Protein AF-A0A077Z6T5-F1 (afdb_monomer_lite)

Foldseek 3Di:
DVVVVVVVVVVVQVPPPDDPQAWWQWGDDDQEIAHECPDPTHDQELAARPDEQEHAEYEHEDHQHHELEACSDANHAHEAEYEYEHYAEYEQYANSPPRHPHAHLEYEYENYEYAELDANSCPCPEQHAYYYYELYEYAEQDANSNANYYHYAEYEYYNYEYAEYEANSQENREEYEEYYAEYNYEYAYAYANNHAQHEYEEYEHEDYEYAEYELHRQFHHQEYNEYEYYQYEYNYYDQDDPPVCVVSHDGHNAAEEYEYYAYEYAEHECQNCARYAYYEYECYEYAEQAHHPAARDHHAEDEYENYEYAELDACSCVRDAAYAEYEYECYEYLELDANSQACAEHYAYYYYYLYEYNEQEANSNHQHEYAEYYAENYEAEYQYANSQENYEYAYYAHEQYEYAYQDQHNYANYEYAEYHQAQYEYNDQQEVRVCFNYEYAEAENENYEHAYYDQCRCVRYHYLEYEYALYEYEAELVVGVVSVVCLVCVLVPDDDDRRSHYHYDQNYWYQYPVVRDIDGPQVSLVDPSHPDNDDDDWDDLFVQWIWDDDQAEIEIEGDPPPQEDEGDPVDPRRAHNYQEYEYEDHNEYEQAAAHAYAYQEYEYYHYAYEFEACNAAHHHNHAEYYYECYEYEQYYAHRQHYPDAHAEYEAYQYEYQELDARSQAQHHYQEYEYYCYEYEYQDQNSHANYEYAEYYYELYEYQYYELNSQLRYQYAAYEDYLYEHNYYYHLVCLVNNQVRYQYAHANYEEELPPLVSVVVSCVPRHPDPDHQYWYDHRPDDPDDIHRSDDPDPDDDDDDDDDDDDDDDDPPVVNVVVVVPPPDD

InterPro domains:
  IPR026906 BspA-type LRR region [PF13306] (92-217)
  IPR026906 BspA-type LRR region [PF13306] (312-410)
  IPR032675 Leucine-rich repeat domain superfamily [G3DSA:3.80.10.10] (30-260)
  IPR032675 Leucine-rich repeat domain superfamily [G3DSA:3.80.10.10] (273-393)
  IPR032675 Leucine-rich repeat domain superfamily [G3DSA:3.80.10.10] (396-540)
  IPR051295 Leucine-rich glioma-inactivated/LGI-related [PTHR24367] (299-533)

Secondary structure (DSSP, 8-state):
-HHHHHHHHHHHHTT-TT-TTSPTTEEEETTEEEEESSSS---SB-----S--EEEEEEEE--SSEEE-TTTTTT-EEEEEEEEES-SSEEE-TTTTTT-SB--SEEEEEEEEEEEE-TTTTTT-BS-SEEEEEEEEEEEE-TTTTTT-BSEEEEEEEEEEEEEE-TTTTTT---EEEEEEESSEEEEEE-S-TTTT-EEEEEEEEEEEEEEEETTTT---SEEEEEEEEEEEES-EE----TTTGGG-PPPSSEEEEEEES-EEEEEEGGGGTTEEEEEEES-EEEEEE--SS---SEEEEEEES-EEEEE-TTTTTT-SSEEEEEEES-EEEEE-TTTTTT-EEEEEEEEES-EEEEE-TTTTTT-EEEEEEEES-EEEEE-TTTTTT-EEEEEEEES-EEEEE-SSSSTT-EEEEEEEES-EE-S--BGGGGTT-EEEEEE--S-EESB--TTHHHH-EEEEEEE-S-EEE--TTT-SHHHHHHHHGGGTS-SS---EEEE-TT-EEEETTTTEEEEHHHHHHSTT-SS------EEEETTEEEEE-SSEEEEEE-TT-SSEEE---STT--EE-SEEEEEEEEEEEE-S---EE-SEEEEEEEEEEE-TTTTTTEET--EEEEES-EEEE-SS-TT--SS-EEEEEEES-EEEEE-TTTTTT-EEEEEEEES-EEEEE-TTTTTT-EEEEEEEES-EEEEEETHHHHT-B-SEEEEES-EES-EE-GGGHHHHHHHSEEEEES-EEEGGGHHHHHHHHHHHB-SS----EEE-TT--TT-EEES--S-SS-----------------HHHHHHHHH----

Organism: Trichuris trichiura (NCBI:txid36087)

Radius of gyration: 35.6 Å; chains: 1; bounding box: 91×82×101 Å

Structure (mmCIF, N/CA/C/O backbone):
data_AF-A0A077Z6T5-F1
#
_entry.id   AF-A0A077Z6T5-F1
#
loop_
_atom_site.group_PDB
_atom_site.id
_atom_site.type_symbol
_atom_site.label_atom_id
_atom_site.label_alt_id
_atom_site.label_comp_id
_atom_site.label_asym_id
_atom_site.label_entity_id
_atom_site.label_seq_id
_atom_site.pdbx_PDB_ins_code
_atom_site.Cartn_x
_atom_site.Cartn_y
_atom_site.Cartn_z
_atom_site.occupancy
_atom_site.B_iso_or_equiv
_atom_site.auth_seq_id
_atom_site.auth_comp_id
_atom_site.auth_asym_id
_atom_site.auth_atom_id
_atom_site.pdbx_PDB_model_num
ATOM 1 N N . MET A 1 1 ? -15.607 1.538 48.141 1.00 44.28 1 MET A N 1
ATOM 2 C CA . MET A 1 1 ? -16.870 2.293 47.950 1.00 44.28 1 MET A CA 1
ATOM 3 C C . MET A 1 1 ? -18.021 1.402 47.487 1.00 44.28 1 MET A C 1
ATOM 5 O O . MET A 1 1 ? -19.043 1.439 48.153 1.00 44.28 1 MET A O 1
ATOM 9 N N . PHE A 1 2 ? -17.854 0.550 46.464 1.00 47.56 2 PHE A N 1
ATOM 10 C CA . PHE A 1 2 ? -18.902 -0.366 45.960 1.00 47.56 2 PHE A CA 1
ATOM 11 C C . PHE A 1 2 ? -19.579 -1.245 47.030 1.00 47.56 2 PHE A C 1
ATOM 13 O O . PHE A 1 2 ? -20.801 -1.339 47.062 1.00 47.56 2 PHE A O 1
ATOM 20 N N . LEU A 1 3 ? -18.813 -1.805 47.974 1.00 48.72 3 LEU A N 1
ATOM 21 C CA . LEU A 1 3 ? -19.373 -2.656 49.033 1.00 48.72 3 LEU A CA 1
ATOM 22 C C . LEU A 1 3 ? -20.329 -1.900 49.981 1.00 48.72 3 LEU A C 1
ATOM 24 O O . LEU A 1 3 ? -21.296 -2.474 50.465 1.00 48.72 3 LEU A O 1
ATOM 28 N N . ARG A 1 4 ? -20.110 -0.595 50.212 1.00 45.72 4 ARG A N 1
ATOM 29 C CA . ARG A 1 4 ? -20.986 0.219 51.080 1.00 45.72 4 ARG A CA 1
ATOM 30 C C . ARG A 1 4 ? -22.315 0.567 50.404 1.00 45.72 4 ARG A C 1
ATOM 32 O O . ARG A 1 4 ? -23.329 0.646 51.085 1.00 45.72 4 ARG A O 1
ATOM 39 N N . SER A 1 5 ? -22.324 0.720 49.080 1.00 53.47 5 SER A N 1
ATOM 40 C CA . SER A 1 5 ? -23.552 0.959 48.311 1.00 53.47 5 SER A CA 1
ATOM 41 C C . SER A 1 5 ? -24.431 -0.294 48.218 1.00 53.47 5 SER A C 1
ATOM 43 O O . SER A 1 5 ? -25.651 -0.182 48.275 1.00 53.47 5 SER A O 1
ATOM 45 N N . ILE A 1 6 ? -23.828 -1.487 48.152 1.00 57.62 6 ILE A N 1
ATOM 46 C CA . ILE A 1 6 ? -24.554 -2.769 48.111 1.00 57.62 6 ILE A CA 1
ATOM 47 C C . ILE A 1 6 ? -25.240 -3.058 49.453 1.00 57.62 6 ILE A C 1
ATOM 49 O O . ILE A 1 6 ? -26.404 -3.444 49.473 1.00 57.62 6 ILE A O 1
ATOM 53 N N . VAL A 1 7 ? -24.568 -2.801 50.581 1.00 56.16 7 VAL A N 1
ATOM 54 C CA . VAL A 1 7 ? -25.161 -3.005 51.919 1.00 56.16 7 VAL A CA 1
ATOM 55 C C . VAL A 1 7 ? -26.331 -2.043 52.179 1.00 56.16 7 VAL A C 1
ATOM 57 O O . VAL A 1 7 ? -27.327 -2.433 52.783 1.00 56.16 7 VAL A O 1
ATOM 60 N N . ALA A 1 8 ? -26.263 -0.806 51.674 1.00 52.69 8 ALA A N 1
ATOM 61 C CA . ALA A 1 8 ? -27.380 0.136 51.768 1.00 52.69 8 ALA A CA 1
ATOM 62 C C . ALA A 1 8 ? -28.601 -0.317 50.939 1.00 52.69 8 ALA A C 1
ATOM 64 O O . ALA A 1 8 ? -29.735 -0.167 51.388 1.00 52.69 8 ALA A O 1
ATOM 65 N N . LEU A 1 9 ? -28.379 -0.927 49.769 1.00 55.50 9 LEU A N 1
ATOM 66 C CA . LEU A 1 9 ? -29.438 -1.540 48.956 1.00 55.50 9 LEU A CA 1
ATOM 67 C C . LEU A 1 9 ? -30.057 -2.772 49.636 1.00 55.50 9 LEU A C 1
ATOM 69 O O . LEU A 1 9 ? -31.269 -2.957 49.559 1.00 55.50 9 LEU A O 1
ATOM 73 N N . TRP A 1 10 ? -29.259 -3.562 50.361 1.00 50.56 10 TRP A N 1
ATOM 74 C CA . TRP A 1 10 ? -29.741 -4.707 51.144 1.00 50.56 10 TRP A CA 1
ATOM 75 C C . TRP A 1 10 ? -30.744 -4.307 52.235 1.00 50.56 10 TRP A C 1
ATOM 77 O O . TRP A 1 10 ? -31.755 -4.984 52.411 1.00 50.56 10 TRP A O 1
ATOM 87 N N . LEU A 1 11 ? -30.509 -3.190 52.932 1.00 48.62 11 LEU A N 1
ATOM 88 C CA . LEU A 1 11 ? -31.412 -2.711 53.989 1.00 48.62 11 LEU A CA 1
ATOM 89 C C . LEU A 1 11 ? -32.733 -2.145 53.444 1.00 48.62 11 LEU A C 1
ATOM 91 O O . LEU A 1 11 ? -33.766 -2.295 54.091 1.00 48.62 11 LEU A O 1
ATOM 95 N N . PHE A 1 12 ? -32.733 -1.550 52.247 1.00 50.00 12 PHE A N 1
ATOM 96 C CA . PHE A 1 12 ? -33.968 -1.088 51.600 1.00 50.00 12 PHE A CA 1
ATOM 97 C C . PHE A 1 12 ? -34.768 -2.228 50.941 1.00 50.00 12 PHE A C 1
ATOM 99 O O . PHE A 1 12 ? -35.994 -2.151 50.881 1.00 50.00 12 PHE A O 1
ATOM 106 N N . ALA A 1 13 ? -34.110 -3.304 50.496 1.00 50.00 13 ALA A N 1
ATOM 107 C CA . ALA A 1 13 ? -34.760 -4.436 49.827 1.00 50.00 13 ALA A CA 1
ATOM 108 C C . ALA A 1 13 ? -35.632 -5.299 50.759 1.00 50.00 13 ALA A C 1
ATOM 110 O O . ALA A 1 13 ? -36.583 -5.928 50.296 1.00 50.00 13 ALA A O 1
ATOM 111 N N . TRP A 1 14 ? -35.371 -5.298 52.072 1.00 45.56 14 TRP A N 1
ATOM 112 C CA . TRP A 1 14 ? -36.190 -6.053 53.031 1.00 45.56 14 TRP A CA 1
ATOM 113 C C . TRP A 1 14 ? -37.642 -5.553 53.133 1.00 45.56 14 TRP A C 1
ATOM 115 O O . TRP A 1 14 ? -38.510 -6.298 53.574 1.00 45.56 14 TRP A O 1
ATOM 125 N N . LEU A 1 15 ? -37.934 -4.326 52.684 1.00 43.06 15 LEU A N 1
ATOM 126 C CA . LEU A 1 15 ? -39.261 -3.709 52.796 1.00 43.06 15 LEU A CA 1
ATOM 127 C C . LEU A 1 15 ? -40.101 -3.713 51.506 1.00 43.06 15 LEU A C 1
ATOM 129 O O . LEU A 1 15 ? -41.251 -3.290 51.557 1.00 43.06 15 LEU A O 1
ATOM 133 N N . SER A 1 16 ? -39.599 -4.216 50.369 1.00 41.91 16 SER A N 1
ATOM 134 C CA . SER A 1 16 ? -40.367 -4.252 49.105 1.00 41.91 16 SER A CA 1
ATOM 135 C C . SER A 1 16 ? -40.684 -5.659 48.579 1.00 41.91 16 SER A C 1
ATOM 137 O O . SER A 1 16 ? -41.027 -5.818 47.405 1.00 41.91 16 SER A O 1
ATOM 139 N N . MET A 1 17 ? -40.587 -6.692 49.421 1.00 40.69 17 MET A N 1
ATOM 140 C CA . MET A 1 17 ? -40.906 -8.077 49.054 1.00 40.69 17 MET A CA 1
ATOM 141 C C . MET A 1 17 ? -42.427 -8.317 48.960 1.00 40.69 17 MET A C 1
ATOM 143 O O . MET A 1 17 ? -42.987 -8.917 49.870 1.00 40.69 17 MET A O 1
ATOM 147 N N . ALA A 1 18 ? -43.125 -7.865 47.904 1.00 44.25 18 ALA A N 1
ATOM 148 C CA . ALA A 1 18 ? -44.505 -8.339 47.655 1.00 44.25 18 ALA A CA 1
ATOM 149 C C . AL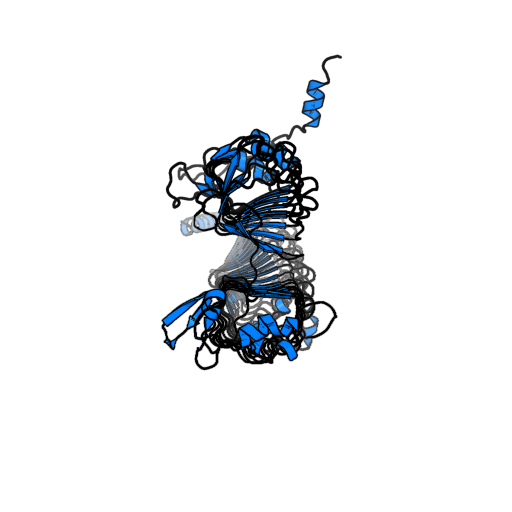A A 1 18 ? -45.123 -8.132 46.250 1.00 44.25 18 ALA A C 1
ATOM 151 O O . ALA A 1 18 ? -46.317 -8.377 46.110 1.00 44.25 18 ALA A O 1
ATOM 152 N N . ASN A 1 19 ? -44.401 -7.730 45.195 1.00 47.41 19 ASN A N 1
ATOM 153 C CA . ASN A 1 19 ? -44.990 -7.735 43.840 1.00 47.41 19 ASN A CA 1
ATOM 154 C C . ASN A 1 19 ? -44.513 -8.965 43.055 1.00 47.41 19 ASN A C 1
ATOM 156 O O . ASN A 1 19 ? -43.361 -9.029 42.629 1.00 47.41 19 ASN A O 1
ATOM 160 N N . GLY A 1 20 ? -45.413 -9.941 42.875 1.00 56.59 20 GLY A N 1
ATOM 161 C CA . GLY A 1 20 ? -45.189 -11.292 42.326 1.00 56.59 20 GLY A CA 1
ATOM 162 C C . GLY A 1 20 ? -44.768 -11.404 40.853 1.00 56.59 20 GLY A C 1
ATOM 163 O O . GLY A 1 20 ? -45.035 -12.419 40.223 1.00 56.59 20 GLY A O 1
ATOM 164 N N . ASN A 1 21 ? -44.102 -10.386 40.312 1.00 72.25 21 ASN A N 1
ATOM 165 C CA . ASN A 1 21 ? -43.662 -10.303 38.917 1.00 72.25 21 ASN A CA 1
ATOM 166 C C . ASN A 1 21 ? -42.128 -10.292 38.764 1.00 72.25 21 ASN A C 1
ATOM 168 O O . ASN A 1 21 ? -41.614 -10.162 37.653 1.00 72.25 21 ASN A O 1
ATOM 172 N N . CYS A 1 22 ? -41.381 -10.409 39.867 1.00 81.62 22 CYS A N 1
ATOM 173 C CA . CYS A 1 22 ? -39.922 -10.470 39.831 1.00 81.62 22 CYS A CA 1
ATOM 174 C C . CYS A 1 22 ? -39.438 -11.918 39.610 1.00 81.62 22 CYS A C 1
ATOM 176 O O . CYS A 1 22 ? -39.955 -12.818 40.277 1.00 81.62 22 CYS A O 1
ATOM 178 N N . PRO A 1 23 ? -38.463 -12.171 38.715 1.00 83.94 23 PRO A N 1
ATOM 179 C CA . PRO A 1 23 ? -37.934 -13.516 38.505 1.00 83.94 23 PRO A CA 1
ATOM 180 C C . PRO A 1 23 ? -37.303 -14.118 39.769 1.00 83.94 23 PRO A C 1
ATOM 182 O O . PRO A 1 23 ? -36.809 -13.405 40.646 1.00 83.94 23 PRO A O 1
ATOM 185 N N . THR A 1 24 ? -37.274 -15.449 39.839 1.00 83.25 24 THR A N 1
ATOM 186 C CA . THR A 1 24 ? -36.622 -16.198 40.921 1.00 83.25 24 THR A CA 1
ATOM 187 C C . THR A 1 24 ? -35.144 -15.811 41.041 1.00 83.25 24 THR A C 1
ATOM 189 O O . THR A 1 24 ? -34.431 -15.791 40.043 1.00 83.25 24 THR A O 1
ATOM 192 N N . GLY A 1 25 ? -34.684 -15.500 42.257 1.00 85.94 25 GLY A N 1
ATOM 193 C CA . GLY A 1 25 ? -33.303 -15.059 42.505 1.00 85.94 25 GLY A CA 1
ATOM 194 C C . GLY A 1 25 ? -33.016 -13.593 42.146 1.00 85.94 25 GLY A C 1
ATOM 195 O O . GLY A 1 25 ? -31.855 -13.179 42.158 1.00 85.94 25 GLY A O 1
ATOM 196 N N . CYS A 1 26 ? -34.047 -12.795 41.842 1.00 89.81 26 CYS A N 1
ATOM 197 C CA . CYS A 1 26 ? -33.910 -11.379 41.511 1.00 89.81 26 CYS A CA 1
ATOM 198 C C . CYS A 1 26 ? -34.591 -10.455 42.529 1.00 89.81 26 CYS A C 1
ATOM 200 O O . CYS A 1 26 ? -35.593 -10.795 43.155 1.00 89.81 26 CYS A O 1
ATOM 202 N N . ILE A 1 27 ? -34.057 -9.240 42.643 1.00 88.19 27 ILE A N 1
ATOM 203 C CA . ILE A 1 27 ? -34.627 -8.113 43.378 1.00 88.19 27 ILE A CA 1
ATOM 204 C C . ILE A 1 27 ? -35.048 -7.062 42.350 1.00 88.19 27 ILE A C 1
ATOM 206 O O . ILE A 1 27 ? -34.220 -6.560 41.588 1.00 88.19 27 ILE A O 1
ATOM 210 N N . CYS A 1 28 ? -36.333 -6.717 42.340 1.00 87.50 28 CYS A N 1
ATOM 211 C CA . CYS A 1 28 ? -36.901 -5.709 41.451 1.00 87.50 28 CYS A CA 1
ATOM 212 C C . CYS A 1 28 ? -37.242 -4.455 42.266 1.00 87.50 28 CYS A C 1
ATOM 214 O O . CYS A 1 28 ? -38.139 -4.493 43.106 1.00 87.50 28 CYS A O 1
ATOM 216 N N . ALA A 1 29 ? -36.534 -3.349 42.026 1.00 83.62 29 ALA A N 1
ATOM 217 C CA . ALA A 1 29 ? -36.727 -2.083 42.733 1.00 83.62 29 ALA A CA 1
ATOM 218 C C . ALA A 1 29 ? -36.835 -0.916 41.741 1.00 83.62 29 ALA A C 1
ATOM 220 O O . ALA A 1 29 ? -35.879 -0.612 41.027 1.00 83.62 29 ALA A O 1
ATOM 221 N N . ASN A 1 30 ? -37.981 -0.225 41.728 1.00 78.75 30 ASN A N 1
ATOM 222 C CA . ASN A 1 30 ? -38.293 0.909 40.846 1.00 78.75 30 ASN A CA 1
ATOM 223 C C . ASN A 1 30 ? -38.043 0.618 39.353 1.00 78.75 30 ASN A C 1
ATOM 225 O O . ASN A 1 30 ? -38.936 0.169 38.647 1.00 78.75 30 ASN A O 1
ATOM 229 N N . THR A 1 31 ? -36.826 0.888 38.875 1.00 87.00 31 THR A N 1
ATOM 230 C CA . THR A 1 31 ? -36.388 0.754 37.476 1.00 87.00 31 THR A CA 1
ATOM 231 C C . THR A 1 31 ? -35.128 -0.108 37.339 1.00 87.00 31 THR A C 1
ATOM 233 O O . THR A 1 31 ? -34.471 -0.077 36.299 1.00 87.00 31 THR A O 1
ATOM 236 N N . VAL A 1 32 ? -34.766 -0.868 38.376 1.00 91.00 32 VAL A N 1
ATOM 237 C CA . VAL A 1 32 ? -33.594 -1.748 38.387 1.00 91.00 32 VAL A CA 1
ATOM 238 C C . VAL A 1 32 ? -34.010 -3.166 38.759 1.00 91.00 32 VAL A C 1
ATOM 240 O O . VAL A 1 32 ? -34.692 -3.378 39.761 1.00 91.00 32 VAL A O 1
ATOM 243 N N . VAL A 1 33 ? -33.566 -4.134 37.961 1.00 91.88 33 VAL A N 1
ATOM 244 C CA . VAL A 1 33 ? -33.649 -5.564 38.272 1.00 91.88 33 VAL A CA 1
ATOM 245 C C . VAL A 1 33 ? -32.238 -6.070 38.535 1.00 91.88 33 VAL A C 1
ATOM 247 O O . VAL A 1 33 ? -31.360 -5.900 37.692 1.00 91.88 33 VAL A O 1
ATOM 250 N N . LEU A 1 34 ? -32.011 -6.666 39.702 1.00 92.56 34 LEU A N 1
ATOM 251 C CA . LEU A 1 34 ? -30.731 -7.249 40.101 1.00 92.56 34 LEU A CA 1
ATOM 252 C C . LEU A 1 34 ? -30.920 -8.733 40.409 1.00 92.56 34 LEU A C 1
ATOM 254 O O . LEU A 1 34 ? -31.601 -9.070 41.369 1.00 92.56 34 LEU A O 1
ATOM 258 N N . CYS A 1 35 ? -30.299 -9.604 39.627 1.00 92.56 35 CYS A N 1
ATOM 259 C CA . CYS A 1 35 ? -30.343 -11.051 39.785 1.00 92.56 35 CYS A CA 1
ATOM 260 C C . CYS A 1 35 ? -28.967 -11.583 40.194 1.00 92.56 35 CYS A C 1
ATOM 262 O O . CYS A 1 35 ? -27.969 -11.258 39.547 1.00 92.56 35 CYS A O 1
ATOM 264 N N . SER A 1 36 ? -28.919 -12.419 41.232 1.00 90.44 36 SER A N 1
ATOM 265 C CA . SER A 1 36 ? -27.686 -13.061 41.701 1.00 90.44 36 SER A CA 1
ATOM 266 C C . SER A 1 36 ? -27.915 -14.540 41.986 1.00 90.44 36 SER A C 1
ATOM 268 O O . SER A 1 36 ? -28.895 -14.892 42.638 1.00 90.44 36 SER A O 1
ATOM 270 N N . CYS A 1 37 ? -26.979 -15.391 41.564 1.00 87.75 37 CYS A N 1
ATOM 271 C CA . CYS A 1 37 ? -26.980 -16.818 41.903 1.00 87.75 37 CYS A CA 1
ATOM 272 C C . CYS A 1 37 ? -26.085 -17.160 43.112 1.00 87.75 37 CYS A C 1
ATOM 274 O O . CYS A 1 37 ? -25.904 -18.333 43.437 1.00 87.75 37 CYS A O 1
ATOM 276 N N . SER A 1 38 ? -25.509 -16.162 43.795 1.00 80.81 38 SER A N 1
ATOM 277 C CA . SER A 1 38 ? -24.572 -16.363 44.913 1.00 80.81 38 SER A CA 1
ATOM 278 C C . SER A 1 38 ? -25.249 -16.548 46.287 1.00 80.81 38 SER A C 1
ATOM 280 O O . SER A 1 38 ? -24.624 -16.270 47.310 1.00 80.81 38 SER A O 1
ATOM 282 N N . GLY A 1 39 ? -26.527 -16.940 46.335 1.00 70.88 39 GLY A N 1
ATOM 283 C CA . GLY A 1 39 ? -27.338 -17.022 47.562 1.00 70.88 39 GLY A CA 1
ATOM 284 C C . GLY A 1 39 ? -28.052 -18.366 47.744 1.00 70.88 39 GLY A C 1
ATOM 285 O O . GLY A 1 39 ? -27.750 -19.330 47.047 1.00 70.88 39 GLY A O 1
ATOM 286 N N . GLU A 1 40 ? -29.020 -18.429 48.669 1.00 67.56 40 GLU A N 1
ATOM 287 C CA . GLU A 1 40 ? -29.824 -19.644 48.931 1.00 67.56 40 GLU A CA 1
ATOM 288 C C . GLU A 1 40 ? -30.651 -20.100 47.717 1.00 67.56 40 GLU A C 1
ATOM 290 O O . GLU A 1 40 ? -30.971 -21.279 47.585 1.00 67.56 40 GLU A O 1
ATOM 295 N N . VAL A 1 41 ? -30.985 -19.171 46.818 1.00 70.81 41 VAL A N 1
ATOM 296 C CA . VAL A 1 41 ? -31.780 -19.430 45.616 1.00 70.81 41 VAL A CA 1
ATOM 297 C C . VAL A 1 41 ? -30.865 -19.376 44.395 1.00 70.81 41 VAL A C 1
ATOM 299 O O . VAL A 1 41 ? -30.482 -18.298 43.944 1.00 70.81 41 VAL A O 1
ATOM 302 N N . GLN A 1 42 ? -30.516 -20.545 43.859 1.00 75.75 42 GLN A N 1
ATOM 303 C CA . GLN A 1 42 ? -29.805 -20.684 42.587 1.00 75.75 42 GLN A CA 1
ATOM 304 C C . GLN A 1 42 ? -30.798 -20.901 41.445 1.00 75.75 42 GLN A C 1
ATOM 306 O O . GLN A 1 42 ? -31.800 -21.600 41.602 1.00 75.75 42 GLN A O 1
ATOM 311 N N . PHE A 1 43 ? -30.509 -20.322 40.284 1.00 84.81 43 PHE A N 1
ATOM 312 C CA . PHE A 1 43 ? -31.258 -20.562 39.057 1.00 84.81 43 PHE A CA 1
ATOM 313 C C . PHE A 1 43 ? -30.292 -20.662 37.873 1.00 84.81 43 PHE A C 1
ATOM 315 O O . PHE A 1 43 ? -29.305 -19.935 37.812 1.00 84.81 43 PHE A O 1
ATOM 322 N N . ASP A 1 44 ? -30.606 -21.539 36.918 1.00 88.12 44 ASP A N 1
ATOM 323 C CA . ASP A 1 44 ? -29.795 -21.747 35.707 1.00 88.12 44 ASP A CA 1
ATOM 324 C C . ASP A 1 44 ? -30.419 -21.110 34.455 1.00 88.12 44 ASP A C 1
ATOM 326 O O . ASP A 1 44 ? -29.793 -21.062 33.396 1.00 88.12 44 ASP A O 1
ATOM 330 N N . ILE A 1 45 ? -31.669 -20.646 34.546 1.00 89.75 45 ILE A N 1
ATOM 331 C CA . ILE A 1 45 ? -32.437 -20.062 33.441 1.00 89.75 45 ILE A CA 1
ATOM 332 C C . ILE A 1 45 ? -33.021 -18.734 33.915 1.00 89.75 45 ILE A C 1
ATOM 334 O O . ILE A 1 45 ? -33.725 -18.692 34.926 1.00 89.75 45 ILE A O 1
ATOM 338 N N . LEU A 1 46 ? -32.761 -17.653 33.175 1.00 90.81 46 LEU A N 1
ATOM 339 C CA . LEU A 1 46 ? -33.384 -16.362 33.450 1.00 90.81 46 LEU A CA 1
ATOM 340 C C . LEU A 1 46 ? -34.873 -16.446 33.102 1.00 90.81 46 LEU A C 1
ATOM 342 O O . LEU A 1 46 ? -35.246 -16.453 31.928 1.00 90.81 46 LEU A O 1
ATOM 346 N N . SER A 1 47 ? -35.723 -16.532 34.125 1.00 87.69 47 SER A N 1
ATOM 347 C CA . SER A 1 47 ? -37.172 -16.554 33.915 1.00 87.69 47 SER A CA 1
ATOM 348 C C . SER A 1 47 ? -37.628 -15.242 33.257 1.00 87.69 47 SER A C 1
ATOM 350 O O . SER A 1 47 ? -37.149 -14.180 33.667 1.00 87.69 47 SER A O 1
ATOM 352 N N . PRO A 1 48 ? -38.544 -15.281 32.267 1.00 84.50 48 PRO A N 1
ATOM 353 C CA . PRO A 1 48 ? -38.999 -14.075 31.584 1.00 84.50 48 PRO A CA 1
ATOM 354 C C . PRO A 1 48 ? -39.561 -13.045 32.564 1.00 84.50 48 PRO A C 1
ATOM 356 O O . PRO A 1 48 ? -40.432 -13.369 33.376 1.00 84.50 48 PRO A O 1
ATOM 359 N N . ILE A 1 49 ? -39.094 -11.800 32.476 1.00 83.44 49 ILE A N 1
ATOM 360 C CA . ILE A 1 49 ? -39.610 -10.713 33.314 1.00 83.44 49 ILE A CA 1
ATOM 361 C C . ILE A 1 49 ? -40.958 -10.293 32.720 1.00 83.44 49 ILE A C 1
ATOM 363 O O . ILE A 1 49 ? -41.017 -9.784 31.604 1.00 83.44 49 ILE A O 1
ATOM 367 N N . ARG A 1 50 ? -42.055 -10.538 33.440 1.00 81.44 50 ARG A N 1
ATOM 368 C CA . ARG A 1 50 ? -43.419 -10.217 32.988 1.00 81.44 50 ARG A CA 1
ATOM 369 C C . ARG A 1 50 ? -44.040 -9.147 33.874 1.00 81.44 50 ARG A C 1
ATOM 371 O O . ARG A 1 50 ? -43.728 -9.060 35.052 1.00 81.44 50 ARG A O 1
ATOM 378 N N . GLY A 1 51 ? -44.946 -8.347 33.314 1.00 75.81 51 GLY A N 1
ATOM 379 C CA . GLY A 1 51 ? -45.744 -7.379 34.079 1.00 75.81 51 GLY A CA 1
ATOM 380 C C . GLY A 1 51 ? -44.993 -6.133 34.568 1.00 75.81 51 GLY A C 1
ATOM 381 O O . GLY A 1 51 ? -45.526 -5.414 35.408 1.00 75.81 51 GLY A O 1
ATOM 382 N N . ILE A 1 52 ? -43.784 -5.869 34.059 1.00 79.19 52 ILE A N 1
ATOM 383 C CA . ILE A 1 52 ? -43.053 -4.607 34.244 1.00 79.19 52 ILE A CA 1
ATOM 384 C C . ILE A 1 52 ? -42.856 -3.991 32.859 1.00 79.19 52 ILE A C 1
ATOM 386 O O . ILE A 1 52 ? -42.087 -4.516 32.068 1.00 79.19 52 ILE A O 1
ATOM 390 N N . GLU A 1 53 ? -43.541 -2.894 32.540 1.00 82.19 53 GLU A N 1
ATOM 391 C CA . GLU A 1 53 ? -43.476 -2.322 31.185 1.00 82.19 53 GLU A CA 1
ATOM 392 C C . GLU A 1 53 ? -42.144 -1.623 30.897 1.00 82.19 53 GLU A C 1
ATOM 394 O O . GLU A 1 53 ? -41.630 -1.720 29.786 1.00 82.19 53 GLU A O 1
ATOM 399 N N . TYR A 1 54 ? -41.555 -0.945 31.890 1.00 89.94 54 TYR A N 1
ATOM 400 C CA . TYR A 1 54 ? -40.309 -0.196 31.728 1.00 89.94 54 TYR A CA 1
ATOM 401 C C . TYR A 1 54 ? -39.277 -0.546 32.797 1.00 89.94 54 TYR A C 1
ATOM 403 O O . TYR A 1 54 ? -39.551 -0.471 33.995 1.00 89.94 54 TYR A O 1
ATOM 411 N N . ILE A 1 55 ? -38.056 -0.850 32.359 1.00 91.12 55 ILE A N 1
ATOM 412 C CA . ILE A 1 55 ? -36.903 -1.084 33.229 1.00 91.12 55 ILE A CA 1
ATOM 413 C C . ILE A 1 55 ? -35.754 -0.192 32.763 1.00 91.12 55 ILE A C 1
ATOM 415 O O . ILE A 1 55 ? -35.406 -0.149 31.589 1.00 91.12 55 ILE A O 1
ATOM 419 N N . GLY A 1 56 ? -35.129 0.529 33.687 1.00 92.44 56 GLY A N 1
ATOM 420 C CA . GLY A 1 56 ? -33.918 1.294 33.410 1.00 92.44 56 GLY A CA 1
ATOM 421 C C . GLY A 1 56 ? -32.720 0.371 33.206 1.00 92.44 56 GLY A C 1
ATOM 422 O O . GLY A 1 56 ? -32.086 0.425 32.152 1.00 92.44 56 GLY A O 1
ATOM 423 N N . LYS A 1 57 ? -32.422 -0.475 34.203 1.00 95.19 57 LYS A N 1
ATOM 424 C CA . LYS A 1 57 ? -31.244 -1.356 34.205 1.00 95.19 57 LYS A CA 1
ATOM 425 C C . LYS A 1 57 ? -31.552 -2.780 34.661 1.00 95.19 57 LYS A C 1
ATOM 427 O O . LYS A 1 57 ? -32.263 -2.969 35.643 1.00 95.19 57 LYS A O 1
ATOM 432 N N . ILE A 1 58 ? -30.961 -3.766 33.998 1.00 94.69 58 ILE A N 1
ATOM 433 C CA . ILE A 1 58 ? -31.007 -5.178 34.391 1.00 94.69 58 ILE A CA 1
ATOM 434 C C . ILE A 1 58 ? -29.574 -5.649 34.633 1.00 94.69 58 ILE A C 1
ATOM 436 O O . ILE A 1 58 ? -28.736 -5.545 33.742 1.00 94.69 58 ILE A O 1
ATOM 440 N N . PHE A 1 59 ? -29.296 -6.174 35.820 1.00 95.38 59 PHE A N 1
ATOM 441 C CA . PHE A 1 59 ? -28.011 -6.757 36.194 1.00 95.38 59 PHE A CA 1
ATOM 442 C C . PHE A 1 59 ? -28.204 -8.232 36.531 1.00 95.38 59 PHE A C 1
ATOM 444 O O . PHE A 1 59 ? -29.040 -8.557 37.369 1.00 95.38 59 PHE A O 1
ATOM 451 N N . VAL A 1 60 ? -27.424 -9.116 35.914 1.00 94.88 60 VAL A N 1
ATOM 452 C CA . VAL A 1 60 ? -27.402 -10.549 36.236 1.00 94.88 60 VAL A CA 1
ATOM 453 C C . VAL A 1 60 ? -25.966 -10.955 36.523 1.00 94.88 60 VAL A C 1
ATOM 455 O O . VAL A 1 60 ? -25.097 -10.735 35.677 1.00 94.88 60 VAL A O 1
ATOM 458 N N . HIS A 1 61 ? -25.694 -11.510 37.706 1.00 95.12 61 HIS A N 1
ATOM 459 C CA . HIS A 1 61 ? -24.320 -11.805 38.096 1.00 95.12 61 HIS A CA 1
ATOM 460 C C . HIS A 1 61 ? -24.106 -13.066 38.935 1.00 95.12 61 HIS A C 1
ATOM 462 O O . HIS A 1 61 ? -25.020 -13.589 39.571 1.00 95.12 61 HIS A O 1
ATOM 468 N N . SER A 1 62 ? -22.845 -13.514 38.954 1.00 93.19 62 SER A N 1
ATOM 469 C CA . SER A 1 62 ? -22.316 -14.546 39.856 1.00 93.19 62 SER A CA 1
ATOM 470 C C . SER A 1 62 ? -23.045 -15.895 39.760 1.00 93.19 62 SER A C 1
ATOM 472 O O . SER A 1 62 ? -23.358 -16.511 40.779 1.00 93.19 62 SER A O 1
ATOM 474 N N . CYS A 1 63 ? -23.301 -16.363 38.533 1.00 92.44 63 CYS A N 1
ATOM 475 C CA . CYS A 1 63 ? -23.919 -17.664 38.256 1.00 92.44 63 CYS A CA 1
ATOM 476 C C . CYS A 1 63 ? -22.920 -18.651 37.652 1.00 92.44 63 CYS A C 1
ATOM 478 O O . CYS A 1 63 ? -22.191 -18.338 36.709 1.00 92.44 63 CYS A O 1
ATOM 480 N N . SER A 1 64 ? -22.917 -19.887 38.153 1.00 91.88 64 SER A N 1
ATOM 481 C CA . SER A 1 64 ? -22.115 -20.970 37.571 1.00 91.88 64 SER A CA 1
ATOM 482 C C . SER A 1 64 ? -22.607 -21.346 36.171 1.00 91.88 64 SER A C 1
ATOM 484 O O . SER A 1 64 ? -21.809 -21.597 35.271 1.00 91.88 64 SER A O 1
ATOM 486 N N . ARG A 1 65 ? -23.923 -21.336 35.958 1.00 93.38 65 ARG A N 1
ATOM 487 C CA . ARG A 1 65 ? -24.562 -21.544 34.661 1.00 93.38 65 ARG A CA 1
ATOM 488 C C . ARG A 1 65 ? -25.703 -20.548 34.512 1.00 93.38 65 ARG A C 1
ATOM 490 O O . ARG A 1 65 ? -26.400 -20.267 35.477 1.00 93.38 65 ARG A O 1
ATOM 497 N N . LEU A 1 66 ? -25.881 -20.010 33.312 1.00 94.69 66 LEU A N 1
ATOM 498 C CA . LEU A 1 66 ? -27.021 -19.165 32.982 1.00 94.69 66 LEU A CA 1
ATOM 499 C C . LEU A 1 66 ? -27.421 -19.381 31.527 1.00 94.69 66 LEU A C 1
ATOM 501 O O . LEU A 1 66 ? -26.595 -19.280 30.621 1.00 94.69 66 LEU A O 1
ATOM 505 N N . THR A 1 67 ? -28.705 -19.620 31.309 1.00 94.75 67 THR A N 1
ATOM 506 C CA . THR A 1 67 ? -29.326 -19.653 29.987 1.00 94.75 67 THR A CA 1
ATOM 507 C C . THR A 1 67 ? -30.292 -18.485 29.879 1.00 94.75 67 THR A C 1
ATOM 509 O O . THR A 1 67 ? -31.155 -18.311 30.742 1.00 94.75 67 THR A O 1
ATOM 512 N N . ILE A 1 68 ? -30.145 -17.679 28.830 1.00 94.62 68 ILE A N 1
ATOM 513 C CA . ILE A 1 68 ? -31.138 -16.673 28.448 1.00 94.62 68 ILE A CA 1
ATOM 514 C C . ILE A 1 68 ? -32.018 -17.315 27.373 1.00 94.62 68 ILE A C 1
ATOM 516 O O . ILE A 1 68 ? -31.545 -17.469 26.243 1.00 94.62 68 ILE A O 1
ATOM 520 N N . PRO A 1 69 ? -33.250 -17.731 27.720 1.00 94.38 69 PRO A N 1
ATOM 521 C CA . PRO A 1 69 ? -34.125 -18.435 26.794 1.00 94.38 69 PRO A CA 1
ATOM 522 C C . PRO A 1 69 ? -34.707 -17.483 25.742 1.00 94.38 69 PRO A C 1
ATOM 524 O O . PRO A 1 69 ? -34.630 -16.258 25.869 1.00 94.38 69 PRO A O 1
ATOM 527 N N . ALA A 1 70 ? -35.354 -18.054 24.726 1.00 94.38 70 ALA A N 1
ATOM 528 C CA . ALA A 1 70 ? -36.167 -17.295 23.780 1.00 94.38 70 ALA A CA 1
ATOM 529 C C . ALA A 1 70 ? -37.202 -16.416 24.508 1.00 94.38 70 ALA A C 1
ATOM 531 O O . ALA A 1 70 ? -37.789 -16.833 25.509 1.00 94.38 70 ALA A O 1
ATOM 532 N N . ASP A 1 71 ? -37.440 -15.211 23.983 1.00 93.06 71 ASP A N 1
ATOM 533 C CA . ASP A 1 71 ? -38.450 -14.273 24.493 1.00 93.06 71 ASP A CA 1
ATOM 534 C C . ASP A 1 71 ? -38.257 -13.848 25.973 1.00 93.06 71 ASP A C 1
ATOM 536 O O . ASP A 1 71 ? -39.200 -13.373 26.611 1.00 93.06 71 ASP A O 1
ATOM 540 N N . ALA A 1 72 ? -37.044 -13.970 26.535 1.00 92.31 72 ALA A N 1
ATOM 541 C CA . ALA A 1 72 ? -36.750 -13.637 27.937 1.00 92.31 72 ALA A CA 1
ATOM 542 C C . ALA A 1 72 ? -37.109 -12.187 28.323 1.00 92.31 72 ALA A C 1
ATOM 544 O O . ALA A 1 72 ? -37.451 -11.913 29.475 1.00 92.31 72 ALA A O 1
ATOM 545 N N . PHE A 1 73 ? -37.050 -11.269 27.354 1.00 92.50 73 PHE A N 1
ATOM 546 C CA . PHE A 1 73 ? -37.347 -9.843 27.530 1.00 92.50 73 PHE A CA 1
ATOM 547 C C . PHE A 1 73 ? -38.607 -9.381 26.776 1.00 92.50 73 PHE A C 1
ATOM 549 O O . PHE A 1 73 ? -38.818 -8.179 26.597 1.00 92.50 73 PHE A O 1
ATOM 556 N N . ALA A 1 74 ? -39.438 -10.309 26.294 1.00 91.50 74 ALA A N 1
ATOM 557 C CA . ALA A 1 74 ? -40.629 -9.964 25.525 1.00 91.50 74 ALA A CA 1
ATOM 558 C C . ALA A 1 74 ? -41.601 -9.092 26.341 1.00 91.50 74 ALA A C 1
ATOM 560 O O . ALA A 1 74 ? -41.910 -9.387 27.494 1.00 91.50 74 ALA A O 1
ATOM 561 N N . GLY A 1 75 ? -42.096 -8.013 25.729 1.00 90.44 75 GLY A N 1
ATOM 562 C CA . GLY A 1 75 ? -42.990 -7.044 26.368 1.00 90.44 75 GLY A CA 1
ATOM 563 C C . GLY A 1 75 ? -42.295 -5.999 27.249 1.00 90.44 75 GLY A C 1
ATOM 564 O O . GLY A 1 75 ? -42.981 -5.144 27.798 1.00 90.44 75 GLY A O 1
ATOM 565 N N . LEU A 1 76 ? -40.962 -6.022 27.373 1.00 91.38 76 LEU A N 1
ATOM 566 C CA . LEU A 1 76 ? -40.215 -5.051 28.179 1.00 91.38 76 LEU A CA 1
ATOM 567 C C . LEU A 1 76 ? -39.695 -3.884 27.338 1.00 91.38 76 LEU A C 1
ATOM 569 O O . LEU A 1 76 ? -39.138 -4.079 26.255 1.00 91.38 76 LEU A O 1
ATOM 573 N N . ALA A 1 77 ? -39.778 -2.673 27.882 1.00 92.00 77 ALA A N 1
ATOM 574 C CA . ALA A 1 77 ? -39.022 -1.520 27.421 1.00 92.00 77 ALA A CA 1
ATOM 575 C C . ALA A 1 77 ? -37.792 -1.309 28.317 1.00 92.00 77 ALA A C 1
ATOM 577 O O . ALA A 1 77 ? -37.914 -0.809 29.436 1.00 92.00 77 ALA A O 1
ATOM 578 N N . VAL A 1 78 ? -36.596 -1.661 27.835 1.00 93.06 78 VAL A N 1
ATOM 579 C CA . VAL A 1 78 ? -35.353 -1.423 28.582 1.00 93.06 78 VAL A CA 1
ATOM 580 C C . VAL A 1 78 ? -34.722 -0.109 28.143 1.00 93.06 78 VAL A C 1
ATOM 582 O O . VAL A 1 78 ? -34.422 0.096 26.973 1.00 93.06 78 VAL A O 1
ATOM 585 N N . GLY A 1 79 ? -34.557 0.819 29.083 1.00 89.12 79 GLY A N 1
ATOM 586 C CA . GLY A 1 79 ? -34.166 2.191 28.787 1.00 89.12 79 GLY A CA 1
ATOM 587 C C . GLY A 1 79 ? -32.664 2.435 28.688 1.00 89.12 79 GLY A C 1
ATOM 588 O O . GLY A 1 79 ? -32.260 3.229 27.845 1.00 89.12 79 GLY A O 1
ATOM 589 N N . GLN A 1 80 ? -31.857 1.820 29.559 1.00 93.62 80 GLN A N 1
ATOM 590 C CA . GLN A 1 80 ? -30.436 2.157 29.697 1.00 93.62 80 GLN A CA 1
ATOM 591 C C . GLN A 1 80 ? -29.530 0.949 29.484 1.00 93.62 80 GLN A C 1
ATOM 593 O O . GLN A 1 80 ? -28.736 0.959 28.552 1.00 93.62 80 GLN A O 1
ATOM 598 N N . GLU A 1 81 ? -29.609 -0.073 30.339 1.00 95.56 81 GLU A N 1
ATOM 599 C CA . GLU A 1 81 ? -28.559 -1.095 30.383 1.00 95.56 81 GLU A CA 1
ATOM 600 C C . GLU A 1 81 ? -29.076 -2.501 30.697 1.00 95.56 81 GLU A C 1
ATOM 602 O O . GLU A 1 81 ? -29.879 -2.686 31.606 1.00 95.56 81 GLU A O 1
ATOM 607 N N . ILE A 1 82 ? -28.558 -3.506 29.994 1.00 95.75 82 ILE A N 1
ATOM 608 C CA . ILE A 1 82 ? -28.576 -4.903 30.442 1.00 95.75 82 ILE A CA 1
ATOM 609 C C . ILE A 1 82 ? -27.122 -5.336 30.606 1.00 95.75 82 ILE A C 1
ATOM 611 O O . ILE A 1 82 ? -26.342 -5.237 29.662 1.00 95.75 82 ILE A O 1
ATOM 615 N N . SER A 1 83 ? -26.745 -5.802 31.791 1.00 97.19 83 SER A N 1
ATOM 616 C CA . SER A 1 83 ? -25.373 -6.177 32.117 1.00 97.19 83 SER A CA 1
ATOM 617 C C . SER A 1 83 ? -25.332 -7.559 32.758 1.00 97.19 83 SER A C 1
ATOM 619 O O . SER A 1 83 ? -25.963 -7.811 33.784 1.00 97.19 83 SER A O 1
ATOM 621 N N . ILE A 1 84 ? -24.597 -8.463 32.118 1.00 96.75 84 ILE A N 1
ATOM 622 C CA . ILE A 1 84 ? -24.389 -9.845 32.539 1.00 96.75 84 ILE A CA 1
ATOM 623 C C . ILE A 1 84 ? -22.920 -9.988 32.917 1.00 96.75 84 ILE A C 1
ATOM 625 O O . ILE A 1 84 ? -22.045 -9.715 32.092 1.00 96.75 84 ILE A O 1
ATOM 629 N N . MET A 1 85 ? -22.629 -10.396 34.149 1.00 96.94 85 MET A N 1
ATOM 630 C CA . MET A 1 85 ? -21.256 -10.423 34.657 1.00 96.94 85 MET A CA 1
ATOM 631 C C . MET A 1 85 ? -20.941 -11.660 35.497 1.00 96.94 85 MET A C 1
ATOM 633 O O . MET A 1 85 ? -21.811 -12.188 36.177 1.00 96.94 85 MET A O 1
ATOM 637 N N . GLU A 1 86 ? -19.686 -12.113 35.480 1.00 95.94 86 GLU A N 1
ATOM 638 C CA . GLU A 1 86 ? -19.220 -13.234 36.317 1.00 95.94 86 GLU A CA 1
ATOM 639 C C . GLU A 1 86 ? -20.018 -14.538 36.113 1.00 95.94 86 GLU A C 1
ATOM 641 O O . GLU A 1 86 ? -20.351 -15.239 37.072 1.00 95.94 86 GLU A O 1
ATOM 646 N N . ILE A 1 87 ? -20.350 -14.866 34.859 1.00 95.56 87 ILE A N 1
ATOM 647 C CA . ILE A 1 87 ? -21.057 -16.101 34.500 1.00 95.56 87 ILE A CA 1
ATOM 648 C C . ILE A 1 87 ? -20.069 -17.130 33.953 1.00 95.56 87 ILE A C 1
ATOM 650 O O . ILE A 1 87 ? -19.447 -16.905 32.916 1.00 95.56 87 ILE A O 1
ATOM 654 N N . GLN A 1 88 ? -19.938 -18.286 34.607 1.00 93.44 88 GLN A N 1
ATOM 655 C CA . GLN A 1 88 ? -18.956 -19.301 34.188 1.00 93.44 88 GLN A CA 1
ATOM 656 C C . GLN A 1 88 ? -19.391 -20.096 32.951 1.00 93.44 88 GLN A C 1
ATOM 658 O O . GLN A 1 88 ? -18.539 -20.566 32.205 1.00 93.44 88 GLN A O 1
ATOM 663 N N . ASN A 1 89 ? -20.695 -20.262 32.728 1.00 94.81 89 ASN A N 1
ATOM 664 C CA . ASN A 1 89 ? -21.237 -20.917 31.541 1.00 94.81 89 ASN A CA 1
ATOM 665 C C . ASN A 1 89 ? -22.528 -20.221 31.093 1.00 94.81 89 ASN A C 1
ATOM 667 O O . ASN A 1 89 ? -23.616 -20.527 31.584 1.00 94.81 89 ASN A O 1
ATOM 671 N N . LEU A 1 90 ? -22.384 -19.255 30.186 1.00 96.56 90 LEU A N 1
ATOM 672 C CA . LEU A 1 90 ? -23.478 -18.494 29.594 1.00 96.56 90 LEU A CA 1
ATOM 673 C C . LEU A 1 90 ? -23.886 -19.087 28.242 1.00 96.56 90 LEU A C 1
ATOM 675 O O . LEU A 1 90 ? -23.054 -19.253 27.345 1.00 96.56 90 LEU A O 1
ATOM 679 N N . THR A 1 91 ? -25.181 -19.335 28.082 1.00 95.62 91 THR A N 1
ATOM 680 C CA . THR A 1 91 ? -25.814 -19.679 26.804 1.00 95.62 91 THR A CA 1
ATOM 681 C C . THR A 1 91 ? -26.905 -18.659 26.489 1.00 95.62 91 THR A C 1
ATOM 683 O O . THR A 1 91 ? -27.702 -18.307 27.359 1.00 95.62 91 THR A O 1
ATOM 686 N N . ILE A 1 92 ? -26.927 -18.160 25.253 1.00 95.62 92 ILE A N 1
ATOM 687 C CA . ILE A 1 92 ? -27.990 -17.283 24.747 1.00 95.62 92 ILE A CA 1
ATOM 688 C C . ILE A 1 92 ? -28.696 -18.036 23.626 1.00 95.62 92 ILE A C 1
ATOM 690 O O . ILE A 1 92 ? -28.093 -18.300 22.580 1.00 95.62 92 ILE A O 1
ATOM 694 N N . ASP A 1 93 ? -29.952 -18.393 23.871 1.00 94.31 93 ASP A N 1
ATOM 695 C CA . ASP A 1 93 ? -30.765 -19.154 22.931 1.00 94.31 93 ASP A CA 1
ATOM 696 C C . ASP A 1 93 ? -31.247 -18.279 21.759 1.00 94.31 93 ASP A C 1
ATOM 698 O O . ASP A 1 93 ? -31.265 -17.044 21.855 1.00 94.31 93 ASP A O 1
ATOM 702 N N . PRO A 1 94 ? -31.661 -18.894 20.636 1.00 96.81 94 PRO A N 1
ATOM 703 C CA . PRO A 1 94 ? -32.254 -18.171 19.518 1.00 96.81 94 PRO A CA 1
ATOM 704 C C . PRO A 1 94 ? -33.430 -17.288 19.960 1.00 96.81 94 PRO A C 1
ATOM 706 O O . PRO A 1 94 ? -34.284 -17.718 20.734 1.00 96.81 94 PRO A O 1
ATOM 709 N N . PHE A 1 95 ? -33.518 -16.074 19.414 1.00 95.62 95 PHE A N 1
ATOM 710 C CA . PHE A 1 95 ? -34.618 -15.129 19.655 1.00 95.62 95 PHE A CA 1
ATOM 711 C C . PHE A 1 95 ? -34.770 -14.657 21.115 1.00 95.62 95 PHE A C 1
ATOM 713 O O . PHE A 1 95 ? -35.856 -14.231 21.513 1.00 95.62 95 PHE A O 1
ATOM 720 N N . ALA A 1 96 ? -33.696 -14.665 21.911 1.00 94.56 96 ALA A N 1
ATOM 721 C CA . ALA A 1 96 ? -33.705 -14.206 23.307 1.00 94.56 96 ALA A CA 1
ATOM 722 C C . ALA A 1 96 ? -34.277 -12.784 23.514 1.00 94.56 96 ALA A C 1
ATOM 724 O O . ALA A 1 96 ? -34.914 -12.503 24.529 1.00 94.56 96 ALA A O 1
ATOM 725 N N . PHE A 1 97 ? -34.088 -11.891 22.535 1.00 94.19 97 PHE A N 1
ATOM 726 C CA . PHE A 1 97 ? -34.497 -10.476 22.586 1.00 94.19 97 PHE A CA 1
ATOM 727 C C . PHE A 1 97 ? -35.722 -10.145 21.723 1.00 94.19 97 PHE A C 1
ATOM 729 O O . PHE A 1 97 ? -36.010 -8.977 21.452 1.00 94.19 97 PHE A O 1
ATOM 736 N N . ARG A 1 98 ? -36.432 -11.160 21.227 1.00 92.75 98 ARG A N 1
ATOM 737 C CA . ARG A 1 98 ? -37.614 -10.946 20.394 1.00 92.75 98 ARG A CA 1
ATOM 738 C C . ARG A 1 98 ? -38.753 -10.349 21.227 1.00 92.75 98 ARG A C 1
ATOM 740 O O . ARG A 1 98 ? -38.968 -10.722 22.375 1.00 92.75 98 ARG A O 1
ATOM 747 N N . GLY A 1 99 ? -39.497 -9.418 20.630 1.00 91.12 99 GLY A N 1
ATOM 748 C CA . GLY A 1 99 ? -40.695 -8.836 21.243 1.00 91.12 99 GLY A CA 1
ATOM 749 C C . GLY A 1 99 ? -40.435 -7.786 22.328 1.00 91.12 99 GLY A C 1
ATOM 750 O O . GLY A 1 99 ? -41.371 -7.430 23.039 1.00 91.12 99 GLY A O 1
ATOM 751 N N . MET A 1 100 ? -39.204 -7.287 22.479 1.00 93.12 100 MET A N 1
ATOM 752 C CA . MET A 1 100 ? -38.931 -6.122 23.329 1.00 93.12 100 MET A CA 1
ATOM 753 C C . MET A 1 100 ? -39.639 -4.876 22.775 1.00 93.12 100 MET A C 1
ATOM 755 O O . MET A 1 100 ? -39.638 -4.639 21.569 1.00 93.12 100 MET A O 1
ATOM 759 N N . LEU A 1 101 ? -40.223 -4.063 23.659 1.00 92.38 101 LEU A N 1
ATOM 760 C CA . LEU A 1 101 ? -40.873 -2.795 23.299 1.00 92.38 101 LEU A CA 1
ATOM 761 C C . LEU A 1 101 ? -39.856 -1.662 23.098 1.00 92.38 101 LEU A C 1
ATOM 763 O O . LEU A 1 101 ? -40.086 -0.744 22.315 1.00 92.38 101 LEU A O 1
ATOM 767 N N . LYS A 1 102 ? -38.729 -1.725 23.816 1.00 93.12 102 LYS A N 1
ATOM 768 C CA . LYS A 1 102 ? -37.571 -0.836 23.668 1.00 93.12 102 LYS A CA 1
ATOM 769 C C . LYS A 1 102 ? -36.304 -1.603 24.030 1.00 93.12 102 LYS A C 1
ATOM 771 O O . LYS A 1 102 ? -36.271 -2.284 25.055 1.00 93.12 102 LYS A O 1
ATOM 776 N N . TYR A 1 103 ? -35.271 -1.455 23.214 1.00 93.88 103 TYR A N 1
ATOM 777 C CA . TYR A 1 103 ? -33.966 -2.072 23.422 1.00 93.88 103 TYR A CA 1
ATOM 778 C C . TYR A 1 103 ? -33.057 -1.164 24.266 1.00 93.88 103 TYR A C 1
ATOM 780 O O . TYR A 1 103 ? -33.191 0.061 24.200 1.00 93.88 103 TYR A O 1
ATOM 788 N N . PRO A 1 104 ? -32.144 -1.740 25.069 1.00 94.31 104 PRO A N 1
ATOM 789 C CA . PRO A 1 104 ? -31.262 -0.959 25.927 1.00 94.31 104 PRO A CA 1
ATOM 790 C C . PRO A 1 104 ? -30.287 -0.109 25.108 1.00 94.31 104 PRO A C 1
ATOM 792 O O . PRO A 1 104 ? -29.762 -0.560 24.090 1.00 94.31 104 PRO A O 1
ATOM 795 N N . ASP A 1 105 ? -29.952 1.077 25.624 1.00 94.50 105 ASP A N 1
ATOM 796 C CA . ASP A 1 105 ? -28.832 1.869 25.107 1.00 94.50 105 ASP A CA 1
ATOM 797 C C . ASP A 1 105 ? -27.524 1.048 25.146 1.00 94.50 105 ASP A C 1
ATOM 799 O O . ASP A 1 105 ? -26.714 1.142 24.226 1.00 94.50 105 ASP A O 1
ATOM 803 N N . GLN A 1 106 ? -27.323 0.220 26.178 1.00 96.19 106 GLN A N 1
ATOM 804 C CA . GLN A 1 106 ? -26.130 -0.605 26.369 1.00 96.19 106 GLN A CA 1
ATOM 805 C C . GLN A 1 106 ? -26.470 -2.046 26.781 1.00 96.19 106 GLN A C 1
ATOM 807 O O . GLN A 1 106 ? -27.103 -2.284 27.804 1.00 96.19 106 GLN A O 1
ATOM 812 N N . PHE A 1 107 ? -25.984 -3.036 26.039 1.00 96.31 107 PHE A N 1
ATOM 813 C CA . PHE A 1 107 ? -25.977 -4.440 26.451 1.00 96.31 107 PHE A CA 1
ATOM 814 C C . PHE A 1 107 ? -24.534 -4.888 26.669 1.00 96.31 107 PHE A C 1
ATOM 816 O O . PHE A 1 107 ? -23.716 -4.765 25.761 1.00 96.31 107 PHE A O 1
ATOM 823 N N . THR A 1 108 ? -24.205 -5.398 27.855 1.00 97.00 108 THR A N 1
ATOM 824 C CA . THR A 1 108 ? -22.837 -5.783 28.223 1.00 97.00 108 THR A CA 1
ATOM 825 C C . THR A 1 108 ? -22.781 -7.210 28.751 1.00 97.00 108 THR A C 1
ATOM 827 O O . THR A 1 108 ? -23.530 -7.567 29.653 1.00 97.00 108 THR A O 1
ATOM 830 N N . ILE A 1 109 ? -21.835 -8.002 28.249 1.00 97.56 109 ILE A N 1
ATOM 831 C CA . ILE A 1 109 ? -21.385 -9.254 28.868 1.00 97.56 109 ILE A CA 1
ATOM 832 C C . ILE A 1 109 ? -19.948 -9.057 29.334 1.00 97.56 109 ILE A C 1
ATOM 834 O O . ILE A 1 109 ? -19.091 -8.658 28.540 1.00 97.56 109 ILE A O 1
ATOM 838 N N . ARG A 1 110 ? -19.670 -9.327 30.610 1.00 97.69 110 ARG A N 1
ATOM 839 C CA . ARG A 1 110 ? -18.359 -9.078 31.207 1.00 97.69 110 ARG A CA 1
ATOM 840 C C . ARG A 1 110 ? -17.865 -10.233 32.074 1.00 97.69 110 ARG A C 1
ATOM 842 O O . ARG A 1 110 ? -18.664 -10.872 32.747 1.00 97.69 110 ARG A O 1
ATOM 849 N N . ASP A 1 111 ? -16.556 -10.480 32.091 1.00 97.56 111 ASP A N 1
ATOM 850 C CA . ASP A 1 111 ? -15.902 -11.394 33.044 1.00 97.56 111 ASP A CA 1
ATOM 851 C C . ASP A 1 111 ? -16.581 -12.784 33.069 1.00 97.56 111 ASP A C 1
ATOM 853 O O . ASP A 1 111 ? -16.854 -13.343 34.126 1.00 97.56 111 ASP A O 1
ATOM 857 N N . SER A 1 112 ? -16.949 -13.302 31.892 1.00 97.69 112 SER A N 1
ATOM 858 C CA . SER A 1 112 ? -17.820 -14.480 31.734 1.00 97.69 112 SER A CA 1
ATOM 859 C C . SER A 1 112 ? -17.289 -15.449 30.673 1.00 97.69 112 SER A C 1
ATOM 861 O O . SER A 1 112 ? -16.503 -15.061 29.808 1.00 97.69 112 SER A O 1
ATOM 863 N N . ALA A 1 113 ? -17.747 -16.700 30.673 1.00 97.31 113 ALA A N 1
ATOM 864 C CA . ALA A 1 113 ? -17.511 -17.639 29.577 1.00 97.31 113 ALA A CA 1
ATOM 865 C C . ALA A 1 113 ? -18.828 -17.958 28.858 1.00 97.31 113 ALA A C 1
ATOM 867 O O . ALA A 1 113 ? -19.765 -18.503 29.437 1.00 97.31 113 ALA A O 1
ATOM 868 N N . VAL A 1 114 ? -18.900 -17.601 27.579 1.00 96.75 114 VAL A N 1
ATOM 869 C CA . VAL A 1 114 ? -20.024 -17.892 26.693 1.00 96.75 114 VAL A CA 1
ATOM 870 C C . VAL A 1 114 ? -19.742 -19.208 25.984 1.00 96.75 114 VAL A C 1
ATOM 872 O O . VAL A 1 114 ? -18.878 -19.293 25.107 1.00 96.75 114 VAL A O 1
ATOM 875 N N . HIS A 1 115 ? -20.482 -20.249 26.350 1.00 94.31 115 HIS A N 1
ATOM 876 C CA . HIS A 1 115 ? -20.349 -21.549 25.704 1.00 94.31 115 HIS A CA 1
ATOM 877 C C . HIS A 1 115 ? -20.845 -21.503 24.254 1.00 94.31 115 HIS A C 1
ATOM 879 O O . HIS A 1 115 ? -20.206 -22.034 23.344 1.00 94.31 115 HIS A O 1
ATOM 885 N N . LEU A 1 116 ? -21.968 -20.826 24.013 1.00 93.44 116 LEU A N 1
ATOM 886 C CA . LEU A 1 116 ? -22.564 -20.763 22.688 1.00 93.44 116 LEU A CA 1
ATOM 887 C C . LEU A 1 116 ? -23.293 -19.439 22.463 1.00 93.44 116 LEU A C 1
ATOM 889 O O . LEU A 1 116 ? -24.225 -19.105 23.192 1.00 93.44 116 LEU A O 1
ATOM 893 N N . LEU A 1 117 ? -22.903 -18.727 21.403 1.00 95.81 117 LEU A N 1
ATOM 894 C CA . LEU A 1 117 ? -23.788 -17.781 20.727 1.00 95.81 117 LEU A CA 1
ATOM 895 C C . LEU A 1 117 ? -24.480 -18.539 19.596 1.00 95.81 117 LEU A C 1
ATOM 897 O O . LEU A 1 117 ? -23.867 -18.803 18.554 1.00 95.81 117 LEU A O 1
ATOM 901 N N . ALA A 1 118 ? -25.719 -18.960 19.850 1.00 96.25 118 ALA A N 1
ATOM 902 C CA . ALA A 1 118 ? -26.496 -19.762 18.917 1.00 96.25 118 ALA A CA 1
ATOM 903 C C . ALA A 1 118 ? -26.877 -18.965 17.660 1.00 96.25 118 ALA A C 1
ATOM 905 O O . ALA A 1 118 ? -26.882 -17.731 17.657 1.00 96.25 118 ALA A O 1
ATOM 906 N N . THR A 1 119 ? -27.220 -19.671 16.582 1.00 97.19 119 THR A N 1
ATOM 907 C CA . THR A 1 119 ? -27.899 -19.066 15.431 1.00 97.19 119 THR A CA 1
ATOM 908 C C . THR A 1 119 ? -29.105 -18.253 15.905 1.00 97.19 119 THR A C 1
ATOM 910 O O . THR A 1 119 ? -29.870 -18.718 16.743 1.00 97.19 119 THR A O 1
ATOM 913 N N . ASP A 1 120 ? -29.266 -17.038 15.381 1.00 97.12 120 ASP A N 1
ATOM 914 C CA . ASP A 1 120 ? -30.368 -16.134 15.721 1.00 97.12 120 ASP A CA 1
ATOM 915 C C . ASP A 1 120 ? -30.426 -15.691 17.207 1.00 97.12 120 ASP A C 1
ATOM 917 O O . ASP A 1 120 ? -31.446 -15.161 17.648 1.00 97.12 120 ASP A O 1
ATOM 921 N N . ALA A 1 121 ? -29.342 -15.829 17.986 1.00 96.38 121 ALA A N 1
ATOM 922 C CA . ALA A 1 121 ? -29.286 -15.398 19.394 1.00 96.38 121 ALA A CA 1
ATOM 923 C C . ALA A 1 121 ? -29.642 -13.909 19.592 1.00 96.38 121 ALA A C 1
ATOM 925 O O . ALA A 1 121 ? -30.400 -13.558 20.494 1.00 96.38 121 ALA A O 1
ATOM 926 N N . PHE A 1 122 ? -29.146 -13.034 18.708 1.00 95.69 122 PHE A N 1
ATOM 927 C CA . PHE A 1 122 ? -29.466 -11.598 18.689 1.00 95.69 122 PHE A CA 1
ATOM 928 C C . PHE A 1 122 ? -30.467 -11.229 17.583 1.00 95.69 122 PHE A C 1
ATOM 930 O O . PHE A 1 122 ? -30.523 -10.076 17.150 1.00 95.69 122 PHE A O 1
ATOM 937 N N . ALA A 1 123 ? -31.245 -12.194 17.080 1.00 91.69 123 ALA A N 1
ATOM 938 C CA . ALA A 1 123 ? -32.138 -11.937 15.960 1.00 91.69 123 ALA A CA 1
ATOM 939 C C . ALA A 1 123 ? -33.186 -10.869 16.280 1.00 91.69 123 ALA A C 1
ATOM 941 O O . ALA A 1 123 ? -33.957 -10.988 17.231 1.00 91.69 123 ALA A O 1
ATOM 942 N N . GLY A 1 124 ? -33.214 -9.829 15.441 1.00 79.56 124 GLY A N 1
ATOM 943 C CA . GLY A 1 124 ? -34.110 -8.690 15.613 1.00 79.56 124 GLY A CA 1
ATOM 944 C C . GLY A 1 124 ? -33.736 -7.775 16.780 1.00 79.56 124 GLY A C 1
ATOM 945 O O . GLY A 1 124 ? -34.591 -7.022 17.224 1.00 79.56 124 GLY A O 1
ATOM 946 N N . PHE A 1 125 ? -32.504 -7.826 17.295 1.00 91.31 125 PHE A N 1
ATOM 947 C CA . PHE A 1 125 ? -32.006 -6.833 18.248 1.00 91.31 125 PHE A CA 1
ATOM 948 C C . PHE A 1 125 ? -31.736 -5.507 17.521 1.00 91.31 125 PHE A C 1
ATOM 950 O O . PHE A 1 125 ? -30.968 -5.485 16.555 1.00 91.31 125 PHE A O 1
ATOM 957 N N . GLN A 1 126 ? -32.384 -4.417 17.944 1.00 91.12 126 GLN A N 1
ATOM 958 C CA . GLN A 1 126 ? -32.364 -3.148 17.206 1.00 91.12 126 GLN A CA 1
ATOM 959 C C . GLN A 1 126 ? -32.119 -1.936 18.107 1.00 91.12 126 GLN A C 1
ATOM 961 O O . GLN A 1 126 ? -32.369 -2.006 19.300 1.00 91.12 126 GLN A O 1
ATOM 966 N N . GLN A 1 127 ? -31.684 -0.808 17.535 1.00 87.81 127 GLN A N 1
ATOM 967 C CA . GLN A 1 127 ? -31.655 0.513 18.200 1.00 87.81 127 GLN A CA 1
ATOM 968 C C . GLN A 1 127 ? -30.812 0.606 19.489 1.00 87.81 127 GLN A C 1
ATOM 970 O O . GLN A 1 127 ? -31.044 1.489 20.315 1.00 87.81 127 GLN A O 1
ATOM 975 N N . ALA A 1 128 ? -29.831 -0.274 19.679 1.00 88.81 128 ALA A N 1
ATOM 976 C CA . ALA A 1 128 ? -28.908 -0.172 20.806 1.00 88.81 128 ALA A CA 1
ATOM 977 C C . ALA A 1 128 ? -27.713 0.709 20.442 1.00 88.81 128 ALA A C 1
ATOM 979 O O . ALA A 1 128 ? -27.146 0.571 19.363 1.00 88.81 128 ALA A O 1
ATOM 980 N N . LYS A 1 129 ? -27.242 1.555 21.358 1.00 91.00 129 LYS A N 1
ATOM 981 C CA . LYS A 1 129 ? -25.986 2.283 21.119 1.00 91.00 129 LYS A CA 1
ATOM 982 C C . LYS A 1 129 ? -24.815 1.308 21.184 1.00 91.00 129 LYS A C 1
ATOM 984 O O . LYS A 1 129 ? -23.989 1.260 20.281 1.00 91.00 129 LYS A O 1
ATOM 989 N N . HIS A 1 130 ? -24.750 0.495 22.237 1.00 93.75 130 HIS A N 1
ATOM 990 C CA . HIS A 1 130 ? -23.585 -0.326 22.561 1.00 93.75 130 HIS A CA 1
ATOM 991 C C . HIS A 1 130 ? -23.958 -1.798 22.792 1.00 93.75 130 HIS A C 1
ATOM 993 O O . HIS A 1 130 ? -24.746 -2.108 23.681 1.00 93.75 130 HIS A O 1
ATOM 999 N N . LEU A 1 131 ? -23.324 -2.714 22.057 1.00 95.38 131 LEU A N 1
ATOM 1000 C CA . LEU A 1 131 ? -23.332 -4.156 22.312 1.00 95.38 131 LEU A CA 1
ATOM 1001 C C . LEU A 1 131 ? -21.908 -4.611 22.656 1.00 95.38 131 LEU A C 1
ATOM 1003 O O . LEU A 1 131 ? -21.056 -4.710 21.776 1.00 95.38 131 LEU A O 1
ATOM 1007 N N . TRP A 1 132 ? -21.619 -4.820 23.939 1.00 96.00 132 TRP A N 1
ATOM 1008 C CA . TRP A 1 132 ? -20.266 -4.985 24.473 1.00 96.00 132 TRP A CA 1
ATOM 1009 C C . TRP A 1 132 ? -20.019 -6.379 25.055 1.00 96.00 132 TRP A C 1
ATOM 1011 O O . TRP A 1 132 ? -20.773 -6.875 25.886 1.00 96.00 132 TRP A O 1
ATOM 1021 N N . PHE A 1 133 ? -18.886 -6.968 24.692 1.00 97.19 133 PHE A N 1
ATOM 1022 C CA . PHE A 1 133 ? -18.325 -8.177 25.284 1.00 97.19 133 PHE A CA 1
ATOM 1023 C C . PHE A 1 133 ? -16.939 -7.823 25.817 1.00 97.19 133 PHE A C 1
ATOM 1025 O O . PHE A 1 133 ? -16.076 -7.406 25.044 1.00 97.19 133 PHE A O 1
ATOM 1032 N N . ARG A 1 134 ? -16.709 -7.946 27.126 1.00 96.88 134 ARG A N 1
ATOM 1033 C CA . ARG A 1 134 ? -15.445 -7.544 27.757 1.00 96.88 134 ARG A CA 1
ATOM 1034 C C . ARG A 1 134 ? -14.891 -8.627 28.669 1.00 96.88 134 ARG A C 1
ATOM 1036 O O . ARG A 1 134 ? -15.555 -8.996 29.629 1.00 96.88 134 ARG A O 1
ATOM 1043 N N . ASN A 1 135 ? -13.649 -9.044 28.438 1.00 96.44 135 ASN A N 1
ATOM 1044 C CA . ASN A 1 135 ? -13.014 -10.113 29.210 1.00 96.44 135 ASN A CA 1
ATOM 1045 C C . ASN A 1 135 ? -13.893 -11.377 29.207 1.00 96.44 135 ASN A C 1
ATOM 1047 O O . ASN A 1 135 ? -14.375 -11.833 30.244 1.00 96.44 135 ASN A O 1
ATOM 1051 N N . VAL A 1 136 ? -14.202 -11.864 28.001 1.00 97.56 136 VAL A N 1
ATOM 1052 C CA . VAL A 1 136 ? -15.108 -13.001 27.783 1.00 97.56 136 VAL A CA 1
ATOM 1053 C C . VAL A 1 136 ? -14.386 -14.099 27.013 1.00 97.56 136 VAL A C 1
ATOM 1055 O O . VAL A 1 136 ? -13.683 -13.824 26.044 1.00 97.56 136 VAL A O 1
ATOM 1058 N N . THR A 1 137 ? -14.591 -15.356 27.396 1.00 97.94 137 THR A N 1
ATOM 1059 C CA . THR A 1 137 ? -14.223 -16.497 26.540 1.00 97.94 137 THR A CA 1
ATOM 1060 C C . THR A 1 137 ? -15.453 -16.963 25.779 1.00 97.94 137 THR A C 1
ATOM 1062 O O . THR A 1 137 ? -16.445 -17.316 26.402 1.00 97.94 137 THR A O 1
ATOM 1065 N N . ILE A 1 138 ? -15.415 -16.949 24.448 1.00 97.56 138 ILE A N 1
ATOM 1066 C CA . ILE A 1 138 ? -16.514 -17.399 23.590 1.00 97.56 138 ILE A CA 1
ATOM 1067 C C . ILE A 1 138 ? -16.075 -18.678 22.879 1.00 97.56 138 ILE A C 1
ATOM 1069 O O . ILE A 1 138 ? -15.257 -18.637 21.960 1.00 97.56 138 ILE A O 1
ATOM 1073 N N . HIS A 1 139 ? -16.628 -19.823 23.278 1.00 97.44 139 HIS A N 1
ATOM 1074 C CA . HIS A 1 139 ? -16.270 -21.105 22.663 1.00 97.44 139 HIS A CA 1
ATOM 1075 C C . HIS A 1 139 ? -16.731 -21.171 21.202 1.00 97.44 139 HIS A C 1
ATOM 1077 O O . HIS A 1 139 ? -15.966 -21.507 20.296 1.00 97.44 139 HIS A O 1
ATOM 1083 N N . ARG A 1 140 ? -17.983 -20.801 20.919 1.00 97.38 140 ARG A N 1
ATOM 1084 C CA . ARG A 1 140 ? -18.470 -20.812 19.539 1.00 97.38 140 ARG A CA 1
ATOM 1085 C C . ARG A 1 140 ? -19.448 -19.693 19.235 1.00 97.38 140 ARG A C 1
ATOM 1087 O O . ARG A 1 140 ? -20.472 -19.556 19.900 1.00 97.38 140 ARG A O 1
ATOM 1094 N N . VAL A 1 141 ? -19.159 -18.961 18.161 1.00 97.62 141 VAL A N 1
ATOM 1095 C CA . VAL A 1 141 ? -20.121 -18.086 17.482 1.00 97.62 141 VAL A CA 1
ATOM 1096 C C . VAL A 1 141 ? -20.661 -18.840 16.276 1.00 97.62 141 VAL A C 1
ATOM 1098 O O . VAL A 1 141 ? -19.908 -19.115 15.337 1.00 97.62 141 VAL A O 1
ATOM 1101 N N . GLN A 1 142 ? -21.933 -19.237 16.318 1.00 97.00 142 GLN A N 1
ATOM 1102 C CA . GLN A 1 142 ? -22.548 -19.974 15.217 1.00 97.00 142 GLN A CA 1
ATOM 1103 C C . GLN A 1 142 ? -22.863 -19.077 14.017 1.00 97.00 142 GLN A C 1
ATOM 1105 O O . GLN A 1 142 ? -22.969 -17.855 14.135 1.00 97.00 142 GLN A O 1
ATOM 1110 N N . ARG A 1 143 ? -23.054 -19.701 12.847 1.00 95.31 143 ARG A N 1
ATOM 1111 C CA . ARG A 1 143 ? -23.576 -19.024 11.650 1.00 95.31 143 ARG A CA 1
ATOM 1112 C C . ARG A 1 143 ? -24.864 -18.259 11.993 1.00 95.31 143 ARG A C 1
ATOM 1114 O O . ARG A 1 143 ? -25.742 -18.804 12.660 1.00 95.31 143 ARG A O 1
ATOM 1121 N N . ASN A 1 144 ? -25.002 -17.036 11.477 1.00 95.94 144 ASN A N 1
ATOM 1122 C CA . ASN A 1 144 ? -26.169 -16.165 11.665 1.00 95.94 144 ASN A CA 1
ATOM 1123 C C . ASN A 1 144 ? -26.471 -15.783 13.135 1.00 95.94 144 ASN A C 1
ATOM 1125 O O . ASN A 1 144 ? -27.607 -15.433 13.439 1.00 95.94 144 ASN A O 1
ATOM 1129 N N . ALA A 1 145 ? -25.505 -15.824 14.060 1.00 96.88 145 ALA A N 1
ATOM 1130 C CA . ALA A 1 145 ? -25.757 -15.472 15.467 1.00 96.88 145 ALA A CA 1
ATOM 1131 C C . ALA A 1 145 ? -26.278 -14.028 15.661 1.00 96.88 145 ALA A C 1
ATOM 1133 O O . ALA A 1 145 ? -27.094 -13.774 16.548 1.00 96.88 145 ALA A O 1
ATOM 1134 N N . PHE A 1 146 ? -25.850 -13.099 14.796 1.00 96.06 146 PHE A N 1
ATOM 1135 C CA . PHE A 1 146 ? -26.239 -11.677 14.801 1.00 96.06 146 PHE A CA 1
ATOM 1136 C C . PHE A 1 146 ? -27.178 -11.295 13.643 1.00 96.06 146 PHE A C 1
ATOM 1138 O O . PHE A 1 146 ? -27.264 -10.132 13.244 1.00 96.06 146 PHE A O 1
ATOM 1145 N N . ARG A 1 147 ? -27.864 -12.268 13.042 1.00 95.12 147 ARG A N 1
ATOM 1146 C CA . ARG A 1 147 ? -28.724 -12.021 11.881 1.00 95.12 147 ARG A CA 1
ATOM 1147 C C . ARG A 1 147 ? -29.829 -11.011 12.202 1.00 95.12 147 ARG A C 1
ATOM 1149 O O . ARG A 1 147 ? -30.456 -11.084 13.247 1.00 95.12 147 ARG A O 1
ATOM 1156 N N . HIS A 1 148 ? -30.109 -10.093 11.277 1.00 93.38 148 HIS A N 1
ATOM 1157 C CA . HIS A 1 148 ? -31.123 -9.038 11.426 1.00 93.38 148 HIS A CA 1
ATOM 1158 C C . HIS A 1 148 ? -30.892 -8.059 12.592 1.00 93.38 148 HIS A C 1
ATOM 1160 O O . HIS A 1 148 ? -31.801 -7.295 12.916 1.00 93.38 148 HIS A O 1
ATOM 1166 N N . VAL A 1 149 ? -29.696 -8.036 13.192 1.00 94.69 149 VAL A N 1
ATOM 1167 C CA . VAL A 1 149 ? -29.283 -6.912 14.040 1.00 94.69 149 VAL A CA 1
ATOM 1168 C C . VAL A 1 149 ? -29.245 -5.648 13.179 1.00 94.69 149 VAL A C 1
ATOM 1170 O O . VAL A 1 149 ? -28.698 -5.666 12.068 1.00 94.69 149 VAL A O 1
ATOM 1173 N N . SER A 1 150 ? -29.857 -4.567 13.656 1.00 94.69 150 SER A N 1
ATOM 1174 C CA . SER A 1 150 ? -29.974 -3.316 12.901 1.00 94.69 150 SER A CA 1
ATOM 1175 C C . SER A 1 150 ? -29.921 -2.082 13.800 1.00 94.69 150 SER A C 1
ATOM 1177 O O . SER A 1 150 ? -30.309 -2.126 14.964 1.00 94.69 150 SER A O 1
ATOM 1179 N N . ASN A 1 151 ? -29.456 -0.958 13.253 1.00 93.38 151 ASN A N 1
ATOM 1180 C CA . ASN A 1 151 ? -29.359 0.324 13.957 1.00 93.38 151 ASN A CA 1
ATOM 1181 C C . ASN A 1 151 ? -28.584 0.214 15.282 1.00 93.38 151 ASN A C 1
ATOM 1183 O O . ASN A 1 151 ? -29.071 0.668 16.316 1.00 93.38 151 ASN A O 1
ATOM 1187 N N . VAL A 1 152 ? -27.415 -0.440 15.253 1.00 94.38 152 VAL A N 1
ATOM 1188 C CA . VAL A 1 152 ? -26.500 -0.493 16.403 1.00 94.38 152 VAL A CA 1
ATOM 1189 C C . VAL A 1 152 ? -25.269 0.366 16.139 1.00 94.38 152 VAL A C 1
ATOM 1191 O O . VAL A 1 152 ? -24.586 0.157 15.138 1.00 94.38 152 VAL A O 1
ATOM 1194 N N . ASP A 1 153 ? -24.950 1.304 17.031 1.00 93.19 153 ASP A N 1
ATOM 1195 C CA . ASP A 1 153 ? -23.826 2.227 16.799 1.00 93.19 153 ASP A CA 1
ATOM 1196 C C . ASP A 1 153 ? -22.468 1.529 16.977 1.00 93.19 153 ASP A C 1
ATOM 1198 O O . ASP A 1 153 ? -21.550 1.731 16.176 1.00 93.19 153 ASP A O 1
ATOM 1202 N N . TYR A 1 154 ? -22.342 0.690 18.013 1.00 95.19 154 TYR A N 1
ATOM 1203 C CA . TYR A 1 154 ? -21.098 0.015 18.381 1.00 95.19 154 TYR A CA 1
ATOM 1204 C C . TYR A 1 154 ? -21.317 -1.445 18.793 1.00 95.19 154 TYR A C 1
ATOM 1206 O O . TYR A 1 154 ? -21.918 -1.725 19.829 1.00 95.19 154 TYR A O 1
ATOM 1214 N N . LEU A 1 155 ? -20.727 -2.377 18.045 1.00 95.56 155 LEU A N 1
ATOM 1215 C CA . LEU A 1 155 ? -20.505 -3.761 18.467 1.00 95.56 155 LEU A CA 1
ATOM 1216 C C . LEU A 1 155 ? -19.044 -3.911 18.901 1.00 95.56 155 LEU A C 1
ATOM 1218 O O . LEU A 1 155 ? -18.139 -3.791 18.081 1.00 95.56 155 LEU A O 1
ATOM 1222 N N . TYR A 1 156 ? -18.802 -4.152 20.186 1.00 95.75 156 TYR A N 1
ATOM 1223 C CA . TYR A 1 156 ? -17.468 -4.100 20.780 1.00 95.75 156 TYR A CA 1
ATOM 1224 C C . TYR A 1 156 ? -17.097 -5.423 21.453 1.00 95.75 156 TYR A C 1
ATOM 1226 O O . TYR A 1 156 ? -17.772 -5.871 22.375 1.00 95.75 156 TYR A O 1
ATOM 1234 N N . PHE A 1 157 ? -15.972 -6.006 21.060 1.00 96.62 157 PHE A N 1
ATOM 1235 C CA . PHE A 1 157 ? -15.327 -7.147 21.697 1.00 96.62 157 PHE A CA 1
ATOM 1236 C C . PHE A 1 157 ? -13.970 -6.695 22.242 1.00 96.62 157 PHE A C 1
ATOM 1238 O O . PHE A 1 157 ? -13.084 -6.309 21.480 1.00 96.62 157 PHE A O 1
ATOM 1245 N N . ARG A 1 158 ? -13.805 -6.723 23.565 1.00 95.25 158 ARG A N 1
ATOM 1246 C CA . ARG A 1 158 ? -12.579 -6.332 24.266 1.00 95.25 158 ARG A CA 1
ATOM 1247 C C . ARG A 1 158 ? -12.026 -7.490 25.074 1.00 95.25 158 ARG A C 1
ATOM 1249 O O . ARG A 1 158 ? -12.768 -8.035 25.887 1.00 95.25 158 ARG A O 1
ATOM 1256 N N . GLU A 1 159 ? -10.737 -7.798 24.944 1.00 95.12 159 GLU A N 1
ATOM 1257 C CA . GLU A 1 159 ? -10.098 -8.848 25.759 1.00 95.12 159 GLU A CA 1
ATOM 1258 C C . GLU A 1 159 ? -10.867 -10.181 25.633 1.00 95.12 159 GLU A C 1
ATOM 1260 O O . GLU A 1 159 ? -11.220 -10.815 26.624 1.00 95.12 159 GLU A O 1
ATOM 1265 N N . VAL A 1 160 ? -11.226 -10.565 24.400 1.00 97.31 160 VAL A N 1
ATOM 1266 C CA . VAL A 1 160 ? -12.046 -11.757 24.128 1.00 97.31 160 VAL A CA 1
ATOM 1267 C C . VAL A 1 160 ? -11.190 -12.901 23.594 1.00 97.31 160 VAL A C 1
ATOM 1269 O O . VAL A 1 160 ? -10.386 -12.718 22.680 1.00 97.31 160 VAL A O 1
ATOM 1272 N N . ASN A 1 161 ? -11.408 -14.101 24.130 1.00 98.12 161 ASN A N 1
ATOM 1273 C CA . ASN A 1 161 ? -10.835 -15.341 23.616 1.00 98.12 161 ASN A CA 1
ATOM 1274 C C . ASN A 1 161 ? -11.911 -16.131 22.860 1.00 98.12 161 ASN A C 1
ATOM 1276 O O . ASN A 1 161 ? -12.809 -16.700 23.474 1.00 98.12 161 ASN A O 1
ATOM 1280 N N . PHE A 1 162 ? -11.830 -16.159 21.534 1.00 98.06 162 PHE A N 1
ATOM 1281 C CA . PHE A 1 162 ? -12.697 -16.940 20.660 1.00 98.06 162 PHE A CA 1
ATOM 1282 C C . PHE A 1 162 ? -12.055 -18.294 20.347 1.00 98.06 162 PHE A C 1
ATOM 1284 O O . PHE A 1 162 ? -10.966 -18.354 19.773 1.00 98.06 162 PHE A O 1
ATOM 1291 N N . GLU A 1 163 ? -12.739 -19.397 20.638 1.00 98.06 163 GLU A N 1
ATOM 1292 C CA . GLU A 1 163 ? -12.294 -20.708 20.154 1.00 98.06 163 GLU A CA 1
ATOM 1293 C C . GLU A 1 163 ? -12.683 -20.876 18.673 1.00 98.06 163 GLU A C 1
ATOM 1295 O O . GLU A 1 163 ? -11.813 -21.034 17.819 1.00 98.06 163 GLU A O 1
ATOM 1300 N N . THR A 1 164 ? -13.962 -20.750 18.307 1.00 97.62 164 THR A N 1
ATOM 1301 C CA . THR A 1 164 ? -14.386 -20.799 16.893 1.00 97.62 164 THR A CA 1
ATOM 1302 C C . THR A 1 164 ? -15.399 -19.712 16.535 1.00 97.62 164 THR A C 1
ATOM 1304 O O . THR A 1 164 ? -16.493 -19.650 17.096 1.00 97.62 164 THR A O 1
ATOM 1307 N N . ILE A 1 165 ? -15.082 -18.912 15.516 1.00 97.56 165 ILE A N 1
ATOM 1308 C CA . ILE A 1 165 ? -16.033 -18.042 14.814 1.00 97.56 165 ILE A CA 1
ATOM 1309 C C . ILE A 1 165 ? -16.412 -18.751 13.511 1.00 97.56 165 ILE A C 1
ATOM 1311 O O . ILE A 1 165 ? -15.585 -18.859 12.606 1.00 97.56 165 ILE A O 1
ATOM 1315 N N . GLN A 1 166 ? -17.633 -19.285 13.421 1.00 95.81 166 GLN A N 1
ATOM 1316 C CA . GLN A 1 166 ? -18.071 -20.030 12.236 1.00 95.81 166 GLN A CA 1
ATOM 1317 C C . GLN A 1 166 ? -18.261 -19.124 11.012 1.00 95.81 166 GLN A C 1
ATOM 1319 O O . GLN A 1 166 ? -18.465 -17.913 11.127 1.00 95.81 166 GLN A O 1
ATOM 1324 N N . SER A 1 167 ? -18.241 -19.731 9.825 1.00 95.00 167 SER A N 1
ATOM 1325 C CA . SER A 1 167 ? -18.501 -19.032 8.570 1.00 95.00 167 SER A CA 1
ATOM 1326 C C . SER A 1 167 ? -19.884 -18.369 8.579 1.00 95.00 167 SER A C 1
ATOM 1328 O O . SER A 1 167 ? -20.892 -18.999 8.922 1.00 95.00 167 SER A O 1
ATOM 1330 N N . GLY A 1 168 ? -19.942 -17.086 8.217 1.00 94.50 168 GLY A N 1
ATOM 1331 C CA . GLY A 1 168 ? -21.171 -16.289 8.275 1.00 94.50 168 GLY A CA 1
ATOM 1332 C C . GLY A 1 168 ? -21.706 -16.009 9.685 1.00 94.50 168 GLY A C 1
ATOM 1333 O O . GLY A 1 168 ? -22.914 -15.833 9.848 1.00 94.50 168 GLY A O 1
ATOM 1334 N N . ALA A 1 169 ? -20.857 -15.990 10.718 1.00 95.94 169 ALA A N 1
ATOM 1335 C CA . ALA A 1 169 ? -21.265 -15.674 12.093 1.00 95.94 169 ALA A CA 1
ATOM 1336 C C . ALA A 1 169 ? -21.992 -14.318 12.234 1.00 95.94 169 ALA A C 1
ATOM 1338 O O . ALA A 1 169 ? -22.985 -14.216 12.958 1.00 95.94 169 ALA A O 1
ATOM 1339 N N . PHE A 1 170 ? -21.543 -13.302 11.492 1.00 96.00 170 PHE A N 1
ATOM 1340 C CA . PHE A 1 170 ? -22.092 -11.941 11.461 1.00 96.00 170 PHE A CA 1
ATOM 1341 C C . PHE A 1 170 ? -22.849 -11.656 10.153 1.00 96.00 170 PHE A C 1
ATOM 1343 O O . PHE A 1 170 ? -22.884 -10.516 9.686 1.00 96.00 170 PHE A O 1
ATOM 1350 N N . ALA A 1 171 ? -23.407 -12.689 9.517 1.00 94.81 171 ALA A N 1
ATOM 1351 C CA . ALA A 1 171 ? -24.119 -12.558 8.252 1.00 94.81 171 ALA A CA 1
ATOM 1352 C C . ALA A 1 171 ? -25.486 -11.873 8.417 1.00 94.81 171 ALA A C 1
ATOM 1354 O O . ALA A 1 171 ? -26.173 -12.049 9.425 1.00 94.81 171 ALA A O 1
ATOM 1355 N N . ASN A 1 172 ? -25.914 -11.159 7.373 1.00 94.62 172 ASN A N 1
ATOM 1356 C CA . ASN A 1 172 ? -27.205 -10.473 7.275 1.00 94.62 172 ASN A CA 1
ATOM 1357 C C . ASN A 1 172 ? -27.483 -9.490 8.431 1.00 94.62 172 ASN A C 1
ATOM 1359 O O . ASN A 1 172 ? -28.625 -9.341 8.878 1.00 94.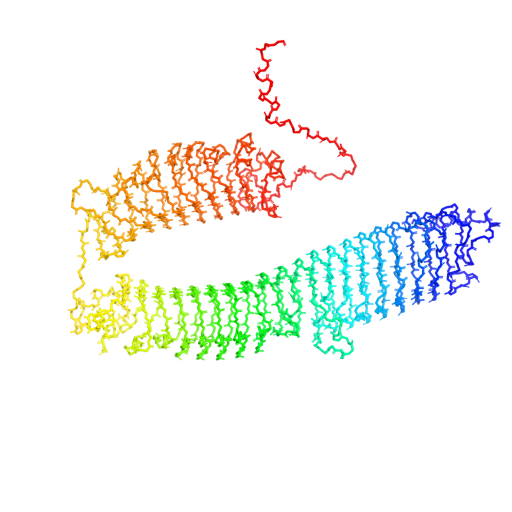62 172 ASN A O 1
ATOM 1363 N N . VAL A 1 173 ? -26.435 -8.827 8.914 1.00 94.50 173 VAL A N 1
ATOM 1364 C CA . VAL A 1 173 ? -26.525 -7.667 9.805 1.00 94.50 173 VAL A CA 1
ATOM 1365 C C . VAL A 1 173 ? -26.899 -6.455 8.952 1.00 94.50 173 VAL A C 1
ATOM 1367 O O . VAL A 1 173 ? -26.202 -6.123 7.995 1.00 94.50 173 VAL A O 1
ATOM 1370 N N . GLN A 1 174 ? -28.018 -5.802 9.252 1.00 90.69 174 GLN A N 1
ATOM 1371 C CA . GLN A 1 174 ? -28.608 -4.824 8.333 1.00 90.69 174 GLN A CA 1
ATOM 1372 C C . GLN A 1 174 ? -27.955 -3.444 8.413 1.00 90.69 174 GLN A C 1
ATOM 1374 O O . GLN A 1 174 ? -27.898 -2.752 7.398 1.00 90.69 174 GLN A O 1
ATOM 1379 N N . SER A 1 175 ? -27.508 -3.037 9.602 1.00 90.81 175 SER A N 1
ATOM 1380 C CA . SER A 1 175 ? -26.816 -1.767 9.822 1.00 90.81 175 SER A CA 1
ATOM 1381 C C . SER A 1 175 ? -26.137 -1.776 11.192 1.00 90.81 175 SER A C 1
ATOM 1383 O O . SER A 1 175 ? -26.817 -1.834 12.219 1.00 90.81 175 SER A O 1
ATOM 1385 N N . ILE A 1 176 ? -24.804 -1.736 11.194 1.00 93.44 176 ILE A N 1
ATOM 1386 C CA . ILE A 1 176 ? -23.992 -1.422 12.375 1.00 93.44 176 ILE A CA 1
ATOM 1387 C C . ILE A 1 176 ? -23.038 -0.289 12.009 1.00 93.44 176 ILE A C 1
ATOM 1389 O O . ILE A 1 176 ? -22.372 -0.377 10.983 1.00 93.44 176 ILE A O 1
ATOM 1393 N N . GLY A 1 177 ? -22.925 0.739 12.846 1.00 91.44 177 GLY A N 1
ATOM 1394 C CA . GLY A 1 177 ? -21.935 1.795 12.637 1.00 91.44 177 GLY A CA 1
ATOM 1395 C C . GLY A 1 177 ? -20.518 1.225 12.720 1.00 91.44 177 GLY A C 1
ATOM 1396 O O . GLY A 1 177 ? -19.822 1.072 11.718 1.00 91.44 177 GLY A O 1
ATOM 1397 N N . ASN A 1 178 ? -20.095 0.844 13.925 1.00 94.56 178 ASN A N 1
ATOM 1398 C CA . ASN A 1 178 ? -18.722 0.434 14.195 1.00 94.56 178 ASN A CA 1
ATOM 1399 C C . ASN A 1 178 ? -18.646 -0.942 14.863 1.00 94.56 178 ASN A C 1
ATOM 1401 O O . ASN A 1 178 ? -19.267 -1.191 15.894 1.00 94.56 178 ASN A O 1
ATOM 1405 N N . ILE A 1 179 ? -17.815 -1.821 14.314 1.00 96.56 179 ILE A N 1
ATOM 1406 C CA . ILE A 1 179 ? -17.474 -3.122 14.883 1.00 96.56 179 ILE A CA 1
ATOM 1407 C C . ILE A 1 179 ? -16.021 -3.059 15.347 1.00 96.56 179 ILE A C 1
ATOM 1409 O O . ILE A 1 179 ? -15.112 -2.870 14.544 1.00 96.56 179 ILE A O 1
ATOM 1413 N N . PHE A 1 180 ? -15.791 -3.223 16.644 1.00 94.81 180 PHE A N 1
ATOM 1414 C CA . PHE A 1 180 ? -14.469 -3.167 17.256 1.00 94.81 180 PHE A CA 1
ATOM 1415 C C . PHE A 1 180 ? -14.134 -4.499 17.912 1.00 94.81 180 PHE A C 1
ATOM 1417 O O . PHE A 1 180 ? -14.867 -4.967 18.775 1.00 94.81 180 PHE A O 1
ATOM 1424 N N . ILE A 1 181 ? -13.008 -5.095 17.538 1.00 95.81 181 ILE A N 1
ATOM 1425 C CA . ILE A 1 181 ? -12.450 -6.301 18.151 1.00 95.81 181 ILE A CA 1
ATOM 1426 C C . ILE A 1 181 ? -11.032 -5.948 18.588 1.00 95.81 181 ILE A C 1
ATOM 1428 O O . ILE A 1 181 ? -10.143 -5.868 17.749 1.00 95.81 181 ILE A O 1
ATOM 1432 N N . ARG A 1 182 ? -10.821 -5.633 19.870 1.00 90.94 182 ARG A N 1
ATOM 1433 C CA . ARG A 1 182 ? -9.594 -4.952 20.316 1.00 90.94 182 ARG A CA 1
ATOM 1434 C C . ARG A 1 182 ? -9.037 -5.459 21.639 1.00 90.94 182 ARG A C 1
ATOM 1436 O O . ARG A 1 182 ? -9.778 -5.951 22.489 1.00 90.94 182 ARG A O 1
ATOM 1443 N N . SER A 1 183 ? -7.745 -5.203 21.841 1.00 86.69 183 SER A N 1
ATOM 1444 C CA . SER A 1 183 ? -7.016 -5.379 23.102 1.00 86.69 183 SER A CA 1
ATOM 1445 C C . SER A 1 183 ? -6.944 -6.837 23.563 1.00 86.69 183 SER A C 1
ATOM 1447 O O . SER A 1 183 ? -7.834 -7.310 24.263 1.00 86.69 183 SER A O 1
ATOM 1449 N N . LYS A 1 184 ? -5.842 -7.527 23.241 1.00 87.81 184 LYS A N 1
ATOM 1450 C CA . LYS A 1 184 ? -5.562 -8.915 23.666 1.00 87.81 184 LYS A CA 1
ATOM 1451 C C . LYS A 1 184 ? -6.650 -9.897 23.232 1.00 87.81 184 LYS A C 1
ATOM 1453 O O . LYS A 1 184 ? -7.183 -10.655 24.042 1.00 87.81 184 LYS A O 1
ATOM 1458 N N . VAL A 1 185 ? -6.990 -9.867 21.951 1.00 96.12 185 VAL A N 1
ATOM 1459 C CA . VAL A 1 185 ? -7.952 -10.813 21.387 1.00 96.12 185 VAL A CA 1
ATOM 1460 C C . VAL A 1 185 ? -7.219 -12.057 20.900 1.00 96.12 185 VAL A C 1
ATOM 1462 O O . VAL A 1 185 ? -6.190 -11.967 20.237 1.00 96.12 185 VAL A O 1
ATOM 1465 N N . ASN A 1 186 ? -7.757 -13.233 21.197 1.00 98.25 186 ASN A N 1
ATOM 1466 C CA . ASN A 1 186 ? -7.261 -14.485 20.636 1.00 98.25 186 ASN A CA 1
ATOM 1467 C C . ASN A 1 186 ? -8.389 -15.183 19.881 1.00 98.25 186 ASN A C 1
ATOM 1469 O O . ASN A 1 186 ? -9.493 -15.289 20.402 1.00 98.25 186 ASN A O 1
ATOM 1473 N N . VAL A 1 187 ? -8.129 -15.649 18.664 1.00 98.06 187 VAL A N 1
ATOM 1474 C CA . VAL A 1 187 ? -9.092 -16.395 17.846 1.00 98.06 187 VAL A CA 1
ATOM 1475 C C . VAL A 1 187 ? -8.435 -17.691 17.396 1.00 98.06 187 VAL A C 1
ATOM 1477 O O . VAL A 1 187 ? -7.490 -17.655 16.609 1.00 98.06 187 VAL A O 1
ATOM 1480 N N . GLN A 1 188 ? -8.904 -18.855 17.850 1.00 98.12 188 GLN A N 1
ATOM 1481 C CA . GLN A 1 188 ? -8.295 -20.108 17.389 1.00 98.12 188 GLN A CA 1
ATOM 1482 C C . GLN A 1 188 ? -8.689 -20.422 15.941 1.00 98.12 188 GLN A C 1
ATOM 1484 O O . GLN A 1 188 ? -7.827 -20.756 15.130 1.00 98.12 188 GLN A O 1
ATOM 1489 N N . ARG A 1 189 ? -9.974 -20.296 15.586 1.00 97.31 189 ARG A N 1
ATOM 1490 C CA . ARG A 1 189 ? -10.461 -20.522 14.214 1.00 97.31 189 ARG A CA 1
ATOM 1491 C C . ARG A 1 189 ? -11.436 -19.439 13.765 1.00 97.31 189 ARG A C 1
ATOM 1493 O O . ARG A 1 189 ? -12.435 -19.188 14.437 1.00 97.31 189 ARG A O 1
ATOM 1500 N N . MET A 1 190 ? -11.169 -18.849 12.602 1.00 96.69 190 MET A N 1
ATOM 1501 C CA . MET A 1 190 ? -12.010 -17.838 11.960 1.00 96.69 190 MET A CA 1
ATOM 1502 C C . MET A 1 190 ? -12.484 -18.320 10.581 1.00 96.69 190 MET A C 1
ATOM 1504 O O . MET A 1 190 ? -11.673 -18.521 9.676 1.00 96.69 190 MET A O 1
ATOM 1508 N N . GLY A 1 191 ? -13.796 -18.518 10.440 1.00 94.69 191 GLY A N 1
ATOM 1509 C CA . GLY A 1 191 ? -14.446 -19.022 9.228 1.00 94.69 191 GLY A CA 1
ATOM 1510 C C . GLY A 1 191 ? -14.506 -18.025 8.066 1.00 94.69 191 GLY A C 1
ATOM 1511 O O . GLY A 1 191 ? -13.997 -16.906 8.142 1.00 94.69 191 GLY A O 1
ATOM 1512 N N . SER A 1 192 ? -15.130 -18.457 6.971 1.00 93.31 192 SER A N 1
ATOM 1513 C CA . SER A 1 192 ? -15.280 -17.683 5.734 1.00 93.31 192 SER A CA 1
ATOM 1514 C C . SER A 1 192 ? -16.501 -16.751 5.773 1.00 93.31 192 SER A C 1
ATOM 1516 O O . SER A 1 192 ? -17.432 -16.948 6.558 1.00 93.31 192 SER A O 1
ATOM 1518 N N . ALA A 1 193 ? -16.504 -15.723 4.922 1.00 93.00 193 ALA A N 1
ATOM 1519 C CA . ALA A 1 193 ? -17.639 -14.838 4.664 1.00 93.00 193 ALA A CA 1
ATOM 1520 C C . ALA A 1 193 ? -18.373 -14.356 5.932 1.00 93.00 193 ALA A C 1
ATOM 1522 O O . ALA A 1 193 ? -19.603 -14.422 6.027 1.00 93.00 193 ALA A O 1
ATOM 1523 N N . LEU A 1 194 ? -17.617 -13.905 6.942 1.00 95.50 194 LEU A N 1
ATOM 1524 C CA . LEU A 1 194 ? -18.133 -13.590 8.277 1.00 95.50 194 LEU A CA 1
ATOM 1525 C C . LEU A 1 194 ? -19.300 -12.603 8.231 1.00 95.50 194 LEU A C 1
ATOM 1527 O O . LEU A 1 194 ? -20.268 -12.778 8.965 1.00 95.50 194 LEU A O 1
ATOM 1531 N N . PHE A 1 195 ? -19.213 -11.617 7.339 1.00 95.38 195 PHE A N 1
ATOM 1532 C CA . PHE A 1 195 ? -20.163 -10.517 7.185 1.00 95.38 195 PHE A CA 1
ATOM 1533 C C . PHE A 1 195 ? -21.034 -10.656 5.929 1.00 95.38 195 PHE A C 1
ATOM 1535 O O . PHE A 1 195 ? -21.472 -9.655 5.364 1.00 95.38 195 PHE A O 1
ATOM 1542 N N . ARG A 1 196 ? -21.278 -11.883 5.452 1.00 94.00 196 ARG A N 1
ATOM 1543 C CA . ARG A 1 196 ? -22.053 -12.123 4.226 1.00 94.00 196 ARG A CA 1
ATOM 1544 C C . ARG A 1 196 ? -23.405 -11.404 4.253 1.00 94.00 196 ARG A C 1
ATOM 1546 O O . ARG A 1 196 ? -24.214 -11.652 5.145 1.00 94.00 196 ARG A O 1
ATOM 1553 N N . GLY A 1 197 ? -23.683 -10.580 3.246 1.00 94.12 197 GLY A N 1
ATOM 1554 C CA . GLY A 1 197 ? -24.946 -9.844 3.127 1.00 94.12 197 GLY A CA 1
ATOM 1555 C C . GLY A 1 197 ? -25.119 -8.720 4.154 1.00 94.12 197 GLY A C 1
ATOM 1556 O O . GLY A 1 197 ? -26.201 -8.143 4.242 1.00 94.12 197 GLY A O 1
ATOM 1557 N N . SER A 1 198 ? -24.080 -8.408 4.929 1.00 95.75 198 SER A N 1
ATOM 1558 C CA . SER A 1 198 ? -24.138 -7.408 5.992 1.00 95.75 198 SER A CA 1
ATOM 1559 C C . SER A 1 198 ? -23.734 -6.018 5.513 1.00 95.75 198 SER A C 1
ATOM 1561 O O . SER A 1 198 ? -22.989 -5.879 4.538 1.00 95.75 198 SER A O 1
ATOM 1563 N N . LYS A 1 199 ? -24.211 -4.988 6.219 1.00 95.44 199 LYS A N 1
ATOM 1564 C CA . LYS A 1 199 ? -23.817 -3.590 6.015 1.00 95.44 199 LYS A CA 1
ATOM 1565 C C . LYS A 1 199 ? -23.271 -2.991 7.305 1.00 95.44 199 LYS A C 1
ATOM 1567 O O . LYS A 1 199 ? -23.938 -3.061 8.339 1.00 95.44 199 LYS A O 1
ATOM 1572 N N . PHE A 1 200 ? -22.086 -2.397 7.234 1.00 95.69 200 PHE A N 1
ATOM 1573 C CA . PHE A 1 200 ? -21.479 -1.700 8.366 1.00 95.69 200 PHE A CA 1
ATOM 1574 C C . PHE A 1 200 ? -20.548 -0.572 7.920 1.00 95.69 200 PHE A C 1
ATOM 1576 O O . PHE A 1 200 ? -19.955 -0.669 6.851 1.00 95.69 200 PHE A O 1
ATOM 1583 N N . ASP A 1 201 ? -20.371 0.480 8.719 1.00 95.00 201 ASP A N 1
ATOM 1584 C CA . ASP A 1 201 ? -19.509 1.596 8.304 1.00 95.00 201 ASP A CA 1
ATOM 1585 C C . ASP A 1 201 ? -18.035 1.267 8.536 1.00 95.00 201 ASP A C 1
ATOM 1587 O O . ASP A 1 201 ? -17.219 1.398 7.623 1.00 95.00 201 ASP A O 1
ATOM 1591 N N . LYS A 1 202 ? -17.686 0.785 9.734 1.00 95.81 202 LYS A N 1
ATOM 1592 C CA . LYS A 1 202 ? -16.295 0.523 10.116 1.00 95.81 202 LYS A CA 1
ATOM 1593 C C . LYS A 1 202 ? -16.126 -0.789 10.872 1.00 95.81 202 LYS A C 1
ATOM 1595 O O . LYS A 1 202 ? -16.813 -1.033 11.855 1.00 95.81 202 LYS A O 1
ATOM 1600 N N . LEU A 1 203 ? -15.156 -1.602 10.467 1.00 96.94 203 LEU A N 1
ATOM 1601 C CA . LEU A 1 203 ? -14.656 -2.750 11.226 1.00 96.94 203 LEU A CA 1
ATOM 1602 C C . LEU A 1 203 ? -13.202 -2.490 11.607 1.00 96.94 203 LEU A C 1
ATOM 1604 O O . LEU A 1 203 ? -12.389 -2.203 10.734 1.00 96.94 203 LEU A O 1
ATOM 1608 N N . VAL A 1 204 ? -12.856 -2.631 12.885 1.00 94.19 204 VAL A N 1
ATOM 1609 C CA . VAL A 1 204 ? -11.460 -2.633 13.325 1.00 94.19 204 VAL A CA 1
ATOM 1610 C C . VAL A 1 204 ? -11.154 -3.858 14.163 1.00 94.19 204 VAL A C 1
ATOM 1612 O O . VAL A 1 204 ? -11.811 -4.099 15.176 1.00 94.19 204 VAL A O 1
ATOM 1615 N N . ILE A 1 205 ? -10.119 -4.590 13.761 1.00 95.81 205 ILE A N 1
ATOM 1616 C CA . ILE A 1 205 ? -9.538 -5.686 14.532 1.00 95.81 205 ILE A CA 1
ATOM 1617 C C . ILE A 1 205 ? -8.128 -5.261 14.934 1.00 95.81 205 ILE A C 1
ATOM 1619 O O . ILE A 1 205 ? -7.317 -4.942 14.070 1.00 95.81 205 ILE A O 1
ATOM 1623 N N . GLU A 1 206 ? -7.845 -5.218 16.230 1.00 91.56 206 GLU A N 1
ATOM 1624 C CA . GLU A 1 206 ? -6.612 -4.652 16.778 1.00 91.56 206 GLU A CA 1
ATOM 1625 C C . GLU A 1 206 ? -6.055 -5.502 17.919 1.00 91.56 206 GLU A C 1
ATOM 1627 O O . GLU A 1 206 ? -6.807 -5.976 18.774 1.00 91.56 206 GLU A O 1
ATOM 1632 N N . ASP A 1 207 ? -4.730 -5.657 17.950 1.00 89.38 207 ASP A N 1
ATOM 1633 C CA . ASP A 1 207 ? -3.998 -6.396 18.983 1.00 89.38 207 ASP A CA 1
ATOM 1634 C C . ASP A 1 207 ? -4.547 -7.819 19.178 1.00 89.38 207 ASP A C 1
ATOM 1636 O O . ASP A 1 207 ? -4.960 -8.208 20.284 1.00 89.38 207 ASP A O 1
ATOM 1640 N N . ALA A 1 208 ? -4.585 -8.587 18.083 1.00 94.94 208 ALA A N 1
ATOM 1641 C CA . ALA A 1 208 ? -5.132 -9.938 18.086 1.00 94.94 208 ALA A CA 1
ATOM 1642 C C . ALA A 1 208 ? -4.200 -10.997 17.485 1.00 94.94 208 ALA A C 1
ATOM 1644 O O . ALA A 1 208 ? -3.491 -10.775 16.500 1.00 94.94 208 ALA A O 1
ATOM 1645 N N . THR A 1 209 ? -4.267 -12.198 18.055 1.00 97.75 209 THR A N 1
ATOM 1646 C CA . THR A 1 209 ? -3.645 -13.408 17.512 1.00 97.75 209 THR A CA 1
ATOM 1647 C C . THR A 1 209 ? -4.713 -14.318 16.928 1.00 97.75 209 THR A C 1
ATOM 1649 O O . THR A 1 209 ? -5.643 -14.716 17.627 1.00 97.75 209 THR A O 1
ATOM 1652 N N . VAL A 1 210 ? -4.581 -14.678 15.652 1.00 97.88 210 VAL A N 1
ATOM 1653 C CA . VAL A 1 210 ? -5.485 -15.617 14.980 1.00 97.88 210 VAL A CA 1
ATOM 1654 C C . VAL A 1 210 ? -4.700 -16.877 14.636 1.00 97.88 210 VAL A C 1
ATOM 1656 O O . VAL A 1 210 ? -3.767 -16.836 13.839 1.00 97.88 210 VAL A O 1
ATOM 1659 N N . THR A 1 211 ? -5.048 -18.010 15.247 1.00 98.06 211 THR A N 1
ATOM 1660 C CA . THR A 1 211 ? -4.319 -19.270 15.022 1.00 98.06 211 THR A CA 1
ATOM 1661 C C . THR A 1 211 ? -4.592 -19.820 13.624 1.00 98.06 211 THR A C 1
ATOM 1663 O O . THR A 1 211 ? -3.663 -20.220 12.928 1.00 98.06 211 THR A O 1
ATOM 1666 N N . SER A 1 212 ? -5.850 -19.804 13.183 1.00 97.19 212 SER A N 1
ATOM 1667 C CA . SER A 1 212 ? -6.234 -20.184 11.827 1.00 97.19 212 SER A CA 1
ATOM 1668 C C . SER A 1 212 ? -7.326 -19.264 11.291 1.00 97.19 212 SER A C 1
ATOM 1670 O O . SER A 1 212 ? -8.381 -19.113 11.912 1.00 97.19 212 SER A O 1
ATOM 1672 N N . MET A 1 213 ? -7.076 -18.653 10.134 1.00 96.12 213 MET A N 1
ATOM 1673 C CA . MET A 1 213 ? -7.995 -17.736 9.462 1.00 96.12 213 MET A CA 1
ATOM 1674 C C . MET A 1 213 ? -8.332 -18.249 8.068 1.00 96.12 213 MET A C 1
ATOM 1676 O O . MET A 1 213 ? -7.444 -18.616 7.304 1.00 96.12 213 MET A O 1
ATOM 1680 N N . SER A 1 214 ? -9.609 -18.253 7.696 1.00 94.00 214 SER A N 1
ATOM 1681 C CA . SER A 1 214 ? -9.979 -18.450 6.296 1.00 94.00 214 SER A CA 1
ATOM 1682 C C . SER A 1 214 ? -9.479 -17.276 5.449 1.00 94.00 214 SER A C 1
ATOM 1684 O O . SER A 1 214 ? -9.723 -16.112 5.788 1.00 94.00 214 SER A O 1
ATOM 1686 N N . ALA A 1 215 ? -8.875 -17.585 4.299 1.00 92.69 215 ALA A N 1
ATOM 1687 C CA . ALA A 1 215 ? -8.498 -16.619 3.265 1.00 92.69 215 ALA A CA 1
ATOM 1688 C C . ALA A 1 215 ? -9.683 -15.769 2.763 1.00 92.69 215 ALA A C 1
ATOM 1690 O O . ALA A 1 215 ? -9.482 -14.716 2.167 1.00 92.69 215 ALA A O 1
ATOM 1691 N N . TYR A 1 216 ? -10.917 -16.219 3.020 1.00 91.81 216 TYR A N 1
ATOM 1692 C CA . TYR A 1 216 ? -12.159 -15.602 2.557 1.00 91.81 216 TYR A CA 1
ATOM 1693 C C . TYR A 1 216 ? -13.013 -15.024 3.694 1.00 91.81 216 TYR A C 1
ATOM 1695 O O . TYR A 1 216 ? -14.210 -14.797 3.530 1.00 91.81 216 TYR A O 1
ATOM 1703 N N . SER A 1 217 ? -12.430 -14.815 4.872 1.00 93.00 217 SER A N 1
ATOM 1704 C CA . SER A 1 217 ? -13.128 -14.349 6.083 1.00 93.00 217 SER A CA 1
ATOM 1705 C C . SER A 1 217 ? -13.834 -12.996 5.925 1.00 93.00 217 SER A C 1
ATOM 1707 O O . SER A 1 217 ? -14.965 -12.850 6.389 1.00 93.00 217 SER A O 1
ATOM 1709 N N . LEU A 1 218 ? -13.213 -12.026 5.246 1.00 92.69 218 LEU A N 1
ATOM 1710 C CA . LEU A 1 218 ? -13.720 -10.648 5.108 1.00 92.69 218 LEU A CA 1
ATOM 1711 C C . LEU A 1 218 ? -14.550 -10.401 3.836 1.00 92.69 218 LEU A C 1
ATOM 1713 O O . LEU A 1 218 ? -14.869 -9.259 3.514 1.00 92.69 218 LEU A O 1
ATOM 1717 N N . ILE A 1 219 ? -14.909 -11.457 3.108 1.00 89.56 219 ILE A N 1
ATOM 1718 C CA . ILE A 1 219 ? -15.588 -11.350 1.812 1.00 89.56 219 ILE A CA 1
ATOM 1719 C C . ILE A 1 219 ? -17.112 -11.438 1.978 1.00 89.56 219 ILE A C 1
ATOM 1721 O O . ILE A 1 219 ? -17.622 -12.036 2.926 1.00 89.56 219 ILE A O 1
ATOM 1725 N N . GLY A 1 220 ? -17.856 -10.860 1.034 1.00 90.00 220 GLY A N 1
ATOM 1726 C CA . GLY A 1 220 ? -19.286 -11.114 0.848 1.00 90.00 220 GLY A CA 1
ATOM 1727 C C . GLY A 1 220 ? -20.188 -10.121 1.562 1.00 90.00 220 GLY A C 1
ATOM 1728 O O . GLY A 1 220 ? -21.408 -10.300 1.575 1.00 90.00 220 GLY A O 1
ATOM 1729 N N . ALA A 1 221 ? -19.617 -9.068 2.144 1.00 93.69 221 ALA A N 1
ATOM 1730 C CA . ALA A 1 221 ? -20.389 -7.965 2.691 1.00 93.69 221 ALA A CA 1
ATOM 1731 C C . ALA A 1 221 ? -21.231 -7.287 1.597 1.00 93.69 221 ALA A C 1
ATOM 1733 O O . ALA A 1 221 ? -20.797 -7.112 0.456 1.00 93.69 221 ALA A O 1
ATOM 1734 N N . ALA A 1 222 ? -22.455 -6.893 1.948 1.00 94.25 222 ALA A N 1
ATOM 1735 C CA . ALA A 1 222 ? -23.303 -6.130 1.040 1.00 94.25 222 ALA A CA 1
ATOM 1736 C C . ALA A 1 222 ? -22.783 -4.695 0.880 1.00 94.25 222 ALA A C 1
ATOM 1738 O O . ALA A 1 222 ? -22.848 -4.136 -0.208 1.00 94.25 222 ALA A O 1
ATOM 1739 N N . SER A 1 223 ? -22.272 -4.088 1.951 1.00 94.38 223 SER A N 1
ATOM 1740 C CA . SER A 1 223 ? -21.596 -2.793 1.876 1.00 94.38 223 SER A CA 1
ATOM 1741 C C . SER A 1 223 ? -20.703 -2.585 3.088 1.00 94.38 223 SER A C 1
ATOM 1743 O O . SER A 1 223 ? -21.126 -2.896 4.200 1.00 94.38 223 SER A O 1
ATOM 1745 N N . PHE A 1 224 ? -19.526 -1.990 2.904 1.00 95.00 224 PHE A N 1
ATOM 1746 C CA . PHE A 1 224 ? -18.777 -1.436 4.031 1.00 95.00 224 PHE A CA 1
ATOM 1747 C C . PHE A 1 224 ? -18.016 -0.159 3.690 1.00 95.00 224 PHE A C 1
ATOM 1749 O O . PHE A 1 224 ? -17.617 0.030 2.541 1.00 95.00 224 PHE A O 1
ATOM 1756 N N . GLY A 1 225 ? -17.800 0.700 4.690 1.00 94.50 225 GLY A N 1
ATOM 1757 C CA . GLY A 1 225 ? -16.955 1.889 4.562 1.00 94.50 225 GLY A CA 1
ATOM 1758 C C . GLY A 1 225 ? -15.469 1.552 4.690 1.00 94.50 225 GLY A C 1
ATOM 1759 O O . GLY A 1 225 ? -14.702 1.723 3.744 1.00 94.50 225 GLY A O 1
ATOM 1760 N N . THR A 1 226 ? -15.046 1.034 5.844 1.00 95.88 226 THR A N 1
ATOM 1761 C CA . THR A 1 226 ? -13.629 0.752 6.121 1.00 95.88 226 THR A CA 1
ATOM 1762 C C . THR A 1 226 ? -13.437 -0.511 6.960 1.00 95.88 226 THR A C 1
ATOM 1764 O O . THR A 1 226 ? -14.093 -0.693 7.983 1.00 95.88 226 THR A O 1
ATOM 1767 N N . ILE A 1 227 ? -12.479 -1.355 6.577 1.00 97.12 227 ILE A N 1
ATOM 1768 C CA . ILE A 1 227 ? -11.957 -2.448 7.404 1.00 97.12 227 ILE A CA 1
ATOM 1769 C C . ILE A 1 227 ? -10.499 -2.141 7.742 1.00 97.12 227 ILE A C 1
ATOM 1771 O O . ILE A 1 227 ? -9.685 -1.978 6.840 1.00 97.12 227 ILE A O 1
ATOM 1775 N N . GLN A 1 228 ? -10.165 -2.089 9.028 1.00 95.69 228 GLN A N 1
ATOM 1776 C CA . GLN A 1 228 ? -8.806 -1.864 9.511 1.00 95.69 228 GLN A CA 1
ATOM 1777 C C . GLN A 1 228 ? -8.328 -3.029 10.372 1.00 95.69 228 GLN A C 1
ATOM 1779 O O . GLN A 1 228 ? -9.002 -3.443 11.316 1.00 95.69 228 GLN A O 1
ATOM 1784 N N . LEU A 1 229 ? -7.138 -3.528 10.073 1.00 96.19 229 LEU A N 1
ATOM 1785 C CA . LEU A 1 229 ? -6.481 -4.594 10.814 1.00 96.19 229 LEU A CA 1
ATOM 1786 C C . LEU A 1 229 ? -5.165 -4.057 11.378 1.00 96.19 229 LEU A C 1
ATOM 1788 O O . LEU A 1 229 ? -4.250 -3.774 10.613 1.00 96.19 229 LEU A O 1
ATOM 1792 N N . PHE A 1 230 ? -5.067 -3.914 12.698 1.00 91.19 230 PHE A N 1
ATOM 1793 C CA . PHE A 1 230 ? -3.899 -3.359 13.387 1.00 91.19 230 PHE A CA 1
ATOM 1794 C C . PHE A 1 230 ? -3.217 -4.415 14.254 1.00 91.19 230 PHE A C 1
ATOM 1796 O O . PHE A 1 230 ? -3.880 -5.091 15.037 1.00 91.19 230 PHE A O 1
ATOM 1803 N N . ASN A 1 231 ? -1.890 -4.519 14.179 1.00 89.69 231 ASN A N 1
ATOM 1804 C CA . ASN A 1 231 ? -1.086 -5.354 15.083 1.00 89.69 231 ASN A CA 1
ATOM 1805 C C . ASN A 1 231 ? -1.606 -6.800 15.179 1.00 89.69 231 ASN A C 1
ATOM 1807 O O . ASN A 1 231 ? -1.815 -7.337 16.272 1.00 89.69 231 ASN A O 1
ATOM 1811 N N . LEU A 1 232 ? -1.873 -7.424 14.028 1.00 95.38 232 LEU A N 1
ATOM 1812 C CA . LEU A 1 232 ? -2.405 -8.784 13.979 1.00 95.38 232 LEU A CA 1
ATOM 1813 C C . LEU A 1 232 ? -1.318 -9.801 13.672 1.00 95.38 232 LEU A C 1
ATOM 1815 O O . LEU A 1 232 ? -0.487 -9.601 12.789 1.00 95.38 232 LEU A O 1
ATOM 1819 N N . ARG A 1 233 ? -1.385 -10.947 14.348 1.00 96.00 233 ARG A N 1
ATOM 1820 C CA . ARG A 1 233 ? -0.564 -12.114 14.022 1.00 96.00 233 ARG A CA 1
ATOM 1821 C C . ARG A 1 233 ? -1.462 -13.274 13.615 1.00 96.00 233 ARG A C 1
ATOM 1823 O O . ARG A 1 233 ? -2.087 -13.901 14.469 1.00 96.00 233 ARG A O 1
ATOM 1830 N N . ILE A 1 234 ? -1.507 -13.558 12.319 1.00 97.44 234 ILE A N 1
ATOM 1831 C CA . ILE A 1 234 ? -2.244 -14.682 11.739 1.00 97.44 234 ILE A CA 1
ATOM 1832 C C . ILE A 1 234 ? -1.246 -15.821 11.513 1.00 97.44 234 ILE A C 1
ATOM 1834 O O . ILE A 1 234 ? -0.338 -15.705 10.695 1.00 97.44 234 ILE A O 1
ATOM 1838 N N . LEU A 1 235 ? -1.368 -16.904 12.285 1.00 97.25 235 LEU A N 1
ATOM 1839 C CA . LEU A 1 235 ? -0.392 -18.003 12.263 1.00 97.25 235 LEU A CA 1
ATOM 1840 C C . LEU A 1 235 ? -0.553 -18.915 11.043 1.00 97.25 235 LEU A C 1
ATOM 1842 O O . LEU A 1 235 ? 0.433 -19.477 10.572 1.00 97.25 235 LEU A O 1
ATOM 1846 N N . SER A 1 236 ? -1.782 -19.082 10.556 1.00 97.19 236 SER A N 1
ATOM 1847 C CA . SER A 1 236 ? -2.072 -19.889 9.376 1.00 97.19 236 SER A CA 1
ATOM 1848 C C . SER A 1 236 ? -3.304 -19.375 8.639 1.00 97.19 236 SER A C 1
ATOM 1850 O O . SER A 1 236 ? -4.391 -19.275 9.216 1.00 97.19 236 SER A O 1
ATOM 1852 N N . THR A 1 237 ? -3.149 -19.116 7.344 1.00 95.94 237 THR A N 1
ATOM 1853 C CA . THR A 1 237 ? -4.247 -18.803 6.431 1.00 95.94 237 THR A CA 1
ATOM 1854 C C . THR A 1 237 ? -4.671 -20.061 5.661 1.00 95.94 237 THR A C 1
ATOM 1856 O O . THR A 1 237 ? -3.884 -20.654 4.921 1.00 95.94 237 THR A O 1
ATOM 1859 N N . SER A 1 238 ? -5.934 -20.470 5.824 1.00 91.44 238 SER A N 1
ATOM 1860 C CA . SER A 1 238 ? -6.559 -21.611 5.141 1.00 91.44 238 SER A CA 1
ATOM 1861 C C . SER A 1 238 ? -7.264 -21.174 3.856 1.00 91.44 238 SER A C 1
ATOM 1863 O O . SER A 1 238 ? -8.138 -20.306 3.884 1.00 91.44 238 SER A O 1
ATOM 1865 N N . PHE A 1 239 ? -6.949 -21.839 2.744 1.00 84.75 239 PHE A N 1
ATOM 1866 C CA . PHE A 1 239 ? -7.659 -21.688 1.469 1.00 84.75 239 PHE A CA 1
ATOM 1867 C C . PHE A 1 239 ? -8.851 -22.647 1.326 1.00 84.75 239 PHE A C 1
ATOM 1869 O O . PHE A 1 239 ? -9.732 -22.417 0.500 1.00 84.75 239 PHE A O 1
ATOM 1876 N N . ASN A 1 240 ? -8.895 -23.723 2.116 1.00 82.94 240 ASN A N 1
ATOM 1877 C CA . ASN A 1 240 ? -9.932 -24.740 1.992 1.00 82.94 240 ASN A CA 1
ATOM 1878 C C . ASN A 1 240 ? -11.274 -24.158 2.433 1.00 82.94 240 ASN A C 1
ATOM 1880 O O . ASN A 1 240 ? -11.499 -23.919 3.622 1.00 82.94 240 ASN A O 1
ATOM 1884 N N . VAL A 1 241 ? -12.162 -23.953 1.464 1.00 82.81 241 VAL A N 1
ATOM 1885 C CA . VAL A 1 241 ? -13.575 -23.677 1.709 1.00 82.81 241 VAL A CA 1
ATOM 1886 C C . VAL A 1 241 ? -14.331 -24.980 1.479 1.00 82.81 241 VAL A C 1
ATOM 1888 O O . VAL A 1 241 ? -14.194 -25.561 0.399 1.00 82.81 241 VAL A O 1
ATOM 1891 N N . PRO A 1 242 ? -15.085 -25.478 2.474 1.00 82.31 242 PRO A N 1
ATOM 1892 C CA . PRO A 1 242 ? -15.936 -26.643 2.287 1.00 82.31 242 PRO A CA 1
ATOM 1893 C C . PRO A 1 242 ? -16.829 -26.472 1.043 1.00 82.31 242 PRO A C 1
ATOM 1895 O O . PRO A 1 242 ? -17.315 -25.363 0.811 1.00 82.31 242 PRO A O 1
ATOM 1898 N N . PRO A 1 243 ? -17.056 -27.516 0.223 1.00 81.19 243 PRO A N 1
ATOM 1899 C CA . PRO A 1 243 ? -17.840 -27.399 -1.012 1.00 81.19 243 PRO A CA 1
ATOM 1900 C C . PRO A 1 243 ? -19.235 -26.786 -0.814 1.00 81.19 243 PRO A C 1
ATOM 1902 O O . PRO A 1 243 ? -19.712 -26.031 -1.659 1.00 81.19 243 PRO A O 1
ATOM 1905 N N . ASP A 1 244 ? -19.870 -27.058 0.325 1.00 82.75 244 ASP A N 1
ATOM 1906 C CA . ASP A 1 244 ? -21.156 -26.492 0.738 1.00 82.75 244 ASP A CA 1
ATOM 1907 C C . ASP A 1 244 ? -21.073 -24.995 1.094 1.00 82.75 244 ASP A C 1
ATOM 1909 O O . ASP A 1 244 ? -22.053 -24.260 0.952 1.00 82.75 244 ASP A O 1
ATOM 1913 N N . GLU A 1 245 ? -19.893 -24.511 1.486 1.00 83.94 245 GLU A N 1
ATOM 1914 C CA . GLU A 1 245 ? -19.623 -23.108 1.806 1.00 83.94 245 GLU A CA 1
ATOM 1915 C C . GLU A 1 245 ? -19.154 -22.272 0.611 1.00 83.94 245 GLU A C 1
ATOM 1917 O O . GLU A 1 245 ? -19.177 -21.046 0.691 1.00 83.94 245 GLU A O 1
ATOM 1922 N N . VAL A 1 246 ? -18.784 -22.883 -0.519 1.00 83.50 246 VAL A N 1
ATOM 1923 C CA . VAL A 1 246 ? -18.391 -22.138 -1.733 1.00 83.50 246 VAL A CA 1
ATOM 1924 C C . VAL A 1 246 ? -19.518 -21.210 -2.190 1.00 83.50 246 VAL A C 1
ATOM 1926 O O . VAL A 1 246 ? -19.269 -20.084 -2.610 1.00 83.50 246 VAL A O 1
ATOM 1929 N N . THR A 1 247 ? -20.772 -21.634 -2.009 1.00 80.50 247 THR A N 1
ATOM 1930 C CA . THR A 1 247 ? -21.967 -20.822 -2.296 1.00 80.50 247 THR A CA 1
ATOM 1931 C C . THR A 1 247 ? -22.079 -19.557 -1.435 1.00 80.50 247 THR A C 1
ATOM 1933 O O . THR A 1 247 ? -22.822 -18.640 -1.781 1.00 80.50 247 THR A O 1
ATOM 1936 N N . LEU A 1 248 ? -21.350 -19.479 -0.316 1.00 77.94 248 LEU A N 1
ATOM 1937 C CA . LEU A 1 248 ? -21.298 -18.298 0.550 1.00 77.94 248 LEU A CA 1
ATOM 1938 C C . LEU A 1 248 ? -20.348 -17.226 0.017 1.00 77.94 248 LEU A C 1
ATOM 1940 O O . LEU A 1 248 ? -20.464 -16.070 0.428 1.00 77.94 248 LEU A O 1
ATOM 1944 N N . LEU A 1 249 ? -19.411 -17.604 -0.857 1.00 80.94 249 LEU A N 1
ATOM 1945 C CA . LEU A 1 249 ? -18.396 -16.723 -1.423 1.00 80.94 249 LEU A CA 1
ATOM 1946 C C . LEU A 1 249 ? -19.003 -15.864 -2.537 1.00 80.94 249 LEU A C 1
ATOM 1948 O O . LEU A 1 249 ? -18.718 -16.039 -3.719 1.00 80.94 249 LEU A O 1
ATOM 1952 N N . ALA A 1 250 ? -19.860 -14.923 -2.160 1.00 78.50 250 ALA A N 1
ATOM 1953 C CA . ALA A 1 250 ? -20.207 -13.814 -3.035 1.00 78.50 250 ALA A CA 1
ATOM 1954 C C . ALA A 1 250 ? -19.100 -12.758 -2.960 1.00 78.50 250 ALA A C 1
ATOM 1956 O O . ALA A 1 250 ? -18.567 -12.509 -1.879 1.00 78.50 250 ALA A O 1
ATOM 1957 N N . ALA A 1 251 ? -18.776 -12.102 -4.075 1.00 77.81 251 ALA A N 1
ATOM 1958 C CA . ALA A 1 251 ? -17.965 -10.892 -4.012 1.00 77.81 251 ALA A CA 1
ATOM 1959 C C . ALA A 1 251 ? -18.692 -9.836 -3.167 1.00 77.81 251 ALA A C 1
ATOM 1961 O O . ALA A 1 251 ? -19.925 -9.754 -3.177 1.00 77.81 251 ALA A O 1
ATOM 1962 N N . THR A 1 252 ? -17.930 -9.021 -2.442 1.00 82.69 252 THR A N 1
ATOM 1963 C CA . THR A 1 252 ? -18.479 -7.834 -1.782 1.00 82.69 252 THR A CA 1
ATOM 1964 C C . THR A 1 252 ? -19.204 -6.989 -2.828 1.00 82.69 252 THR A C 1
ATOM 1966 O O . THR A 1 252 ? -18.689 -6.797 -3.924 1.00 82.69 252 THR A O 1
ATOM 1969 N N . ILE A 1 253 ? -20.413 -6.508 -2.545 1.00 86.81 253 ILE A N 1
ATOM 1970 C CA . ILE A 1 253 ? -21.158 -5.734 -3.555 1.00 86.81 253 ILE A CA 1
ATOM 1971 C C . ILE A 1 253 ? -20.548 -4.332 -3.701 1.00 86.81 253 ILE A C 1
ATOM 1973 O O . ILE A 1 253 ? -20.381 -3.848 -4.819 1.00 86.81 253 ILE A O 1
ATOM 1977 N N . LYS A 1 254 ? -20.202 -3.694 -2.575 1.00 89.06 254 LYS A N 1
ATOM 1978 C CA . LYS A 1 254 ? -19.537 -2.386 -2.524 1.00 89.06 254 LYS A CA 1
ATOM 1979 C C . LYS A 1 254 ? -18.639 -2.270 -1.287 1.00 89.06 254 LYS A C 1
ATOM 1981 O O . LYS A 1 254 ? -19.148 -2.133 -0.175 1.00 89.06 254 LYS A O 1
ATOM 1986 N N . GLY A 1 255 ? -17.323 -2.331 -1.462 1.00 90.75 255 GLY A N 1
ATOM 1987 C CA . GLY A 1 255 ? -16.354 -2.113 -0.386 1.00 90.75 255 GLY A CA 1
ATOM 1988 C C . GLY A 1 255 ? -15.603 -0.800 -0.565 1.00 90.75 255 GLY A C 1
ATOM 1989 O O . GLY A 1 255 ? -15.104 -0.543 -1.653 1.00 90.75 255 GLY A O 1
ATOM 1990 N N . GLY A 1 256 ? -15.501 0.005 0.495 1.00 92.38 256 GLY A N 1
ATOM 1991 C CA . GLY A 1 256 ? -14.663 1.205 0.497 1.00 92.38 256 GLY A CA 1
ATOM 1992 C C . GLY A 1 256 ? -13.179 0.857 0.632 1.00 92.38 256 GLY A C 1
ATOM 1993 O O . GLY A 1 256 ? -12.520 0.525 -0.348 1.00 92.38 256 GLY A O 1
ATOM 1994 N N . LYS A 1 257 ? -12.637 0.918 1.854 1.00 94.25 257 LYS A N 1
ATOM 1995 C CA . LYS A 1 257 ? -11.196 0.729 2.107 1.00 94.25 257 LYS A CA 1
ATOM 1996 C C . LYS A 1 257 ? -10.902 -0.504 2.952 1.00 94.25 257 LYS A C 1
ATOM 1998 O O . LYS A 1 257 ? -11.596 -0.746 3.941 1.00 94.25 257 LYS A O 1
ATOM 2003 N N . ILE A 1 258 ? -9.855 -1.252 2.607 1.00 95.69 258 ILE A N 1
ATOM 2004 C CA . ILE A 1 258 ? -9.278 -2.273 3.492 1.00 95.69 258 ILE A CA 1
ATOM 2005 C C . ILE A 1 258 ? -7.816 -1.934 3.779 1.00 95.69 258 ILE A C 1
ATOM 2007 O O . ILE A 1 258 ? -6.985 -1.874 2.873 1.00 95.69 258 ILE A O 1
ATOM 2011 N N . GLU A 1 259 ? -7.501 -1.756 5.056 1.00 95.50 259 GLU A N 1
ATOM 2012 C CA . GLU A 1 259 ? -6.195 -1.301 5.514 1.00 95.50 259 GLU A CA 1
ATOM 2013 C C . GLU A 1 259 ? -5.590 -2.281 6.527 1.00 95.50 259 GLU A C 1
ATOM 2015 O O . GLU A 1 259 ? -6.222 -2.665 7.514 1.00 95.50 259 GLU A O 1
ATOM 2020 N N . PHE A 1 260 ? -4.348 -2.686 6.284 1.00 97.31 260 PHE A N 1
ATOM 2021 C CA . PHE A 1 260 ? -3.560 -3.541 7.162 1.00 97.31 260 PHE A CA 1
ATOM 2022 C C . PHE A 1 260 ? -2.411 -2.710 7.712 1.00 97.31 260 PHE A C 1
ATOM 2024 O O . PHE A 1 260 ? -1.672 -2.102 6.947 1.00 97.31 260 PHE A O 1
ATOM 2031 N N . TYR A 1 261 ? -2.227 -2.724 9.023 1.00 95.12 261 TYR A N 1
ATOM 2032 C CA . TYR A 1 261 ? -1.158 -2.018 9.708 1.00 95.12 261 TYR A CA 1
ATOM 2033 C C . TYR A 1 261 ? -0.446 -2.990 10.635 1.00 95.12 261 TYR A C 1
ATOM 2035 O O . TYR A 1 261 ? -1.045 -3.513 11.579 1.00 95.12 261 TYR A O 1
ATOM 2043 N N . ASN A 1 262 ? 0.839 -3.227 10.378 1.00 92.00 262 ASN A N 1
ATOM 2044 C CA . ASN A 1 262 ? 1.671 -4.105 11.198 1.00 92.00 262 ASN A CA 1
ATOM 2045 C C . ASN A 1 262 ? 1.066 -5.517 11.357 1.00 92.00 262 ASN A C 1
ATOM 2047 O O . ASN A 1 262 ? 0.927 -6.043 12.463 1.00 92.00 262 ASN A O 1
ATOM 2051 N N . VAL A 1 263 ? 0.641 -6.117 10.238 1.00 97.06 263 VAL A N 1
ATOM 2052 C CA . VAL A 1 263 ? 0.066 -7.471 10.208 1.00 97.06 263 VAL A CA 1
ATOM 2053 C C . VAL A 1 263 ? 1.114 -8.485 9.761 1.00 97.06 263 VAL A C 1
ATOM 2055 O O . VAL A 1 263 ? 1.778 -8.301 8.742 1.00 97.06 263 VAL A O 1
ATOM 2058 N N . ILE A 1 264 ? 1.233 -9.580 10.509 1.00 97.81 264 ILE A N 1
ATOM 2059 C CA . ILE A 1 264 ? 2.116 -10.710 10.209 1.00 97.81 264 ILE A CA 1
ATOM 2060 C C . ILE A 1 264 ? 1.260 -11.908 9.802 1.00 97.81 264 ILE A C 1
ATOM 2062 O O . ILE A 1 264 ? 0.393 -12.328 10.573 1.00 97.81 264 ILE A O 1
ATOM 2066 N N . MET A 1 265 ? 1.515 -12.473 8.620 1.00 97.19 265 MET A N 1
ATOM 2067 C CA . MET A 1 265 ? 0.793 -13.643 8.111 1.00 97.19 265 MET A CA 1
ATOM 2068 C C . MET A 1 265 ? 1.643 -14.534 7.200 1.00 97.19 265 MET A C 1
ATOM 2070 O O . MET A 1 265 ? 2.542 -14.061 6.506 1.00 97.19 265 MET A O 1
ATOM 2074 N N . ASP A 1 266 ? 1.327 -15.830 7.170 1.00 97.19 266 ASP A N 1
ATOM 2075 C CA . ASP A 1 266 ? 1.965 -16.792 6.262 1.00 97.19 266 ASP A CA 1
ATOM 2076 C C . ASP A 1 266 ? 1.525 -16.576 4.804 1.00 97.19 266 ASP A C 1
ATOM 2078 O O . ASP A 1 266 ? 2.324 -16.658 3.875 1.00 97.19 266 ASP A O 1
ATOM 2082 N N . ARG A 1 267 ? 0.248 -16.269 4.575 1.00 95.69 267 ARG A N 1
ATOM 2083 C CA . ARG A 1 267 ? -0.303 -16.096 3.228 1.00 95.69 267 ARG A CA 1
ATOM 2084 C C . ARG A 1 267 ? -1.330 -14.980 3.170 1.00 95.69 267 ARG A C 1
ATOM 2086 O O . ARG A 1 267 ? -2.285 -14.984 3.946 1.00 95.69 267 ARG A O 1
ATOM 2093 N N . LEU A 1 268 ? -1.173 -14.107 2.175 1.00 95.62 268 LEU A N 1
ATOM 2094 C CA . LEU A 1 268 ? -2.189 -13.158 1.729 1.00 95.62 268 LEU A CA 1
ATOM 2095 C C . LEU A 1 268 ? -2.721 -13.590 0.360 1.00 95.62 268 LEU A C 1
ATOM 2097 O O . LEU A 1 268 ? -1.971 -13.681 -0.615 1.00 95.62 268 LEU A O 1
ATOM 2101 N N . HIS A 1 269 ? -4.027 -13.823 0.283 1.00 92.06 269 HIS A N 1
ATOM 2102 C CA . HIS A 1 269 ? -4.719 -14.070 -0.977 1.00 92.06 269 HIS A CA 1
ATOM 2103 C C . HIS A 1 269 ? -5.344 -12.773 -1.473 1.00 92.06 269 HIS A C 1
ATOM 2105 O O . HIS A 1 269 ? -6.202 -12.209 -0.796 1.00 92.06 269 HIS A O 1
ATOM 2111 N N . LEU A 1 270 ? -4.977 -12.331 -2.677 1.00 91.06 270 LEU A N 1
ATOM 2112 C CA . LEU A 1 270 ? -5.481 -11.069 -3.224 1.00 91.06 270 LEU A CA 1
ATOM 2113 C C . LEU A 1 270 ? -7.006 -11.053 -3.385 1.00 91.06 270 LEU A C 1
ATOM 2115 O O . LEU A 1 270 ? -7.607 -9.994 -3.270 1.00 91.06 270 LEU A O 1
ATOM 2119 N N . GLY A 1 271 ? -7.647 -12.215 -3.571 1.00 86.38 271 GLY A N 1
ATOM 2120 C CA . GLY A 1 271 ? -9.104 -12.333 -3.725 1.00 86.38 271 GLY A CA 1
ATOM 2121 C C . GLY A 1 271 ? -9.929 -11.760 -2.563 1.00 86.38 271 GLY A C 1
ATOM 2122 O O . GLY A 1 271 ? -11.106 -11.469 -2.757 1.00 86.38 271 GLY A O 1
ATOM 2123 N N . ILE A 1 272 ? -9.326 -11.538 -1.387 1.00 88.12 272 ILE A N 1
ATOM 2124 C CA . ILE A 1 272 ? -9.967 -10.831 -0.267 1.00 88.12 272 ILE A CA 1
ATOM 2125 C C . ILE A 1 272 ? -10.346 -9.379 -0.616 1.00 88.12 272 ILE A C 1
ATOM 2127 O O . ILE A 1 272 ? -11.223 -8.801 0.019 1.00 88.12 272 ILE A O 1
ATOM 2131 N N . PHE A 1 273 ? -9.723 -8.815 -1.655 1.00 89.75 273 PHE A N 1
ATOM 2132 C CA . PHE A 1 273 ? -9.903 -7.447 -2.137 1.00 89.75 273 PHE A CA 1
ATOM 2133 C C . PHE A 1 273 ? -10.923 -7.309 -3.275 1.00 89.75 273 PHE A C 1
ATOM 2135 O O . PHE A 1 273 ? -10.992 -6.261 -3.909 1.00 89.75 273 PHE A O 1
ATOM 2142 N N . ALA A 1 274 ? -11.709 -8.346 -3.577 1.00 87.06 274 ALA A N 1
ATOM 2143 C CA . ALA A 1 274 ? -12.701 -8.267 -4.647 1.00 87.06 274 ALA A CA 1
ATOM 2144 C C . ALA A 1 274 ? -13.734 -7.148 -4.385 1.00 87.06 274 ALA A C 1
ATOM 2146 O O . ALA A 1 274 ? -14.378 -7.143 -3.332 1.00 87.06 274 ALA A O 1
ATOM 2147 N N . ASN A 1 275 ? -13.922 -6.249 -5.366 1.00 86.88 275 ASN A N 1
ATOM 2148 C CA . ASN A 1 275 ? -14.816 -5.081 -5.304 1.00 86.88 275 ASN A CA 1
ATOM 2149 C C . ASN A 1 275 ? -14.540 -4.143 -4.113 1.00 86.88 275 ASN A C 1
ATOM 2151 O O . ASN A 1 275 ? -15.467 -3.698 -3.425 1.00 86.88 275 ASN A O 1
ATOM 2155 N N . VAL A 1 276 ? -13.260 -3.878 -3.859 1.00 90.00 276 VAL A N 1
ATOM 2156 C CA . VAL A 1 276 ? -12.791 -2.909 -2.866 1.00 90.00 276 VAL A CA 1
ATOM 2157 C C . VAL A 1 276 ? -12.137 -1.741 -3.591 1.00 90.00 276 VAL A C 1
ATOM 2159 O O . VAL A 1 276 ? -11.240 -1.961 -4.406 1.00 90.00 276 VAL A O 1
ATOM 2162 N N . ASP A 1 277 ? -12.561 -0.518 -3.275 1.00 89.81 277 ASP A N 1
ATOM 2163 C CA . ASP A 1 277 ? -12.054 0.690 -3.927 1.00 89.81 277 ASP A CA 1
ATOM 2164 C C . ASP A 1 277 ? -10.545 0.854 -3.673 1.00 89.81 277 ASP A C 1
ATOM 2166 O O . ASP A 1 277 ? -9.758 0.949 -4.615 1.00 89.81 277 ASP A O 1
ATOM 2170 N N . GLU A 1 278 ? -10.110 0.804 -2.411 1.00 91.25 278 GLU A N 1
ATOM 2171 C CA . GLU A 1 278 ? -8.703 0.996 -2.036 1.00 91.25 278 GLU A CA 1
ATOM 2172 C C . GLU A 1 278 ? -8.211 -0.047 -1.033 1.00 91.25 278 GLU A C 1
ATOM 2174 O O . GLU A 1 278 ? -8.865 -0.345 -0.029 1.00 91.25 278 GLU A O 1
ATOM 2179 N N . THR A 1 279 ? -7.003 -0.562 -1.269 1.00 94.06 279 THR A N 1
ATOM 2180 C CA . THR A 1 279 ? -6.340 -1.491 -0.353 1.00 94.06 279 THR A CA 1
ATOM 2181 C C . THR A 1 279 ? -4.925 -1.038 -0.039 1.00 94.06 279 THR A C 1
ATOM 2183 O O . THR A 1 279 ? -4.130 -0.718 -0.931 1.00 94.06 279 THR A O 1
ATOM 2186 N N . ARG A 1 280 ? -4.613 -0.986 1.256 1.00 95.88 280 ARG A N 1
ATOM 2187 C CA . ARG A 1 280 ? -3.341 -0.465 1.751 1.00 95.88 280 ARG A CA 1
ATOM 2188 C C . ARG A 1 280 ? -2.786 -1.358 2.847 1.00 95.88 280 ARG A C 1
ATOM 2190 O O . ARG A 1 280 ? -3.463 -1.650 3.822 1.00 95.88 280 ARG A O 1
ATOM 2197 N N . LEU A 1 281 ? -1.549 -1.796 2.680 1.00 97.94 281 LEU A N 1
ATOM 2198 C CA . LEU A 1 281 ? -0.841 -2.644 3.623 1.00 97.94 281 LEU A CA 1
ATOM 2199 C C . LEU A 1 281 ? 0.424 -1.923 4.063 1.00 97.94 281 LEU A C 1
ATOM 2201 O O . LEU A 1 281 ? 1.340 -1.730 3.270 1.00 97.94 281 LEU A O 1
ATOM 2205 N N . GLU A 1 282 ? 0.466 -1.503 5.320 1.00 96.19 282 GLU A N 1
ATOM 2206 C CA . GLU A 1 282 ? 1.579 -0.780 5.915 1.00 96.19 282 GLU A CA 1
ATOM 2207 C C . GLU A 1 282 ? 2.315 -1.637 6.938 1.00 96.19 282 GLU A C 1
ATOM 2209 O O . GLU A 1 282 ? 1.698 -2.250 7.813 1.00 96.19 282 GLU A O 1
ATOM 2214 N N . HIS A 1 283 ? 3.645 -1.650 6.862 1.00 95.88 283 HIS A N 1
ATOM 2215 C CA . HIS A 1 283 ? 4.512 -2.331 7.827 1.00 95.88 283 HIS A CA 1
ATOM 2216 C C . HIS A 1 283 ? 4.162 -3.816 8.041 1.00 95.88 283 HIS A C 1
ATOM 2218 O O . HIS A 1 283 ? 4.345 -4.360 9.128 1.00 95.88 283 HIS A O 1
ATOM 2224 N N . CYS A 1 284 ? 3.627 -4.485 7.017 1.00 97.69 284 CYS A N 1
ATOM 2225 C CA . CYS A 1 284 ? 3.189 -5.876 7.103 1.00 97.69 284 CYS A CA 1
ATOM 2226 C C . CYS A 1 284 ? 4.331 -6.852 6.784 1.00 97.69 284 CYS A C 1
ATOM 2228 O O . CYS A 1 284 ? 5.223 -6.542 5.995 1.00 97.69 284 CYS A O 1
ATOM 2230 N N . GLN A 1 285 ? 4.281 -8.055 7.359 1.00 98.12 285 GLN A N 1
ATOM 2231 C CA . GLN A 1 285 ? 5.179 -9.167 7.035 1.00 98.12 285 GLN A CA 1
ATOM 2232 C C . GLN A 1 285 ? 4.361 -10.324 6.468 1.00 98.12 285 GLN A C 1
ATOM 2234 O O . GLN A 1 285 ? 3.633 -11.003 7.194 1.00 98.12 285 GLN A O 1
ATOM 2239 N N . ILE A 1 286 ? 4.472 -10.530 5.162 1.00 98.25 286 ILE A N 1
ATOM 2240 C CA . ILE A 1 286 ? 3.715 -11.529 4.413 1.00 98.25 286 ILE A CA 1
ATOM 2241 C C . ILE A 1 286 ? 4.715 -12.531 3.848 1.00 98.25 286 ILE A C 1
ATOM 2243 O O . ILE A 1 286 ? 5.589 -12.157 3.066 1.00 98.25 286 ILE A O 1
ATOM 2247 N N . ASP A 1 287 ? 4.598 -13.805 4.216 1.00 98.31 287 ASP A N 1
ATOM 2248 C CA . ASP A 1 287 ? 5.473 -14.829 3.633 1.00 98.31 287 ASP A CA 1
ATOM 2249 C C . ASP A 1 287 ? 5.114 -15.071 2.156 1.00 98.31 287 ASP A C 1
ATOM 2251 O O . ASP A 1 287 ? 5.975 -14.968 1.285 1.00 98.31 287 ASP A O 1
ATOM 2255 N N . ARG A 1 288 ? 3.836 -15.279 1.817 1.00 97.56 288 ARG A N 1
ATOM 2256 C CA . ARG A 1 288 ? 3.421 -15.492 0.418 1.00 97.56 288 ARG A CA 1
ATOM 2257 C C . ARG A 1 288 ? 2.233 -14.644 -0.012 1.00 97.56 288 ARG A C 1
ATOM 2259 O O . ARG A 1 288 ? 1.160 -14.710 0.584 1.00 97.56 288 ARG A O 1
ATOM 2266 N N . LEU A 1 289 ? 2.395 -13.924 -1.118 1.00 96.62 289 LEU A N 1
ATOM 2267 C CA . LEU A 1 289 ? 1.300 -13.320 -1.871 1.00 96.62 289 LEU A CA 1
ATOM 2268 C C . LEU A 1 289 ? 0.818 -14.300 -2.945 1.00 96.62 289 LEU A C 1
ATOM 2270 O O . LEU A 1 289 ? 1.625 -14.832 -3.708 1.00 96.62 289 LEU A O 1
ATOM 2274 N N . THR A 1 290 ? -0.485 -14.554 -2.991 1.00 94.50 290 THR A N 1
ATOM 2275 C CA . THR A 1 290 ? -1.097 -15.596 -3.832 1.00 94.50 290 THR A CA 1
ATOM 2276 C C . THR A 1 290 ? -2.433 -15.131 -4.416 1.00 94.50 290 THR A C 1
ATOM 2278 O O . THR A 1 290 ? -3.041 -14.171 -3.933 1.00 94.50 290 THR A O 1
ATOM 2281 N N . SER A 1 291 ? -2.916 -15.823 -5.448 1.00 88.00 291 SER A N 1
ATOM 2282 C CA . SER A 1 291 ? -4.257 -15.605 -5.996 1.00 88.00 291 SER A CA 1
ATOM 2283 C C . SER A 1 291 ? -5.326 -16.274 -5.127 1.00 88.00 291 SER A C 1
ATOM 2285 O O . SER A 1 291 ? -5.057 -17.224 -4.392 1.00 88.00 291 SER A O 1
ATOM 2287 N N . GLY A 1 292 ? -6.554 -15.752 -5.173 1.00 76.94 292 GLY A N 1
ATOM 2288 C CA . GLY A 1 292 ? -7.735 -16.368 -4.555 1.00 76.94 292 GLY A CA 1
ATOM 2289 C C . GLY A 1 292 ? -8.653 -17.020 -5.595 1.00 76.94 292 GLY A C 1
ATOM 2290 O O . GLY A 1 292 ? -8.437 -16.862 -6.794 1.00 76.94 292 GLY A O 1
ATOM 2291 N N . LEU A 1 293 ? -9.716 -17.696 -5.142 1.00 77.50 293 LEU A N 1
ATOM 2292 C CA . LEU A 1 293 ? -10.792 -18.205 -6.016 1.00 77.50 293 LEU A CA 1
ATOM 2293 C C . LEU A 1 293 ? -11.574 -17.088 -6.724 1.00 77.50 293 LEU A C 1
ATOM 2295 O O . LEU A 1 293 ? -12.167 -17.326 -7.771 1.00 77.50 293 LEU A O 1
ATOM 2299 N N . LEU A 1 294 ? -11.601 -15.888 -6.139 1.00 77.94 294 LEU A N 1
ATOM 2300 C CA . LEU A 1 294 ? -12.359 -14.757 -6.661 1.00 77.94 294 LEU A CA 1
ATOM 2301 C C . LEU A 1 294 ? -11.528 -13.917 -7.620 1.00 77.94 294 LEU A C 1
ATOM 2303 O O . LEU A 1 294 ? -10.362 -13.609 -7.365 1.00 77.94 294 LEU A O 1
ATOM 2307 N N . THR A 1 295 ? -12.181 -13.506 -8.697 1.00 79.31 295 THR A N 1
ATOM 2308 C CA . THR A 1 295 ? -11.681 -12.518 -9.640 1.00 79.31 295 THR A CA 1
ATOM 2309 C C . THR A 1 295 ? -11.721 -11.125 -9.027 1.00 79.31 295 THR A C 1
ATOM 2311 O O . THR A 1 295 ? -12.738 -10.692 -8.479 1.00 79.31 295 THR A O 1
ATOM 2314 N N . LEU A 1 296 ? -10.608 -10.398 -9.133 1.00 77.94 296 LEU A N 1
ATOM 2315 C CA . LEU A 1 296 ? -10.583 -8.981 -8.798 1.00 77.94 296 LEU A CA 1
ATOM 2316 C C . LEU A 1 296 ? -11.270 -8.214 -9.917 1.00 77.94 296 LEU A C 1
ATOM 2318 O O . LEU A 1 296 ? -10.711 -7.992 -10.994 1.00 77.94 296 LEU A O 1
ATOM 2322 N N . HIS A 1 297 ? -12.504 -7.824 -9.640 1.00 76.62 297 HIS A N 1
ATOM 2323 C CA . HIS A 1 297 ? -13.212 -6.822 -10.406 1.00 76.62 297 HIS A CA 1
ATOM 2324 C C . HIS A 1 297 ? -13.082 -5.495 -9.663 1.00 76.62 297 HIS A C 1
ATOM 2326 O O . HIS A 1 297 ? -13.337 -5.439 -8.461 1.00 76.62 297 HIS A O 1
ATOM 2332 N N . ARG A 1 298 ? -12.678 -4.442 -10.383 1.00 74.19 298 ARG A N 1
ATOM 2333 C CA . ARG A 1 298 ? -12.666 -3.056 -9.893 1.00 74.19 298 ARG A CA 1
ATOM 2334 C C . ARG A 1 298 ? -11.901 -2.858 -8.579 1.00 74.19 298 ARG A C 1
ATOM 2336 O O . ARG A 1 298 ? -12.483 -2.431 -7.590 1.00 74.19 298 ARG A O 1
ATOM 2343 N N . VAL A 1 299 ? -10.600 -3.136 -8.582 1.00 81.75 299 VAL A N 1
ATOM 2344 C CA . VAL A 1 299 ? -9.717 -2.708 -7.484 1.00 81.75 299 VAL A CA 1
ATOM 2345 C C . VAL A 1 299 ? -8.930 -1.497 -7.956 1.00 81.75 299 VAL A C 1
ATOM 2347 O O . VAL A 1 299 ? -8.140 -1.627 -8.890 1.00 81.75 299 VAL A O 1
ATOM 2350 N N . ALA A 1 300 ? -9.129 -0.317 -7.362 1.00 83.31 300 ALA A N 1
ATOM 2351 C CA . ALA A 1 300 ? -8.426 0.874 -7.844 1.00 83.31 300 ALA A CA 1
ATOM 2352 C C . ALA A 1 300 ? -6.942 0.820 -7.467 1.00 83.31 300 ALA A C 1
ATOM 2354 O O . ALA A 1 300 ? -6.083 1.087 -8.307 1.00 83.31 300 ALA A O 1
ATOM 2355 N N . VAL A 1 301 ? -6.628 0.435 -6.224 1.00 89.81 301 VAL A N 1
ATOM 2356 C CA . VAL A 1 301 ? -5.252 0.447 -5.710 1.00 89.81 301 VAL A CA 1
ATOM 2357 C C . VAL A 1 301 ? -4.983 -0.728 -4.766 1.00 89.81 301 VAL A C 1
ATOM 2359 O O . VAL A 1 301 ? -5.717 -0.942 -3.802 1.00 89.81 301 VAL A O 1
ATOM 2362 N N . VAL A 1 302 ? -3.879 -1.439 -5.011 1.00 93.25 302 VAL A N 1
ATOM 2363 C CA . VAL A 1 302 ? -3.224 -2.375 -4.086 1.00 93.25 302 VAL A CA 1
ATOM 2364 C C . VAL A 1 302 ? -1.843 -1.835 -3.741 1.00 93.25 302 VAL A C 1
ATOM 2366 O O . VAL A 1 302 ? -0.924 -1.905 -4.556 1.00 93.25 302 VAL A O 1
ATOM 2369 N N . SER A 1 303 ? -1.706 -1.267 -2.543 1.00 95.31 303 SER A N 1
ATOM 2370 C CA . SER A 1 303 ? -0.489 -0.578 -2.104 1.00 95.31 303 SER A CA 1
ATOM 2371 C C . SER A 1 303 ? 0.153 -1.265 -0.903 1.00 95.31 303 SER A C 1
ATOM 2373 O O . SER A 1 303 ? -0.478 -1.401 0.140 1.00 95.31 303 SER A O 1
ATOM 2375 N N . PHE A 1 304 ? 1.433 -1.604 -1.015 1.00 97.81 304 PHE A N 1
ATOM 2376 C CA . PHE A 1 304 ? 2.282 -2.101 0.065 1.00 97.81 304 PHE A CA 1
ATOM 2377 C C . PHE A 1 304 ? 3.296 -1.016 0.432 1.00 97.81 304 PHE A C 1
ATOM 2379 O O . PHE A 1 304 ? 4.061 -0.581 -0.423 1.00 97.81 304 PHE A O 1
ATOM 2386 N N . VAL A 1 305 ? 3.296 -0.556 1.681 1.00 95.12 305 VAL A N 1
ATOM 2387 C CA . VAL A 1 305 ? 4.165 0.525 2.171 1.00 95.12 305 VAL A CA 1
ATOM 2388 C C . VAL A 1 305 ? 4.967 0.019 3.362 1.00 95.12 305 VAL A C 1
ATOM 2390 O O . VAL A 1 305 ? 4.390 -0.550 4.289 1.00 95.12 305 VAL A O 1
ATOM 2393 N N . GLY A 1 306 ? 6.292 0.172 3.355 1.00 96.81 306 GLY A N 1
ATOM 2394 C CA . GLY A 1 306 ? 7.120 -0.269 4.487 1.00 96.81 306 GLY A CA 1
ATOM 2395 C C . GLY A 1 306 ? 7.029 -1.774 4.773 1.00 96.81 306 GLY A C 1
ATOM 2396 O O . GLY A 1 306 ? 7.299 -2.198 5.893 1.00 96.81 306 GLY A O 1
ATOM 2397 N N . SER A 1 307 ? 6.552 -2.576 3.815 1.00 97.88 307 SER A N 1
ATOM 2398 C CA . SER A 1 307 ? 6.133 -3.962 4.042 1.00 97.88 307 SER A CA 1
ATOM 2399 C C . SER A 1 307 ? 7.138 -4.954 3.470 1.00 97.88 307 SER A C 1
ATOM 2401 O O . SER A 1 307 ? 7.850 -4.662 2.514 1.00 97.88 307 SER A O 1
ATOM 2403 N N . THR A 1 308 ? 7.183 -6.156 4.037 1.00 98.44 308 THR A N 1
ATOM 2404 C CA . THR A 1 308 ? 7.973 -7.271 3.512 1.00 98.44 308 THR A CA 1
ATOM 2405 C C . THR A 1 308 ? 7.050 -8.333 2.931 1.00 98.44 308 THR A C 1
ATOM 2407 O O . THR A 1 308 ? 6.201 -8.866 3.642 1.00 98.44 308 THR A O 1
ATOM 2410 N N . VAL A 1 309 ? 7.239 -8.660 1.654 1.00 98.38 309 VAL A N 1
ATOM 2411 C CA . VAL A 1 309 ? 6.589 -9.785 0.973 1.00 98.38 309 VAL A CA 1
ATOM 2412 C C . VAL A 1 309 ? 7.673 -10.769 0.556 1.00 98.38 309 VAL A C 1
ATOM 2414 O O . VAL A 1 309 ? 8.453 -10.484 -0.346 1.00 98.38 309 VAL A O 1
ATOM 2417 N N . ARG A 1 310 ? 7.762 -11.933 1.202 1.00 98.38 310 ARG A N 1
ATOM 2418 C CA . ARG A 1 310 ? 8.857 -12.870 0.916 1.00 98.38 310 ARG A CA 1
ATOM 2419 C C . ARG A 1 310 ? 8.748 -13.422 -0.507 1.00 98.38 310 ARG A C 1
ATOM 2421 O O . ARG A 1 310 ? 9.671 -13.271 -1.301 1.00 98.38 310 ARG A O 1
ATOM 2428 N N . PHE A 1 311 ? 7.593 -13.975 -0.863 1.00 98.44 311 PHE A N 1
ATOM 2429 C CA . PHE A 1 311 ? 7.340 -14.497 -2.202 1.00 98.44 311 PHE A CA 1
ATOM 2430 C C . PHE A 1 311 ? 6.076 -13.887 -2.801 1.00 98.44 311 PHE A C 1
ATOM 2432 O O . PHE A 1 311 ? 4.975 -14.084 -2.282 1.00 98.44 311 PHE A O 1
ATOM 2439 N N . ILE A 1 312 ? 6.210 -13.214 -3.942 1.00 97.81 312 ILE A N 1
ATOM 2440 C CA . ILE A 1 312 ? 5.084 -13.081 -4.869 1.00 97.81 312 ILE A CA 1
ATOM 2441 C C . ILE A 1 312 ? 5.025 -14.400 -5.627 1.00 97.81 312 ILE A C 1
ATOM 2443 O O . ILE A 1 312 ? 5.959 -14.726 -6.356 1.00 97.81 312 ILE A O 1
ATOM 2447 N N . SER A 1 313 ? 3.984 -15.189 -5.363 1.00 97.19 313 SER A N 1
ATOM 2448 C CA . SER A 1 313 ? 3.916 -16.564 -5.854 1.00 97.19 313 SER A CA 1
ATOM 2449 C C . SER A 1 313 ? 3.512 -16.619 -7.327 1.00 97.19 313 SER A C 1
ATOM 2451 O O . SER A 1 313 ? 2.828 -15.722 -7.827 1.00 97.19 313 SER A O 1
ATOM 2453 N N . SER A 1 314 ? 3.868 -17.706 -8.015 1.00 96.00 314 SER A N 1
ATOM 2454 C CA . SER A 1 314 ? 3.417 -17.944 -9.394 1.00 96.00 314 SER A CA 1
ATOM 2455 C C . SER A 1 314 ? 1.893 -17.803 -9.528 1.00 96.00 314 SER A C 1
ATOM 2457 O O . SER A 1 314 ? 1.132 -18.350 -8.726 1.00 96.00 314 SER A O 1
ATOM 2459 N N . GLY A 1 315 ? 1.433 -17.040 -10.523 1.00 91.81 315 GLY A N 1
ATOM 2460 C CA . GLY A 1 315 ? 0.010 -16.784 -10.741 1.00 91.81 315 GLY A CA 1
ATOM 2461 C C . GLY A 1 315 ? -0.681 -15.986 -9.630 1.00 91.81 315 GLY A C 1
ATOM 2462 O O . GLY A 1 315 ? -1.910 -16.034 -9.548 1.00 91.81 315 GLY A O 1
ATOM 2463 N N . ALA A 1 316 ? 0.054 -15.251 -8.783 1.00 92.69 316 ALA A N 1
ATOM 2464 C CA . ALA A 1 316 ? -0.529 -14.412 -7.731 1.00 92.69 316 ALA A CA 1
ATOM 2465 C C . ALA A 1 316 ? -1.586 -13.433 -8.272 1.00 92.69 316 ALA A C 1
ATOM 2467 O O . ALA A 1 316 ? -2.598 -13.201 -7.614 1.00 92.69 316 ALA A O 1
ATOM 2468 N N . PHE A 1 317 ? -1.391 -12.932 -9.495 1.00 90.62 317 PHE A N 1
ATOM 2469 C CA . PHE A 1 317 ? -2.296 -11.997 -10.167 1.00 90.62 317 PHE A CA 1
ATOM 2470 C C . PHE A 1 317 ? -3.123 -12.637 -11.299 1.00 90.62 317 PHE A C 1
ATOM 2472 O O . PHE A 1 317 ? -3.735 -11.923 -12.085 1.00 90.62 317 PHE A O 1
ATOM 2479 N N . ALA A 1 318 ? -3.200 -13.971 -11.387 1.00 86.50 318 ALA A N 1
ATOM 2480 C CA . ALA A 1 318 ? -3.893 -14.655 -12.491 1.00 86.50 318 ALA A CA 1
ATOM 2481 C C . ALA A 1 318 ? -5.397 -14.321 -12.595 1.00 86.50 318 ALA A C 1
ATOM 2483 O O . ALA A 1 318 ? -5.957 -14.329 -13.684 1.00 86.50 318 ALA A O 1
ATOM 2484 N N . ASN A 1 319 ? -6.036 -13.998 -11.466 1.00 82.50 319 ASN A N 1
ATOM 2485 C CA . ASN A 1 319 ? -7.452 -13.623 -11.386 1.00 82.50 319 ASN A CA 1
ATOM 2486 C C . ASN A 1 319 ? -7.650 -12.096 -11.256 1.00 82.50 319 ASN A C 1
ATOM 2488 O O . ASN A 1 319 ? -8.716 -11.641 -10.839 1.00 82.50 319 ASN A O 1
ATOM 2492 N N . ALA A 1 320 ? -6.626 -11.293 -11.562 1.00 83.19 320 ALA A N 1
ATOM 2493 C CA . ALA A 1 320 ? -6.625 -9.842 -11.390 1.00 83.19 320 ALA A CA 1
ATOM 2494 C C . ALA A 1 320 ? -6.966 -9.103 -12.698 1.00 83.19 320 ALA A C 1
ATOM 2496 O O . ALA A 1 320 ? -6.106 -8.486 -13.317 1.00 83.19 320 ALA A O 1
ATOM 2497 N N . ASN A 1 321 ? -8.228 -9.168 -13.131 1.00 77.19 321 ASN A N 1
ATOM 2498 C CA . ASN A 1 321 ? -8.625 -8.701 -14.468 1.00 77.19 321 ASN A CA 1
ATOM 2499 C C . ASN A 1 321 ? -8.779 -7.174 -14.595 1.00 77.19 321 ASN A C 1
ATOM 2501 O O . ASN A 1 321 ? -8.792 -6.661 -15.711 1.00 77.19 321 ASN A O 1
ATOM 2505 N N . GLN A 1 322 ? -8.986 -6.457 -13.486 1.00 78.62 322 GLN A N 1
ATOM 2506 C CA . GLN A 1 322 ? -9.166 -4.999 -13.456 1.00 78.62 322 GLN A CA 1
ATOM 2507 C C . GLN A 1 322 ? -8.576 -4.435 -12.160 1.00 78.62 322 GLN A C 1
ATOM 2509 O O . GLN A 1 322 ? -9.301 -4.199 -11.188 1.00 78.62 322 GLN A O 1
ATOM 2514 N N . VAL A 1 323 ? -7.256 -4.253 -12.142 1.00 85.38 323 VAL A N 1
ATOM 2515 C CA . VAL A 1 323 ? -6.551 -3.588 -11.039 1.00 85.38 323 VAL A CA 1
ATOM 2516 C C . VAL A 1 323 ? -5.960 -2.291 -11.570 1.00 85.38 323 VAL A C 1
ATOM 2518 O O . VAL A 1 323 ? -5.150 -2.337 -12.482 1.00 85.38 323 VAL A O 1
ATOM 2521 N N . GLY A 1 324 ? -6.336 -1.139 -11.017 1.00 87.50 324 GLY A N 1
ATOM 2522 C CA . GLY A 1 324 ? -5.794 0.148 -11.460 1.00 87.50 324 GLY A CA 1
ATOM 2523 C C . GLY A 1 324 ? -4.298 0.239 -11.168 1.00 87.50 324 GLY A C 1
ATOM 2524 O O . GLY A 1 324 ? -3.473 0.317 -12.072 1.00 87.50 324 GLY A O 1
ATOM 2525 N N . THR A 1 325 ? -3.927 0.167 -9.892 1.00 91.38 325 THR A N 1
ATOM 2526 C CA . THR A 1 325 ? -2.540 0.321 -9.443 1.00 91.38 325 THR A CA 1
ATOM 2527 C C . THR A 1 325 ? -2.108 -0.825 -8.540 1.00 91.38 325 THR A C 1
ATOM 2529 O O . THR A 1 325 ? -2.770 -1.116 -7.547 1.00 91.38 325 THR A O 1
ATOM 2532 N N . VAL A 1 326 ? -0.953 -1.420 -8.830 1.00 93.81 326 VAL A N 1
ATOM 2533 C CA . VAL A 1 326 ? -0.195 -2.277 -7.911 1.00 93.81 326 VAL A CA 1
ATOM 2534 C C . VAL A 1 326 ? 1.082 -1.537 -7.536 1.00 93.81 326 VAL A C 1
ATOM 2536 O O . VAL A 1 326 ? 1.930 -1.285 -8.390 1.00 93.81 326 VAL A O 1
ATOM 2539 N N . LYS A 1 327 ? 1.223 -1.171 -6.265 1.00 94.94 327 LYS A N 1
ATOM 2540 C CA . LYS A 1 327 ? 2.312 -0.324 -5.779 1.00 94.94 327 LYS A CA 1
ATOM 2541 C C . LYS A 1 327 ? 3.027 -0.970 -4.599 1.00 94.94 327 LYS A C 1
ATOM 2543 O O . LYS A 1 327 ? 2.390 -1.370 -3.631 1.00 94.94 327 LYS A O 1
ATOM 2548 N N . PHE A 1 328 ? 4.351 -1.003 -4.657 1.00 97.75 328 PHE A N 1
ATOM 2549 C CA . PHE A 1 328 ? 5.235 -1.316 -3.540 1.00 97.75 328 PHE A CA 1
ATOM 2550 C C . PHE A 1 328 ? 6.112 -0.095 -3.279 1.00 97.75 328 PHE A C 1
ATOM 2552 O O . PHE A 1 328 ? 6.789 0.385 -4.183 1.00 97.75 328 PHE A O 1
ATOM 2559 N N . GLU A 1 329 ? 6.074 0.432 -2.063 1.00 95.25 329 GLU A N 1
ATOM 2560 C CA . GLU A 1 329 ? 6.806 1.627 -1.655 1.00 95.25 329 GLU A CA 1
ATOM 2561 C C . GLU A 1 329 ? 7.592 1.346 -0.379 1.00 95.25 329 GLU A C 1
ATOM 2563 O O . GLU A 1 329 ? 7.039 0.799 0.579 1.00 95.25 329 GLU A O 1
ATOM 2568 N N . ASN A 1 330 ? 8.878 1.706 -0.354 1.00 97.06 330 ASN A N 1
ATOM 2569 C CA . ASN A 1 330 ? 9.760 1.492 0.801 1.00 97.06 330 ASN A CA 1
ATOM 2570 C C . ASN A 1 330 ? 9.669 0.055 1.345 1.00 97.06 330 ASN A C 1
ATOM 2572 O O . ASN A 1 330 ? 9.644 -0.168 2.553 1.00 97.06 330 ASN A O 1
ATOM 2576 N N . SER A 1 331 ? 9.502 -0.915 0.448 1.00 98.12 331 SER A N 1
ATOM 2577 C CA . SER A 1 331 ? 9.152 -2.292 0.790 1.00 98.12 331 SER A CA 1
ATOM 2578 C C . SER A 1 331 ? 10.308 -3.244 0.484 1.00 98.12 331 SER A C 1
ATOM 2580 O O . SER A 1 331 ? 11.314 -2.870 -0.117 1.00 98.12 331 SER A O 1
ATOM 2582 N N . ASN A 1 332 ? 10.171 -4.497 0.899 1.00 98.25 332 ASN A N 1
ATOM 2583 C CA . ASN A 1 332 ? 11.130 -5.553 0.613 1.00 98.25 332 ASN A CA 1
ATOM 2584 C C . ASN A 1 332 ? 10.412 -6.760 0.008 1.00 98.25 332 ASN A C 1
ATOM 2586 O O . ASN A 1 332 ? 9.539 -7.350 0.642 1.00 98.25 332 ASN A O 1
ATOM 2590 N N . VAL A 1 333 ? 10.791 -7.138 -1.208 1.00 98.44 333 VAL A N 1
ATOM 2591 C CA . VAL A 1 333 ? 10.292 -8.324 -1.899 1.00 98.44 333 VAL A CA 1
ATOM 2592 C C . VAL A 1 333 ? 11.444 -9.306 -2.077 1.00 98.44 333 VAL A C 1
ATOM 2594 O O . VAL A 1 333 ? 12.321 -9.087 -2.905 1.00 98.44 333 VAL A O 1
ATOM 2597 N N . GLU A 1 334 ? 11.482 -10.407 -1.324 1.00 98.06 334 GLU A N 1
ATOM 2598 C CA . GLU A 1 334 ? 12.622 -11.337 -1.430 1.00 98.06 334 GLU A CA 1
ATOM 2599 C C . GLU A 1 334 ? 12.650 -12.024 -2.803 1.00 98.06 334 GLU A C 1
ATOM 2601 O O . GLU A 1 334 ? 13.718 -12.163 -3.403 1.00 98.06 334 GLU A O 1
ATOM 2606 N N . ARG A 1 335 ? 11.488 -12.408 -3.344 1.00 98.19 335 ARG A N 1
ATOM 2607 C CA . ARG A 1 335 ? 11.406 -13.038 -4.663 1.00 98.19 335 ARG A CA 1
ATOM 2608 C C . ARG A 1 335 ? 10.069 -12.812 -5.361 1.00 98.19 335 ARG A C 1
ATOM 2610 O O . ARG A 1 335 ? 9.004 -13.035 -4.790 1.00 98.19 335 ARG A O 1
ATOM 2617 N N . ILE A 1 336 ? 10.147 -12.449 -6.636 1.00 98.00 336 ILE A N 1
ATOM 2618 C CA . ILE A 1 336 ? 9.039 -12.503 -7.588 1.00 98.00 336 ILE A CA 1
ATOM 2619 C C . ILE A 1 336 ? 9.198 -13.793 -8.389 1.00 98.00 336 ILE A C 1
ATOM 2621 O O . ILE A 1 336 ? 10.097 -13.894 -9.228 1.00 98.00 336 ILE A O 1
ATOM 2625 N N . GLU A 1 337 ? 8.364 -14.789 -8.093 1.00 98.19 337 GLU A N 1
ATOM 2626 C CA . GLU A 1 337 ? 8.441 -16.113 -8.711 1.00 98.19 337 GLU A CA 1
ATOM 2627 C C . GLU A 1 337 ? 8.026 -16.080 -10.194 1.00 98.19 337 GLU A C 1
ATOM 2629 O O . GLU A 1 337 ? 7.333 -15.173 -10.677 1.00 98.19 337 GLU A O 1
ATOM 2634 N N . SER A 1 338 ? 8.432 -17.107 -10.932 1.00 97.50 338 SER A N 1
ATOM 2635 C CA . SER A 1 338 ? 8.125 -17.280 -12.351 1.00 97.50 338 SER A CA 1
ATOM 2636 C C . SER A 1 338 ? 6.612 -17.248 -12.607 1.00 97.50 338 SER A C 1
ATOM 2638 O O . SER A 1 338 ? 5.838 -17.967 -11.974 1.00 97.50 338 SER A O 1
ATOM 2640 N N . GLY A 1 339 ? 6.165 -16.419 -13.552 1.00 94.88 339 GLY A N 1
ATOM 2641 C CA . GLY A 1 339 ? 4.751 -16.273 -13.903 1.00 94.88 339 GLY A CA 1
ATOM 2642 C C . GLY A 1 339 ? 3.871 -15.592 -12.847 1.00 94.88 339 GLY A C 1
ATOM 2643 O O . GLY A 1 339 ? 2.650 -15.716 -12.918 1.00 94.88 339 GLY A O 1
ATOM 2644 N N . SER A 1 340 ? 4.446 -14.881 -11.872 1.00 95.38 340 SER A N 1
ATOM 2645 C CA . SER A 1 340 ? 3.692 -14.146 -10.838 1.00 95.38 340 SER A CA 1
ATOM 2646 C C . SER A 1 340 ? 2.628 -13.196 -11.399 1.00 95.38 340 SER A C 1
ATOM 2648 O O . SER A 1 340 ? 1.508 -13.142 -10.887 1.00 95.38 340 SER A O 1
ATOM 2650 N N . PHE A 1 341 ? 2.972 -12.480 -12.472 1.00 93.62 341 PHE A N 1
ATOM 2651 C CA . PHE A 1 341 ? 2.118 -11.502 -13.150 1.00 93.62 341 PHE A CA 1
ATOM 2652 C C . PHE A 1 341 ? 1.643 -12.000 -14.521 1.00 93.62 341 PHE A C 1
ATOM 2654 O O . PHE A 1 341 ? 1.128 -11.225 -15.313 1.00 93.62 341 PHE A O 1
ATOM 2661 N N . ARG A 1 342 ? 1.824 -13.287 -14.836 1.00 90.00 342 ARG A N 1
ATOM 2662 C CA . ARG A 1 342 ? 1.610 -13.825 -16.184 1.00 90.00 342 ARG A CA 1
ATOM 2663 C C . ARG A 1 342 ? 0.230 -13.470 -16.750 1.00 90.00 342 ARG A C 1
ATOM 2665 O O . ARG A 1 342 ? -0.779 -13.672 -16.082 1.00 90.00 342 ARG A O 1
ATOM 2672 N N . HIS A 1 343 ? 0.203 -13.026 -18.009 1.00 83.75 343 HIS A N 1
ATOM 2673 C CA . HIS A 1 343 ? -1.018 -12.656 -18.742 1.00 83.75 343 HIS A CA 1
ATOM 2674 C C . HIS A 1 343 ? -1.856 -11.553 -18.081 1.00 83.75 343 HIS A C 1
ATOM 2676 O O . HIS A 1 343 ? -3.017 -11.374 -18.445 1.00 83.75 343 HIS A O 1
ATOM 2682 N N . LEU A 1 344 ? -1.279 -10.790 -17.147 1.00 85.81 344 LEU A N 1
ATOM 2683 C CA . LEU A 1 344 ? -1.952 -9.643 -16.560 1.00 85.81 344 LEU A CA 1
ATOM 2684 C C . LEU A 1 344 ? -2.297 -8.638 -17.661 1.00 85.81 344 LEU A C 1
ATOM 2686 O O . LEU A 1 344 ? -1.420 -8.157 -18.381 1.00 85.81 344 LEU A O 1
ATOM 2690 N N . SER A 1 345 ? -3.580 -8.331 -17.792 1.00 83.50 345 SER A N 1
ATOM 2691 C CA . SER A 1 345 ? -4.116 -7.401 -18.781 1.00 83.50 345 SER A CA 1
ATOM 2692 C C . SER A 1 345 ? -4.959 -6.345 -18.079 1.00 83.50 345 SER A C 1
ATOM 2694 O O . SER A 1 345 ? -5.702 -6.697 -17.168 1.00 83.50 345 SER A O 1
ATOM 2696 N N . ALA A 1 346 ? -4.891 -5.094 -18.542 1.00 78.50 346 ALA A N 1
ATOM 2697 C CA . ALA A 1 346 ? -5.659 -3.962 -18.010 1.00 78.50 346 ALA A CA 1
ATOM 2698 C C . ALA A 1 346 ? -5.249 -3.519 -16.590 1.00 78.50 346 ALA A C 1
ATOM 2700 O O . ALA A 1 346 ? -6.082 -3.432 -15.688 1.00 78.50 346 ALA A O 1
ATOM 2701 N N . VAL A 1 347 ? -3.958 -3.205 -16.421 1.00 88.44 347 VAL A N 1
ATOM 2702 C CA . VAL A 1 347 ? -3.438 -2.508 -15.234 1.00 88.44 347 VAL A CA 1
ATOM 2703 C C . VAL A 1 347 ? -2.838 -1.165 -15.625 1.00 88.44 347 VAL A C 1
ATOM 2705 O O . VAL A 1 347 ? -2.032 -1.098 -16.554 1.00 88.44 347 VAL A O 1
ATOM 2708 N N . ASP A 1 348 ? -3.215 -0.099 -14.919 1.00 88.56 348 ASP A N 1
ATOM 2709 C CA . ASP A 1 348 ? -2.736 1.251 -15.221 1.00 88.56 348 ASP A CA 1
ATOM 2710 C C . ASP A 1 348 ? -1.312 1.471 -14.722 1.00 88.56 348 ASP A C 1
ATOM 2712 O O . ASP A 1 348 ? -0.490 2.046 -15.436 1.00 88.56 348 ASP A O 1
ATOM 2716 N N . TYR A 1 349 ? -1.009 0.988 -13.518 1.00 91.69 349 TYR A N 1
ATOM 2717 C CA . TYR A 1 349 ? 0.281 1.195 -12.880 1.00 91.69 349 TYR A CA 1
ATOM 2718 C C . TYR A 1 349 ? 0.783 -0.061 -12.172 1.00 91.69 349 TYR A C 1
ATOM 2720 O O . TYR A 1 349 ? 0.108 -0.620 -11.310 1.00 91.69 349 TYR A O 1
ATOM 2728 N N . VAL A 1 350 ? 2.016 -0.454 -12.477 1.00 94.12 350 VAL A N 1
ATOM 2729 C CA . VAL A 1 350 ? 2.825 -1.333 -11.626 1.00 94.12 350 VAL A CA 1
ATOM 2730 C C . VAL A 1 350 ? 4.029 -0.520 -11.175 1.00 94.12 350 VAL A C 1
ATOM 2732 O O . VAL A 1 350 ? 4.853 -0.139 -12.003 1.00 94.12 350 VAL A O 1
ATOM 2735 N N . MET A 1 351 ? 4.100 -0.212 -9.881 1.00 95.62 351 MET A N 1
ATOM 2736 C CA . MET A 1 351 ? 5.116 0.666 -9.304 1.00 95.62 351 MET A CA 1
ATOM 2737 C C . MET A 1 351 ? 5.926 -0.056 -8.229 1.00 95.62 351 MET A C 1
ATOM 2739 O O . MET A 1 351 ? 5.363 -0.544 -7.249 1.00 95.62 351 MET A O 1
ATOM 2743 N N . LEU A 1 352 ? 7.246 -0.053 -8.373 1.00 97.44 352 LEU A N 1
ATOM 2744 C CA . LEU A 1 352 ? 8.202 -0.368 -7.318 1.00 97.44 352 LEU A CA 1
ATOM 2745 C C . LEU A 1 352 ? 8.968 0.920 -7.005 1.00 97.44 352 LEU A C 1
ATOM 2747 O O . LEU A 1 352 ? 9.703 1.416 -7.851 1.00 97.44 352 LEU A O 1
ATOM 2751 N N . LEU A 1 353 ? 8.765 1.485 -5.819 1.00 94.56 353 LEU A N 1
ATOM 2752 C CA . LEU A 1 353 ? 9.381 2.738 -5.382 1.00 94.56 353 LEU A CA 1
ATOM 2753 C C . LEU A 1 353 ? 10.226 2.466 -4.143 1.00 94.56 353 LEU A C 1
ATOM 2755 O O . LEU A 1 353 ? 9.712 1.931 -3.156 1.00 94.56 353 LEU A O 1
ATOM 2759 N N . SER A 1 354 ? 11.513 2.805 -4.183 1.00 96.19 354 SER A N 1
ATOM 2760 C CA . SER A 1 354 ? 12.425 2.649 -3.041 1.00 96.19 354 SER A CA 1
ATOM 2761 C C . SER A 1 354 ? 12.366 1.250 -2.411 1.00 96.19 354 SER A C 1
ATOM 2763 O O . SER A 1 354 ? 12.383 1.092 -1.192 1.00 96.19 354 SER A O 1
ATOM 2765 N N . THR A 1 355 ? 12.193 0.223 -3.245 1.00 96.75 355 THR A N 1
ATOM 2766 C CA . THR A 1 355 ? 11.912 -1.152 -2.818 1.00 96.75 355 THR A CA 1
ATOM 2767 C C . THR A 1 355 ? 13.119 -2.046 -3.078 1.00 96.75 355 THR A C 1
ATOM 2769 O O . THR A 1 355 ? 13.781 -1.947 -4.110 1.00 96.75 355 THR A O 1
ATOM 2772 N N . THR A 1 356 ? 13.411 -2.946 -2.149 1.00 98.19 356 THR A N 1
ATOM 2773 C CA . THR A 1 356 ? 14.448 -3.967 -2.331 1.00 98.19 356 THR A CA 1
ATOM 2774 C C . THR A 1 356 ? 13.824 -5.208 -2.947 1.00 98.19 356 THR A C 1
ATOM 2776 O O . THR A 1 356 ? 12.834 -5.711 -2.425 1.00 98.19 356 THR A O 1
ATOM 2779 N N . VAL A 1 357 ? 14.382 -5.710 -4.050 1.00 98.00 357 VAL A N 1
ATOM 2780 C CA . VAL A 1 357 ? 13.931 -6.945 -4.701 1.00 98.00 357 VAL A CA 1
ATOM 2781 C C . VAL A 1 357 ? 15.081 -7.944 -4.780 1.00 98.00 357 VAL A C 1
ATOM 2783 O O . VAL A 1 357 ? 16.068 -7.719 -5.483 1.00 98.00 357 VAL A O 1
ATOM 2786 N N . GLY A 1 358 ? 14.955 -9.064 -4.065 1.00 97.19 358 GLY A N 1
ATOM 2787 C CA . GLY A 1 358 ? 15.988 -10.103 -3.999 1.00 97.19 358 GLY A CA 1
ATOM 2788 C C . GLY A 1 358 ? 16.164 -10.870 -5.313 1.00 97.19 358 GLY A C 1
ATOM 2789 O O . GLY A 1 358 ? 17.284 -11.085 -5.769 1.00 97.19 358 GLY A O 1
ATOM 2790 N N . ALA A 1 359 ? 15.074 -11.263 -5.966 1.00 96.62 359 ALA A N 1
ATOM 2791 C CA . ALA A 1 359 ? 15.139 -11.856 -7.297 1.00 96.62 359 ALA A CA 1
ATOM 2792 C C . ALA A 1 359 ? 13.839 -11.651 -8.074 1.00 96.62 359 ALA A C 1
ATOM 2794 O O . ALA A 1 359 ? 12.751 -11.862 -7.542 1.00 96.62 359 ALA A O 1
ATOM 2795 N N . ILE A 1 360 ? 13.965 -11.314 -9.354 1.00 97.19 360 ILE A N 1
ATOM 2796 C CA . ILE A 1 360 ? 12.896 -11.394 -10.346 1.00 97.19 360 ILE A CA 1
ATOM 2797 C C . ILE A 1 360 ? 13.205 -12.598 -11.231 1.00 97.19 360 ILE A C 1
ATOM 2799 O O . ILE A 1 360 ? 14.162 -12.575 -12.010 1.00 97.19 360 ILE A O 1
ATOM 2803 N N . GLU A 1 361 ? 12.429 -13.670 -11.078 1.00 96.81 361 GLU A N 1
ATOM 2804 C CA . GLU A 1 361 ? 12.655 -14.917 -11.804 1.00 96.81 361 GLU A CA 1
ATOM 2805 C C . GLU A 1 361 ? 12.298 -14.820 -13.296 1.00 96.81 361 GLU A C 1
ATOM 2807 O O . GLU A 1 361 ? 11.657 -13.882 -13.779 1.00 96.81 361 GLU A O 1
ATOM 2812 N N . THR A 1 362 ? 12.725 -15.832 -14.052 1.00 95.62 362 THR A N 1
ATOM 2813 C CA . THR A 1 362 ? 12.414 -15.969 -15.480 1.00 95.62 362 THR A CA 1
ATOM 2814 C C . THR A 1 362 ? 10.900 -15.940 -15.694 1.00 95.62 362 THR A C 1
ATOM 2816 O O . THR A 1 362 ? 10.161 -16.612 -14.982 1.00 95.62 362 THR A O 1
ATOM 2819 N N . ARG A 1 363 ? 10.419 -15.192 -16.698 1.00 95.38 363 ARG A N 1
ATOM 2820 C CA . ARG A 1 363 ? 8.987 -15.091 -17.036 1.00 95.38 363 ARG A CA 1
ATOM 2821 C C . ARG A 1 363 ? 8.090 -14.571 -15.902 1.00 95.38 363 ARG A C 1
ATOM 2823 O O . ARG A 1 363 ? 6.881 -14.779 -15.948 1.00 95.38 363 ARG A O 1
ATOM 2830 N N . ALA A 1 364 ? 8.632 -13.888 -14.891 1.00 96.31 364 ALA A N 1
ATOM 2831 C CA . ALA A 1 364 ? 7.839 -13.277 -13.818 1.00 96.31 364 ALA A CA 1
ATOM 2832 C C . ALA A 1 364 ? 6.684 -12.402 -14.352 1.00 96.31 364 ALA A C 1
ATOM 2834 O O . ALA A 1 364 ? 5.562 -12.499 -13.850 1.00 96.31 364 ALA A O 1
ATOM 2835 N N . PHE A 1 365 ? 6.947 -11.627 -15.410 1.00 95.12 365 PHE A N 1
ATOM 2836 C CA . PHE A 1 365 ? 5.999 -10.739 -16.091 1.00 95.12 365 PHE A CA 1
ATOM 2837 C C . PHE A 1 365 ? 5.656 -11.212 -17.517 1.00 95.12 365 PHE A C 1
ATOM 2839 O O . PHE A 1 365 ? 5.448 -10.401 -18.418 1.00 95.12 365 PHE A O 1
ATOM 2846 N N . GLU A 1 366 ? 5.601 -12.525 -17.757 1.00 94.12 366 GLU A N 1
ATOM 2847 C CA . GLU A 1 366 ? 5.332 -13.071 -19.095 1.00 94.12 366 GLU A CA 1
ATOM 2848 C C . GLU A 1 366 ? 4.016 -12.548 -19.698 1.00 94.12 366 GLU A C 1
ATOM 2850 O O . GLU A 1 366 ? 2.938 -12.749 -19.133 1.00 94.12 366 GLU A O 1
ATOM 2855 N N . ASN A 1 367 ? 4.104 -11.942 -20.888 1.00 93.06 367 ASN A N 1
ATOM 2856 C CA . ASN A 1 367 ? 2.959 -11.481 -21.683 1.00 93.06 367 ASN A CA 1
ATOM 2857 C C . ASN A 1 367 ? 2.004 -10.539 -20.919 1.00 93.06 367 ASN A C 1
ATOM 2859 O O . ASN A 1 367 ? 0.786 -10.608 -21.097 1.00 93.06 367 ASN A O 1
ATOM 2863 N N . CYS A 1 368 ? 2.548 -9.672 -20.059 1.00 91.56 368 CYS A N 1
ATOM 2864 C CA . CYS A 1 368 ? 1.769 -8.656 -19.345 1.00 91.56 368 CYS A CA 1
ATOM 2865 C C . CYS A 1 368 ? 1.507 -7.427 -20.218 1.00 91.56 368 CYS A C 1
ATOM 2867 O O . CYS A 1 368 ? 2.380 -7.010 -20.976 1.00 91.56 368 CYS A O 1
ATOM 2869 N N . THR A 1 369 ? 0.348 -6.794 -20.052 1.00 91.38 369 THR A N 1
ATOM 2870 C CA . THR A 1 369 ? 0.039 -5.471 -20.611 1.00 91.38 369 THR A CA 1
ATOM 2871 C C . THR A 1 369 ? -0.282 -4.499 -19.478 1.00 91.38 369 THR A C 1
ATOM 2873 O O . THR A 1 369 ? -1.329 -4.616 -18.840 1.00 91.38 369 THR A O 1
ATOM 2876 N N . VAL A 1 370 ? 0.623 -3.550 -19.236 1.00 91.25 370 VAL A N 1
ATOM 2877 C CA . VAL A 1 370 ? 0.537 -2.547 -18.160 1.00 91.25 370 VAL A CA 1
ATOM 2878 C C . VAL A 1 370 ? 0.704 -1.166 -18.781 1.00 91.25 370 VAL A C 1
ATOM 2880 O O . VAL A 1 370 ? 1.634 -0.993 -19.550 1.00 91.25 370 VAL A O 1
ATOM 2883 N N . ASN A 1 371 ? -0.130 -0.171 -18.471 1.00 89.12 371 ASN A N 1
ATOM 2884 C CA . ASN A 1 371 ? 0.022 1.159 -19.081 1.00 89.12 371 ASN A CA 1
ATOM 2885 C C . ASN A 1 371 ? 1.318 1.846 -18.629 1.00 89.12 371 ASN A C 1
ATOM 2887 O O . ASN A 1 371 ? 2.055 2.370 -19.462 1.00 89.12 371 ASN A O 1
ATOM 2891 N N . ASN A 1 372 ? 1.614 1.813 -17.329 1.00 90.38 372 ASN A N 1
ATOM 2892 C CA . ASN A 1 372 ? 2.790 2.438 -16.739 1.00 90.38 372 ASN A CA 1
ATOM 2893 C C . ASN A 1 372 ? 3.513 1.449 -15.820 1.00 90.38 372 ASN A C 1
ATOM 2895 O O . ASN A 1 372 ? 3.003 1.038 -14.778 1.00 90.38 372 ASN A O 1
ATOM 2899 N N . PHE A 1 373 ? 4.727 1.080 -16.199 1.00 94.38 373 PHE A N 1
ATOM 2900 C CA . PHE A 1 373 ? 5.599 0.201 -15.439 1.00 94.38 373 PHE A CA 1
ATOM 2901 C C . PHE A 1 373 ? 6.747 1.035 -14.872 1.00 94.38 373 PHE A C 1
ATOM 2903 O O . PHE A 1 373 ? 7.588 1.498 -15.637 1.00 94.38 373 PHE A O 1
ATOM 2910 N N . ILE A 1 374 ? 6.779 1.250 -13.560 1.00 93.50 374 ILE A N 1
ATOM 2911 C CA . ILE A 1 374 ? 7.717 2.167 -12.901 1.00 93.50 374 ILE A CA 1
ATOM 2912 C C . ILE A 1 374 ? 8.532 1.399 -11.858 1.00 93.50 374 ILE A C 1
ATOM 2914 O O . ILE A 1 374 ? 7.965 0.764 -10.972 1.00 93.50 374 ILE A O 1
ATOM 2918 N N . ILE A 1 375 ? 9.857 1.463 -11.953 1.00 96.50 375 ILE A N 1
ATOM 2919 C CA . ILE A 1 375 ? 10.801 0.945 -10.962 1.00 96.50 375 ILE A CA 1
ATOM 2920 C C . ILE A 1 375 ? 11.791 2.063 -10.639 1.00 96.50 375 ILE A C 1
ATOM 2922 O O . ILE A 1 375 ? 12.743 2.277 -11.387 1.00 96.50 375 ILE A O 1
ATOM 2926 N N . ASP A 1 376 ? 11.575 2.766 -9.534 1.00 92.81 376 ASP A N 1
ATOM 2927 C CA . ASP A 1 376 ? 12.363 3.943 -9.173 1.00 92.81 376 ASP A CA 1
ATOM 2928 C C . ASP A 1 376 ? 13.020 3.772 -7.799 1.00 92.81 376 ASP A C 1
ATOM 2930 O O . ASP A 1 376 ? 12.383 3.314 -6.847 1.00 92.81 376 ASP A O 1
ATOM 2934 N N . GLY A 1 377 ? 14.297 4.145 -7.676 1.00 93.38 377 GLY A N 1
ATOM 2935 C CA . GLY A 1 377 ? 15.011 4.157 -6.392 1.00 93.38 377 GLY A CA 1
ATOM 2936 C C . GLY A 1 377 ? 15.196 2.779 -5.737 1.00 93.38 377 GLY A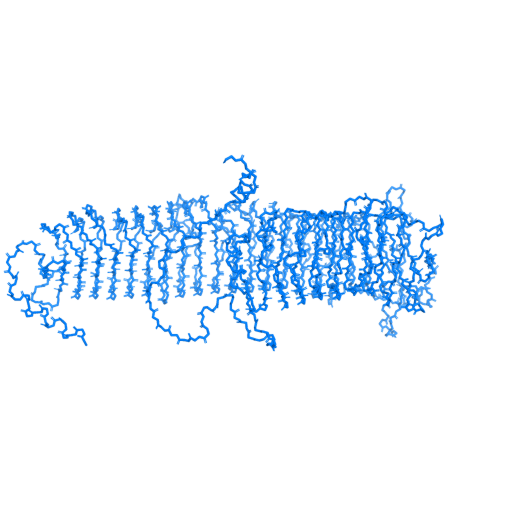 C 1
ATOM 2937 O O . GLY A 1 377 ? 15.446 2.689 -4.537 1.00 93.38 377 GLY A O 1
ATOM 2938 N N . CYS A 1 378 ? 15.020 1.689 -6.481 1.00 96.75 378 CYS A N 1
ATOM 2939 C CA . CYS A 1 378 ? 15.027 0.323 -5.970 1.00 96.75 378 CYS A CA 1
ATOM 2940 C C . CYS A 1 378 ? 16.433 -0.288 -5.910 1.00 96.75 378 CYS A C 1
ATOM 2942 O O . CYS A 1 378 ? 17.364 0.110 -6.615 1.00 96.75 378 CYS A O 1
ATOM 2944 N N . THR A 1 379 ? 16.572 -1.336 -5.099 1.00 95.75 379 THR A N 1
ATOM 2945 C CA . THR A 1 379 ? 17.757 -2.205 -5.103 1.00 95.75 379 THR A CA 1
ATOM 2946 C C . THR A 1 379 ? 17.366 -3.575 -5.652 1.00 95.75 379 THR A C 1
ATOM 2948 O O . THR A 1 379 ? 16.587 -4.303 -5.044 1.00 95.75 379 THR A O 1
ATOM 2951 N N . LEU A 1 380 ? 17.853 -3.914 -6.846 1.00 94.69 380 LEU A N 1
ATOM 2952 C CA . LEU A 1 380 ? 17.485 -5.127 -7.578 1.00 94.69 380 LEU A CA 1
ATOM 2953 C C . LEU A 1 380 ? 18.677 -6.085 -7.598 1.00 94.69 380 LEU A C 1
ATOM 2955 O O . LEU A 1 380 ? 19.660 -5.868 -8.309 1.00 94.69 380 LEU A O 1
ATOM 2959 N N . HIS A 1 381 ? 18.602 -7.160 -6.818 1.00 94.12 381 HIS A N 1
ATOM 2960 C CA . HIS A 1 381 ? 19.724 -8.084 -6.675 1.00 94.12 381 HIS A CA 1
ATOM 2961 C C . HIS A 1 381 ? 19.893 -9.002 -7.901 1.00 94.12 381 HIS A C 1
ATOM 2963 O O . HIS A 1 381 ? 20.981 -9.052 -8.475 1.00 94.12 381 HIS A O 1
ATOM 2969 N N . ASP A 1 382 ? 18.843 -9.703 -8.339 1.00 91.62 382 ASP A N 1
ATOM 2970 C CA . ASP A 1 382 ? 18.893 -10.550 -9.542 1.00 91.62 382 ASP A CA 1
ATOM 2971 C C . ASP A 1 382 ? 17.696 -10.299 -10.464 1.00 91.62 382 ASP A C 1
ATOM 2973 O O . ASP A 1 382 ? 16.553 -10.582 -10.107 1.00 91.62 382 ASP A O 1
ATOM 2977 N N . MET A 1 383 ? 17.959 -9.800 -11.672 1.00 92.12 383 MET A N 1
ATOM 2978 C CA . MET A 1 383 ? 16.989 -9.778 -12.764 1.00 92.12 383 MET A CA 1
ATOM 2979 C C . MET A 1 383 ? 17.304 -10.921 -13.732 1.00 92.12 383 MET A C 1
ATOM 2981 O O . MET A 1 383 ? 18.209 -10.821 -14.572 1.00 92.12 383 MET A O 1
ATOM 2985 N N . SER A 1 384 ? 16.552 -12.019 -13.622 1.00 91.50 384 SER A N 1
ATOM 2986 C CA . SER A 1 384 ? 16.766 -13.228 -14.424 1.00 91.50 384 SER A CA 1
ATOM 2987 C C . SER A 1 384 ? 16.456 -13.009 -15.909 1.00 91.50 384 SER A C 1
ATOM 2989 O O . SER A 1 384 ? 15.713 -12.100 -16.292 1.00 91.50 384 SER A O 1
ATOM 2991 N N . THR A 1 385 ? 17.006 -13.879 -16.760 1.00 90.56 385 THR A N 1
ATOM 2992 C CA . THR A 1 385 ? 16.768 -13.865 -18.215 1.00 90.56 385 THR A CA 1
ATOM 2993 C C . THR A 1 385 ? 15.274 -13.962 -18.521 1.00 90.56 385 THR A C 1
ATOM 2995 O O . THR A 1 385 ? 14.579 -14.804 -17.964 1.00 90.56 385 THR A O 1
ATOM 2998 N N . GLY A 1 386 ? 14.774 -13.120 -19.427 1.00 91.12 386 GLY A N 1
ATOM 2999 C CA . GLY A 1 386 ? 13.376 -13.141 -19.855 1.00 91.12 386 GLY A CA 1
ATOM 3000 C C . GLY A 1 386 ? 12.369 -12.904 -18.728 1.00 91.12 386 GLY A C 1
ATOM 3001 O O . GLY A 1 386 ? 11.223 -13.332 -18.851 1.00 91.12 386 GLY A O 1
ATOM 3002 N N . SER A 1 387 ? 12.767 -12.271 -17.621 1.00 94.25 387 SER A N 1
ATOM 3003 C CA . SER A 1 387 ? 11.846 -11.902 -16.535 1.00 94.25 387 SER A CA 1
ATOM 3004 C C . SER A 1 387 ? 10.726 -10.968 -17.012 1.00 94.25 387 SER A C 1
ATOM 3006 O O . SER A 1 387 ? 9.604 -11.085 -16.525 1.00 94.25 387 SER A O 1
ATOM 3008 N N . PHE A 1 388 ? 10.993 -10.141 -18.030 1.00 94.56 388 PHE A N 1
ATOM 3009 C CA . PHE A 1 388 ? 10.048 -9.213 -18.668 1.00 94.56 388 PHE A CA 1
ATOM 3010 C C . PHE A 1 388 ? 9.691 -9.626 -20.109 1.00 94.56 388 PHE A C 1
ATOM 3012 O O . PHE A 1 388 ? 9.436 -8.791 -20.977 1.00 94.56 388 PHE A O 1
ATOM 3019 N N . MET A 1 389 ? 9.709 -10.929 -20.390 1.00 94.44 389 MET A N 1
ATOM 3020 C CA . MET A 1 389 ? 9.374 -11.472 -21.708 1.00 94.44 389 MET A CA 1
ATOM 3021 C C . MET A 1 389 ? 7.954 -11.084 -22.142 1.00 94.44 389 MET A C 1
ATOM 3023 O O . MET A 1 389 ? 6.989 -11.338 -21.422 1.00 94.44 389 MET A O 1
ATOM 3027 N N . GLY A 1 390 ? 7.815 -10.520 -23.343 1.00 94.56 390 GLY A N 1
ATOM 3028 C CA . GLY A 1 390 ? 6.509 -10.204 -23.927 1.00 94.56 390 GLY A CA 1
ATOM 3029 C C . GLY A 1 390 ? 5.741 -9.072 -23.234 1.00 94.56 390 GLY A C 1
ATOM 3030 O O . GLY A 1 390 ? 4.546 -8.917 -23.485 1.00 94.56 390 GLY A O 1
ATOM 3031 N N . VAL A 1 391 ? 6.382 -8.298 -22.350 1.00 94.94 391 VAL A N 1
ATOM 3032 C CA . VAL A 1 391 ? 5.735 -7.165 -21.671 1.00 94.94 391 VAL A CA 1
ATOM 3033 C C . VAL A 1 391 ? 5.384 -6.077 -22.682 1.00 94.94 391 VAL A C 1
ATOM 3035 O O . VAL A 1 391 ? 6.211 -5.688 -23.505 1.00 94.94 391 VAL A O 1
ATOM 3038 N N . ARG A 1 392 ? 4.161 -5.556 -22.596 1.00 94.44 392 ARG A N 1
ATOM 3039 C CA . ARG A 1 392 ? 3.680 -4.418 -23.379 1.00 94.44 392 ARG A CA 1
ATOM 3040 C C . ARG A 1 392 ? 3.320 -3.274 -22.448 1.00 94.44 392 ARG A C 1
ATOM 3042 O O . ARG A 1 392 ? 2.545 -3.477 -21.515 1.00 94.44 392 ARG A O 1
ATOM 3049 N N . SER A 1 393 ? 3.869 -2.091 -22.696 1.00 93.25 393 SER A N 1
ATOM 3050 C CA . SER A 1 393 ? 3.543 -0.912 -21.896 1.00 93.25 393 SER A CA 1
ATOM 3051 C C . SER A 1 393 ? 3.573 0.391 -22.687 1.00 93.25 393 SER A C 1
ATOM 3053 O O . SER A 1 393 ? 4.283 0.510 -23.683 1.00 93.25 393 SER A O 1
ATOM 3055 N N . VAL A 1 394 ? 2.787 1.380 -22.259 1.00 90.62 394 VAL A N 1
ATOM 3056 C CA . VAL A 1 394 ? 2.896 2.739 -22.802 1.00 90.62 394 VAL A CA 1
ATOM 3057 C C . VAL A 1 394 ? 4.176 3.369 -22.261 1.00 90.62 394 VAL A C 1
ATOM 3059 O O . VAL A 1 394 ? 5.047 3.738 -23.043 1.00 90.62 394 VAL A O 1
ATOM 3062 N N . LEU A 1 395 ? 4.334 3.412 -20.941 1.00 90.12 395 LEU A N 1
ATOM 3063 C CA . LEU A 1 395 ? 5.519 3.929 -20.266 1.00 90.12 395 LEU A CA 1
ATOM 3064 C C . LEU A 1 395 ? 6.201 2.820 -19.464 1.00 90.12 395 LEU A C 1
ATOM 3066 O O . LEU A 1 395 ? 5.617 2.255 -18.544 1.00 90.12 395 LEU A O 1
ATOM 3070 N N . CYS A 1 396 ? 7.465 2.543 -19.752 1.00 94.44 396 CYS A N 1
ATOM 3071 C CA . CYS A 1 396 ? 8.341 1.797 -18.859 1.00 94.44 396 CYS A CA 1
ATOM 3072 C C . CYS A 1 396 ? 9.437 2.734 -18.358 1.00 94.44 396 CYS A C 1
ATOM 3074 O O . CYS A 1 396 ? 10.159 3.313 -19.162 1.00 94.44 396 CYS A O 1
ATOM 3076 N N . ARG A 1 397 ? 9.535 2.914 -17.045 1.00 92.06 397 ARG A N 1
ATOM 3077 C CA . ARG A 1 397 ? 10.485 3.802 -16.381 1.00 92.06 397 ARG A CA 1
ATOM 3078 C C . ARG A 1 397 ? 11.245 3.006 -15.331 1.00 92.06 397 ARG A C 1
ATOM 3080 O O . ARG A 1 397 ? 10.637 2.424 -14.442 1.00 92.06 397 ARG A O 1
ATOM 3087 N N . ILE A 1 398 ? 12.562 2.961 -15.458 1.00 94.44 398 ILE A N 1
ATOM 3088 C CA . ILE A 1 398 ? 13.474 2.284 -14.541 1.00 94.44 398 ILE A CA 1
ATOM 3089 C C . ILE A 1 398 ? 14.559 3.296 -14.188 1.00 94.44 398 ILE A C 1
ATOM 3091 O O . ILE A 1 398 ? 15.499 3.473 -14.962 1.00 94.44 398 ILE A O 1
ATOM 3095 N N . VAL A 1 399 ? 14.407 4.024 -13.081 1.00 88.50 399 VAL A N 1
ATOM 3096 C CA . VAL A 1 399 ? 15.259 5.186 -12.783 1.00 88.50 399 VAL A CA 1
ATOM 3097 C C . VAL A 1 399 ? 15.901 5.112 -11.400 1.00 88.50 399 VAL A C 1
ATOM 3099 O O . VAL A 1 399 ? 15.261 4.735 -10.426 1.00 88.50 399 VAL A O 1
ATOM 3102 N N . GLU A 1 400 ? 17.171 5.508 -11.297 1.00 90.62 400 GLU A N 1
ATOM 3103 C CA . GLU A 1 400 ? 17.887 5.639 -10.013 1.00 90.62 400 GLU A CA 1
ATOM 3104 C C . GLU A 1 400 ? 17.965 4.333 -9.200 1.00 90.62 400 GLU A C 1
ATOM 3106 O O . GLU A 1 400 ? 17.957 4.344 -7.970 1.00 90.62 400 GLU A O 1
ATOM 3111 N N . ASN A 1 401 ? 18.063 3.184 -9.875 1.00 92.94 401 ASN A N 1
ATOM 3112 C CA . ASN A 1 401 ? 18.158 1.884 -9.211 1.00 92.94 401 ASN A CA 1
ATOM 3113 C C . ASN A 1 401 ? 19.604 1.407 -9.052 1.00 92.94 401 ASN A C 1
ATOM 3115 O O . ASN A 1 401 ? 20.480 1.698 -9.869 1.00 92.94 401 ASN A O 1
ATOM 3119 N N . ASN A 1 402 ? 19.836 0.569 -8.045 1.00 92.25 402 ASN A N 1
ATOM 3120 C CA . ASN A 1 402 ? 21.062 -0.211 -7.910 1.00 92.25 402 ASN A CA 1
ATOM 3121 C C . ASN A 1 402 ? 20.796 -1.659 -8.336 1.00 92.25 402 ASN A C 1
ATOM 3123 O O . ASN A 1 402 ? 20.064 -2.377 -7.658 1.00 92.25 402 ASN A O 1
ATOM 3127 N N . ILE A 1 403 ? 21.372 -2.084 -9.459 1.00 91.31 403 ILE A N 1
ATOM 3128 C CA . ILE A 1 403 ? 21.121 -3.385 -10.082 1.00 91.31 403 ILE A CA 1
ATOM 3129 C C . ILE A 1 403 ? 22.382 -4.239 -9.975 1.00 91.31 403 ILE A C 1
ATOM 3131 O O . ILE A 1 403 ? 23.375 -4.012 -10.671 1.00 91.31 403 ILE A O 1
ATOM 3135 N N . ASN A 1 404 ? 22.358 -5.261 -9.120 1.00 89.88 404 ASN A N 1
ATOM 3136 C CA . ASN A 1 404 ? 23.543 -6.087 -8.918 1.00 89.88 404 ASN A CA 1
ATOM 3137 C C . ASN A 1 404 ? 23.805 -6.971 -10.148 1.00 89.88 404 ASN A C 1
ATOM 3139 O O . ASN A 1 404 ? 24.911 -6.970 -10.693 1.00 89.88 404 ASN A O 1
ATOM 3143 N N . LYS A 1 405 ? 22.779 -7.693 -10.614 1.00 86.94 405 LYS A N 1
ATOM 3144 C CA . LYS A 1 405 ? 22.867 -8.605 -11.758 1.00 86.94 405 LYS A CA 1
ATOM 3145 C C . LYS A 1 405 ? 21.748 -8.350 -12.768 1.00 86.94 405 LYS A C 1
ATOM 3147 O O . LYS A 1 405 ? 20.571 -8.550 -12.476 1.00 86.94 405 LYS A O 1
ATOM 3152 N N . LEU A 1 406 ? 22.151 -7.973 -13.982 1.00 87.81 406 LEU A N 1
ATOM 3153 C CA . LEU A 1 406 ? 21.284 -7.737 -15.137 1.00 87.81 406 LEU A CA 1
ATOM 3154 C C . LEU A 1 406 ? 21.555 -8.802 -16.213 1.00 87.81 406 LEU A C 1
ATOM 3156 O O . LEU A 1 406 ? 22.627 -8.817 -16.817 1.00 87.81 406 LEU A O 1
ATOM 3160 N N . SER A 1 407 ? 20.616 -9.725 -16.433 1.00 86.31 407 SER A N 1
ATOM 3161 C CA . SER A 1 407 ? 20.812 -10.844 -17.370 1.00 86.31 407 SER A CA 1
ATOM 3162 C C . SER A 1 407 ? 20.767 -10.424 -18.847 1.00 86.31 407 SER A C 1
ATOM 3164 O O . SER A 1 407 ? 19.991 -9.556 -19.245 1.00 86.31 407 SER A O 1
ATOM 3166 N N . THR A 1 408 ? 21.525 -11.119 -19.704 1.00 82.62 408 THR A N 1
ATOM 3167 C CA . THR A 1 408 ? 21.422 -10.971 -21.167 1.00 82.62 408 THR A CA 1
ATOM 3168 C C . THR A 1 408 ? 20.049 -11.456 -21.653 1.00 82.62 408 THR A C 1
ATOM 3170 O O . THR A 1 408 ? 19.669 -12.575 -21.315 1.00 82.62 408 THR A O 1
ATOM 3173 N N . ARG A 1 409 ? 19.332 -10.680 -22.480 1.00 83.25 409 ARG A N 1
ATOM 3174 C CA . ARG A 1 409 ? 17.923 -10.912 -22.889 1.00 83.25 409 ARG A CA 1
ATOM 3175 C C . ARG A 1 409 ? 16.910 -10.785 -21.745 1.00 83.25 409 ARG A C 1
ATOM 3177 O O . ARG A 1 409 ? 16.196 -11.732 -21.421 1.00 83.25 409 ARG A O 1
ATOM 3184 N N . LEU A 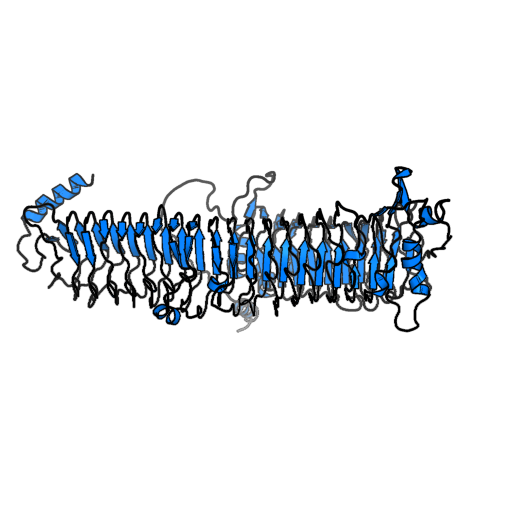1 410 ? 16.838 -9.606 -21.138 1.00 88.56 410 LEU A N 1
ATOM 3185 C CA . LEU A 1 410 ? 15.860 -9.304 -20.093 1.00 88.56 410 LEU A CA 1
ATOM 3186 C C . LEU A 1 410 ? 14.440 -9.145 -20.662 1.00 88.56 410 LEU A C 1
ATOM 3188 O O . LEU A 1 410 ? 13.479 -9.658 -20.087 1.00 88.56 410 LEU A O 1
ATOM 3192 N N . LEU A 1 411 ? 14.349 -8.455 -21.803 1.00 91.12 411 LEU A N 1
ATOM 3193 C CA . LEU A 1 411 ? 13.126 -7.897 -22.388 1.00 91.12 411 LEU A CA 1
ATOM 3194 C C . LEU A 1 411 ? 12.766 -8.508 -23.769 1.00 91.12 411 LEU A C 1
ATOM 3196 O O . LEU A 1 411 ? 12.362 -7.760 -24.663 1.00 91.12 411 LEU A O 1
ATOM 3200 N N . PRO A 1 412 ? 12.918 -9.829 -24.015 1.00 90.88 412 PRO A N 1
ATOM 3201 C CA . PRO A 1 412 ? 12.663 -10.378 -25.343 1.00 90.88 412 PRO A CA 1
ATOM 3202 C C . PRO A 1 412 ? 11.188 -10.219 -25.724 1.00 90.88 412 PRO A C 1
ATOM 3204 O O . PRO A 1 412 ? 10.300 -10.491 -24.911 1.00 90.88 412 PRO A O 1
ATOM 3207 N N . ASP A 1 413 ? 10.946 -9.803 -26.967 1.00 93.19 413 ASP A N 1
ATOM 3208 C CA . ASP A 1 413 ? 9.612 -9.652 -27.563 1.00 93.19 413 ASP A CA 1
ATOM 3209 C C . ASP A 1 413 ? 8.697 -8.674 -26.804 1.00 93.19 413 ASP A C 1
ATOM 3211 O O . ASP A 1 413 ? 7.471 -8.735 -26.904 1.00 93.19 413 ASP A O 1
ATOM 3215 N N . SER A 1 414 ? 9.298 -7.766 -26.033 1.00 94.81 414 SER A N 1
ATOM 3216 C CA . SER A 1 414 ? 8.597 -6.687 -25.337 1.00 94.81 414 SER A CA 1
ATOM 3217 C C . SER A 1 414 ? 8.384 -5.472 -26.246 1.00 94.81 414 SER A C 1
ATOM 3219 O O . SER A 1 414 ? 9.130 -5.270 -27.211 1.00 94.81 414 SER A O 1
ATOM 3221 N N . ALA A 1 415 ? 7.356 -4.671 -25.948 1.00 94.19 415 ALA A N 1
ATOM 3222 C CA . ALA A 1 415 ? 6.971 -3.501 -26.735 1.00 94.19 415 ALA A CA 1
ATOM 3223 C C . ALA A 1 415 ? 6.605 -2.292 -25.854 1.00 94.19 415 ALA A C 1
ATOM 3225 O O . ALA A 1 415 ? 5.717 -2.393 -25.005 1.00 94.19 415 ALA A O 1
ATOM 3226 N N . PHE A 1 416 ? 7.234 -1.139 -26.102 1.00 92.50 416 PHE A N 1
ATOM 3227 C CA . PHE A 1 416 ? 7.044 0.094 -25.327 1.00 92.50 416 PHE A CA 1
ATOM 3228 C C . PHE A 1 416 ? 6.733 1.321 -26.201 1.00 92.50 416 PHE A C 1
ATOM 3230 O O . PHE A 1 416 ? 7.262 1.448 -27.305 1.00 92.50 416 PHE A O 1
ATOM 3237 N N . ALA A 1 417 ? 5.925 2.277 -25.729 1.00 85.00 417 ALA A N 1
ATOM 3238 C CA . ALA A 1 417 ? 5.871 3.594 -26.383 1.00 85.00 417 ALA A CA 1
ATOM 3239 C C . ALA A 1 417 ? 7.048 4.469 -25.917 1.00 85.00 417 ALA A C 1
ATOM 3241 O O . ALA A 1 417 ? 7.833 4.944 -26.735 1.00 85.00 417 ALA A O 1
ATOM 3242 N N . LEU A 1 418 ? 7.228 4.602 -24.606 1.00 84.31 418 LEU A N 1
ATOM 3243 C CA . LEU A 1 418 ? 8.356 5.277 -23.976 1.00 84.31 418 LEU A CA 1
ATOM 3244 C C . LEU A 1 418 ? 9.049 4.312 -23.013 1.00 84.31 418 LEU A C 1
ATOM 3246 O O . LEU A 1 418 ? 8.422 3.776 -22.102 1.00 84.31 418 LEU A O 1
ATOM 3250 N N . PHE A 1 419 ? 10.342 4.094 -23.219 1.00 89.25 419 PHE A N 1
ATOM 3251 C CA . PHE A 1 419 ? 11.194 3.288 -22.358 1.00 89.25 419 PHE A CA 1
ATOM 3252 C C . PHE A 1 419 ? 12.311 4.170 -21.794 1.00 89.25 419 PHE A C 1
ATOM 3254 O O . PHE A 1 419 ? 13.150 4.652 -22.546 1.00 89.25 419 PHE A O 1
ATOM 3261 N N . SER A 1 420 ? 12.324 4.388 -20.485 1.00 87.44 420 SER A N 1
ATOM 3262 C CA . SER A 1 420 ? 13.344 5.139 -19.754 1.00 87.44 420 SER A CA 1
ATOM 3263 C C . SER A 1 420 ? 14.096 4.188 -18.824 1.00 87.44 420 SER A C 1
ATOM 3265 O O . SER A 1 420 ? 13.495 3.476 -18.022 1.00 87.44 420 SER A O 1
ATOM 3267 N N . PHE A 1 421 ? 15.416 4.174 -18.947 1.00 90.81 421 PHE A N 1
ATOM 3268 C CA . PHE A 1 421 ? 16.350 3.449 -18.100 1.00 90.81 421 PHE A CA 1
ATOM 3269 C C . PHE A 1 421 ? 17.452 4.426 -17.695 1.00 90.81 421 PHE A C 1
ATOM 3271 O O . PHE A 1 421 ? 18.488 4.500 -18.351 1.00 90.81 421 PHE A O 1
ATOM 3278 N N . GLU A 1 422 ? 17.225 5.237 -16.665 1.00 85.25 422 GLU A N 1
ATOM 3279 C CA . GLU A 1 422 ? 18.097 6.377 -16.359 1.00 85.25 422 GLU A CA 1
ATOM 3280 C C . GLU A 1 422 ? 18.782 6.265 -15.001 1.00 85.25 422 GLU A C 1
ATOM 3282 O O . GLU A 1 422 ? 18.183 5.831 -14.022 1.00 85.25 422 GLU A O 1
ATOM 3287 N N . ARG A 1 423 ? 20.035 6.722 -14.914 1.00 87.06 423 ARG A N 1
ATOM 3288 C CA . ARG A 1 423 ? 20.778 6.815 -13.642 1.00 87.06 423 ARG A CA 1
ATOM 3289 C C . ARG A 1 423 ? 20.813 5.504 -12.840 1.00 87.06 423 ARG A C 1
ATOM 3291 O O . ARG A 1 423 ? 20.835 5.534 -11.613 1.00 87.06 423 ARG A O 1
ATOM 3298 N N . ASN A 1 424 ? 20.839 4.352 -13.513 1.00 88.31 424 ASN A N 1
ATOM 3299 C CA . ASN A 1 424 ? 20.948 3.055 -12.852 1.00 88.31 424 ASN A CA 1
ATOM 3300 C C . ASN A 1 424 ? 22.416 2.645 -12.686 1.00 88.31 424 ASN A C 1
ATOM 3302 O O . ASN A 1 424 ? 23.228 2.738 -13.611 1.00 88.31 424 ASN A O 1
ATOM 3306 N N . ASN A 1 425 ? 22.751 2.134 -11.504 1.00 85.50 425 ASN A N 1
ATOM 3307 C CA . ASN A 1 425 ? 24.069 1.601 -11.186 1.00 85.50 425 ASN A CA 1
ATOM 3308 C C . ASN A 1 425 ? 24.090 0.080 -11.388 1.00 85.50 425 ASN A C 1
ATOM 3310 O O . ASN A 1 425 ? 23.464 -0.645 -10.619 1.00 85.50 425 ASN A O 1
ATOM 3314 N N . ILE A 1 426 ? 24.805 -0.417 -12.402 1.00 81.38 426 ILE A N 1
ATOM 3315 C CA . ILE A 1 426 ? 24.875 -1.852 -12.720 1.00 81.38 426 ILE A CA 1
ATOM 3316 C C . ILE A 1 426 ? 26.224 -2.413 -12.249 1.00 81.38 426 ILE A C 1
ATOM 3318 O O . ILE A 1 426 ? 27.267 -1.995 -12.743 1.00 81.38 426 ILE A O 1
ATOM 3322 N N . SER A 1 427 ? 26.228 -3.375 -11.317 1.00 71.31 427 SER A N 1
ATOM 3323 C CA . SER A 1 427 ? 27.482 -3.872 -10.707 1.00 71.31 427 SER A CA 1
ATOM 3324 C C . SER A 1 427 ? 28.244 -4.930 -11.531 1.00 71.31 427 SER A C 1
ATOM 3326 O O . SER A 1 427 ? 29.398 -5.237 -11.235 1.00 71.31 427 SER A O 1
ATOM 3328 N N . GLY A 1 428 ? 27.621 -5.486 -12.575 1.00 57.75 428 GLY A N 1
ATOM 3329 C CA . GLY A 1 428 ? 28.200 -6.487 -13.481 1.00 57.75 428 GLY A CA 1
ATOM 3330 C C . GLY A 1 428 ? 28.450 -5.935 -14.884 1.00 57.75 428 GLY A C 1
ATOM 3331 O O . GLY A 1 428 ? 28.050 -4.816 -15.178 1.00 57.75 428 GLY A O 1
ATOM 3332 N N . GLN A 1 429 ? 29.099 -6.718 -15.757 1.00 49.91 429 GLN A N 1
ATOM 3333 C CA . GLN A 1 429 ? 29.336 -6.392 -17.172 1.00 49.91 429 GLN A CA 1
ATOM 3334 C C . GLN A 1 429 ? 28.020 -6.015 -17.873 1.00 49.91 429 GLN A C 1
ATOM 3336 O O . GLN A 1 429 ? 27.361 -6.874 -18.453 1.00 49.91 429 GLN A O 1
ATOM 3341 N N . GLY A 1 430 ? 27.619 -4.744 -17.792 1.00 53.75 430 GLY A N 1
ATOM 3342 C CA . GLY A 1 430 ? 26.436 -4.197 -18.438 1.00 53.75 430 GLY A CA 1
ATOM 3343 C C . GLY A 1 430 ? 26.660 -4.183 -19.940 1.00 53.75 430 GLY A C 1
ATOM 3344 O O . GLY A 1 430 ? 26.960 -3.139 -20.504 1.00 53.75 430 GLY A O 1
ATOM 3345 N N . ALA A 1 431 ? 26.598 -5.365 -20.549 1.00 63.88 431 ALA A N 1
ATOM 3346 C CA . ALA A 1 431 ? 26.519 -5.566 -21.977 1.00 63.88 431 ALA A CA 1
ATOM 3347 C C . ALA A 1 431 ? 25.105 -5.199 -22.413 1.00 63.88 431 ALA A C 1
ATOM 3349 O O . ALA A 1 431 ? 24.134 -5.647 -21.803 1.00 63.88 431 ALA A O 1
ATOM 3350 N N . SER A 1 432 ? 24.975 -4.415 -23.480 1.00 72.19 432 SER A N 1
ATOM 3351 C CA . SER A 1 432 ? 23.691 -3.915 -23.988 1.00 72.19 432 SER A CA 1
ATOM 3352 C C . SER A 1 432 ? 22.680 -5.016 -24.370 1.00 72.19 432 SER A C 1
ATOM 3354 O O . SER A 1 432 ? 21.498 -4.731 -24.544 1.00 72.19 432 SER A O 1
ATOM 3356 N N . ARG A 1 433 ? 23.095 -6.295 -24.403 1.00 79.06 433 ARG A N 1
ATOM 3357 C CA . ARG A 1 433 ? 22.297 -7.488 -24.747 1.00 79.06 433 ARG A CA 1
ATOM 3358 C C . ARG A 1 433 ? 20.992 -7.669 -23.971 1.00 79.06 433 ARG A C 1
ATOM 3360 O O . ARG A 1 433 ? 20.123 -8.426 -24.411 1.00 79.06 433 ARG A O 1
ATOM 3367 N N . TRP A 1 434 ? 20.815 -7.030 -22.821 1.00 83.88 434 TRP A N 1
ATOM 3368 C CA . TRP A 1 434 ? 19.541 -7.064 -22.093 1.00 83.88 434 TRP A CA 1
ATOM 3369 C C . TRP A 1 434 ? 18.373 -6.467 -22.908 1.00 83.88 434 TRP A C 1
ATOM 3371 O O . TRP A 1 434 ? 17.241 -6.915 -22.722 1.00 83.88 434 TRP A O 1
ATOM 3381 N N . LEU A 1 435 ? 18.668 -5.580 -23.869 1.00 85.38 435 LEU A N 1
ATOM 3382 C CA . LEU A 1 435 ? 17.734 -4.952 -24.819 1.00 85.38 435 LEU A CA 1
ATOM 3383 C C . LEU A 1 435 ? 17.415 -5.799 -26.069 1.00 85.38 435 LEU A C 1
ATOM 3385 O O . LEU A 1 435 ? 16.640 -5.364 -26.919 1.00 85.38 435 LEU A O 1
ATOM 3389 N N . SER A 1 436 ? 18.028 -6.976 -26.237 1.00 82.50 436 SER A N 1
ATOM 3390 C CA . SER A 1 436 ? 17.853 -7.776 -27.464 1.00 82.50 436 SER A CA 1
ATOM 3391 C C . SER A 1 436 ? 16.378 -8.128 -27.680 1.00 82.50 436 SER A C 1
ATOM 3393 O O . SER A 1 436 ? 15.717 -8.577 -26.738 1.00 82.50 436 SER A O 1
ATOM 3395 N N . ARG A 1 437 ? 15.882 -7.974 -28.916 1.00 86.75 437 ARG A N 1
ATOM 3396 C CA . ARG A 1 437 ? 14.474 -8.210 -29.303 1.00 86.75 437 ARG A CA 1
ATOM 3397 C C . ARG A 1 437 ? 13.448 -7.306 -28.604 1.00 86.75 437 ARG A C 1
ATOM 3399 O O . ARG A 1 437 ? 12.260 -7.630 -28.587 1.00 86.75 437 ARG A O 1
ATOM 3406 N N . MET A 1 438 ? 13.885 -6.185 -28.031 1.00 88.88 438 MET A N 1
ATOM 3407 C CA . MET A 1 438 ? 12.990 -5.155 -27.503 1.00 88.88 438 MET A CA 1
ATOM 3408 C C . MET A 1 438 ? 12.504 -4.235 -28.626 1.00 88.88 438 MET A C 1
ATOM 3410 O O . MET A 1 438 ? 13.279 -3.813 -29.485 1.00 88.88 438 MET A O 1
ATOM 3414 N N . HIS A 1 439 ? 11.228 -3.869 -28.574 1.00 90.06 439 HIS A N 1
ATOM 3415 C CA . HIS A 1 439 ? 10.623 -2.889 -29.468 1.00 90.06 439 HIS A CA 1
ATOM 3416 C C . HIS A 1 439 ? 10.213 -1.669 -28.643 1.00 90.06 439 HIS A C 1
ATOM 3418 O O . HIS A 1 439 ? 9.550 -1.805 -27.618 1.00 90.06 439 HIS A O 1
ATOM 3424 N N . ALA A 1 440 ? 10.593 -0.464 -29.059 1.00 87.88 440 ALA A N 1
ATOM 3425 C CA . ALA A 1 440 ? 10.145 0.758 -28.398 1.00 87.88 440 ALA A CA 1
ATOM 3426 C C . ALA A 1 440 ? 10.010 1.922 -29.387 1.00 87.88 440 ALA A C 1
ATOM 3428 O O . ALA A 1 440 ? 10.726 1.966 -30.384 1.00 87.88 440 ALA A O 1
ATOM 3429 N N . GLN A 1 441 ? 9.117 2.888 -29.145 1.00 80.19 441 GLN A N 1
ATOM 3430 C CA . GLN A 1 441 ? 9.137 4.115 -29.952 1.00 80.19 441 GLN A CA 1
ATOM 3431 C C . GLN A 1 441 ? 10.289 5.010 -29.495 1.00 80.19 441 GLN A C 1
ATOM 3433 O O . GLN A 1 441 ? 11.200 5.251 -30.277 1.00 80.19 441 GLN A O 1
ATOM 3438 N N . HIS A 1 442 ? 10.297 5.419 -28.230 1.00 79.38 442 HIS A N 1
ATOM 3439 C CA . HIS A 1 442 ? 11.329 6.285 -27.663 1.00 79.38 442 HIS A CA 1
ATOM 3440 C C . HIS A 1 442 ? 12.072 5.547 -26.555 1.00 79.38 442 HIS A C 1
ATOM 3442 O O . HIS A 1 442 ? 11.447 4.991 -25.652 1.00 79.38 442 HIS A O 1
ATOM 3448 N N . VAL A 1 443 ? 13.398 5.541 -26.626 1.00 81.88 443 VAL A N 1
ATOM 3449 C CA . VAL A 1 443 ? 14.277 4.906 -25.642 1.00 81.88 443 VAL A CA 1
ATOM 3450 C C . VAL A 1 443 ? 15.164 5.975 -25.022 1.00 81.88 443 VAL A C 1
ATOM 3452 O O . VAL A 1 443 ? 15.896 6.625 -25.744 1.00 81.88 443 VAL A O 1
ATOM 3455 N N . ASN A 1 444 ? 15.144 6.164 -23.710 1.00 78.62 444 ASN A N 1
ATOM 3456 C CA . ASN A 1 444 ? 16.083 7.024 -22.996 1.00 78.62 444 ASN A CA 1
ATOM 3457 C C . ASN A 1 444 ? 16.923 6.152 -22.064 1.00 78.62 444 ASN A C 1
ATOM 3459 O O . ASN A 1 444 ? 16.383 5.524 -21.161 1.00 78.62 444 ASN A O 1
ATOM 3463 N N . ILE A 1 445 ? 18.234 6.087 -22.289 1.00 84.62 445 ILE A N 1
ATOM 3464 C CA . ILE A 1 445 ? 19.156 5.292 -21.470 1.00 84.62 445 ILE A CA 1
ATOM 3465 C C . ILE A 1 445 ? 20.254 6.213 -20.924 1.00 84.62 445 ILE A C 1
ATOM 3467 O O . ILE A 1 445 ? 21.446 5.962 -21.083 1.00 84.62 445 ILE A O 1
ATOM 3471 N N . SER A 1 446 ? 19.867 7.340 -20.333 1.00 79.50 446 SER A N 1
ATOM 3472 C CA . SER A 1 446 ? 20.798 8.396 -19.914 1.00 79.50 446 SER A CA 1
ATOM 3473 C C . SER A 1 446 ? 21.338 8.216 -18.491 1.00 79.50 446 SER A C 1
ATOM 3475 O O . SER A 1 446 ? 20.675 7.678 -17.610 1.00 79.50 446 SER A O 1
ATOM 3477 N N . GLY A 1 447 ? 22.549 8.699 -18.221 1.00 81.31 447 GLY A N 1
ATOM 3478 C CA . GLY A 1 447 ? 23.109 8.739 -16.866 1.00 81.31 447 GLY A CA 1
ATOM 3479 C C . GLY A 1 447 ? 23.593 7.397 -16.301 1.00 81.31 447 GLY A C 1
ATOM 3480 O O . GLY A 1 447 ? 23.778 7.297 -15.092 1.00 81.31 447 GLY A O 1
ATOM 3481 N N . ASN A 1 448 ? 23.776 6.361 -17.122 1.00 84.06 448 ASN A N 1
ATOM 3482 C CA . ASN A 1 448 ? 24.205 5.027 -16.680 1.00 84.06 448 ASN A CA 1
ATOM 3483 C C . ASN A 1 448 ? 25.716 4.808 -16.855 1.00 84.06 448 ASN A C 1
ATOM 3485 O O . ASN A 1 448 ? 26.408 5.580 -17.521 1.00 84.06 448 ASN A O 1
ATOM 3489 N N . TRP A 1 449 ? 26.226 3.706 -16.295 1.00 79.25 449 TRP A N 1
ATOM 3490 C CA . TRP A 1 449 ? 27.590 3.230 -16.533 1.00 79.25 449 TRP A CA 1
ATOM 3491 C C . TRP A 1 449 ? 27.590 1.908 -17.309 1.00 79.25 449 TRP A C 1
ATOM 3493 O O . TRP A 1 449 ? 27.146 0.877 -16.807 1.00 79.25 449 TRP A O 1
ATOM 3503 N N . PHE A 1 450 ? 28.109 1.933 -18.536 1.00 77.50 450 PHE A N 1
ATOM 3504 C CA . PHE A 1 450 ? 28.205 0.765 -19.408 1.00 77.50 450 PHE A CA 1
ATOM 3505 C C . PHE A 1 450 ? 29.650 0.289 -19.544 1.00 77.50 450 PHE A C 1
ATOM 3507 O O . PHE A 1 450 ? 30.538 1.036 -19.955 1.00 77.50 450 PHE A O 1
ATOM 3514 N N . VAL A 1 451 ? 29.873 -0.992 -19.244 1.00 74.06 451 VAL A N 1
ATOM 3515 C CA . VAL A 1 451 ? 31.185 -1.649 -19.372 1.00 74.06 451 VAL A CA 1
ATOM 3516 C C . VAL A 1 451 ? 31.472 -2.060 -20.821 1.00 74.06 451 VAL A C 1
ATOM 3518 O O . VAL A 1 451 ? 32.618 -2.021 -21.265 1.00 74.06 451 VAL A O 1
ATOM 3521 N N . ARG A 1 452 ? 30.448 -2.477 -21.574 1.00 68.94 452 ARG A N 1
ATOM 3522 C CA . ARG A 1 452 ? 30.580 -2.907 -22.972 1.00 68.94 452 ARG A CA 1
ATOM 3523 C C . ARG A 1 452 ? 29.262 -2.694 -23.710 1.00 68.94 452 ARG A C 1
ATOM 3525 O O . ARG A 1 452 ? 28.208 -3.001 -23.174 1.00 68.94 452 ARG A O 1
ATOM 3532 N N . TRP A 1 453 ? 29.315 -2.246 -24.957 1.00 69.00 453 TRP A N 1
ATOM 3533 C CA . TRP A 1 453 ? 28.163 -2.268 -25.859 1.00 69.00 453 TRP A CA 1
ATOM 3534 C C . TRP A 1 453 ? 28.421 -3.303 -26.956 1.00 69.00 453 TRP A C 1
ATOM 3536 O O . TRP A 1 453 ? 29.526 -3.368 -27.493 1.00 69.00 453 TRP A O 1
ATOM 3546 N N . GLU A 1 454 ? 27.446 -4.159 -27.246 1.00 67.19 454 GLU A N 1
ATOM 3547 C CA . GLU A 1 454 ? 27.559 -5.180 -28.294 1.00 67.19 454 GLU A CA 1
ATOM 3548 C C . GLU A 1 454 ? 26.925 -4.664 -29.597 1.00 67.19 454 GLU A C 1
ATOM 3550 O O . GLU A 1 454 ? 25.772 -4.234 -29.597 1.00 67.19 454 GLU A O 1
ATOM 3555 N N . GLU A 1 455 ? 27.680 -4.713 -30.701 1.00 55.97 455 GLU A N 1
ATOM 3556 C CA . GLU A 1 455 ? 27.342 -4.103 -32.005 1.00 55.97 455 GLU A CA 1
ATOM 3557 C C . GLU A 1 455 ? 26.036 -4.647 -32.613 1.00 55.97 455 GLU A C 1
ATOM 3559 O O . GLU A 1 455 ? 25.199 -3.894 -33.103 1.00 55.97 455 GLU A O 1
ATOM 3564 N N . HIS A 1 456 ? 25.787 -5.958 -32.515 1.00 58.78 456 HIS A N 1
ATOM 3565 C CA . HIS A 1 456 ? 24.647 -6.602 -33.184 1.00 58.78 456 HIS A CA 1
ATOM 3566 C C . HIS A 1 456 ? 23.288 -6.392 -32.495 1.00 58.78 456 HIS A C 1
ATOM 3568 O O . HIS A 1 456 ? 22.276 -6.908 -32.969 1.00 58.78 456 HIS A O 1
ATOM 3574 N N . LEU A 1 457 ? 23.220 -5.626 -31.403 1.00 56.97 457 LEU A N 1
ATOM 3575 C CA . LEU A 1 457 ? 21.982 -5.433 -30.646 1.00 56.97 457 LEU A CA 1
ATOM 3576 C C . LEU A 1 457 ? 20.873 -4.759 -31.471 1.00 56.97 457 LEU A C 1
ATOM 3578 O O . LEU A 1 457 ? 19.726 -5.205 -31.457 1.00 56.97 457 LEU A O 1
ATOM 3582 N N . LEU A 1 458 ? 21.214 -3.688 -32.196 1.00 58.44 458 LEU A N 1
ATOM 3583 C CA . LEU A 1 458 ? 20.249 -2.903 -32.976 1.00 58.44 458 LEU A CA 1
ATOM 3584 C C . LEU A 1 458 ? 19.715 -3.662 -34.200 1.00 58.44 458 LEU A C 1
ATOM 3586 O O . LEU A 1 458 ? 18.757 -3.205 -34.813 1.00 58.44 458 LEU A O 1
ATOM 3590 N N . SER A 1 459 ? 20.311 -4.807 -34.550 1.00 62.66 459 SER A N 1
ATOM 3591 C CA . SER A 1 459 ? 19.782 -5.678 -35.605 1.00 62.66 459 SER A CA 1
ATOM 3592 C C . SER A 1 459 ? 18.562 -6.482 -35.144 1.00 62.66 459 SER A C 1
ATOM 3594 O O . SER A 1 459 ? 17.684 -6.776 -35.949 1.00 62.66 459 SER A O 1
ATOM 3596 N N . GLU A 1 460 ? 18.478 -6.803 -33.848 1.00 71.00 460 GLU A N 1
ATOM 3597 C CA . GLU A 1 460 ? 17.361 -7.558 -33.269 1.00 71.00 460 GLU A CA 1
ATOM 3598 C C . GLU A 1 460 ? 16.308 -6.654 -32.609 1.00 71.00 460 GLU A C 1
ATOM 3600 O O . GLU A 1 460 ? 15.180 -7.091 -32.394 1.00 71.00 460 GLU A O 1
ATOM 3605 N N . ALA A 1 461 ? 16.670 -5.423 -32.237 1.00 73.88 461 ALA A N 1
ATOM 3606 C CA . ALA A 1 461 ? 15.798 -4.473 -31.548 1.00 73.88 461 ALA A CA 1
ATOM 3607 C C . ALA A 1 461 ? 15.305 -3.354 -32.482 1.00 73.88 461 ALA A C 1
ATOM 3609 O O . ALA A 1 461 ? 16.036 -2.908 -33.365 1.00 73.88 461 ALA A O 1
ATOM 3610 N N . SER A 1 462 ? 14.088 -2.841 -32.267 1.00 77.00 462 SER A N 1
ATOM 3611 C CA . SER A 1 462 ? 13.519 -1.763 -33.094 1.00 77.00 462 SER A CA 1
ATOM 3612 C C . SER A 1 462 ? 13.183 -0.524 -32.262 1.00 77.00 462 SER A C 1
ATOM 3614 O O . SER A 1 462 ? 12.261 -0.563 -31.443 1.00 77.00 462 SER A O 1
ATOM 3616 N N . PHE A 1 463 ? 13.880 0.587 -32.506 1.00 75.75 463 PHE A N 1
ATOM 3617 C CA . PHE A 1 463 ? 13.668 1.868 -31.815 1.00 75.75 463 PHE A CA 1
ATOM 3618 C C . PHE A 1 463 ? 13.416 2.992 -32.818 1.00 75.75 463 PHE A C 1
ATOM 3620 O O . PHE A 1 463 ? 14.176 3.065 -33.784 1.00 75.75 463 PHE A O 1
ATOM 3627 N N . ARG A 1 464 ? 12.414 3.867 -32.599 1.00 67.06 464 ARG A N 1
ATOM 3628 C CA . ARG A 1 464 ? 12.215 5.088 -33.421 1.00 67.06 464 ARG A CA 1
ATOM 3629 C C . ARG A 1 464 ? 13.093 6.249 -32.969 1.00 67.06 464 ARG A C 1
ATOM 3631 O O . ARG A 1 464 ? 13.507 7.050 -33.793 1.00 67.06 464 ARG A O 1
ATOM 3638 N N . SER A 1 465 ? 13.392 6.354 -31.686 1.00 67.62 465 SER A N 1
ATOM 3639 C CA . SER A 1 465 ? 14.406 7.268 -31.180 1.00 67.62 465 SER A CA 1
ATOM 3640 C C . SER A 1 465 ? 15.122 6.662 -29.983 1.00 67.62 465 SER A C 1
ATOM 3642 O O . SER A 1 465 ? 14.591 5.787 -29.293 1.00 67.62 465 SER A O 1
ATOM 3644 N N . MET A 1 466 ? 16.348 7.115 -29.760 1.00 71.88 466 MET A N 1
ATOM 3645 C CA . MET A 1 466 ? 17.183 6.700 -28.648 1.00 71.88 466 MET A CA 1
ATOM 3646 C C . MET A 1 466 ? 17.953 7.903 -28.107 1.00 71.88 466 MET A C 1
ATOM 3648 O O . MET A 1 466 ? 18.729 8.499 -28.837 1.00 71.88 466 MET A O 1
ATOM 3652 N N . GLU A 1 467 ? 17.768 8.254 -26.843 1.00 70.94 467 GLU A N 1
ATOM 3653 C CA . GLU A 1 467 ? 18.540 9.265 -26.133 1.00 70.94 467 GLU A CA 1
ATOM 3654 C C . GLU A 1 467 ? 19.597 8.606 -25.249 1.00 70.94 467 GLU A C 1
ATOM 3656 O O . GLU A 1 467 ? 19.318 7.713 -24.443 1.00 70.94 467 GLU A O 1
ATOM 3661 N N . LEU A 1 468 ? 20.829 9.071 -25.417 1.00 72.75 468 LEU A N 1
ATOM 3662 C CA . LEU A 1 468 ? 22.000 8.652 -24.674 1.00 72.75 468 LEU A CA 1
ATOM 3663 C C . LEU A 1 468 ? 22.727 9.914 -24.229 1.00 72.75 468 LEU A C 1
ATOM 3665 O O . LEU A 1 468 ? 23.586 10.439 -24.939 1.00 72.75 468 LEU A O 1
ATOM 3669 N N . SER A 1 469 ? 22.376 10.419 -23.052 1.00 70.75 469 SER A N 1
ATOM 3670 C CA . SER A 1 469 ? 23.038 11.569 -22.444 1.00 70.75 469 SER A CA 1
ATOM 3671 C C . SER A 1 469 ? 23.679 11.203 -21.107 1.00 70.75 469 SER A C 1
ATOM 3673 O O . SER A 1 469 ? 23.256 10.263 -20.437 1.00 70.75 469 SER A O 1
ATOM 3675 N N . ALA A 1 470 ? 24.738 11.923 -20.727 1.00 75.50 470 ALA A N 1
ATOM 3676 C CA . ALA A 1 470 ? 25.417 11.784 -19.435 1.00 75.50 470 ALA A CA 1
ATOM 3677 C C . ALA A 1 470 ? 25.844 10.348 -19.045 1.00 75.50 470 ALA A C 1
ATOM 3679 O O . ALA A 1 470 ? 26.003 10.043 -17.863 1.00 75.50 470 ALA A O 1
ATOM 3680 N N . ASN A 1 471 ? 26.034 9.450 -20.013 1.00 78.00 471 ASN A N 1
ATOM 3681 C CA . ASN A 1 471 ? 26.489 8.088 -19.766 1.00 78.00 471 ASN A CA 1
ATOM 3682 C C . ASN A 1 471 ? 28.002 8.031 -19.570 1.00 78.00 471 ASN A C 1
ATOM 3684 O O . ASN A 1 471 ? 28.766 8.771 -20.188 1.00 78.00 471 ASN A O 1
ATOM 3688 N N . GLN A 1 472 ? 28.443 7.084 -18.752 1.00 79.19 472 GLN A N 1
ATOM 3689 C CA . GLN A 1 472 ? 29.838 6.685 -18.659 1.00 79.19 472 GLN A CA 1
ATOM 3690 C C . GLN A 1 472 ? 30.031 5.388 -19.439 1.00 79.19 472 GLN A C 1
ATOM 3692 O O . GLN A 1 472 ? 29.389 4.381 -19.156 1.00 79.19 472 GLN A O 1
ATOM 3697 N N . PHE A 1 473 ? 30.949 5.393 -20.393 1.00 79.69 473 PHE A N 1
ATOM 3698 C CA . PHE A 1 473 ? 31.308 4.221 -21.176 1.00 79.69 473 PHE A CA 1
ATOM 3699 C C . PHE A 1 473 ? 32.719 3.785 -20.826 1.00 79.69 473 PHE A C 1
ATOM 3701 O O . PHE A 1 473 ? 33.637 4.600 -20.838 1.00 79.69 473 PHE A O 1
ATOM 3708 N N . GLN A 1 474 ? 32.926 2.504 -20.536 1.00 78.75 474 GLN A N 1
ATOM 3709 C CA . GLN A 1 474 ? 34.276 1.965 -20.478 1.00 78.75 474 GLN A CA 1
ATOM 3710 C C . GLN A 1 474 ? 34.838 1.854 -21.898 1.00 78.75 474 GLN A C 1
ATOM 3712 O O . GLN A 1 474 ? 34.331 1.110 -22.736 1.00 78.75 474 GLN A O 1
ATOM 3717 N N . CYS A 1 475 ? 35.926 2.566 -22.152 1.00 78.06 475 CYS A N 1
ATOM 3718 C CA . CYS A 1 475 ? 36.648 2.526 -23.409 1.00 78.06 475 CYS A CA 1
ATOM 3719 C C . CYS A 1 475 ? 37.967 1.787 -23.220 1.00 78.06 475 CYS A C 1
ATOM 3721 O O . CYS A 1 475 ? 38.712 2.054 -22.274 1.00 78.06 475 CYS A O 1
ATOM 3723 N N . ASN A 1 476 ? 38.286 0.881 -24.141 1.00 73.25 476 ASN A N 1
ATOM 3724 C CA . ASN A 1 476 ? 39.615 0.289 -24.220 1.00 73.25 476 ASN A CA 1
ATOM 3725 C C . ASN A 1 476 ? 40.322 0.791 -25.484 1.00 73.25 476 ASN A C 1
ATOM 3727 O O . ASN A 1 476 ? 39.753 0.707 -26.570 1.00 73.25 476 ASN A O 1
ATOM 3731 N N . CYS A 1 477 ? 41.556 1.281 -25.356 1.00 70.75 477 CYS A N 1
ATOM 3732 C CA . CYS A 1 477 ? 42.386 1.633 -26.510 1.00 70.75 477 CYS A CA 1
ATOM 3733 C C . CYS A 1 477 ? 42.728 0.410 -27.370 1.00 70.75 477 CYS A C 1
ATOM 3735 O O . CYS A 1 477 ? 42.845 0.551 -28.581 1.00 70.75 477 CYS A O 1
ATOM 3737 N N . ASP A 1 478 ? 42.834 -0.783 -26.771 1.00 70.44 478 ASP A N 1
ATOM 3738 C CA . ASP A 1 478 ? 43.264 -1.989 -27.494 1.00 70.44 478 ASP A CA 1
ATOM 3739 C C . ASP A 1 478 ? 42.201 -2.480 -28.493 1.00 70.44 478 ASP A C 1
ATOM 3741 O O . ASP A 1 478 ? 42.524 -2.871 -29.615 1.00 70.44 478 ASP A O 1
ATOM 3745 N N . ASN A 1 479 ? 40.921 -2.407 -28.103 1.00 61.28 479 ASN A N 1
ATOM 3746 C CA . ASN A 1 479 ? 39.784 -2.835 -28.930 1.00 61.28 479 ASN A CA 1
ATOM 3747 C C . ASN A 1 479 ? 39.110 -1.663 -29.672 1.00 61.28 479 ASN A C 1
ATOM 3749 O O . ASN A 1 479 ? 38.316 -1.899 -30.579 1.00 61.28 479 ASN A O 1
ATOM 3753 N N . GLY A 1 480 ? 39.423 -0.414 -29.296 1.00 57.16 480 GLY A N 1
ATOM 3754 C CA . GLY A 1 480 ? 38.722 0.796 -29.730 1.00 57.16 480 GLY A CA 1
ATOM 3755 C C . GLY A 1 480 ? 37.290 0.892 -29.180 1.00 57.16 480 GLY A C 1
ATOM 3756 O O . GLY A 1 480 ? 36.659 -0.109 -28.842 1.00 57.16 480 GLY A O 1
ATOM 3757 N N . ALA A 1 481 ? 36.726 2.101 -29.115 1.00 61.25 481 ALA A N 1
ATOM 3758 C CA . ALA A 1 481 ? 35.279 2.297 -28.969 1.00 61.25 481 ALA A CA 1
ATOM 3759 C C . ALA A 1 481 ? 34.584 2.223 -30.344 1.00 61.25 481 ALA A C 1
ATOM 3761 O O . ALA A 1 481 ? 33.746 3.063 -30.661 1.00 61.25 481 ALA A O 1
ATOM 3762 N N . ALA A 1 482 ? 34.958 1.242 -31.178 1.00 56.94 482 ALA A N 1
ATOM 3763 C CA . ALA A 1 482 ? 34.410 1.065 -32.526 1.00 56.94 482 ALA A CA 1
ATOM 3764 C C . ALA A 1 482 ? 32.878 0.969 -32.500 1.00 56.94 482 ALA A C 1
ATOM 3766 O O . ALA A 1 482 ? 32.218 1.603 -33.307 1.00 56.94 482 ALA A O 1
ATOM 3767 N N . TRP A 1 483 ? 32.313 0.313 -31.483 1.00 60.59 483 TRP A N 1
ATOM 3768 C CA . TRP A 1 483 ? 30.870 0.265 -31.245 1.00 60.59 483 TRP A CA 1
ATOM 3769 C C . TRP A 1 483 ? 30.231 1.651 -31.029 1.00 60.59 483 TRP A C 1
ATOM 3771 O O . TRP A 1 483 ? 29.082 1.855 -31.402 1.00 60.59 483 TRP A O 1
ATOM 3781 N N . LEU A 1 484 ? 30.936 2.605 -30.403 1.00 59.78 484 LEU A N 1
ATOM 3782 C CA . LEU A 1 484 ? 30.418 3.954 -30.148 1.00 59.78 484 LEU A CA 1
ATOM 3783 C C . LEU A 1 484 ? 30.373 4.722 -31.465 1.00 59.78 484 LEU A C 1
ATOM 3785 O O . LEU A 1 484 ? 29.410 5.433 -31.738 1.00 59.78 484 LEU A O 1
ATOM 3789 N N . VAL A 1 485 ? 31.397 4.517 -32.300 1.00 54.62 485 VAL A N 1
ATOM 3790 C CA . VAL A 1 485 ? 31.411 4.993 -33.679 1.00 54.62 485 VAL A CA 1
ATOM 3791 C C . VAL A 1 485 ? 30.294 4.328 -34.471 1.00 54.62 485 VAL A C 1
ATOM 3793 O O . VAL A 1 485 ? 29.523 5.061 -35.062 1.00 54.62 485 VAL A O 1
ATOM 3796 N N . ASP A 1 486 ? 30.121 3.008 -34.436 1.00 54.16 486 ASP A N 1
ATOM 3797 C CA . ASP A 1 486 ? 29.053 2.256 -35.117 1.00 54.16 486 ASP A CA 1
ATOM 3798 C C . ASP A 1 486 ? 27.654 2.750 -34.706 1.00 54.16 486 ASP A C 1
ATOM 3800 O O . ASP A 1 486 ? 26.813 3.074 -35.540 1.00 54.16 486 ASP A O 1
ATOM 3804 N N . MET A 1 487 ? 27.425 2.973 -33.415 1.00 55.47 487 MET A N 1
ATOM 3805 C CA . MET A 1 487 ? 26.170 3.536 -32.919 1.00 55.47 487 MET A CA 1
ATOM 3806 C C . MET A 1 487 ? 25.912 4.963 -33.445 1.00 55.47 487 MET A C 1
ATOM 3808 O O . MET A 1 487 ? 24.762 5.345 -33.657 1.00 55.47 487 MET A O 1
ATOM 3812 N N . ILE A 1 488 ? 26.978 5.735 -33.682 1.00 51.28 488 ILE A N 1
ATOM 3813 C CA . ILE A 1 488 ? 26.936 7.113 -34.200 1.00 51.28 488 ILE A CA 1
ATOM 3814 C C . ILE A 1 488 ? 26.920 7.158 -35.742 1.00 51.28 488 ILE A C 1
ATOM 3816 O O . ILE A 1 488 ? 26.334 8.068 -36.326 1.00 51.28 488 ILE A O 1
ATOM 3820 N N . THR A 1 489 ? 27.545 6.190 -36.419 1.00 46.75 489 THR A N 1
ATOM 3821 C CA . THR A 1 489 ? 27.851 6.201 -37.862 1.00 46.75 489 THR A CA 1
ATOM 3822 C C . THR A 1 489 ? 27.098 5.147 -38.666 1.00 46.75 489 THR A C 1
ATOM 3824 O O . THR A 1 489 ? 26.723 5.432 -39.799 1.00 46.75 489 THR A O 1
ATOM 3827 N N . THR A 1 490 ? 26.789 3.971 -38.122 1.00 42.66 490 THR A N 1
ATOM 3828 C CA . THR A 1 490 ? 26.141 2.860 -38.851 1.00 42.66 490 THR A CA 1
ATOM 3829 C C . THR A 1 490 ? 24.657 3.108 -39.095 1.00 42.66 490 THR A C 1
ATOM 3831 O O . THR A 1 490 ? 24.085 2.591 -40.053 1.00 42.66 490 THR A O 1
ATOM 3834 N N . ARG A 1 491 ? 24.040 4.043 -38.362 1.00 44.75 491 ARG A N 1
ATOM 3835 C CA . ARG A 1 491 ? 22.736 4.619 -38.743 1.00 44.75 491 ARG A CA 1
ATOM 3836 C C . ARG A 1 491 ? 22.803 5.783 -39.728 1.00 44.75 491 ARG A C 1
ATOM 3838 O O . ARG A 1 491 ? 21.764 6.259 -40.163 1.00 44.75 491 ARG A O 1
ATOM 3845 N N . ARG A 1 492 ? 24.000 6.158 -40.181 1.00 38.84 492 ARG A N 1
ATOM 3846 C CA . ARG A 1 492 ? 24.181 6.962 -41.395 1.00 38.84 492 ARG A CA 1
ATOM 3847 C C . ARG A 1 492 ? 24.108 6.112 -42.674 1.00 38.84 492 ARG A C 1
ATOM 3849 O O . ARG A 1 492 ? 24.078 6.689 -43.754 1.00 38.84 492 ARG A O 1
ATOM 3856 N N . LEU A 1 493 ? 24.106 4.772 -42.574 1.00 31.80 493 LEU A N 1
ATOM 3857 C CA . LEU A 1 493 ? 24.287 3.871 -43.725 1.00 31.80 493 LEU A CA 1
ATOM 3858 C C . LEU A 1 493 ? 23.182 2.826 -43.966 1.00 31.80 493 LEU A C 1
ATOM 3860 O O . LEU A 1 493 ? 23.222 2.185 -45.013 1.00 31.80 493 LEU A O 1
ATOM 3864 N N . TYR A 1 494 ? 22.177 2.665 -43.097 1.00 32.44 494 TYR A N 1
ATOM 3865 C CA . TYR A 1 494 ? 21.093 1.696 -43.335 1.00 32.44 494 TYR A CA 1
ATOM 3866 C C . TYR A 1 494 ? 19.699 2.337 -43.488 1.00 32.44 494 TYR A C 1
ATOM 3868 O O . TYR A 1 494 ? 19.029 2.636 -42.506 1.00 32.44 494 TYR A O 1
ATOM 3876 N N . LEU A 1 495 ? 19.284 2.399 -44.765 1.00 32.38 495 LEU A N 1
ATOM 3877 C CA . LEU A 1 495 ? 17.926 2.348 -45.343 1.00 32.38 495 LEU A CA 1
ATOM 3878 C C . LEU A 1 495 ? 17.025 3.606 -45.266 1.00 32.38 495 LEU A C 1
ATOM 3880 O O . LEU A 1 495 ? 16.657 4.093 -44.205 1.00 32.38 495 LEU A O 1
ATOM 3884 N N . GLU A 1 496 ? 16.607 4.064 -46.456 1.00 44.28 496 GLU A N 1
ATOM 3885 C CA . GLU A 1 496 ? 15.879 5.304 -46.811 1.00 44.28 496 GLU A CA 1
ATOM 3886 C C . GLU A 1 496 ? 14.435 5.468 -46.270 1.00 44.28 496 GLU A C 1
ATOM 3888 O O . GLU A 1 496 ? 13.628 6.184 -46.859 1.00 44.28 496 GLU A O 1
ATOM 3893 N N . LEU A 1 497 ? 14.051 4.856 -45.149 1.00 38.69 497 LEU A N 1
ATOM 3894 C CA . LEU A 1 497 ? 12.697 5.019 -44.601 1.00 38.69 497 LEU A CA 1
ATOM 3895 C C . LEU A 1 497 ? 12.749 5.305 -43.097 1.00 38.69 497 LEU A C 1
ATOM 3897 O O . LEU A 1 497 ? 12.903 4.397 -42.290 1.00 38.69 497 LEU A O 1
ATOM 3901 N N . ALA A 1 498 ? 12.569 6.589 -42.761 1.00 43.53 498 ALA A N 1
ATOM 3902 C CA . ALA A 1 498 ? 12.460 7.164 -41.416 1.00 43.53 498 ALA A CA 1
ATOM 3903 C C . ALA A 1 498 ? 13.652 6.860 -40.491 1.00 43.53 498 ALA A C 1
ATOM 3905 O O . ALA A 1 498 ? 13.655 5.865 -39.774 1.00 43.53 498 ALA A O 1
ATOM 3906 N N . GLU A 1 499 ? 14.637 7.766 -40.472 1.00 43.94 499 GLU A N 1
ATOM 3907 C CA . GLU A 1 499 ? 15.778 7.721 -39.554 1.00 43.94 499 GLU A CA 1
ATOM 3908 C C . GLU A 1 499 ? 15.308 7.555 -38.105 1.00 43.94 499 GLU A C 1
ATOM 3910 O O . GLU A 1 499 ? 14.625 8.433 -37.565 1.00 43.94 499 GLU A O 1
ATOM 3915 N N . PRO A 1 500 ? 15.674 6.462 -37.430 1.00 44.81 500 PRO A N 1
ATOM 3916 C CA . PRO A 1 500 ? 15.487 6.399 -36.004 1.00 44.81 500 PRO A CA 1
ATOM 3917 C C . PRO A 1 500 ? 16.536 7.273 -35.300 1.00 44.81 500 PRO A C 1
ATOM 3919 O O . PRO A 1 500 ? 17.739 7.011 -35.365 1.00 44.81 500 PRO A O 1
ATOM 3922 N N . ILE A 1 501 ? 16.065 8.329 -34.638 1.00 49.25 501 ILE A N 1
ATOM 3923 C CA . ILE A 1 501 ? 16.885 9.444 -34.148 1.00 49.25 501 ILE A CA 1
ATOM 3924 C C . ILE A 1 501 ? 17.653 9.006 -32.905 1.00 49.25 501 ILE A C 1
ATOM 3926 O O . ILE A 1 501 ? 17.074 8.887 -31.826 1.00 49.25 501 ILE A O 1
ATOM 3930 N N . VAL A 1 502 ? 18.955 8.766 -33.045 1.00 52.72 502 VAL A N 1
ATOM 3931 C CA . VAL A 1 502 ? 19.841 8.539 -31.900 1.00 52.72 502 VAL A CA 1
ATOM 3932 C C . VAL A 1 502 ? 20.413 9.892 -31.465 1.00 52.72 502 VAL A C 1
ATOM 3934 O O . VAL A 1 502 ? 21.257 10.469 -32.145 1.00 52.72 502 VAL A O 1
ATOM 3937 N N . VAL A 1 503 ? 19.916 10.426 -30.353 1.00 48.97 503 VAL A N 1
ATOM 3938 C CA . VAL A 1 503 ? 20.408 11.638 -29.696 1.00 48.97 503 VAL A CA 1
ATOM 3939 C C . VAL A 1 503 ? 21.546 11.254 -28.757 1.00 48.97 503 VAL A C 1
ATOM 3941 O O . VAL A 1 503 ? 21.332 10.577 -27.753 1.00 48.97 503 VAL A O 1
ATOM 3944 N N . ILE A 1 504 ? 22.767 11.672 -29.085 1.00 54.78 504 ILE A N 1
ATOM 3945 C CA . ILE A 1 504 ? 23.962 11.417 -28.275 1.00 54.78 504 ILE A CA 1
ATOM 3946 C C . ILE A 1 504 ? 24.502 12.771 -27.848 1.00 54.78 504 ILE A C 1
ATOM 3948 O O . ILE A 1 504 ? 25.029 13.520 -28.669 1.00 54.78 504 ILE A O 1
ATOM 3952 N N . ASN A 1 505 ? 24.354 13.090 -26.564 1.00 51.44 505 ASN A N 1
ATOM 3953 C CA . ASN A 1 505 ? 24.823 14.367 -26.032 1.00 51.44 505 ASN A CA 1
ATOM 3954 C C . ASN A 1 505 ? 26.326 14.299 -25.727 1.00 51.44 505 ASN A C 1
ATOM 3956 O O . ASN A 1 505 ? 26.858 13.252 -25.350 1.00 51.44 505 ASN A O 1
ATOM 3960 N N . GLU A 1 506 ? 27.012 15.439 -25.818 1.00 52.97 506 GLU A N 1
ATOM 3961 C CA . GLU A 1 506 ? 28.452 15.568 -25.521 1.00 52.97 506 GLU A CA 1
ATOM 3962 C C . GLU A 1 506 ? 28.811 15.298 -24.046 1.00 52.97 506 GLU A C 1
ATOM 3964 O O . GLU A 1 506 ? 29.984 15.152 -23.711 1.00 52.97 506 GLU A O 1
ATOM 3969 N N . ASP A 1 507 ? 27.814 15.189 -23.161 1.00 62.56 507 ASP A N 1
ATOM 3970 C CA . ASP A 1 507 ? 27.993 14.838 -21.743 1.00 62.56 507 ASP A CA 1
ATOM 3971 C C . ASP A 1 507 ? 28.434 13.410 -21.489 1.00 62.56 507 ASP A C 1
ATOM 3973 O O . ASP A 1 507 ? 28.776 13.055 -20.361 1.00 62.56 507 ASP A O 1
ATOM 3977 N N . ASN A 1 508 ? 28.362 12.564 -22.505 1.00 71.56 508 ASN A N 1
ATOM 3978 C CA . ASN A 1 508 ? 28.839 11.210 -22.367 1.00 71.56 508 ASN A CA 1
ATOM 3979 C C . ASN A 1 508 ? 30.360 11.215 -22.171 1.00 71.56 508 ASN A C 1
ATOM 3981 O O . ASN A 1 508 ? 31.117 11.908 -22.859 1.00 71.56 508 ASN A O 1
ATOM 3985 N N . VAL A 1 509 ? 30.810 10.404 -21.223 1.00 78.38 509 VAL A N 1
ATOM 3986 C CA . VAL A 1 509 ? 32.206 10.317 -20.817 1.00 78.38 509 VAL A CA 1
ATOM 3987 C C . VAL A 1 509 ? 32.738 8.939 -21.149 1.00 78.38 509 VAL A C 1
ATOM 3989 O O . VAL A 1 509 ? 32.163 7.913 -20.797 1.00 78.38 509 VAL A O 1
ATOM 3992 N N . CYS A 1 510 ? 33.898 8.926 -21.774 1.00 80.44 510 CYS A N 1
ATOM 3993 C CA . CYS A 1 510 ? 34.699 7.749 -21.999 1.00 80.44 510 CYS A CA 1
ATOM 3994 C C . CYS A 1 510 ? 35.671 7.556 -20.825 1.00 80.44 510 CYS A C 1
ATOM 3996 O O . CYS A 1 510 ? 36.531 8.400 -20.561 1.00 80.44 510 CYS A O 1
ATOM 3998 N N . TRP A 1 511 ? 35.525 6.460 -20.085 1.00 83.25 511 TRP A N 1
ATOM 3999 C CA . TRP A 1 511 ? 36.416 6.058 -19.002 1.00 83.25 511 TRP A CA 1
ATOM 4000 C C . TRP A 1 511 ? 37.401 4.997 -19.492 1.00 83.25 511 TRP A C 1
ATOM 4002 O O . TRP A 1 511 ? 37.000 3.917 -19.918 1.00 83.25 511 TRP A O 1
ATOM 4012 N N . GLU A 1 512 ? 38.696 5.283 -19.391 1.00 83.00 512 GLU A N 1
ATOM 4013 C CA . GLU A 1 512 ? 39.763 4.349 -19.753 1.00 83.00 512 GLU A CA 1
ATOM 4014 C C . GLU A 1 512 ? 40.367 3.723 -18.482 1.00 83.00 512 GLU A C 1
ATOM 4016 O O . GLU A 1 512 ? 41.192 4.375 -17.830 1.00 83.00 512 GLU A O 1
ATOM 4021 N N . PRO A 1 513 ? 40.025 2.466 -18.123 1.00 79.44 513 PRO A N 1
ATOM 4022 C CA . PRO A 1 513 ? 40.532 1.808 -16.917 1.00 79.44 513 PRO A CA 1
ATOM 4023 C C . PRO A 1 513 ? 42.056 1.777 -16.862 1.00 79.44 513 PRO A C 1
ATOM 4025 O O . PRO A 1 513 ? 42.646 2.084 -15.829 1.00 79.44 513 PRO A O 1
ATOM 4028 N N . GLN A 1 514 ? 42.683 1.447 -17.996 1.00 81.06 514 GLN A N 1
ATOM 4029 C CA . GLN A 1 514 ? 44.134 1.273 -18.107 1.00 81.06 514 GLN A CA 1
ATOM 4030 C C . GLN A 1 514 ? 44.891 2.572 -17.818 1.00 81.06 514 GLN A C 1
ATOM 4032 O O . GLN A 1 514 ? 45.947 2.560 -17.192 1.00 81.06 514 GLN A O 1
ATOM 4037 N N . LYS A 1 515 ? 44.325 3.709 -18.237 1.00 83.00 515 LYS A N 1
ATOM 4038 C CA . LYS A 1 515 ? 44.917 5.041 -18.055 1.00 83.00 515 LYS A CA 1
ATOM 4039 C C . LYS A 1 515 ? 44.338 5.799 -16.857 1.00 83.00 515 LYS A C 1
ATOM 4041 O O . LYS A 1 515 ? 44.774 6.914 -16.592 1.00 83.00 515 LYS A O 1
ATOM 4046 N N . LYS A 1 516 ? 43.344 5.230 -16.160 1.00 82.75 516 LYS A N 1
ATOM 4047 C CA . LYS A 1 516 ? 42.580 5.856 -15.064 1.00 82.75 516 LYS A CA 1
ATOM 4048 C C . LYS A 1 516 ? 42.109 7.285 -15.380 1.00 82.75 516 LYS A C 1
ATOM 4050 O O . LYS A 1 516 ? 42.100 8.143 -14.500 1.00 82.75 516 LYS A O 1
ATOM 4055 N N . ARG A 1 517 ? 41.716 7.553 -16.629 1.00 86.06 517 ARG A N 1
ATOM 4056 C CA . ARG A 1 517 ? 41.294 8.891 -17.082 1.00 86.06 517 ARG A CA 1
ATOM 4057 C C . ARG A 1 517 ? 39.873 8.887 -17.641 1.00 86.06 517 ARG A C 1
ATOM 4059 O O . ARG A 1 517 ? 39.356 7.844 -18.036 1.00 86.06 517 ARG A O 1
ATOM 4066 N N . ARG A 1 518 ? 39.257 10.071 -17.645 1.00 82.94 518 ARG A N 1
ATOM 4067 C CA . ARG A 1 518 ? 37.925 10.354 -18.191 1.00 82.94 518 ARG A CA 1
ATOM 4068 C C . ARG A 1 518 ? 38.061 11.388 -19.304 1.00 82.94 518 ARG A C 1
ATOM 4070 O O . ARG A 1 518 ? 38.640 12.445 -19.067 1.00 82.94 518 ARG A O 1
ATOM 4077 N N . LEU A 1 519 ? 37.542 11.083 -20.485 1.00 79.62 519 LEU A N 1
ATOM 4078 C CA . LEU A 1 519 ? 37.530 11.966 -21.651 1.00 79.62 519 LEU A CA 1
ATOM 4079 C C . LEU A 1 519 ? 36.085 12.230 -22.076 1.00 79.62 519 LEU A C 1
ATOM 4081 O O . LEU A 1 519 ? 35.237 11.354 -21.916 1.00 79.62 519 LEU A O 1
ATOM 4085 N N . SER A 1 520 ? 35.793 13.403 -22.642 1.00 73.25 520 SER A N 1
ATOM 4086 C CA . SER A 1 520 ? 34.572 13.545 -23.446 1.00 73.25 520 SER A CA 1
ATOM 4087 C C . SER A 1 520 ? 34.650 12.603 -24.650 1.00 73.25 520 SER A C 1
ATOM 4089 O O . SER A 1 520 ? 35.746 12.198 -25.051 1.00 73.25 520 SER A O 1
ATOM 4091 N N . ILE A 1 521 ? 33.507 12.255 -25.244 1.00 69.62 521 ILE A N 1
ATOM 4092 C CA . ILE A 1 521 ? 33.494 11.477 -26.494 1.00 69.62 521 ILE A CA 1
ATOM 4093 C C . ILE A 1 521 ? 34.367 12.151 -27.570 1.00 69.62 521 ILE A C 1
ATOM 4095 O O . ILE A 1 521 ? 35.172 11.481 -28.212 1.00 69.62 521 ILE A O 1
ATOM 4099 N N . GLU A 1 522 ? 34.267 13.475 -27.713 1.00 64.25 522 GLU A N 1
ATOM 4100 C CA . GLU A 1 522 ? 35.071 14.255 -28.663 1.00 64.25 522 GLU A CA 1
ATOM 4101 C C . GLU A 1 522 ? 36.577 14.119 -28.387 1.00 64.25 522 GLU A C 1
ATOM 4103 O O . GLU A 1 522 ? 37.337 13.733 -29.272 1.00 64.25 522 GLU A O 1
ATOM 4108 N N . ALA A 1 523 ? 37.009 14.312 -27.135 1.00 70.94 523 ALA A N 1
ATOM 4109 C CA . ALA A 1 523 ? 38.417 14.178 -26.764 1.00 70.94 523 ALA A CA 1
ATOM 4110 C C . ALA A 1 523 ? 38.932 12.735 -26.904 1.00 70.94 523 ALA A C 1
ATOM 4112 O O . ALA A 1 523 ? 40.111 12.525 -27.185 1.00 70.94 523 ALA A O 1
ATOM 4113 N N . TYR A 1 524 ? 38.075 11.727 -26.707 1.00 74.56 524 TYR A N 1
ATOM 4114 C CA . TYR A 1 524 ? 38.435 10.337 -26.976 1.00 74.56 524 TYR A CA 1
ATOM 4115 C C . TYR A 1 524 ? 38.677 10.099 -28.472 1.00 74.56 524 TYR A C 1
ATOM 4117 O O . TYR A 1 524 ? 39.661 9.444 -28.821 1.00 74.56 524 TYR A O 1
ATOM 4125 N N . TRP A 1 525 ? 37.846 10.667 -29.348 1.00 69.75 525 TRP A N 1
ATOM 4126 C CA . TRP A 1 525 ? 38.036 10.582 -30.799 1.00 69.75 525 TRP A CA 1
ATOM 4127 C C . TRP A 1 525 ? 39.244 11.344 -31.323 1.00 69.75 525 TRP A C 1
ATOM 4129 O O . TRP A 1 525 ? 39.863 10.911 -32.294 1.00 69.75 525 TRP A O 1
ATOM 4139 N N . GLU A 1 526 ? 39.600 12.449 -30.680 1.00 68.44 526 GLU A N 1
ATOM 4140 C CA . GLU A 1 526 ? 40.839 13.166 -30.977 1.00 68.44 526 GLU A CA 1
ATOM 4141 C C . GLU A 1 526 ? 42.083 12.471 -30.408 1.00 68.44 526 GLU A C 1
ATOM 4143 O O . GLU A 1 526 ? 43.201 12.769 -30.829 1.00 68.44 526 GLU A O 1
ATOM 4148 N N . SER A 1 527 ? 41.914 11.539 -29.466 1.00 73.12 527 SER A N 1
ATOM 4149 C CA . SER A 1 527 ? 43.029 10.820 -28.854 1.00 73.12 527 SER A CA 1
ATOM 4150 C C . SER A 1 527 ? 43.603 9.733 -29.766 1.00 73.12 527 SER A C 1
ATOM 4152 O O . SER A 1 527 ? 42.900 9.159 -30.596 1.00 73.12 527 SER A O 1
ATOM 4154 N N . ASP A 1 528 ? 44.856 9.343 -29.509 1.00 70.81 528 ASP A N 1
ATOM 4155 C CA . ASP A 1 528 ? 45.536 8.231 -30.199 1.00 70.81 528 ASP A CA 1
ATOM 4156 C C . ASP A 1 528 ? 44.799 6.879 -30.102 1.00 70.81 528 ASP A C 1
ATOM 4158 O O . ASP A 1 528 ? 45.157 5.923 -30.786 1.00 70.81 528 ASP A O 1
ATOM 4162 N N . CYS A 1 529 ? 43.795 6.761 -29.227 1.00 68.88 529 CYS A N 1
ATOM 4163 C CA . CYS A 1 529 ? 43.024 5.533 -29.057 1.00 68.88 529 CYS A CA 1
ATOM 4164 C C . CYS A 1 529 ? 41.907 5.359 -30.092 1.00 68.88 529 CYS A C 1
ATOM 4166 O O . CYS A 1 529 ? 41.408 4.241 -30.240 1.00 68.88 529 CYS A O 1
ATOM 4168 N N . SER A 1 530 ? 41.510 6.417 -30.807 1.00 64.25 530 SER A N 1
ATOM 4169 C CA . SER A 1 530 ? 40.538 6.292 -31.889 1.00 64.25 530 SER A CA 1
ATOM 4170 C C . SER A 1 530 ? 41.228 5.969 -33.209 1.00 64.25 530 SER A C 1
ATOM 4172 O O . SER A 1 530 ? 42.001 6.769 -33.732 1.00 64.25 530 SER A O 1
ATOM 4174 N N . LYS A 1 531 ? 40.912 4.806 -33.790 1.00 61.66 531 LYS A N 1
ATOM 4175 C CA . LYS A 1 531 ? 41.356 4.462 -35.151 1.00 61.66 531 LYS A CA 1
ATOM 4176 C C . LYS A 1 531 ? 40.603 5.259 -36.228 1.00 61.66 531 LYS A C 1
ATOM 4178 O O . LYS A 1 531 ? 41.126 5.421 -37.325 1.00 61.66 531 LYS A O 1
ATOM 4183 N N . GLU A 1 532 ? 39.418 5.791 -35.911 1.00 55.69 532 GLU A N 1
ATOM 4184 C CA . GLU A 1 532 ? 38.561 6.551 -36.831 1.00 55.69 532 GLU A CA 1
ATOM 4185 C C . GLU A 1 532 ? 38.306 7.969 -36.298 1.00 55.69 532 GLU A C 1
ATOM 4187 O O . GLU A 1 532 ? 37.741 8.161 -35.221 1.00 55.69 532 GLU A O 1
ATOM 4192 N N . LYS A 1 533 ? 38.729 8.994 -37.045 1.00 52.00 533 LYS A N 1
ATOM 4193 C CA . LYS A 1 533 ? 38.449 10.399 -36.711 1.00 52.00 533 LYS A CA 1
ATOM 4194 C C . LYS A 1 533 ? 37.084 10.793 -37.283 1.00 52.00 533 LYS A C 1
ATOM 4196 O O . LYS A 1 533 ? 36.981 11.075 -38.475 1.00 52.00 533 LYS A O 1
ATOM 4201 N N . VAL A 1 534 ? 36.041 10.821 -36.454 1.00 49.00 534 VAL A N 1
ATOM 4202 C CA . VAL A 1 534 ? 34.704 11.315 -36.835 1.00 49.00 534 VAL A CA 1
ATOM 4203 C C . VAL A 1 534 ? 34.544 12.759 -36.351 1.00 49.00 534 VAL A C 1
ATOM 4205 O O . VAL A 1 534 ? 34.654 13.026 -35.161 1.00 49.00 534 VAL A O 1
ATOM 4208 N N . ALA A 1 535 ? 34.280 13.704 -37.258 1.00 43.12 535 ALA A N 1
ATOM 4209 C CA . ALA A 1 535 ? 34.036 15.102 -36.892 1.00 43.12 535 ALA A CA 1
ATOM 4210 C C . ALA A 1 535 ? 32.565 15.324 -36.482 1.00 43.12 535 ALA A C 1
ATOM 4212 O O . ALA A 1 535 ? 31.672 15.268 -37.334 1.00 43.12 535 ALA A O 1
ATOM 4213 N N . LEU A 1 536 ? 32.310 15.628 -35.205 1.00 44.34 536 LEU A N 1
ATOM 4214 C CA . LEU A 1 536 ? 31.038 16.200 -34.741 1.00 44.34 536 LEU A CA 1
ATOM 4215 C C . LEU A 1 536 ? 30.981 17.682 -35.153 1.00 44.34 536 LEU A C 1
ATOM 4217 O O . LEU A 1 536 ? 31.896 18.444 -34.862 1.00 44.34 536 LEU A O 1
ATOM 4221 N N . LYS A 1 537 ? 29.924 18.128 -35.842 1.00 39.84 537 LYS A N 1
ATOM 4222 C CA . LYS A 1 537 ? 29.745 19.556 -36.175 1.00 39.84 537 LYS A CA 1
ATOM 4223 C C . LYS A 1 537 ? 28.860 20.241 -35.130 1.00 39.84 537 LYS A C 1
ATOM 4225 O O . LYS A 1 537 ? 27.639 20.165 -35.232 1.00 39.84 537 LYS A O 1
ATOM 4230 N N . THR A 1 538 ? 29.455 20.967 -34.187 1.00 40.72 538 THR A N 1
ATOM 4231 C CA . THR A 1 538 ? 28.746 21.931 -33.326 1.00 40.72 538 THR A CA 1
ATOM 4232 C C . THR A 1 538 ? 28.464 23.233 -34.088 1.00 40.72 538 THR A C 1
ATOM 4234 O O . THR A 1 538 ? 29.262 23.666 -34.923 1.00 40.72 538 THR A O 1
ATOM 4237 N N . ARG A 1 539 ? 27.312 23.880 -33.844 1.00 42.12 539 ARG A N 1
ATOM 4238 C CA . ARG A 1 539 ? 27.007 25.221 -34.383 1.00 42.12 539 ARG A CA 1
ATOM 4239 C C . ARG A 1 539 ? 26.890 26.229 -33.238 1.00 42.12 539 ARG A C 1
ATOM 4241 O O . ARG A 1 539 ? 26.176 26.022 -32.265 1.00 42.12 539 ARG A O 1
ATOM 4248 N N . SER A 1 540 ? 27.560 27.368 -33.372 1.00 42.88 540 SER A N 1
ATOM 4249 C CA . SER A 1 540 ? 27.349 28.525 -32.495 1.00 42.88 540 SER A CA 1
ATOM 4250 C C . SER A 1 540 ? 26.120 29.287 -33.002 1.00 42.88 540 SER A C 1
ATOM 4252 O O . SER A 1 540 ? 26.210 29.946 -34.036 1.00 42.88 540 SER A O 1
ATOM 4254 N N . LEU A 1 541 ? 24.967 29.147 -32.337 1.00 50.19 541 LEU A N 1
ATOM 4255 C CA . LEU A 1 541 ? 23.704 29.779 -32.764 1.00 50.19 541 LEU A CA 1
ATOM 4256 C C . LEU A 1 541 ? 23.567 31.236 -32.290 1.00 50.19 541 LEU A C 1
ATOM 4258 O O . LEU A 1 541 ? 22.971 32.041 -32.997 1.00 50.19 541 LEU A O 1
ATOM 4262 N N . VAL A 1 542 ? 24.113 31.574 -31.115 1.00 56.28 542 VAL A N 1
ATOM 4263 C CA . VAL A 1 542 ? 23.944 32.877 -30.438 1.00 56.28 542 VAL A CA 1
ATOM 4264 C C . VAL A 1 542 ? 25.252 33.253 -29.732 1.00 56.28 542 VAL A C 1
ATOM 4266 O O . VAL A 1 542 ? 25.983 32.368 -29.284 1.00 56.28 542 VAL A O 1
ATOM 4269 N N . HIS A 1 543 ? 25.578 34.548 -29.619 1.00 57.75 543 HIS A N 1
ATOM 4270 C CA . HIS A 1 543 ? 26.792 35.001 -28.925 1.00 57.75 543 HIS A CA 1
ATOM 4271 C C . HIS A 1 543 ? 26.843 34.445 -27.488 1.00 57.75 543 HIS A C 1
ATOM 4273 O O . HIS A 1 543 ? 26.033 34.801 -26.638 1.00 57.75 543 HIS A O 1
ATOM 4279 N N . GLY A 1 544 ? 27.808 33.556 -27.228 1.00 61.84 544 GLY A N 1
ATOM 4280 C CA . GLY A 1 544 ? 28.036 32.936 -25.919 1.00 61.84 544 GLY A CA 1
ATOM 4281 C C . GLY A 1 544 ? 27.414 31.548 -25.721 1.00 61.84 544 GLY A C 1
ATOM 4282 O O . GLY A 1 544 ? 27.805 30.878 -24.766 1.00 61.84 544 GLY A O 1
ATOM 4283 N N . LEU A 1 545 ? 26.529 31.085 -26.614 1.00 69.44 545 LEU A N 1
ATOM 4284 C CA . LEU A 1 545 ? 25.970 29.730 -26.580 1.00 69.44 545 LEU A CA 1
ATOM 4285 C C . LEU A 1 545 ? 26.579 28.833 -27.665 1.00 69.44 545 LEU A C 1
ATOM 4287 O O . LEU A 1 545 ? 26.570 29.162 -28.851 1.00 69.44 545 LEU A O 1
ATOM 4291 N N . THR A 1 546 ? 27.034 27.651 -27.263 1.00 65.38 546 THR A N 1
ATOM 4292 C CA . THR A 1 546 ? 27.286 26.518 -28.165 1.00 65.38 546 THR A CA 1
ATOM 4293 C C . THR A 1 546 ? 26.051 25.644 -28.203 1.00 65.38 546 THR A C 1
ATOM 4295 O O . THR A 1 546 ? 25.577 25.238 -27.143 1.00 65.38 546 THR A O 1
ATOM 4298 N N . CYS A 1 547 ? 25.538 25.353 -29.397 1.00 63.12 547 CYS A N 1
ATOM 4299 C CA . CYS A 1 547 ? 24.312 24.588 -29.536 1.00 63.12 547 CYS A CA 1
ATOM 4300 C C . CYS A 1 547 ? 24.464 23.408 -30.501 1.00 63.12 547 CYS A C 1
ATOM 4302 O O . CYS A 1 547 ? 25.113 23.493 -31.548 1.00 63.12 547 CYS A O 1
ATOM 4304 N N . THR A 1 548 ? 23.798 22.312 -30.166 1.00 60.41 548 THR A N 1
ATOM 4305 C CA . THR A 1 548 ? 23.544 21.194 -31.075 1.00 60.41 548 THR A CA 1
ATOM 4306 C C . THR A 1 548 ? 22.115 21.333 -31.584 1.00 60.41 548 THR A C 1
ATOM 4308 O O . THR A 1 548 ? 21.191 21.550 -30.805 1.00 60.41 548 THR A O 1
ATOM 4311 N N . VAL A 1 549 ? 21.939 21.317 -32.906 1.00 58.09 549 VAL A N 1
ATOM 4312 C CA . VAL A 1 549 ? 20.663 21.666 -33.552 1.00 58.09 549 VAL A CA 1
ATOM 4313 C C . VAL A 1 549 ? 20.150 20.485 -34.348 1.00 58.09 549 VAL A C 1
ATOM 4315 O O . VAL A 1 549 ? 20.866 19.956 -35.199 1.00 58.09 549 VAL A O 1
ATOM 4318 N N . SER A 1 550 ? 18.887 20.141 -34.133 1.00 54.62 550 SER A N 1
ATOM 4319 C CA . SER A 1 550 ? 18.097 19.268 -34.999 1.00 54.62 550 SER A CA 1
ATOM 4320 C C . SER A 1 550 ? 16.723 19.896 -35.270 1.00 54.62 550 SER A C 1
ATOM 4322 O O . SER A 1 550 ? 16.387 20.936 -34.708 1.00 54.62 550 SER A O 1
ATOM 4324 N N . SER A 1 551 ? 15.912 19.261 -36.120 1.00 55.19 551 SER A N 1
ATOM 4325 C CA . SER A 1 551 ? 14.527 19.682 -36.376 1.00 55.19 551 SER A CA 1
ATOM 4326 C C . SER A 1 551 ? 13.580 19.450 -35.187 1.00 55.19 551 SER A C 1
ATOM 4328 O O . SER A 1 551 ? 12.545 20.109 -35.093 1.00 55.19 551 SER A O 1
ATOM 4330 N N . LEU A 1 552 ? 13.910 18.530 -34.272 1.00 52.75 552 LEU A N 1
ATOM 4331 C CA . LEU A 1 552 ? 13.069 18.201 -33.114 1.00 52.75 552 LEU A CA 1
ATOM 4332 C C . LEU A 1 552 ? 13.549 18.851 -31.820 1.00 52.75 552 LEU A C 1
ATOM 4334 O O . LEU A 1 552 ? 12.726 19.284 -31.024 1.00 52.75 552 LEU A O 1
ATOM 4338 N N . TRP A 1 553 ? 14.856 18.916 -31.598 1.00 57.38 553 TRP A N 1
ATOM 4339 C CA . TRP A 1 553 ? 15.432 19.439 -30.364 1.00 57.38 553 TRP A CA 1
ATOM 4340 C C . TRP A 1 553 ? 16.696 20.266 -30.644 1.00 57.38 553 TRP A C 1
ATOM 4342 O O . TRP A 1 553 ? 17.484 19.950 -31.542 1.00 57.38 553 TRP A O 1
ATOM 4352 N N . THR A 1 554 ? 16.876 21.341 -29.881 1.00 68.44 554 THR A N 1
ATOM 4353 C CA . THR A 1 554 ? 18.074 22.180 -29.859 1.00 68.44 554 THR A CA 1
ATOM 4354 C C . THR A 1 554 ? 18.556 22.267 -28.422 1.00 68.44 554 THR A C 1
ATOM 4356 O O . THR A 1 554 ? 17.837 22.784 -27.569 1.00 68.44 554 THR A O 1
ATOM 4359 N N . GLU A 1 555 ? 19.765 21.788 -28.154 1.00 69.25 555 GLU A N 1
ATOM 4360 C CA . GLU A 1 555 ? 20.409 21.907 -26.845 1.00 69.25 555 GLU A CA 1
ATOM 4361 C C . GLU A 1 555 ? 21.515 22.938 -26.923 1.00 69.25 555 GLU A C 1
ATOM 4363 O O . GLU A 1 555 ? 22.417 22.830 -27.753 1.00 69.25 555 GLU A O 1
ATOM 4368 N N . CYS A 1 556 ? 21.461 23.916 -26.032 1.00 74.06 556 CYS A N 1
ATOM 4369 C CA . CYS A 1 556 ? 22.403 25.012 -25.950 1.00 74.06 556 CYS A CA 1
ATOM 4370 C C . CYS A 1 556 ? 23.082 25.051 -24.580 1.00 74.06 556 CYS A C 1
ATOM 4372 O O . CYS A 1 556 ? 22.451 24.867 -23.539 1.00 74.06 556 CYS A O 1
ATOM 4374 N N . ARG A 1 557 ? 24.377 25.370 -24.580 1.00 71.06 557 ARG A N 1
ATOM 4375 C CA . ARG A 1 557 ? 25.198 25.541 -23.376 1.00 71.06 557 ARG A CA 1
ATOM 4376 C C . ARG A 1 557 ? 25.949 26.848 -23.395 1.00 71.06 557 ARG A C 1
ATOM 4378 O O . ARG A 1 557 ? 26.460 27.252 -24.441 1.00 71.06 557 ARG A O 1
ATOM 4385 N N . CYS A 1 558 ? 26.092 27.458 -22.225 1.00 72.62 558 CYS A N 1
ATOM 4386 C CA . CYS A 1 558 ? 26.951 28.618 -22.060 1.00 72.62 558 CYS A CA 1
ATOM 4387 C C . CYS A 1 558 ? 28.422 28.248 -22.256 1.00 72.62 558 CYS A C 1
ATOM 4389 O O . CYS A 1 558 ? 28.938 27.291 -21.676 1.00 72.62 558 CYS A O 1
ATOM 4391 N N . ARG A 1 559 ? 29.137 29.053 -23.042 1.00 68.25 559 ARG A N 1
ATOM 4392 C CA . ARG A 1 559 ? 30.593 28.967 -23.128 1.00 68.25 559 ARG A CA 1
ATOM 4393 C C . ARG A 1 559 ? 31.185 29.325 -21.763 1.00 68.25 559 ARG A C 1
ATOM 4395 O O . ARG A 1 559 ? 30.824 30.351 -21.196 1.00 68.25 559 ARG A O 1
ATOM 4402 N N . ARG A 1 560 ? 32.153 28.539 -21.270 1.00 62.59 560 ARG A N 1
ATOM 4403 C CA . ARG A 1 560 ? 32.789 28.727 -19.942 1.00 62.59 560 ARG A CA 1
ATOM 4404 C C . ARG A 1 560 ? 33.307 30.148 -19.659 1.00 62.59 560 ARG A C 1
ATOM 4406 O O . ARG A 1 560 ? 33.453 30.512 -18.501 1.00 62.59 560 ARG A O 1
ATOM 4413 N N . SER A 1 561 ? 33.615 30.937 -20.690 1.00 55.84 561 SER A N 1
ATOM 4414 C CA . SER A 1 561 ? 34.110 32.313 -20.557 1.00 55.84 561 SER A CA 1
ATOM 4415 C C . SER A 1 561 ? 33.018 33.362 -20.313 1.00 55.84 561 SER A C 1
ATOM 4417 O O . SER A 1 561 ? 33.346 34.507 -20.018 1.00 55.84 561 SER A O 1
ATOM 4419 N N . ALA A 1 562 ? 31.739 33.021 -20.484 1.00 56.75 562 ALA A N 1
ATOM 4420 C CA . ALA A 1 562 ? 30.635 33.962 -20.350 1.00 56.75 562 ALA A CA 1
ATOM 4421 C C . ALA A 1 562 ? 30.016 33.850 -18.951 1.00 56.75 562 ALA A C 1
ATOM 4423 O O . ALA A 1 562 ? 29.319 32.887 -18.652 1.00 56.75 562 ALA A O 1
ATOM 4424 N N . THR A 1 563 ? 30.273 34.834 -18.088 1.00 61.28 563 THR A N 1
ATOM 4425 C CA . THR A 1 563 ? 29.708 34.879 -16.727 1.00 61.28 563 THR A CA 1
ATOM 4426 C C . THR A 1 563 ? 28.240 35.300 -16.715 1.00 61.28 563 THR A C 1
ATOM 4428 O O . THR A 1 563 ? 27.485 34.849 -15.855 1.00 61.28 563 THR A O 1
ATOM 4431 N N . LYS A 1 564 ? 27.835 36.121 -17.690 1.00 66.44 564 LYS A N 1
ATOM 4432 C CA . LYS A 1 564 ? 26.466 36.581 -17.922 1.00 66.44 564 LYS A CA 1
ATOM 4433 C C . LYS A 1 564 ? 26.186 36.573 -19.421 1.00 66.44 564 LYS A C 1
ATOM 4435 O O . LYS A 1 564 ? 26.873 37.265 -20.170 1.00 66.44 564 LYS A O 1
ATOM 4440 N N . ILE A 1 565 ? 25.186 35.811 -19.857 1.00 67.31 565 ILE A N 1
ATOM 4441 C CA . ILE A 1 565 ? 24.743 35.802 -21.258 1.00 67.31 565 ILE A CA 1
ATOM 4442 C C . ILE A 1 565 ? 23.487 36.649 -21.386 1.00 67.31 565 ILE A C 1
ATOM 4444 O O . ILE A 1 565 ? 22.479 36.363 -20.745 1.00 67.31 565 ILE A O 1
ATOM 4448 N N . VAL A 1 566 ? 23.548 37.685 -22.222 1.00 64.31 566 VAL A N 1
ATOM 4449 C CA . VAL A 1 566 ? 22.355 38.400 -22.681 1.00 64.31 566 VAL A CA 1
ATOM 4450 C C . VAL A 1 566 ? 21.912 37.738 -23.971 1.00 64.31 566 VAL A C 1
ATOM 4452 O O . VAL A 1 566 ? 22.638 37.760 -24.963 1.00 64.31 566 VAL A O 1
ATOM 4455 N N . LEU A 1 567 ? 20.739 37.122 -23.945 1.00 68.69 567 LEU A N 1
ATOM 4456 C CA . LEU A 1 567 ? 20.157 36.549 -25.146 1.00 68.69 567 LEU A CA 1
ATOM 4457 C C . LEU A 1 567 ? 19.408 37.650 -25.901 1.00 68.69 567 LEU A C 1
ATOM 4459 O O . LEU A 1 567 ? 18.327 38.078 -25.497 1.00 68.69 567 LEU A O 1
ATOM 4463 N N . ASP A 1 568 ? 20.029 38.132 -26.975 1.00 58.28 568 ASP A N 1
ATOM 4464 C CA . ASP A 1 568 ? 19.466 39.103 -27.909 1.00 58.28 568 ASP A CA 1
ATOM 4465 C C . ASP A 1 568 ? 19.238 38.426 -29.268 1.00 58.28 568 ASP A C 1
ATOM 4467 O O . ASP A 1 568 ? 20.186 38.037 -29.949 1.00 58.28 568 ASP A O 1
ATOM 4471 N N . PHE A 1 569 ? 17.965 38.274 -29.640 1.00 59.09 569 PHE A N 1
ATOM 4472 C CA . PHE A 1 569 ? 17.523 37.670 -30.901 1.00 59.09 569 PHE A CA 1
ATOM 4473 C C . PHE A 1 569 ? 17.016 38.718 -31.911 1.00 59.09 569 PHE A C 1
ATOM 4475 O O . PHE A 1 569 ? 16.298 38.378 -32.849 1.00 59.09 569 PHE A O 1
ATOM 4482 N N . THR A 1 570 ? 17.349 40.006 -31.742 1.00 51.25 570 THR A N 1
ATOM 4483 C CA . THR A 1 570 ? 16.884 41.087 -32.637 1.00 51.25 570 THR A CA 1
ATOM 4484 C C . THR A 1 570 ? 17.443 41.001 -34.066 1.00 51.25 570 THR A C 1
ATOM 4486 O O . THR A 1 570 ? 16.882 41.601 -34.984 1.00 51.25 570 THR A O 1
ATOM 4489 N N . GLY A 1 571 ? 18.502 40.219 -34.298 1.00 50.72 571 GLY A N 1
ATOM 4490 C CA . GLY A 1 571 ? 19.010 39.925 -35.639 1.00 50.72 571 GLY A CA 1
ATOM 4491 C C . GLY A 1 571 ? 18.110 38.942 -36.397 1.00 50.72 571 GLY A C 1
ATOM 4492 O O . GLY A 1 571 ? 17.894 37.820 -35.949 1.00 50.72 571 GLY A O 1
ATOM 4493 N N . ALA A 1 572 ? 17.651 39.323 -37.594 1.00 37.16 572 ALA A N 1
ATOM 4494 C CA . ALA A 1 572 ? 16.735 38.552 -38.450 1.00 37.16 572 ALA A CA 1
ATOM 4495 C C . ALA A 1 572 ? 17.196 37.121 -38.844 1.00 37.16 572 ALA A C 1
ATOM 4497 O O . ALA A 1 572 ? 16.446 36.410 -39.508 1.00 37.16 572 ALA A O 1
ATOM 4498 N N . SER A 1 573 ? 18.401 36.677 -38.463 1.00 40.97 573 SER A N 1
ATOM 4499 C CA . SER A 1 573 ? 18.991 35.385 -38.847 1.00 40.97 573 SER A CA 1
ATOM 4500 C C . SER A 1 573 ? 19.034 34.308 -37.747 1.00 40.97 573 SER A C 1
ATOM 4502 O O . SER A 1 573 ? 19.643 33.264 -37.974 1.00 40.97 573 SER A O 1
ATOM 4504 N N . GLN A 1 574 ? 18.399 34.501 -36.582 1.00 52.19 574 GLN A N 1
ATOM 4505 C CA . GLN A 1 574 ? 18.495 33.558 -35.444 1.00 52.19 574 GLN A CA 1
ATOM 4506 C C . GLN A 1 574 ? 17.155 32.967 -34.960 1.00 52.19 574 GLN A C 1
ATOM 4508 O O . GLN A 1 574 ? 17.035 32.584 -33.798 1.00 52.19 574 GLN A O 1
ATOM 4513 N N . ALA A 1 575 ? 16.140 32.858 -35.824 1.00 56.50 575 ALA A N 1
ATOM 4514 C CA . ALA A 1 575 ? 14.911 32.147 -35.461 1.00 56.50 575 ALA A CA 1
ATOM 4515 C C . ALA A 1 575 ? 15.187 30.640 -35.282 1.00 56.50 575 ALA A C 1
ATOM 4517 O O . ALA A 1 575 ? 15.641 29.969 -36.212 1.00 56.50 575 ALA A O 1
ATOM 4518 N N . LEU A 1 576 ? 14.910 30.105 -34.091 1.00 65.31 576 LEU A N 1
ATOM 4519 C CA . LEU A 1 576 ? 15.045 28.676 -33.798 1.00 65.31 576 LEU A CA 1
ATOM 4520 C C . LEU A 1 576 ? 13.755 27.949 -34.197 1.00 65.31 576 LEU A C 1
ATOM 4522 O O . LEU A 1 576 ? 12.711 28.154 -33.585 1.00 65.31 576 LEU A O 1
ATOM 4526 N N . ASN A 1 577 ? 13.829 27.090 -35.213 1.00 67.44 577 ASN A N 1
ATOM 4527 C CA . ASN A 1 577 ? 12.737 26.189 -35.587 1.00 67.44 577 ASN A CA 1
ATOM 4528 C C . ASN A 1 577 ? 13.067 24.784 -35.081 1.00 67.44 577 ASN A C 1
ATOM 4530 O O . ASN A 1 577 ? 13.713 24.000 -35.774 1.00 67.44 577 ASN A O 1
ATOM 4534 N N . THR A 1 578 ? 12.663 24.500 -33.847 1.00 65.50 578 THR A N 1
ATOM 4535 C CA . THR A 1 578 ? 12.926 23.244 -33.137 1.00 65.50 578 THR A CA 1
ATOM 4536 C C . THR A 1 578 ? 11.734 22.940 -32.251 1.00 65.50 578 THR A C 1
ATOM 4538 O O . THR A 1 578 ? 11.205 23.849 -31.630 1.00 65.50 578 THR A O 1
ATOM 4541 N N . SER A 1 579 ? 11.302 21.688 -32.127 1.00 72.31 579 SER A N 1
ATOM 4542 C CA . SER A 1 579 ? 10.164 21.396 -31.237 1.00 72.31 579 SER A CA 1
ATOM 4543 C C . SER A 1 579 ? 10.525 21.654 -29.765 1.00 72.31 579 SER A C 1
ATOM 4545 O O . SER A 1 579 ? 9.727 22.233 -29.032 1.00 72.31 579 SER A O 1
ATOM 4547 N N . VAL A 1 580 ? 11.750 21.323 -29.351 1.00 75.44 580 VAL A N 1
ATOM 4548 C CA . VAL A 1 580 ? 12.266 21.532 -27.991 1.00 75.44 580 VAL A CA 1
ATOM 4549 C C . VAL A 1 580 ? 13.520 22.407 -28.025 1.00 75.44 580 VAL A C 1
ATOM 4551 O O . VAL A 1 580 ? 14.426 22.158 -28.817 1.00 75.44 580 VAL A O 1
ATOM 4554 N N . LEU A 1 581 ? 13.597 23.419 -27.166 1.00 81.69 581 LEU A N 1
ATOM 4555 C CA . LEU A 1 581 ? 14.811 24.186 -26.893 1.00 81.69 581 LEU A CA 1
ATOM 4556 C C . LEU A 1 581 ? 15.210 23.964 -25.439 1.00 81.69 581 LEU A C 1
ATOM 4558 O O . LEU A 1 581 ? 14.470 24.347 -24.538 1.00 81.69 581 LEU A O 1
ATOM 4562 N N . ARG A 1 582 ? 16.390 23.401 -25.201 1.00 81.19 582 ARG A N 1
ATOM 4563 C CA . ARG A 1 582 ? 16.943 23.247 -23.859 1.00 81.19 582 ARG A CA 1
ATOM 4564 C C . ARG A 1 582 ? 18.201 24.085 -23.704 1.00 81.19 582 ARG A C 1
ATOM 4566 O O . ARG A 1 582 ? 19.090 24.054 -24.551 1.00 81.19 582 ARG A O 1
ATOM 4573 N N . ILE A 1 583 ? 18.255 24.872 -22.637 1.00 85.00 583 ILE A N 1
ATOM 4574 C CA . ILE A 1 583 ? 19.409 25.691 -22.278 1.00 85.00 583 ILE A CA 1
ATOM 4575 C C . ILE A 1 583 ? 19.876 25.247 -20.896 1.00 85.00 583 ILE A C 1
ATOM 4577 O O . ILE A 1 583 ? 19.153 25.405 -19.909 1.00 85.00 583 ILE A O 1
ATOM 4581 N N . SER A 1 584 ? 21.088 24.699 -20.843 1.00 83.69 584 SER A N 1
ATOM 4582 C CA . SER A 1 584 ? 21.610 24.051 -19.642 1.00 83.69 584 SER A CA 1
ATOM 4583 C C . SER A 1 584 ? 22.963 24.611 -19.205 1.00 83.69 584 SER A C 1
ATOM 4585 O O . SER A 1 584 ? 23.763 25.061 -20.031 1.00 83.69 584 SER A O 1
ATOM 4587 N N . ASN A 1 585 ? 23.253 24.487 -17.904 1.00 76.81 585 ASN A N 1
ATOM 4588 C CA . ASN A 1 585 ? 24.584 24.681 -17.312 1.00 76.81 585 ASN A CA 1
ATOM 4589 C C . ASN A 1 585 ? 25.173 26.081 -17.574 1.00 76.81 585 ASN A C 1
ATOM 4591 O O . ASN A 1 585 ? 26.240 26.249 -18.174 1.00 76.81 585 ASN A O 1
ATOM 4595 N N . CYS A 1 586 ? 24.436 27.098 -17.136 1.00 78.81 586 CYS A N 1
ATOM 4596 C CA . CYS A 1 586 ? 24.773 28.502 -17.330 1.00 78.81 586 CYS A CA 1
ATOM 4597 C C . CYS A 1 586 ? 24.872 29.228 -15.993 1.00 78.81 586 CYS A C 1
ATOM 4599 O O . CYS A 1 586 ? 23.954 29.167 -15.177 1.00 78.81 586 CYS A O 1
ATOM 4601 N N . THR A 1 587 ? 25.960 29.972 -15.789 1.00 81.81 587 THR A N 1
ATOM 4602 C CA . THR A 1 587 ? 26.188 30.725 -14.546 1.00 81.81 587 THR A CA 1
ATOM 4603 C C . THR A 1 587 ? 25.134 31.801 -14.321 1.00 81.81 587 THR A C 1
ATOM 4605 O O . THR A 1 587 ? 24.633 31.932 -13.209 1.00 81.81 587 THR A O 1
ATOM 4608 N N . GLU A 1 588 ? 24.791 32.563 -15.363 1.00 85.12 588 GLU A N 1
ATOM 4609 C CA . GLU A 1 588 ? 23.709 33.548 -15.351 1.00 85.12 588 GLU A CA 1
ATOM 4610 C C . GLU A 1 588 ? 23.223 33.836 -16.780 1.00 85.12 588 GLU A C 1
ATOM 4612 O O . GLU A 1 588 ? 24.020 34.134 -17.675 1.00 85.12 588 GLU A O 1
ATOM 4617 N N . ILE A 1 589 ? 21.908 33.770 -16.993 1.00 85.88 589 ILE A N 1
ATOM 4618 C CA . ILE A 1 589 ? 21.240 34.129 -18.247 1.00 85.88 589 ILE A CA 1
ATOM 4619 C C . ILE A 1 589 ? 20.308 35.306 -17.979 1.00 85.88 589 ILE A C 1
ATOM 4621 O O . ILE A 1 589 ? 19.404 35.212 -17.152 1.00 85.88 589 ILE A O 1
ATOM 4625 N N . LEU A 1 590 ? 20.495 36.392 -18.726 1.00 83.62 590 LEU A N 1
ATOM 4626 C CA . LEU A 1 590 ? 19.531 37.478 -18.838 1.00 83.62 590 LEU A CA 1
ATOM 4627 C C . LEU A 1 590 ? 18.732 37.308 -20.135 1.00 83.62 590 LEU A C 1
ATOM 4629 O O . LEU A 1 590 ? 19.259 37.500 -21.233 1.00 83.62 590 LEU A O 1
ATOM 4633 N N . LEU A 1 591 ? 17.445 36.999 -19.994 1.00 84.19 591 LEU A N 1
ATOM 4634 C CA . LEU A 1 591 ? 16.469 37.073 -21.077 1.00 84.19 591 LEU A CA 1
ATOM 4635 C C . LEU A 1 591 ? 15.794 38.443 -21.020 1.00 84.19 591 LEU A C 1
ATOM 4637 O O . LEU A 1 591 ? 14.844 38.637 -20.267 1.00 84.19 591 LEU A O 1
ATOM 4641 N N . SER A 1 592 ? 16.310 39.408 -21.783 1.00 76.75 592 SER A N 1
ATOM 4642 C CA . SER A 1 592 ? 15.728 40.756 -21.893 1.00 76.75 592 SER A CA 1
ATOM 4643 C C . SER A 1 592 ? 14.872 40.960 -23.144 1.00 76.75 592 SER A C 1
ATOM 4645 O O . SER A 1 592 ? 14.138 41.941 -23.229 1.00 76.75 592 SER A O 1
ATOM 4647 N N . TRP A 1 593 ? 14.972 40.052 -24.114 1.00 73.12 593 TRP A N 1
ATOM 4648 C CA . TRP A 1 593 ? 14.290 40.127 -25.402 1.00 73.12 593 TRP A CA 1
ATOM 4649 C C . TRP A 1 593 ? 13.418 38.894 -25.618 1.00 73.12 593 TRP A C 1
ATOM 4651 O O . TRP A 1 593 ? 13.705 37.818 -25.094 1.00 73.12 593 TRP A O 1
ATOM 4661 N N . SER A 1 594 ? 12.349 39.055 -26.401 1.00 72.94 594 SER A N 1
ATOM 4662 C CA . SER A 1 594 ? 11.454 37.945 -26.721 1.00 72.94 594 SER A CA 1
ATOM 4663 C C . SER A 1 594 ? 12.153 36.924 -27.614 1.00 72.94 594 SER A C 1
ATOM 4665 O O . SER A 1 594 ? 12.733 37.297 -28.636 1.00 72.94 594 SER A O 1
ATOM 4667 N N . LEU A 1 595 ? 12.075 35.649 -27.239 1.00 74.69 595 LEU A N 1
ATOM 4668 C CA . LEU A 1 595 ? 12.478 34.536 -28.090 1.00 74.69 595 LEU A CA 1
ATOM 4669 C C . LEU A 1 595 ? 11.617 34.534 -29.363 1.00 74.69 595 LEU A C 1
ATOM 4671 O O . LEU A 1 595 ? 10.407 34.760 -29.306 1.00 74.69 595 LEU A O 1
ATOM 4675 N N . VAL A 1 596 ? 12.241 34.278 -30.513 1.00 72.75 596 VAL A N 1
ATOM 4676 C CA . VAL A 1 596 ? 11.566 34.223 -31.817 1.00 72.75 596 VAL A CA 1
ATOM 4677 C C . VAL A 1 596 ? 11.878 32.887 -32.485 1.00 72.75 596 VAL A C 1
ATOM 4679 O O . VAL A 1 596 ? 13.031 32.457 -32.524 1.00 72.75 596 VAL A O 1
ATOM 4682 N N . GLY A 1 597 ? 10.851 32.228 -33.017 1.00 75.31 597 GLY A N 1
ATOM 4683 C CA . GLY A 1 597 ? 10.973 30.922 -33.664 1.00 75.31 597 GLY A CA 1
ATOM 4684 C C . GLY A 1 597 ? 9.739 30.052 -33.453 1.00 75.31 597 GLY A C 1
ATOM 4685 O O . GLY A 1 597 ? 8.794 30.463 -32.774 1.00 75.31 597 GLY A O 1
ATOM 4686 N N . GLN A 1 598 ? 9.747 28.861 -34.048 1.00 77.88 598 GLN A N 1
ATOM 4687 C CA . GLN A 1 598 ? 8.735 27.837 -33.806 1.00 77.88 598 GLN A CA 1
ATOM 4688 C C . GLN A 1 598 ? 9.274 26.839 -32.781 1.00 77.88 598 GLN A C 1
ATOM 4690 O O . GLN A 1 598 ? 10.075 25.976 -33.138 1.00 77.88 598 GLN A O 1
ATOM 4695 N N . ILE A 1 599 ? 8.850 26.988 -31.523 1.00 82.56 599 ILE A N 1
ATOM 4696 C CA . ILE A 1 599 ? 9.278 26.150 -30.396 1.00 82.56 599 ILE A CA 1
ATOM 4697 C C . ILE A 1 599 ? 8.058 25.722 -29.600 1.00 82.56 599 ILE A C 1
ATOM 4699 O O . ILE A 1 599 ? 7.280 26.577 -29.196 1.00 82.56 599 ILE A O 1
ATOM 4703 N N . GLN A 1 600 ? 7.907 24.419 -29.353 1.00 82.75 600 GLN A N 1
ATOM 4704 C CA . GLN A 1 600 ? 6.809 23.873 -28.549 1.00 82.75 600 GLN A CA 1
ATOM 4705 C C . GLN A 1 600 ? 7.166 23.784 -27.067 1.00 82.75 600 GLN A C 1
ATOM 4707 O O . GLN A 1 600 ? 6.320 24.058 -26.220 1.00 82.75 600 GLN A O 1
ATOM 4712 N N . THR A 1 601 ? 8.413 23.452 -26.739 1.00 85.12 601 THR A N 1
ATOM 4713 C CA . THR A 1 601 ? 8.857 23.289 -25.352 1.00 85.12 601 THR A CA 1
ATOM 4714 C C . THR A 1 601 ? 10.177 24.000 -25.116 1.00 85.12 601 THR A C 1
ATOM 4716 O O . THR A 1 601 ? 11.130 23.798 -25.864 1.00 85.12 601 THR A O 1
ATOM 4719 N N . ILE A 1 602 ? 10.254 24.799 -24.054 1.00 89.69 602 ILE A N 1
ATOM 4720 C CA . ILE A 1 602 ? 11.504 25.414 -23.600 1.00 89.69 602 ILE A CA 1
ATOM 4721 C C . ILE A 1 602 ? 11.873 24.838 -22.237 1.00 89.69 602 ILE A C 1
ATOM 4723 O O . ILE A 1 602 ? 11.039 24.818 -21.338 1.00 89.69 602 ILE A O 1
ATOM 4727 N N . ILE A 1 603 ? 13.119 24.396 -22.079 1.00 87.69 603 ILE A N 1
ATOM 4728 C CA . ILE A 1 603 ? 13.646 23.816 -20.843 1.00 87.69 603 ILE A CA 1
ATOM 4729 C C . ILE A 1 603 ? 14.871 24.616 -20.401 1.00 87.69 603 ILE A C 1
ATOM 4731 O O . ILE A 1 603 ? 15.856 24.715 -21.131 1.00 87.69 603 ILE A O 1
ATOM 4735 N N . PHE A 1 604 ? 14.835 25.153 -19.190 1.00 91.25 604 PHE A N 1
ATOM 4736 C CA . PHE A 1 604 ? 15.987 25.737 -18.514 1.00 91.25 604 PHE A CA 1
ATOM 4737 C C . PHE A 1 604 ? 16.416 24.803 -17.390 1.00 91.25 604 PHE A C 1
ATOM 4739 O O . PHE A 1 604 ? 15.620 24.524 -16.498 1.00 91.25 604 PHE A O 1
ATOM 4746 N N . ASN A 1 605 ? 17.657 24.318 -17.423 1.00 88.50 605 ASN A N 1
ATOM 4747 C CA . ASN A 1 605 ? 18.156 23.394 -16.403 1.00 88.50 605 ASN A CA 1
ATOM 4748 C C . ASN A 1 605 ? 19.513 23.844 -15.848 1.00 88.50 605 ASN A C 1
ATOM 4750 O O . ASN A 1 605 ? 20.436 24.134 -16.612 1.00 88.50 605 ASN A O 1
ATOM 4754 N N . SER A 1 606 ? 19.666 23.853 -14.521 1.00 85.88 606 SER A N 1
ATOM 4755 C CA . SER A 1 606 ? 20.922 24.242 -13.864 1.00 85.88 606 SER A CA 1
ATOM 4756 C C . SER A 1 606 ? 21.387 25.646 -14.278 1.00 85.88 606 SER A C 1
ATOM 4758 O O . SER A 1 606 ? 22.523 25.835 -14.730 1.00 85.88 606 SER A O 1
ATOM 4760 N N . VAL A 1 607 ? 20.489 26.638 -14.187 1.00 87.25 607 VAL A N 1
ATOM 4761 C CA . VAL A 1 607 ? 20.775 28.029 -14.571 1.00 87.25 607 VAL A CA 1
ATOM 4762 C C . VAL A 1 607 ? 20.353 29.042 -13.506 1.00 87.25 607 VAL A C 1
ATOM 4764 O O . VAL A 1 607 ? 19.361 28.864 -12.801 1.00 87.25 607 VAL A O 1
ATOM 4767 N N . LYS A 1 608 ? 21.066 30.172 -13.422 1.00 89.25 608 LYS A N 1
ATOM 4768 C CA . LYS A 1 608 ? 20.525 31.387 -12.793 1.00 89.25 608 LYS A CA 1
ATOM 4769 C C . LYS A 1 608 ? 19.843 32.231 -13.866 1.00 89.25 608 LYS A C 1
ATOM 4771 O O . LYS A 1 608 ? 20.509 32.764 -14.751 1.00 89.25 608 LYS A O 1
ATOM 4776 N N . LEU A 1 609 ? 18.525 32.339 -13.804 1.00 90.88 609 LEU A N 1
ATOM 4777 C CA . LEU A 1 609 ? 17.693 32.931 -14.840 1.00 90.88 609 LEU A CA 1
ATOM 4778 C C . LEU A 1 609 ? 17.116 34.270 -14.388 1.00 90.88 609 LEU A C 1
ATOM 4780 O O . LEU A 1 609 ? 16.374 34.346 -13.410 1.00 90.88 609 LEU A O 1
ATOM 4784 N N . LEU A 1 610 ? 17.429 35.326 -15.128 1.00 89.94 610 LEU A N 1
ATOM 4785 C CA . LEU A 1 610 ? 16.809 36.636 -14.994 1.00 89.94 610 LEU A CA 1
ATOM 4786 C C . LEU A 1 610 ? 15.846 36.834 -16.167 1.00 89.94 610 LEU A C 1
ATOM 4788 O O . LEU A 1 610 ? 16.281 36.990 -17.310 1.00 89.94 610 LEU A O 1
ATOM 4792 N N . LEU A 1 611 ? 14.545 36.794 -15.883 1.00 90.25 611 LEU A N 1
ATOM 4793 C CA . LEU A 1 611 ? 13.487 36.934 -16.882 1.00 90.25 611 LEU A CA 1
ATOM 4794 C C . LEU A 1 611 ? 12.937 38.358 -16.876 1.00 90.25 611 LEU A C 1
ATOM 4796 O O . LEU A 1 611 ? 12.356 38.775 -15.875 1.00 90.25 611 LEU A O 1
ATOM 4800 N N . ALA A 1 612 ? 13.096 39.081 -17.984 1.00 86.56 612 ALA A N 1
ATOM 4801 C CA . ALA A 1 612 ? 12.459 40.377 -18.189 1.00 86.56 612 ALA A CA 1
ATOM 4802 C C . ALA A 1 612 ? 11.002 40.235 -18.685 1.00 86.56 612 ALA A C 1
ATOM 4804 O O . ALA A 1 612 ? 10.481 39.133 -18.880 1.00 86.56 612 ALA A O 1
ATOM 4805 N N . ALA A 1 613 ? 10.340 41.365 -18.941 1.00 83.44 613 ALA A N 1
ATOM 4806 C CA . ALA A 1 613 ? 8.986 41.395 -19.488 1.00 83.44 613 ALA A CA 1
ATOM 4807 C C . ALA A 1 613 ? 8.889 40.714 -20.872 1.00 83.44 613 ALA A C 1
ATOM 4809 O O . ALA A 1 613 ? 9.730 40.939 -21.740 1.00 83.44 613 ALA A O 1
ATOM 4810 N N . GLN A 1 614 ? 7.811 39.949 -21.103 1.00 84.06 614 GLN A N 1
ATOM 4811 C CA . GLN A 1 614 ? 7.387 39.458 -22.429 1.00 84.06 614 GLN A CA 1
ATOM 4812 C C . GLN A 1 614 ? 8.420 38.603 -23.200 1.00 84.06 614 GLN A C 1
ATOM 4814 O O . GLN A 1 614 ? 8.414 38.537 -24.436 1.00 84.06 614 GLN A O 1
ATOM 4819 N N . VAL A 1 615 ? 9.291 37.888 -22.487 1.00 86.25 615 VAL A N 1
ATOM 4820 C CA . VAL A 1 615 ? 10.353 37.046 -23.075 1.00 86.25 615 VAL A CA 1
ATOM 4821 C C . VAL A 1 615 ? 9.834 35.870 -23.916 1.00 86.25 615 VAL A C 1
ATOM 4823 O O . VAL A 1 615 ? 10.546 35.393 -24.796 1.00 86.25 615 VAL A O 1
ATOM 4826 N N . PHE A 1 616 ? 8.589 35.434 -23.705 1.00 88.25 616 PHE A N 1
ATOM 4827 C CA . PHE A 1 616 ? 7.952 34.353 -24.474 1.00 88.25 616 PHE A CA 1
ATOM 4828 C C . PHE A 1 616 ? 6.863 34.844 -25.445 1.00 88.25 616 PHE A C 1
ATOM 4830 O O . PHE A 1 616 ? 6.283 34.050 -26.185 1.00 88.25 616 PHE A O 1
ATOM 4837 N N . ALA A 1 617 ? 6.606 36.156 -25.494 1.00 84.69 617 ALA A N 1
ATOM 4838 C CA . ALA A 1 617 ? 5.470 36.734 -26.213 1.00 84.69 617 ALA A CA 1
ATOM 4839 C C . ALA A 1 617 ? 5.536 36.589 -27.745 1.00 84.69 617 ALA A C 1
ATOM 4841 O O . ALA A 1 617 ? 4.520 36.783 -28.406 1.00 84.69 617 ALA A O 1
ATOM 4842 N N . LYS A 1 618 ? 6.705 36.271 -28.319 1.00 83.06 618 LYS A N 1
ATOM 4843 C CA . LYS A 1 618 ? 6.910 36.096 -29.768 1.00 83.06 618 LYS A CA 1
ATOM 4844 C C . LYS A 1 618 ? 7.242 34.656 -30.191 1.00 83.06 618 LYS A C 1
ATOM 4846 O O . LYS A 1 618 ? 7.566 34.434 -31.358 1.00 83.06 618 LYS A O 1
ATOM 4851 N N . VAL A 1 619 ? 7.155 33.679 -29.282 1.00 85.44 619 VAL A N 1
ATOM 4852 C CA . VAL A 1 619 ? 7.421 32.267 -29.607 1.00 85.44 619 VAL A CA 1
ATOM 4853 C C . VAL A 1 619 ? 6.175 31.629 -30.216 1.00 85.44 619 VAL A C 1
ATOM 4855 O O . VAL A 1 619 ? 5.136 31.518 -29.563 1.00 85.44 619 VAL A O 1
ATOM 4858 N N . ASN A 1 620 ? 6.280 31.181 -31.467 1.00 81.75 620 ASN A N 1
ATOM 4859 C CA . ASN A 1 620 ? 5.174 30.537 -32.166 1.00 81.75 620 ASN A CA 1
ATOM 4860 C C . ASN A 1 620 ? 5.034 29.077 -31.723 1.00 81.75 620 ASN A C 1
ATOM 4862 O O . ASN A 1 620 ? 5.983 28.299 -31.815 1.00 81.75 620 ASN A O 1
ATOM 4866 N N . GLY A 1 621 ? 3.823 28.692 -31.315 1.00 84.31 621 GLY A N 1
ATOM 4867 C CA . GLY A 1 621 ? 3.489 27.307 -30.979 1.00 84.31 621 GLY A CA 1
ATOM 4868 C C . GLY A 1 621 ? 4.006 26.826 -29.623 1.00 84.31 621 GLY A C 1
ATOM 4869 O O . GLY A 1 621 ? 3.991 25.618 -29.398 1.00 84.31 621 GLY A O 1
ATOM 4870 N N . LEU A 1 622 ? 4.438 27.733 -28.737 1.00 89.12 622 LEU A N 1
ATOM 4871 C CA . LEU A 1 622 ? 4.905 27.374 -27.399 1.00 89.12 622 LEU A CA 1
ATOM 4872 C C . LEU A 1 622 ? 3.768 26.758 -26.585 1.00 89.12 622 LEU A C 1
ATOM 4874 O O . LEU A 1 622 ? 2.733 27.384 -26.370 1.00 89.12 622 LEU A O 1
ATOM 4878 N N . GLN A 1 623 ? 3.986 25.525 -26.144 1.00 87.75 623 GLN A N 1
ATOM 4879 C CA . GLN A 1 623 ? 3.069 24.734 -25.334 1.00 87.75 623 GLN A CA 1
ATOM 4880 C C . GLN A 1 623 ? 3.577 24.578 -23.906 1.00 87.75 623 GLN A C 1
ATOM 4882 O O . GLN A 1 623 ? 2.765 24.539 -22.988 1.00 87.75 623 GLN A O 1
ATOM 4887 N N . SER A 1 624 ? 4.891 24.468 -23.687 1.00 90.00 624 SER A N 1
ATOM 4888 C CA . SER A 1 624 ? 5.401 24.272 -22.332 1.00 90.00 624 SER A CA 1
ATOM 4889 C C . SER A 1 624 ? 6.717 24.964 -22.023 1.00 90.00 624 SER A C 1
ATOM 4891 O O . SER A 1 624 ? 7.591 25.111 -22.878 1.00 90.00 624 SER A O 1
ATOM 4893 N N . VAL A 1 625 ? 6.848 25.388 -20.767 1.00 93.25 625 VAL A N 1
ATOM 4894 C CA . VAL A 1 625 ? 8.074 25.970 -20.217 1.00 93.25 625 VAL A CA 1
ATOM 4895 C C . VAL A 1 625 ? 8.438 25.218 -18.946 1.00 93.25 625 VAL A C 1
ATOM 4897 O O . VAL A 1 625 ? 7.646 25.157 -18.011 1.00 93.25 625 VAL A O 1
ATOM 4900 N N . TRP A 1 626 ? 9.640 24.658 -18.922 1.00 92.44 626 TRP A N 1
ATOM 4901 C CA . TRP A 1 626 ? 10.188 23.893 -17.811 1.00 92.44 626 TRP A CA 1
ATOM 4902 C C . TRP A 1 626 ? 11.398 24.621 -17.254 1.00 92.44 626 TRP A C 1
ATOM 4904 O O . TRP A 1 626 ? 12.296 25.013 -18.001 1.00 92.44 626 TRP A O 1
ATOM 4914 N N . ILE A 1 627 ? 11.427 24.805 -15.942 1.00 94.75 627 ILE A N 1
ATOM 4915 C CA . ILE A 1 627 ? 12.562 25.375 -15.229 1.00 94.75 627 ILE A CA 1
ATOM 4916 C C . ILE A 1 627 ? 12.912 24.431 -14.087 1.00 94.75 627 ILE A C 1
ATOM 4918 O O . ILE A 1 627 ? 12.121 24.236 -13.166 1.00 94.75 627 ILE A O 1
ATOM 4922 N N . GLU A 1 628 ? 14.099 23.842 -14.167 1.00 92.06 628 GLU A N 1
ATOM 4923 C CA . GLU A 1 628 ? 14.546 22.775 -13.276 1.00 92.06 628 GLU A CA 1
ATOM 4924 C C . GLU A 1 628 ? 15.906 23.107 -12.661 1.00 92.06 628 GLU A C 1
ATOM 4926 O O . GLU A 1 628 ? 16.785 23.646 -13.340 1.00 92.06 628 GLU A O 1
ATOM 4931 N N . ASP A 1 629 ? 16.093 22.789 -11.380 1.00 92.94 629 ASP A N 1
ATOM 4932 C CA . ASP A 1 629 ? 17.381 22.912 -10.675 1.00 92.94 629 ASP A CA 1
ATOM 4933 C C . ASP A 1 629 ? 18.014 24.312 -10.810 1.00 92.94 629 ASP A C 1
ATOM 4935 O O . ASP A 1 629 ? 19.217 24.469 -11.019 1.00 92.94 629 ASP A O 1
ATOM 4939 N N . SER A 1 630 ? 17.182 25.354 -10.776 1.00 93.75 630 SER A N 1
ATOM 4940 C CA . SER A 1 630 ? 17.545 26.703 -11.224 1.00 93.75 630 SER A CA 1
ATOM 4941 C C . SER A 1 630 ? 17.163 27.778 -10.209 1.00 93.75 630 SER A C 1
ATOM 4943 O O . SER A 1 630 ? 16.247 27.613 -9.410 1.00 93.75 630 SER A O 1
ATOM 4945 N N . ALA A 1 631 ? 17.838 28.926 -10.257 1.00 93.25 631 ALA A N 1
ATOM 4946 C CA . ALA A 1 631 ? 17.452 30.113 -9.494 1.00 93.25 631 ALA A CA 1
ATOM 4947 C C . ALA A 1 631 ? 16.805 31.128 -10.439 1.00 93.25 631 ALA A C 1
ATOM 4949 O O . ALA A 1 631 ? 17.417 31.494 -11.438 1.00 93.25 631 ALA A O 1
ATOM 4950 N N . VAL A 1 632 ? 15.595 31.602 -10.143 1.00 94.56 632 VAL A N 1
ATOM 4951 C CA . VAL A 1 632 ? 14.835 32.496 -11.028 1.00 94.56 632 VAL A CA 1
ATOM 4952 C C . VAL A 1 632 ? 14.593 33.841 -10.360 1.00 94.56 632 VAL A C 1
ATOM 4954 O O . VAL A 1 632 ? 14.126 33.939 -9.225 1.00 94.56 632 VAL A O 1
ATOM 4957 N N . ARG A 1 633 ? 14.860 34.910 -11.105 1.00 93.06 633 ARG A N 1
ATOM 4958 C CA . ARG A 1 633 ? 14.498 36.279 -10.752 1.00 93.06 633 ARG A CA 1
ATOM 4959 C C . ARG A 1 633 ? 13.621 36.857 -11.854 1.00 93.06 633 ARG A C 1
ATOM 4961 O O . ARG A 1 633 ? 14.005 36.870 -13.020 1.00 93.06 633 ARG A O 1
ATOM 4968 N N . LEU A 1 634 ? 12.441 37.326 -11.467 1.00 92.31 634 LEU A N 1
ATOM 4969 C CA . LEU A 1 634 ? 11.477 37.951 -12.365 1.00 92.31 634 LEU A CA 1
ATOM 4970 C C . LEU A 1 634 ? 11.647 39.472 -12.298 1.00 92.31 634 LEU A C 1
ATOM 4972 O O . LEU A 1 634 ? 11.538 40.056 -11.220 1.00 92.31 634 LEU A O 1
ATOM 4976 N N . GLU A 1 635 ? 11.897 40.111 -13.437 1.00 87.06 635 GLU A N 1
ATOM 4977 C CA . GLU A 1 635 ? 11.933 41.566 -13.575 1.00 87.06 635 GLU A CA 1
ATOM 4978 C C . GLU A 1 635 ? 10.904 42.032 -14.615 1.00 87.06 635 GLU A C 1
ATOM 4980 O O . GLU A 1 635 ? 10.810 41.515 -15.724 1.00 87.06 635 GLU A O 1
ATOM 4985 N N . GLY A 1 636 ? 10.103 43.036 -14.259 1.00 84.62 636 GLY A N 1
ATOM 4986 C CA . GLY A 1 636 ? 9.046 43.562 -15.127 1.00 84.62 636 GLY A CA 1
ATOM 4987 C C . GLY A 1 636 ? 7.689 42.866 -14.971 1.00 84.62 636 GLY A C 1
ATOM 4988 O O . GLY A 1 636 ? 7.426 42.177 -13.986 1.00 84.62 636 GLY A O 1
ATOM 4989 N N . ARG A 1 637 ? 6.793 43.125 -15.930 1.00 88.38 637 ARG A N 1
ATOM 4990 C CA . ARG A 1 637 ? 5.403 42.636 -15.968 1.00 88.38 637 ARG A CA 1
ATOM 4991 C C . ARG A 1 637 ? 5.226 41.647 -17.120 1.00 88.38 637 ARG A C 1
ATOM 4993 O O . ARG A 1 637 ? 5.953 41.740 -18.106 1.00 88.38 637 ARG A O 1
ATOM 5000 N N . HIS A 1 638 ? 4.227 40.769 -17.041 1.00 89.44 638 HIS A N 1
ATOM 5001 C CA . HIS A 1 638 ? 3.823 39.901 -18.161 1.00 89.44 638 HIS A CA 1
ATOM 5002 C C . HIS A 1 638 ? 4.910 38.915 -18.632 1.00 89.44 638 HIS A C 1
ATOM 5004 O O . HIS A 1 638 ? 5.058 38.669 -19.831 1.00 89.44 638 HIS A O 1
ATOM 5010 N N . VAL A 1 639 ? 5.702 38.361 -17.712 1.00 89.69 639 VAL A N 1
ATOM 5011 C CA . VAL A 1 639 ? 6.864 37.516 -18.044 1.00 89.69 639 VAL A CA 1
ATOM 5012 C C . VAL A 1 639 ? 6.457 36.255 -18.819 1.00 89.69 639 VAL A C 1
ATOM 5014 O O . VAL A 1 639 ? 7.062 35.953 -19.844 1.00 89.69 639 VAL A O 1
ATOM 5017 N N . LEU A 1 640 ? 5.407 35.557 -18.373 1.00 87.12 640 LEU A N 1
ATOM 5018 C CA . LEU A 1 640 ? 4.901 34.320 -18.990 1.00 87.12 640 LEU A CA 1
ATOM 5019 C C . LEU A 1 640 ? 3.807 34.562 -20.044 1.00 87.12 640 LEU A C 1
ATOM 5021 O O . LEU A 1 640 ? 3.020 33.666 -20.335 1.00 87.12 640 LEU A O 1
ATOM 5025 N N . THR A 1 641 ? 3.724 35.767 -20.616 1.00 87.62 641 THR A N 1
ATOM 5026 C CA . THR A 1 641 ? 2.780 36.005 -21.717 1.00 87.62 641 THR A CA 1
ATOM 5027 C C . THR A 1 641 ? 3.270 35.363 -23.009 1.00 87.62 641 THR A C 1
ATOM 5029 O O . THR A 1 641 ? 4.442 35.470 -23.371 1.00 87.62 641 THR A O 1
ATOM 5032 N N . THR A 1 642 ? 2.353 34.697 -23.703 1.00 86.69 642 THR A N 1
ATOM 5033 C CA . THR A 1 642 ? 2.600 33.913 -24.916 1.00 86.69 642 THR A CA 1
ATOM 5034 C C . THR A 1 642 ? 1.517 34.187 -25.958 1.00 86.69 642 THR A C 1
ATOM 5036 O O . THR A 1 642 ? 0.432 34.666 -25.631 1.00 86.69 642 THR A O 1
ATOM 5039 N N . ILE A 1 643 ? 1.803 33.878 -27.229 1.00 84.00 643 ILE A N 1
ATOM 5040 C CA . ILE A 1 643 ? 0.840 34.017 -28.341 1.00 84.00 643 ILE A CA 1
ATOM 5041 C C . ILE A 1 643 ? -0.338 33.049 -28.169 1.00 84.00 643 ILE A C 1
ATOM 5043 O O . ILE A 1 643 ? -1.480 33.376 -28.488 1.00 84.00 643 ILE A O 1
ATOM 5047 N N . SER A 1 644 ? -0.051 31.841 -27.686 1.00 84.00 644 SER A N 1
ATOM 5048 C CA . SER A 1 644 ? -1.022 30.770 -27.472 1.00 84.00 644 SER A CA 1
ATOM 5049 C C . SER A 1 644 ? -1.006 30.321 -26.007 1.00 84.00 644 SER A C 1
ATOM 5051 O O . SER A 1 644 ? 0.061 30.385 -25.389 1.00 84.00 644 SER A O 1
ATOM 5053 N N . PRO A 1 645 ? -2.150 29.874 -25.450 1.00 85.06 645 PRO A N 1
ATOM 5054 C CA . PRO A 1 645 ? -2.203 29.296 -24.111 1.00 85.06 645 PRO A CA 1
ATOM 5055 C C . PRO A 1 645 ? -1.166 28.187 -23.958 1.00 85.06 645 PRO A C 1
ATOM 5057 O O . PRO A 1 645 ? -1.094 27.283 -24.793 1.00 85.06 645 PRO A O 1
ATOM 5060 N N . LEU A 1 646 ? -0.385 28.247 -22.885 1.00 91.56 646 LEU A N 1
ATOM 5061 C CA . LEU A 1 646 ? 0.517 27.167 -22.519 1.00 91.56 646 LEU A CA 1
ATOM 5062 C C . LEU A 1 646 ? -0.309 25.963 -22.055 1.00 91.56 646 LEU A C 1
ATOM 5064 O O . LEU A 1 646 ? -1.306 26.099 -21.355 1.00 91.56 646 LEU A O 1
ATOM 5068 N N . VAL A 1 647 ? 0.116 24.762 -22.416 1.00 89.25 647 VAL A N 1
ATOM 5069 C CA . VAL A 1 647 ? -0.403 23.529 -21.821 1.00 89.25 647 VAL A CA 1
ATOM 5070 C C . VAL A 1 647 ? 0.096 23.423 -20.383 1.00 89.25 647 VAL A C 1
ATOM 5072 O O . VAL A 1 647 ? -0.688 23.152 -19.481 1.00 89.25 647 VAL A O 1
ATOM 5075 N N . GLN A 1 648 ? 1.385 23.684 -20.151 1.00 90.81 648 GLN A N 1
ATOM 5076 C CA . GLN A 1 648 ? 1.965 23.569 -18.814 1.00 90.81 648 GLN A CA 1
ATOM 5077 C C . GLN A 1 648 ? 3.159 24.499 -18.592 1.00 90.81 648 GLN A C 1
ATOM 5079 O O . GLN A 1 648 ? 3.968 24.732 -19.494 1.00 90.81 648 GLN A O 1
ATOM 5084 N N . VAL A 1 649 ? 3.312 24.970 -17.359 1.00 93.88 649 VAL A N 1
ATOM 5085 C CA . VAL A 1 649 ? 4.533 25.609 -16.866 1.00 93.88 649 VAL A CA 1
ATOM 5086 C C . VAL A 1 649 ? 4.990 24.875 -15.619 1.00 93.88 649 VAL A C 1
ATOM 5088 O O . VAL A 1 649 ? 4.234 24.774 -14.657 1.00 93.88 649 VAL A O 1
ATOM 5091 N N . VAL A 1 650 ? 6.222 24.377 -15.628 1.00 94.00 650 VAL A N 1
ATOM 5092 C CA . VAL A 1 650 ? 6.754 23.549 -14.543 1.00 94.00 650 VAL A CA 1
ATOM 5093 C C . VAL A 1 650 ? 7.978 24.212 -13.928 1.00 94.00 650 VAL A C 1
ATOM 5095 O O . VAL A 1 650 ? 8.940 24.530 -14.625 1.00 94.00 650 VAL A O 1
ATOM 5098 N N . PHE A 1 651 ? 7.947 24.386 -12.610 1.00 95.81 651 PHE A N 1
ATOM 5099 C CA . PHE A 1 651 ? 9.077 24.805 -11.791 1.00 95.81 651 PHE A CA 1
ATOM 5100 C C . PHE A 1 651 ? 9.416 23.675 -10.822 1.00 95.81 651 PHE A C 1
ATOM 5102 O O . PHE A 1 651 ? 8.649 23.395 -9.902 1.00 95.81 651 PHE A O 1
ATOM 5109 N N . LYS A 1 652 ? 10.562 23.024 -11.012 1.00 93.19 652 LYS A N 1
ATOM 5110 C CA . LYS A 1 652 ? 10.986 21.903 -10.169 1.00 93.19 652 LYS A CA 1
ATOM 5111 C C . LYS A 1 652 ? 12.342 22.174 -9.545 1.00 93.19 652 LYS A C 1
ATOM 5113 O O . LYS A 1 652 ? 13.305 22.438 -10.256 1.00 93.19 652 LYS A O 1
ATOM 5118 N N . ASN A 1 653 ? 12.427 22.078 -8.220 1.00 94.56 653 ASN A N 1
ATOM 5119 C CA . ASN A 1 653 ? 13.660 22.381 -7.491 1.00 94.56 653 ASN A CA 1
ATOM 5120 C C . ASN A 1 653 ? 14.202 23.787 -7.834 1.00 94.56 653 ASN A C 1
ATOM 5122 O O . ASN A 1 653 ? 15.372 23.960 -8.179 1.00 94.56 653 ASN A O 1
ATOM 5126 N N . VAL A 1 654 ? 13.316 24.791 -7.803 1.00 96.38 654 VAL A N 1
ATOM 5127 C CA . VAL A 1 654 ? 13.629 26.178 -8.176 1.00 96.38 654 VAL A CA 1
ATOM 5128 C C . VAL A 1 654 ? 13.695 27.081 -6.945 1.00 96.38 654 VAL A C 1
ATOM 5130 O O . VAL A 1 654 ? 12.896 26.944 -6.021 1.00 96.38 654 VAL A O 1
ATOM 5133 N N . ASP A 1 655 ? 14.614 28.047 -6.944 1.00 94.94 655 ASP A N 1
ATOM 5134 C CA . ASP A 1 655 ? 14.644 29.148 -5.972 1.00 94.94 655 ASP A CA 1
ATOM 5135 C C . ASP A 1 655 ? 14.168 30.458 -6.623 1.00 94.94 655 ASP A C 1
ATOM 5137 O O . ASP A 1 655 ? 14.841 31.006 -7.499 1.00 94.94 655 ASP A O 1
ATOM 5141 N N . ILE A 1 656 ? 12.995 30.951 -6.217 1.00 94.94 656 ILE A N 1
ATOM 5142 C CA . ILE A 1 656 ? 12.412 32.221 -6.662 1.00 94.94 656 ILE A CA 1
ATOM 5143 C C . ILE A 1 656 ? 12.385 33.194 -5.485 1.00 94.94 656 ILE A C 1
ATOM 5145 O O . ILE A 1 656 ? 11.525 33.103 -4.611 1.00 94.94 656 ILE A O 1
ATOM 5149 N N . HIS A 1 657 ? 13.278 34.184 -5.488 1.00 88.31 657 HIS A N 1
ATOM 5150 C CA . HIS A 1 657 ? 13.393 35.149 -4.386 1.00 88.31 657 HIS A CA 1
ATOM 5151 C C . HIS A 1 657 ? 12.097 35.948 -4.135 1.00 88.31 657 HIS A C 1
ATOM 5153 O O . HIS A 1 657 ? 11.681 36.149 -2.996 1.00 88.31 657 HIS A O 1
ATOM 5159 N N . GLN A 1 658 ? 11.444 36.434 -5.191 1.00 92.50 658 GLN A N 1
ATOM 5160 C CA . GLN A 1 658 ? 10.182 37.173 -5.109 1.00 92.50 658 GLN A CA 1
ATOM 5161 C C . GLN A 1 658 ? 9.436 37.052 -6.437 1.00 92.50 658 GLN A C 1
ATOM 5163 O O . GLN A 1 658 ? 10.063 37.029 -7.496 1.00 92.50 658 GLN A O 1
ATOM 5168 N N . VAL A 1 659 ? 8.106 37.021 -6.368 1.00 94.19 659 VAL A N 1
ATOM 5169 C CA . VAL A 1 659 ? 7.189 37.142 -7.504 1.00 94.19 659 VAL A CA 1
ATOM 5170 C C . VAL A 1 659 ? 6.500 38.510 -7.395 1.00 94.19 659 VAL A C 1
ATOM 5172 O O . VAL A 1 659 ? 5.549 38.653 -6.620 1.00 94.19 659 VAL A O 1
ATOM 5175 N N . PRO A 1 660 ? 7.009 39.545 -8.097 1.00 93.69 660 PRO A N 1
ATOM 5176 C CA . PRO A 1 660 ? 6.518 40.917 -7.970 1.00 93.69 660 PRO A CA 1
ATOM 5177 C C . PRO A 1 660 ? 5.076 41.105 -8.458 1.00 93.69 660 PRO A C 1
ATOM 5179 O O . PRO A 1 660 ? 4.559 40.310 -9.249 1.00 93.69 660 PRO A O 1
ATOM 5182 N N . VAL A 1 661 ? 4.457 42.221 -8.063 1.00 92.94 661 VAL A N 1
ATOM 5183 C CA . VAL A 1 661 ? 3.129 42.644 -8.545 1.00 92.94 661 VAL A CA 1
ATOM 5184 C C . VAL A 1 661 ? 3.109 42.685 -10.079 1.00 92.94 661 VAL A C 1
ATOM 5186 O O . VAL A 1 661 ? 4.020 43.228 -10.706 1.00 92.94 661 VAL A O 1
ATOM 5189 N N . HIS A 1 662 ? 2.068 42.116 -10.690 1.00 92.88 662 HIS A N 1
ATOM 5190 C CA . HIS A 1 662 ? 1.877 42.007 -12.141 1.00 92.88 662 HIS A CA 1
ATOM 5191 C C . HIS A 1 662 ? 2.977 41.270 -12.933 1.00 92.88 662 HIS A C 1
ATOM 5193 O O . HIS A 1 662 ? 2.898 41.227 -14.166 1.00 92.88 662 HIS A O 1
ATOM 5199 N N . SER A 1 663 ? 3.978 40.666 -12.283 1.00 91.69 663 SER A N 1
ATOM 5200 C CA . SER A 1 663 ? 5.053 39.936 -12.976 1.00 91.69 663 SER A CA 1
ATOM 5201 C C . SER A 1 663 ? 4.523 38.781 -13.827 1.00 91.69 663 SER A C 1
ATOM 5203 O O . SER A 1 663 ? 4.967 38.594 -14.958 1.00 91.69 663 SER A O 1
ATOM 5205 N N . LEU A 1 664 ? 3.502 38.082 -13.336 1.00 91.25 664 LEU A N 1
ATOM 5206 C CA . LEU A 1 664 ? 2.825 36.979 -14.012 1.00 91.25 664 LEU A CA 1
ATOM 5207 C C . LEU A 1 664 ? 1.422 37.359 -14.501 1.00 91.25 664 LEU A C 1
ATOM 5209 O O . LEU A 1 664 ? 0.634 36.465 -14.795 1.00 91.25 664 LEU A O 1
ATOM 5213 N N . SER A 1 665 ? 1.074 38.647 -14.573 1.00 89.06 665 SER A N 1
ATOM 5214 C CA . SER A 1 665 ? -0.255 39.086 -15.030 1.00 89.06 665 SER A CA 1
ATOM 5215 C C . SER A 1 665 ? -0.515 38.731 -16.496 1.00 89.06 665 SER A C 1
ATOM 5217 O O . SER A 1 665 ? 0.402 38.776 -17.320 1.00 89.06 665 SER A O 1
ATOM 5219 N N . GLN A 1 666 ? -1.776 38.431 -16.826 1.00 88.25 666 GLN A N 1
ATOM 5220 C CA . GLN A 1 666 ? -2.227 38.022 -18.169 1.00 88.25 666 GLN A CA 1
ATOM 5221 C C . GLN A 1 666 ? -1.573 36.731 -18.702 1.00 88.25 666 GLN A C 1
ATOM 5223 O O . GLN A 1 666 ? -1.604 36.470 -19.903 1.00 88.25 666 GLN A O 1
ATOM 5228 N N . SER A 1 667 ? -0.969 35.918 -17.831 1.00 90.19 667 SER A N 1
ATOM 5229 C CA . SER A 1 667 ? -0.407 34.623 -18.236 1.00 90.19 667 SER A CA 1
ATOM 5230 C C . SER A 1 667 ? -1.540 33.647 -18.550 1.00 90.19 667 SER A C 1
ATOM 5232 O O . SER A 1 667 ? -2.545 33.635 -17.840 1.00 90.19 667 SER A O 1
ATOM 5234 N N . ASN A 1 668 ? -1.389 32.827 -19.588 1.00 89.75 668 ASN A N 1
ATOM 5235 C CA . ASN A 1 668 ? -2.408 31.863 -20.001 1.00 89.75 668 ASN A CA 1
ATOM 5236 C C . ASN A 1 668 ? -1.803 30.457 -20.043 1.00 89.75 668 ASN A C 1
ATOM 5238 O O . ASN A 1 668 ? -0.930 30.200 -20.873 1.00 89.75 668 ASN A O 1
ATOM 5242 N N . ALA A 1 669 ? -2.225 29.579 -19.133 1.00 91.38 669 ALA A N 1
ATOM 5243 C CA . ALA A 1 669 ? -1.722 28.215 -19.015 1.00 91.38 669 ALA A CA 1
ATOM 5244 C C . ALA A 1 669 ? -2.817 27.242 -18.541 1.00 91.38 669 ALA A C 1
ATOM 5246 O O . ALA A 1 669 ? -3.593 27.581 -17.657 1.00 91.38 669 ALA A O 1
ATOM 5247 N N . ALA A 1 670 ? -2.874 26.011 -19.048 1.00 90.56 670 ALA A N 1
ATOM 5248 C CA . ALA A 1 670 ? -3.780 25.006 -18.487 1.00 90.56 670 ALA A CA 1
ATOM 5249 C C . ALA A 1 670 ? -3.280 24.520 -17.114 1.00 90.56 670 ALA A C 1
ATOM 5251 O O . ALA A 1 670 ? -4.049 24.453 -16.158 1.00 90.56 670 ALA A O 1
ATOM 5252 N N . GLU A 1 671 ? -1.979 24.269 -16.969 1.00 90.88 671 GLU A N 1
ATOM 5253 C CA . GLU A 1 671 ? -1.380 23.868 -15.696 1.00 90.88 671 GLU A CA 1
ATOM 5254 C C . GLU A 1 671 ? -0.140 24.697 -15.351 1.00 90.88 671 GLU A C 1
ATOM 5256 O O . GLU A 1 671 ? 0.719 24.956 -16.192 1.00 90.88 671 GLU A O 1
ATOM 5261 N N . VAL A 1 672 ? -0.025 25.111 -14.093 1.00 94.31 672 VAL A N 1
ATOM 5262 C CA . VAL A 1 672 ? 1.216 25.643 -13.530 1.00 94.31 672 VAL A CA 1
ATOM 5263 C C . VAL A 1 672 ? 1.556 24.825 -12.297 1.00 94.31 672 VAL A C 1
ATOM 5265 O O . VAL A 1 672 ? 0.812 24.854 -11.317 1.00 94.31 672 VAL A O 1
ATOM 5268 N N . THR A 1 673 ? 2.689 24.133 -12.348 1.00 94.94 673 THR A N 1
ATOM 5269 C CA . THR A 1 673 ? 3.131 23.205 -11.308 1.00 94.94 673 THR A CA 1
ATOM 5270 C C . THR A 1 673 ? 4.454 23.675 -10.723 1.00 94.94 673 THR A C 1
ATOM 5272 O O . THR A 1 673 ? 5.416 23.935 -11.445 1.00 94.94 673 THR A O 1
ATOM 5275 N N . ILE A 1 674 ? 4.491 23.812 -9.401 1.00 96.50 674 ILE A N 1
ATOM 5276 C CA . ILE A 1 674 ? 5.671 24.199 -8.632 1.00 96.50 674 ILE A CA 1
ATOM 5277 C C . ILE A 1 674 ? 5.934 23.115 -7.589 1.00 96.50 674 ILE A C 1
ATOM 5279 O O . ILE A 1 674 ? 5.132 22.928 -6.675 1.00 96.50 674 ILE A O 1
ATOM 5283 N N . GLU A 1 675 ? 7.062 22.422 -7.710 1.00 94.62 675 GLU A N 1
ATOM 5284 C CA . GLU A 1 675 ? 7.430 21.289 -6.858 1.00 94.62 675 GLU A CA 1
ATOM 5285 C C . GLU A 1 675 ? 8.822 21.466 -6.255 1.00 94.62 675 GLU A C 1
ATOM 5287 O O . GLU A 1 675 ? 9.740 21.968 -6.916 1.00 94.62 675 GLU A O 1
ATOM 5292 N N . ASN A 1 676 ? 9.004 21.024 -5.006 1.00 94.81 676 ASN A N 1
ATOM 5293 C CA . ASN A 1 676 ? 10.295 21.023 -4.303 1.00 94.81 676 ASN A CA 1
ATOM 5294 C C . ASN A 1 676 ? 11.032 22.375 -4.349 1.00 94.81 676 ASN A C 1
ATOM 5296 O O . ASN A 1 676 ? 12.258 22.423 -4.405 1.00 94.81 676 ASN A O 1
ATOM 5300 N N . SER A 1 677 ? 10.297 23.487 -4.368 1.00 96.81 677 SER A N 1
ATOM 5301 C CA . SER A 1 677 ? 10.848 24.809 -4.674 1.00 96.81 677 SER A CA 1
ATOM 5302 C C . SER A 1 677 ? 10.846 25.738 -3.458 1.00 96.81 677 SER A C 1
ATOM 5304 O O . SER A 1 677 ? 10.100 25.554 -2.494 1.00 96.81 677 SER A O 1
ATOM 5306 N N . LYS A 1 678 ? 11.690 26.771 -3.492 1.00 94.62 678 LYS A N 1
ATOM 5307 C CA . LYS A 1 678 ? 11.689 27.879 -2.529 1.00 94.62 678 LYS A CA 1
ATOM 5308 C C . LYS A 1 678 ? 11.085 29.107 -3.197 1.00 94.62 678 LYS A C 1
ATOM 5310 O O . LYS A 1 678 ? 11.631 29.628 -4.159 1.00 94.62 678 LYS A O 1
ATOM 5315 N N . LEU A 1 679 ? 9.962 29.577 -2.677 1.00 94.81 679 LEU A N 1
ATOM 5316 C CA . LEU A 1 679 ? 9.272 30.784 -3.110 1.00 94.81 679 LEU A CA 1
ATOM 5317 C C . LEU A 1 679 ? 9.403 31.815 -1.991 1.00 94.81 679 LEU A C 1
ATOM 5319 O O . LEU A 1 679 ? 8.830 31.633 -0.925 1.00 94.81 679 LEU A O 1
ATOM 5323 N N . GLY A 1 680 ? 10.159 32.891 -2.188 1.00 92.12 680 GLY A N 1
ATOM 5324 C CA . GLY A 1 680 ? 10.353 33.900 -1.147 1.00 92.12 680 GLY A CA 1
ATOM 5325 C C . GLY A 1 680 ? 9.068 34.678 -0.864 1.00 92.12 680 GLY A C 1
ATOM 5326 O O . GLY A 1 680 ? 8.352 34.356 0.081 1.00 92.12 680 GLY A O 1
ATOM 5327 N N . ARG A 1 681 ? 8.753 35.703 -1.661 1.00 93.25 681 ARG A N 1
ATOM 5328 C CA . ARG A 1 681 ? 7.543 36.528 -1.473 1.00 93.25 681 ARG A CA 1
ATOM 5329 C C . ARG A 1 681 ? 6.628 36.499 -2.697 1.00 93.25 681 ARG A C 1
ATOM 5331 O O . ARG A 1 681 ? 7.058 36.877 -3.781 1.00 93.25 681 ARG A O 1
ATOM 5338 N N . LEU A 1 682 ? 5.373 36.089 -2.514 1.00 94.19 682 LEU A N 1
ATOM 5339 C CA . LEU A 1 682 ? 4.314 36.160 -3.526 1.00 94.19 682 LEU A CA 1
ATOM 5340 C C . LEU A 1 682 ? 3.471 37.416 -3.280 1.00 94.19 682 LEU A C 1
ATOM 5342 O O . LEU A 1 682 ? 2.713 37.463 -2.311 1.00 94.19 682 LEU A O 1
ATOM 5346 N N . GLU A 1 683 ? 3.620 38.439 -4.123 1.00 93.50 683 GLU A N 1
ATOM 5347 C CA . GLU A 1 683 ? 2.879 39.692 -3.944 1.00 93.50 683 GLU A CA 1
ATOM 5348 C C . GLU A 1 683 ? 1.387 39.561 -4.311 1.00 93.50 683 GLU A C 1
ATOM 5350 O O . GLU A 1 683 ? 1.030 38.800 -5.220 1.00 93.50 683 GLU A O 1
ATOM 5355 N N . PRO A 1 684 ? 0.504 40.355 -3.678 1.00 90.62 684 PRO A N 1
ATOM 5356 C CA . PRO A 1 684 ? -0.852 40.584 -4.173 1.00 90.62 684 PRO A CA 1
ATOM 5357 C C . PRO A 1 684 ? -0.858 40.970 -5.659 1.00 90.62 684 PRO A C 1
ATOM 5359 O O . PRO A 1 684 ? 0.041 41.668 -6.133 1.00 90.62 684 PRO A O 1
ATOM 5362 N N . SER A 1 685 ? -1.868 40.520 -6.409 1.00 89.81 685 SER A N 1
ATOM 5363 C CA . SER A 1 685 ? -2.011 40.812 -7.848 1.00 89.81 685 SER A CA 1
ATOM 5364 C C . SER A 1 685 ? -0.823 40.388 -8.733 1.00 89.81 685 SER A C 1
ATOM 5366 O O . SER A 1 685 ? -0.698 40.839 -9.876 1.00 89.81 685 SER A O 1
ATOM 5368 N N . MET A 1 686 ? 0.057 39.497 -8.256 1.00 93.00 686 MET A N 1
ATOM 5369 C CA . MET A 1 686 ? 1.208 39.027 -9.039 1.00 93.00 686 MET A CA 1
ATOM 5370 C C . MET A 1 686 ? 0.810 38.374 -10.370 1.00 93.00 686 MET A C 1
ATOM 5372 O O . MET A 1 686 ? 1.472 38.606 -11.382 1.00 93.00 686 MET A O 1
ATOM 5376 N N . ALA A 1 687 ? -0.317 37.658 -10.393 1.00 92.00 687 ALA A N 1
ATOM 5377 C CA . ALA A 1 687 ? -0.887 36.997 -11.567 1.00 92.00 687 ALA A CA 1
ATOM 5378 C C . ALA A 1 687 ? -2.291 37.531 -11.918 1.00 92.00 687 ALA A C 1
ATOM 5380 O O . ALA A 1 687 ? -3.194 36.777 -12.273 1.00 92.00 687 ALA A O 1
ATOM 5381 N N . GLU A 1 688 ? -2.503 38.843 -11.782 1.00 90.12 688 GLU A N 1
ATOM 5382 C CA . GLU A 1 688 ? -3.797 39.461 -12.086 1.00 90.12 688 GLU A CA 1
ATOM 5383 C C . GLU A 1 688 ? -4.200 39.306 -13.561 1.00 90.12 688 GLU A C 1
ATOM 5385 O O . GLU A 1 688 ? -3.415 39.571 -14.475 1.00 90.12 688 GLU A O 1
ATOM 5390 N N . GLY A 1 689 ? -5.443 38.879 -13.788 1.00 89.44 689 GLY A N 1
ATOM 5391 C CA . GLY A 1 689 ? -5.997 38.656 -15.121 1.00 89.44 689 GLY A CA 1
ATOM 5392 C C . GLY A 1 689 ? -5.451 37.414 -15.823 1.00 89.44 689 GLY A C 1
ATOM 5393 O O . GLY A 1 689 ? -5.781 37.187 -16.982 1.00 89.44 689 GLY A O 1
ATOM 5394 N N . SER A 1 690 ? -4.632 36.608 -15.146 1.00 91.94 690 SER A N 1
ATOM 5395 C CA . SER A 1 690 ? -4.123 35.353 -15.695 1.00 91.94 690 SER A CA 1
ATOM 5396 C C . SER A 1 690 ? -5.224 34.303 -15.786 1.00 91.94 690 SER A C 1
ATOM 5398 O O . SER A 1 690 ? -6.157 34.303 -14.989 1.00 91.94 690 SER A O 1
ATOM 5400 N N . THR A 1 691 ? -5.108 33.397 -16.749 1.00 88.75 691 THR A N 1
ATOM 5401 C CA . THR A 1 691 ? -5.996 32.245 -16.939 1.00 88.75 691 THR A CA 1
ATOM 5402 C C . THR A 1 691 ? -5.184 30.984 -16.675 1.00 88.75 691 THR A C 1
ATOM 5404 O O . THR A 1 691 ? -4.345 30.615 -17.488 1.00 88.75 691 THR A O 1
ATOM 5407 N N . ILE A 1 692 ? -5.348 30.391 -15.489 1.00 90.56 692 ILE A N 1
ATOM 5408 C CA . ILE A 1 692 ? -4.637 29.175 -15.074 1.00 90.56 692 ILE A CA 1
ATOM 5409 C C . ILE A 1 692 ? -5.658 28.145 -14.609 1.00 90.56 692 ILE A C 1
ATOM 5411 O O . ILE A 1 692 ? -6.245 28.330 -13.546 1.00 90.56 692 ILE A O 1
ATOM 5415 N N . GLU A 1 693 ? -5.895 27.076 -15.373 1.00 89.56 693 GLU A N 1
ATOM 5416 C CA . GLU A 1 693 ? -6.943 26.103 -15.021 1.00 89.56 693 GLU A CA 1
ATOM 5417 C C . GLU A 1 693 ? -6.596 25.318 -13.748 1.00 89.56 693 GLU A C 1
ATOM 5419 O O . GLU A 1 693 ? -7.455 25.180 -12.869 1.00 89.56 693 GLU A O 1
ATOM 5424 N N . ASN A 1 694 ? -5.341 24.871 -13.630 1.00 91.25 694 ASN A N 1
ATOM 5425 C CA . ASN A 1 694 ? -4.790 24.167 -12.475 1.00 91.25 694 ASN A CA 1
ATOM 5426 C C . ASN A 1 694 ? -3.507 24.854 -11.989 1.00 91.25 694 ASN A C 1
ATOM 5428 O O . ASN A 1 694 ? -2.491 24.845 -12.678 1.00 91.25 694 ASN A O 1
ATOM 5432 N N . LEU A 1 695 ? -3.534 25.420 -10.783 1.00 93.62 695 LEU A N 1
ATOM 5433 C CA . LEU A 1 695 ? -2.326 25.885 -10.098 1.00 93.62 695 LEU A CA 1
ATOM 5434 C C . LEU A 1 695 ? -1.983 24.908 -8.975 1.00 93.62 695 LEU A C 1
ATOM 5436 O O . LEU A 1 695 ? -2.750 24.778 -8.018 1.00 93.62 695 LEU A O 1
ATOM 5440 N N . ILE A 1 696 ? -0.842 24.236 -9.093 1.00 94.44 696 ILE A N 1
ATOM 5441 C CA . ILE A 1 696 ? -0.360 23.226 -8.152 1.00 94.44 696 ILE A CA 1
ATOM 5442 C C . ILE A 1 696 ? 0.947 23.719 -7.537 1.00 94.44 696 ILE A C 1
ATOM 5444 O O . ILE A 1 696 ? 1.918 23.982 -8.241 1.00 94.44 696 ILE A O 1
ATOM 5448 N N . ILE A 1 697 ? 0.981 23.834 -6.212 1.00 95.44 697 ILE A N 1
ATOM 5449 C CA . ILE A 1 697 ? 2.211 24.072 -5.455 1.00 95.44 697 ILE A CA 1
ATOM 5450 C C . ILE A 1 697 ? 2.334 22.957 -4.425 1.00 95.44 697 ILE A C 1
ATOM 5452 O O . ILE A 1 697 ? 1.510 22.863 -3.506 1.00 95.44 697 ILE A O 1
ATOM 5456 N N . ALA A 1 698 ? 3.344 22.110 -4.599 1.00 95.31 698 ALA A N 1
ATOM 5457 C CA . ALA A 1 698 ? 3.583 20.946 -3.765 1.00 95.31 698 ALA A CA 1
ATOM 5458 C C . ALA A 1 698 ? 5.005 20.922 -3.195 1.00 95.31 698 ALA A C 1
ATOM 5460 O O . ALA A 1 698 ? 5.957 21.384 -3.831 1.00 95.31 698 ALA A O 1
ATOM 5461 N N . ASP A 1 699 ? 5.138 20.403 -1.972 1.00 94.75 699 ASP A N 1
ATOM 5462 C CA . ASP A 1 699 ? 6.423 20.105 -1.321 1.00 94.75 699 ASP A CA 1
ATOM 5463 C C . ASP A 1 699 ? 7.406 21.298 -1.313 1.00 94.75 699 ASP A C 1
ATOM 5465 O O . ASP A 1 699 ? 8.626 21.150 -1.374 1.00 94.75 699 ASP A O 1
ATOM 5469 N N . SER A 1 700 ? 6.868 22.519 -1.260 1.00 95.75 700 SER A N 1
ATOM 5470 C CA . SER A 1 700 ? 7.620 23.762 -1.442 1.00 95.75 700 SER A CA 1
ATOM 5471 C C . SER A 1 700 ? 7.642 24.621 -0.174 1.00 95.75 700 SER A C 1
ATOM 5473 O O . SER A 1 700 ? 6.828 24.476 0.739 1.00 95.75 700 SER A O 1
ATOM 5475 N N . ARG A 1 701 ? 8.597 25.552 -0.092 1.00 93.19 701 ARG A N 1
ATOM 5476 C CA . ARG A 1 701 ? 8.707 26.538 0.997 1.00 93.19 701 ARG A CA 1
ATOM 5477 C C . ARG A 1 701 ? 8.283 27.911 0.489 1.00 93.19 701 ARG A C 1
ATOM 5479 O O . ARG A 1 701 ? 8.968 28.467 -0.357 1.00 93.19 701 ARG A O 1
ATOM 5486 N N . ILE A 1 702 ? 7.199 28.466 1.019 1.00 93.62 702 ILE A N 1
ATOM 5487 C CA . ILE A 1 702 ? 6.702 29.811 0.713 1.00 93.62 702 ILE A CA 1
ATOM 5488 C C . ILE A 1 702 ? 7.061 30.731 1.880 1.00 93.62 702 ILE A C 1
ATOM 5490 O O . ILE A 1 702 ? 6.597 30.501 2.986 1.00 93.62 702 ILE A O 1
ATOM 5494 N N . GLY A 1 703 ? 7.866 31.771 1.678 1.00 89.00 703 GLY A N 1
ATOM 5495 C CA . GLY A 1 703 ? 8.265 32.693 2.747 1.00 89.00 703 GLY A CA 1
ATOM 5496 C C . GLY A 1 703 ? 7.133 33.629 3.178 1.00 89.00 703 GLY A C 1
ATOM 5497 O O . GLY A 1 703 ? 6.811 33.721 4.358 1.00 89.00 703 GLY A O 1
ATOM 5498 N N . PHE A 1 704 ? 6.503 34.311 2.227 1.00 90.88 704 PHE A N 1
ATOM 5499 C CA . PHE A 1 704 ? 5.371 35.209 2.456 1.00 90.88 704 PHE A CA 1
ATOM 5500 C C . PHE A 1 704 ? 4.382 35.104 1.299 1.00 90.88 704 PHE A C 1
ATOM 5502 O O . PHE A 1 704 ? 4.780 35.143 0.133 1.00 90.88 704 PHE A O 1
ATOM 5509 N N . THR A 1 705 ? 3.091 35.037 1.605 1.00 91.12 705 THR A N 1
ATOM 5510 C CA . THR A 1 705 ? 2.021 35.126 0.607 1.00 91.12 705 THR A CA 1
ATOM 5511 C C . THR A 1 705 ? 0.752 35.747 1.200 1.00 91.12 705 THR A C 1
ATOM 5513 O O . THR A 1 705 ? 0.629 35.931 2.409 1.00 91.12 705 THR A O 1
ATOM 5516 N N . SER A 1 706 ? -0.206 36.074 0.341 1.00 88.62 706 SER A N 1
ATOM 5517 C CA . SER A 1 706 ? -1.536 36.557 0.704 1.00 88.62 706 SER A CA 1
ATOM 5518 C C . SER A 1 706 ? -2.570 35.836 -0.151 1.00 88.62 706 SER A C 1
ATOM 5520 O O . SER A 1 706 ? -2.299 35.530 -1.312 1.00 88.62 706 SER A O 1
ATOM 5522 N N . TRP A 1 707 ? -3.778 35.608 0.365 1.00 87.25 707 TRP A N 1
ATOM 5523 C CA . TRP A 1 707 ? -4.870 35.051 -0.447 1.00 87.25 707 TRP A CA 1
ATOM 5524 C C . TRP A 1 707 ? -5.197 35.918 -1.673 1.00 87.25 707 TRP A C 1
ATOM 5526 O O . TRP A 1 707 ? -5.589 35.393 -2.716 1.00 87.25 707 TRP A O 1
ATOM 5536 N N . SER A 1 708 ? -4.949 37.229 -1.599 1.00 87.06 708 SER A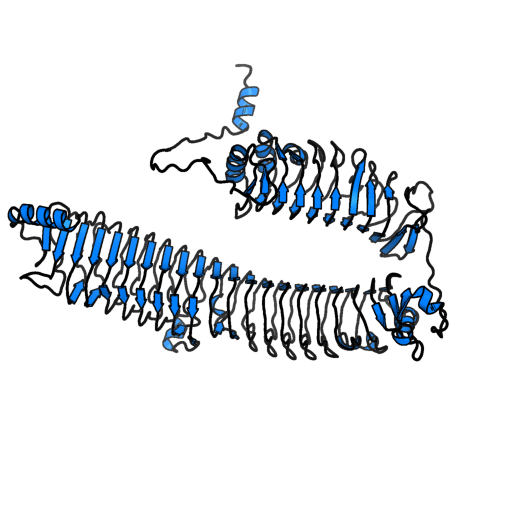 N 1
ATOM 5537 C CA . SER A 1 708 ? -5.097 38.152 -2.733 1.00 87.06 708 SER A CA 1
ATOM 5538 C C . SER A 1 708 ? -4.121 37.870 -3.887 1.00 87.06 708 SER A C 1
ATOM 5540 O O . SER A 1 708 ? -4.411 38.228 -5.029 1.00 87.06 708 SER A O 1
ATOM 5542 N N . ALA A 1 709 ? -3.002 37.173 -3.645 1.00 88.94 709 ALA A N 1
ATOM 5543 C CA . ALA A 1 709 ? -2.075 36.753 -4.701 1.00 88.94 709 ALA A CA 1
ATOM 5544 C C . ALA A 1 709 ? -2.722 35.751 -5.677 1.00 88.94 709 ALA A C 1
ATOM 5546 O O . ALA A 1 709 ? -2.373 35.729 -6.857 1.00 88.94 709 ALA A O 1
ATOM 5547 N N . PHE A 1 710 ? -3.694 34.960 -5.203 1.00 89.75 710 PHE A N 1
ATOM 5548 C CA . PHE A 1 710 ? -4.407 33.948 -5.991 1.00 89.75 710 PHE A CA 1
ATOM 5549 C C . PHE A 1 710 ? -5.777 34.420 -6.498 1.00 89.75 710 PHE A C 1
ATOM 5551 O O . PHE A 1 710 ? -6.386 33.757 -7.338 1.00 89.75 710 PHE A O 1
ATOM 5558 N N . GLN A 1 711 ? -6.281 35.555 -6.005 1.00 84.62 711 GLN A N 1
ATOM 5559 C CA . GLN A 1 711 ? -7.595 36.081 -6.382 1.00 84.62 711 GLN A CA 1
ATOM 5560 C C . GLN A 1 711 ? -7.661 36.420 -7.874 1.00 84.62 711 GLN A C 1
ATOM 5562 O O . GLN A 1 711 ? -8.571 35.970 -8.562 1.00 84.62 711 GLN A O 1
ATOM 5567 N N . GLY A 1 712 ? -6.670 37.155 -8.383 1.00 81.81 712 GLY A N 1
ATOM 5568 C CA . GLY A 1 712 ? -6.648 37.633 -9.769 1.00 81.81 712 GLY A CA 1
ATOM 5569 C C . GLY A 1 712 ? -6.438 36.554 -10.839 1.00 81.81 712 GLY A C 1
ATOM 5570 O O . GLY A 1 712 ? -6.541 36.869 -12.023 1.00 81.81 712 GLY A O 1
ATOM 5571 N N . ILE A 1 713 ? -6.157 35.309 -10.442 1.00 87.25 713 ILE A N 1
ATOM 5572 C CA . ILE A 1 713 ? -6.009 34.166 -11.346 1.00 87.25 713 ILE A CA 1
ATOM 5573 C C . ILE A 1 713 ? -7.405 33.620 -11.653 1.00 87.25 713 ILE A C 1
ATOM 5575 O O . ILE A 1 713 ? -8.124 33.217 -10.747 1.00 87.25 713 ILE A O 1
ATOM 5579 N N . ARG A 1 714 ? -7.811 33.580 -12.916 1.00 80.50 714 ARG A N 1
ATOM 5580 C CA . ARG A 1 714 ? -9.052 32.936 -13.363 1.00 80.50 714 ARG A CA 1
ATOM 5581 C C . ARG A 1 714 ? -8.755 31.460 -13.624 1.00 80.50 714 ARG A C 1
ATOM 5583 O O . ARG A 1 714 ? -7.883 31.164 -14.432 1.00 80.50 714 ARG A O 1
ATOM 5590 N N . GLY A 1 715 ? -9.427 30.543 -12.929 1.00 73.31 715 GLY A N 1
ATOM 5591 C CA . GLY A 1 715 ? -9.042 29.130 -12.927 1.00 73.31 715 GLY A CA 1
ATOM 5592 C C . GLY A 1 715 ? -10.007 28.226 -12.180 1.00 73.31 715 GLY A C 1
ATOM 5593 O O . GLY A 1 715 ? -10.740 28.705 -11.324 1.00 73.31 715 GLY A O 1
ATOM 5594 N N . ALA A 1 716 ? -9.996 26.925 -12.482 1.00 68.06 716 ALA A N 1
ATOM 5595 C CA . ALA A 1 716 ? -10.914 25.968 -11.870 1.00 68.06 716 ALA A CA 1
ATOM 5596 C C . ALA A 1 716 ? -10.361 25.342 -10.580 1.00 68.06 716 ALA A C 1
ATOM 5598 O O . ALA A 1 716 ? -11.159 25.002 -9.708 1.00 68.06 716 ALA A O 1
ATOM 5599 N N . LYS A 1 717 ? -9.035 25.160 -10.433 1.00 88.69 717 LYS A N 1
ATOM 5600 C CA . LYS A 1 717 ? -8.440 24.420 -9.301 1.00 88.69 717 LYS A CA 1
ATOM 5601 C C . LYS A 1 717 ? -7.157 25.058 -8.759 1.00 88.69 717 LYS A C 1
ATOM 5603 O O . LYS A 1 717 ? -6.206 25.298 -9.498 1.00 88.69 717 LYS A O 1
ATOM 5608 N N . LEU A 1 718 ? -7.106 25.247 -7.441 1.00 92.19 718 LEU A N 1
ATOM 5609 C CA . LEU A 1 718 ? -5.922 25.672 -6.690 1.00 92.19 718 LEU A CA 1
ATOM 5610 C C . LEU A 1 718 ? -5.538 24.568 -5.703 1.00 92.19 718 LEU A C 1
ATOM 5612 O O . LEU A 1 718 ? -6.312 24.260 -4.799 1.00 92.19 718 LEU A O 1
ATOM 5616 N N . ARG A 1 719 ? -4.356 23.970 -5.859 1.00 91.69 719 ARG A N 1
ATOM 5617 C CA . ARG A 1 719 ? -3.840 22.927 -4.964 1.00 91.69 719 ARG A CA 1
ATOM 5618 C C . ARG A 1 719 ? -2.573 23.414 -4.273 1.00 91.69 719 ARG A C 1
ATOM 5620 O O . ARG A 1 719 ? -1.562 23.647 -4.924 1.00 91.69 719 ARG A O 1
ATOM 5627 N N . LEU A 1 720 ? -2.634 23.550 -2.955 1.00 91.88 720 LEU A N 1
ATOM 5628 C CA . LEU A 1 720 ?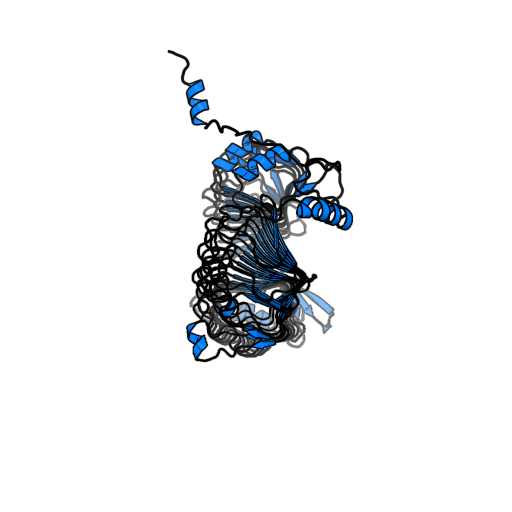 -1.492 23.829 -2.092 1.00 91.88 720 LEU A CA 1
ATOM 5629 C C . LEU A 1 720 ? -1.317 22.617 -1.179 1.00 91.88 720 LEU A C 1
ATOM 5631 O O . LEU A 1 720 ? -2.117 22.421 -0.260 1.00 91.88 720 LEU A O 1
ATOM 5635 N N . THR A 1 721 ? -0.317 21.779 -1.446 1.00 91.81 721 THR A N 1
ATOM 5636 C CA . THR A 1 721 ? -0.118 20.526 -0.706 1.00 91.81 721 THR A CA 1
ATOM 5637 C C . THR A 1 721 ? 1.283 20.378 -0.132 1.00 91.81 721 THR A C 1
ATOM 5639 O O . THR A 1 721 ? 2.260 20.638 -0.819 1.00 91.81 721 THR A O 1
ATOM 5642 N N . ASN A 1 722 ? 1.401 19.913 1.112 1.00 91.12 722 ASN A N 1
ATOM 5643 C CA . ASN A 1 722 ? 2.691 19.605 1.751 1.00 91.12 722 ASN A CA 1
ATOM 5644 C C . ASN A 1 722 ? 3.701 20.771 1.782 1.00 91.12 722 ASN A C 1
ATOM 5646 O O . ASN A 1 722 ? 4.910 20.553 1.829 1.00 91.12 722 ASN A O 1
ATOM 5650 N N . ASN A 1 723 ? 3.233 22.022 1.770 1.00 91.44 723 ASN A N 1
ATOM 5651 C CA . ASN A 1 723 ? 4.124 23.181 1.771 1.00 91.44 723 ASN A CA 1
ATOM 5652 C C . ASN A 1 723 ? 4.471 23.652 3.185 1.00 91.44 723 ASN A C 1
ATOM 5654 O O . ASN A 1 723 ? 3.729 23.427 4.140 1.00 91.44 723 ASN A O 1
ATOM 5658 N N . ILE A 1 724 ? 5.566 24.397 3.315 1.00 89.06 724 ILE A N 1
ATOM 5659 C CA . ILE A 1 724 ? 5.878 25.193 4.509 1.00 89.06 724 ILE A CA 1
ATOM 5660 C C . ILE A 1 724 ? 5.621 26.659 4.171 1.00 89.06 724 ILE A C 1
ATOM 5662 O O . ILE A 1 724 ? 6.292 27.206 3.303 1.00 89.06 724 ILE A O 1
ATOM 5666 N N . ILE A 1 725 ? 4.667 27.296 4.845 1.00 89.62 725 ILE A N 1
ATOM 5667 C CA . ILE A 1 725 ? 4.238 28.673 4.594 1.00 89.62 725 ILE A CA 1
ATOM 5668 C C . ILE A 1 725 ? 4.635 29.560 5.779 1.00 89.62 725 ILE A C 1
ATOM 5670 O O . ILE A 1 725 ? 4.032 29.511 6.851 1.00 89.62 725 ILE A O 1
ATOM 5674 N N . GLY A 1 726 ? 5.642 30.396 5.532 1.00 84.81 726 GLY A N 1
ATOM 5675 C CA . GLY A 1 726 ? 6.249 31.373 6.429 1.00 84.81 726 GLY A CA 1
ATOM 5676 C C . GLY A 1 726 ? 5.260 32.353 7.036 1.00 84.81 726 GLY A C 1
ATOM 5677 O O . GLY A 1 726 ? 5.218 32.491 8.249 1.00 84.81 726 GLY A O 1
ATOM 5678 N N . HIS A 1 727 ? 4.480 33.024 6.194 1.00 84.12 727 HIS A N 1
ATOM 5679 C CA . HIS A 1 727 ? 3.448 33.971 6.595 1.00 84.12 727 HIS A CA 1
ATOM 5680 C C . HIS A 1 727 ? 2.341 34.004 5.539 1.00 84.12 727 HIS A C 1
ATOM 5682 O O . HIS A 1 727 ? 2.640 34.033 4.340 1.00 84.12 727 HIS A O 1
ATOM 5688 N N . MET A 1 728 ? 1.078 34.016 5.974 1.00 85.12 728 MET A N 1
ATOM 5689 C CA . MET A 1 728 ? -0.087 34.095 5.091 1.00 85.12 728 MET A CA 1
ATOM 5690 C C . MET A 1 728 ? -1.116 35.084 5.633 1.00 85.12 728 MET A C 1
ATOM 5692 O O . MET A 1 728 ? -1.584 34.932 6.760 1.00 85.12 728 MET A O 1
ATOM 5696 N N . GLU A 1 729 ? -1.488 36.072 4.822 1.00 84.31 729 GLU A N 1
ATOM 5697 C CA . GLU A 1 729 ? -2.468 37.105 5.182 1.00 84.31 729 GLU A CA 1
ATOM 5698 C C . GLU A 1 729 ? -3.657 37.168 4.205 1.00 84.31 729 GLU A C 1
ATOM 5700 O O . GLU A 1 729 ? -3.739 36.422 3.226 1.00 84.31 729 GLU A O 1
ATOM 5705 N N . GLY A 1 730 ? -4.596 38.087 4.458 1.00 79.88 730 GLY A N 1
ATOM 5706 C CA . GLY A 1 730 ? -5.709 38.357 3.546 1.00 79.88 730 GLY A CA 1
ATOM 5707 C C . GLY A 1 730 ? -6.851 37.340 3.617 1.00 79.88 730 GLY A C 1
ATOM 5708 O O . GLY A 1 730 ? -7.499 37.091 2.607 1.00 79.88 730 GLY A O 1
ATOM 5709 N N . PHE A 1 731 ? -7.133 36.749 4.783 1.00 72.88 731 PHE A N 1
ATOM 5710 C CA . PHE A 1 731 ? -8.215 35.758 4.952 1.00 72.88 731 PHE A CA 1
ATOM 5711 C C . PHE A 1 731 ? -9.604 36.271 4.535 1.00 72.88 731 PHE A C 1
ATOM 5713 O O . PHE A 1 731 ? -10.458 35.474 4.162 1.00 72.88 731 PHE A O 1
ATOM 5720 N N . SER A 1 732 ? -9.820 37.589 4.502 1.00 70.62 732 SER A N 1
ATOM 5721 C CA . SER A 1 732 ? -11.023 38.207 3.929 1.00 70.62 732 SER A CA 1
ATOM 5722 C C . SER A 1 732 ? -11.228 37.901 2.438 1.00 70.62 732 SER A C 1
ATOM 5724 O O . SER A 1 732 ? -12.363 37.913 1.970 1.00 70.62 732 SER A O 1
ATOM 5726 N N . PHE A 1 733 ? -10.160 37.603 1.692 1.00 74.62 733 PHE A N 1
ATOM 5727 C CA . PHE A 1 733 ? -10.212 37.240 0.272 1.00 74.62 733 PHE A CA 1
ATOM 5728 C C . PHE A 1 733 ? -10.408 35.737 0.040 1.00 74.62 733 PHE A C 1
ATOM 5730 O O . PHE A 1 733 ? -10.818 35.342 -1.049 1.00 74.62 733 PHE A O 1
ATOM 5737 N N . LEU A 1 734 ? -10.145 34.892 1.043 1.00 70.81 734 LEU A N 1
ATOM 5738 C CA . LEU A 1 734 ? -10.238 33.434 0.926 1.00 70.81 734 LEU A CA 1
ATOM 5739 C C . LEU A 1 734 ? -11.627 32.950 0.465 1.00 70.81 734 LEU A C 1
ATOM 5741 O O . LEU A 1 734 ? -11.664 32.122 -0.443 1.00 70.81 734 LEU A O 1
ATOM 5745 N N . PRO A 1 735 ? -12.762 33.484 0.967 1.00 69.00 735 PRO A N 1
ATOM 5746 C CA . PRO A 1 735 ? -14.075 33.139 0.427 1.00 69.00 735 PRO A CA 1
ATOM 5747 C C . PRO A 1 735 ? -14.194 33.402 -1.076 1.00 69.00 735 PRO A C 1
ATOM 5749 O O . PRO A 1 735 ? -14.715 32.559 -1.795 1.00 69.00 735 PRO A O 1
ATOM 5752 N N . ALA A 1 736 ? -13.678 34.529 -1.577 1.00 73.19 736 ALA A N 1
ATOM 5753 C CA . ALA A 1 736 ? -13.709 34.837 -3.008 1.00 73.19 736 ALA A CA 1
ATOM 5754 C C . ALA A 1 736 ? -12.828 33.864 -3.807 1.00 73.19 736 ALA A C 1
ATOM 5756 O O . ALA A 1 736 ? -13.277 33.283 -4.789 1.00 73.19 736 ALA A O 1
ATOM 5757 N N . VAL A 1 737 ? -11.602 33.608 -3.339 1.00 74.44 737 VAL A N 1
ATOM 5758 C CA . VAL A 1 737 ? -10.682 32.650 -3.975 1.00 74.44 737 VAL A CA 1
ATOM 5759 C C . VAL A 1 737 ? -11.294 31.251 -4.038 1.00 74.44 737 VAL A C 1
ATOM 5761 O O . VAL A 1 737 ? -11.187 30.596 -5.067 1.00 74.44 737 VAL A O 1
ATOM 5764 N N . ALA A 1 738 ? -11.923 30.797 -2.957 1.00 61.69 738 ALA A N 1
ATOM 5765 C CA . ALA A 1 738 ? -12.366 29.417 -2.812 1.00 61.69 738 ALA A CA 1
ATOM 5766 C C . ALA A 1 738 ? -13.806 29.158 -3.293 1.00 61.69 738 ALA A C 1
ATOM 5768 O O . ALA A 1 738 ? -14.191 28.011 -3.489 1.00 61.69 738 ALA A O 1
ATOM 5769 N N . THR A 1 739 ? -14.607 30.206 -3.509 1.00 64.62 739 THR A N 1
ATOM 5770 C CA . THR A 1 739 ? -15.890 30.090 -4.229 1.00 64.62 739 THR A CA 1
ATOM 5771 C C . THR A 1 739 ? -15.692 30.119 -5.739 1.00 64.62 739 THR A C 1
ATOM 5773 O O . THR A 1 739 ? -16.398 29.416 -6.457 1.00 64.62 739 THR A O 1
ATOM 5776 N N . GLU A 1 740 ? -14.719 30.889 -6.231 1.00 67.31 740 GLU A N 1
ATOM 5777 C CA . GLU A 1 740 ? -14.376 30.914 -7.655 1.00 67.31 740 GLU A CA 1
ATOM 5778 C C . GLU A 1 740 ? -13.567 29.686 -8.102 1.00 67.31 740 GLU A C 1
ATOM 5780 O O . GLU A 1 740 ? -13.563 29.368 -9.290 1.00 67.31 740 GLU A O 1
ATOM 5785 N N . LYS A 1 741 ? -12.866 29.006 -7.180 1.00 71.19 741 LYS A N 1
ATOM 5786 C CA . LYS A 1 741 ? -11.895 27.940 -7.483 1.00 71.19 741 LYS A CA 1
ATOM 5787 C C . LYS A 1 741 ? -12.078 26.747 -6.547 1.00 71.19 741 LYS A C 1
ATOM 5789 O O . LYS A 1 741 ? -12.240 26.925 -5.346 1.00 71.19 741 LYS A O 1
ATOM 5794 N N . ILE A 1 742 ? -11.922 25.525 -7.056 1.00 81.38 742 ILE A N 1
ATOM 5795 C CA . ILE A 1 742 ? -11.797 24.318 -6.226 1.00 81.38 742 ILE A CA 1
ATOM 5796 C C . ILE A 1 742 ? -10.466 24.398 -5.469 1.00 81.38 742 ILE A C 1
ATOM 5798 O O . ILE A 1 742 ? -9.398 24.180 -6.048 1.00 81.38 742 ILE A O 1
ATOM 5802 N N . LEU A 1 743 ? -10.526 24.720 -4.178 1.00 86.62 743 LEU A N 1
ATOM 5803 C CA . LEU A 1 743 ? -9.361 24.807 -3.304 1.00 86.62 743 LEU A CA 1
ATOM 5804 C C . LEU A 1 743 ? -9.069 23.441 -2.677 1.00 86.62 743 LEU A C 1
ATOM 5806 O O . LEU A 1 743 ? -9.889 22.913 -1.937 1.00 86.62 743 LEU A O 1
ATOM 5810 N N . CYS A 1 744 ? -7.882 22.891 -2.914 1.00 88.19 744 CYS A N 1
ATOM 5811 C CA . CYS A 1 744 ? -7.345 21.777 -2.140 1.00 88.19 744 CYS A CA 1
ATOM 5812 C C . CYS A 1 744 ? -6.137 22.274 -1.342 1.00 88.19 744 CYS A C 1
ATOM 5814 O O . CYS A 1 744 ? -5.093 22.592 -1.909 1.00 88.19 744 CYS A O 1
ATOM 5816 N N . PHE A 1 745 ? -6.295 22.364 -0.026 1.00 88.00 745 PHE A N 1
ATOM 5817 C CA . PHE A 1 745 ? -5.281 22.847 0.898 1.00 88.00 745 PHE A CA 1
ATOM 5818 C C . PHE A 1 745 ? -5.013 21.770 1.957 1.00 88.00 745 PHE A C 1
ATOM 5820 O O . PHE A 1 745 ? -5.801 21.606 2.888 1.00 88.00 745 PHE A O 1
ATOM 5827 N N . ASN A 1 746 ? -3.938 20.989 1.813 1.00 87.06 746 ASN A N 1
ATOM 5828 C CA . ASN A 1 746 ? -3.684 19.830 2.682 1.00 87.06 746 ASN A CA 1
ATOM 5829 C C . ASN A 1 746 ? -2.196 19.617 2.997 1.00 87.06 746 ASN A C 1
ATOM 5831 O O . ASN A 1 746 ? -1.333 19.898 2.176 1.00 87.06 746 ASN A O 1
ATOM 5835 N N . GLY A 1 747 ? -1.878 19.097 4.183 1.00 85.88 747 GLY A N 1
ATOM 5836 C CA . GLY A 1 747 ? -0.500 18.793 4.587 1.00 85.88 747 GLY A CA 1
ATOM 5837 C C . GLY A 1 747 ? 0.424 20.005 4.748 1.00 85.88 747 GLY A C 1
ATOM 5838 O O . GLY A 1 747 ? 1.622 19.826 4.953 1.00 85.88 747 GLY A O 1
ATOM 5839 N N . ASN A 1 748 ? -0.089 21.235 4.675 1.00 87.88 748 ASN A N 1
ATOM 5840 C CA . ASN A 1 748 ? 0.729 22.439 4.791 1.00 87.88 748 ASN A CA 1
ATOM 5841 C C . ASN A 1 748 ? 1.059 22.761 6.254 1.00 87.88 748 ASN A C 1
ATOM 5843 O O . ASN A 1 748 ? 0.237 22.576 7.151 1.00 87.88 748 ASN A O 1
ATOM 5847 N N . ARG A 1 749 ? 2.255 23.304 6.492 1.00 84.88 749 ARG A N 1
ATOM 5848 C CA . ARG A 1 749 ? 2.721 23.833 7.782 1.00 84.88 749 ARG A CA 1
ATOM 5849 C C . ARG A 1 749 ? 2.736 25.356 7.729 1.00 84.88 749 ARG A C 1
ATOM 5851 O O . ARG A 1 749 ? 3.398 25.898 6.854 1.00 84.88 749 ARG A O 1
ATOM 5858 N N . ILE A 1 750 ? 2.056 26.045 8.643 1.00 83.88 750 ILE A N 1
ATOM 5859 C CA . ILE A 1 750 ? 1.848 27.508 8.565 1.00 83.88 750 ILE A CA 1
ATOM 5860 C C . ILE A 1 750 ? 2.210 28.201 9.883 1.00 83.88 750 ILE A C 1
ATOM 5862 O O . ILE A 1 750 ? 2.021 27.636 10.952 1.00 83.88 750 ILE A O 1
ATOM 5866 N N . GLU A 1 751 ? 2.685 29.443 9.852 1.00 79.19 751 GLU A N 1
ATOM 5867 C CA . GLU A 1 751 ? 2.847 30.257 11.068 1.00 79.19 751 GLU A CA 1
ATOM 5868 C C . GLU A 1 751 ? 1.505 30.485 11.811 1.00 79.19 751 GLU A C 1
ATOM 5870 O O . GLU A 1 751 ? 0.503 30.875 11.210 1.00 79.19 751 GLU A O 1
ATOM 5875 N N . CYS A 1 752 ? 1.468 30.286 13.137 1.00 69.88 752 CYS A N 1
ATOM 5876 C CA . CYS A 1 752 ? 0.221 30.261 13.925 1.00 69.88 752 CYS A CA 1
ATOM 5877 C C . CYS A 1 752 ? -0.515 31.623 14.099 1.00 69.88 752 CYS A C 1
ATOM 5879 O O . CYS A 1 752 ? -1.452 31.708 14.889 1.00 69.88 752 CYS A O 1
ATOM 5881 N N . ASN A 1 753 ? -0.138 32.702 13.402 1.00 64.75 753 ASN A N 1
ATOM 5882 C CA . ASN A 1 753 ? -0.570 34.069 13.747 1.00 64.75 753 ASN A CA 1
ATOM 5883 C C . ASN A 1 753 ? -2.050 34.394 13.409 1.00 64.75 753 ASN A C 1
ATOM 5885 O O . ASN A 1 753 ? -2.566 35.422 13.840 1.00 64.75 753 ASN A O 1
ATOM 5889 N N . SER A 1 754 ? -2.754 33.552 12.637 1.00 56.19 754 SER A N 1
ATOM 5890 C CA . SER A 1 754 ? -4.172 33.759 12.250 1.00 56.19 754 SER A CA 1
ATOM 5891 C C . SER A 1 754 ? -4.899 32.451 11.879 1.00 56.19 754 SER A C 1
ATOM 5893 O O . SER A 1 754 ? -5.705 32.390 10.953 1.00 56.19 754 SER A O 1
ATOM 5895 N N . THR A 1 755 ? -4.608 31.361 12.593 1.00 61.72 755 THR A N 1
ATOM 5896 C CA . THR A 1 755 ? -5.093 30.009 12.247 1.00 61.72 755 THR A CA 1
ATOM 5897 C C . THR A 1 755 ? -6.594 29.804 12.446 1.00 61.72 755 THR A C 1
ATOM 5899 O O . THR A 1 755 ? -7.175 28.943 11.787 1.00 61.72 755 THR A O 1
ATOM 5902 N N . ARG A 1 756 ? -7.248 30.600 13.308 1.00 64.38 756 ARG A N 1
ATOM 5903 C CA . ARG A 1 756 ? -8.702 30.511 13.537 1.00 64.38 756 ARG A CA 1
ATOM 5904 C C . ARG A 1 756 ? -9.513 30.835 12.284 1.00 64.38 756 ARG A C 1
ATOM 5906 O O . ARG A 1 756 ? -10.377 30.042 11.914 1.00 64.38 756 ARG A O 1
ATOM 5913 N N . ASP A 1 757 ? -9.209 31.950 11.623 1.00 66.06 757 ASP A N 1
ATOM 5914 C CA . ASP A 1 757 ? -9.922 32.375 10.412 1.00 66.06 757 ASP A CA 1
ATOM 5915 C C . ASP A 1 757 ? -9.671 31.401 9.258 1.00 66.06 757 ASP A C 1
ATOM 5917 O O . ASP A 1 757 ? -10.596 31.035 8.530 1.00 66.06 757 ASP A O 1
ATOM 5921 N N . LEU A 1 758 ? -8.434 30.899 9.149 1.00 72.81 758 LEU A N 1
ATOM 5922 C CA . LEU A 1 758 ? -8.085 29.868 8.178 1.00 72.81 758 LEU A CA 1
ATOM 5923 C C . LEU A 1 758 ? -8.884 28.581 8.400 1.00 72.81 758 LEU A C 1
ATOM 5925 O O . LEU A 1 758 ? -9.436 28.043 7.448 1.00 72.81 758 LEU A O 1
ATOM 5929 N N . ARG A 1 759 ? -8.980 28.097 9.644 1.00 66.62 759 ARG A N 1
ATOM 5930 C CA . ARG A 1 759 ? -9.722 26.874 9.975 1.00 66.62 759 ARG A CA 1
ATOM 5931 C C . ARG A 1 759 ? -11.200 26.998 9.626 1.00 66.62 759 ARG A C 1
ATOM 5933 O O . ARG A 1 759 ? -11.753 26.097 8.998 1.00 66.62 759 ARG A O 1
ATOM 5940 N N . ALA A 1 760 ? -11.835 28.100 10.033 1.00 65.75 760 ALA A N 1
ATOM 5941 C CA . ALA A 1 760 ? -13.243 28.347 9.737 1.00 65.75 760 ALA A CA 1
ATOM 5942 C C . ALA A 1 760 ? -13.503 28.339 8.224 1.00 65.75 760 ALA A C 1
ATOM 5944 O O . ALA A 1 760 ? -14.491 27.772 7.767 1.00 65.75 760 ALA A O 1
ATOM 5945 N N . ALA A 1 761 ? -12.587 28.911 7.444 1.00 69.75 761 ALA A N 1
ATOM 5946 C CA . ALA A 1 761 ? -12.698 28.929 5.997 1.00 69.75 761 ALA A CA 1
ATOM 5947 C C . ALA A 1 761 ? -12.381 27.570 5.343 1.00 69.75 761 ALA A C 1
ATOM 5949 O O . ALA A 1 761 ? -13.133 27.134 4.477 1.00 69.75 761 ALA A O 1
ATOM 5950 N N . LEU A 1 762 ? -11.324 26.861 5.754 1.00 72.12 762 LEU A N 1
ATOM 5951 C CA . LEU A 1 762 ? -10.968 25.551 5.190 1.00 72.12 762 LEU A CA 1
ATOM 5952 C C . LEU A 1 762 ? -12.030 24.490 5.471 1.00 72.12 762 LEU A C 1
ATOM 5954 O O . LEU A 1 762 ? -12.308 23.683 4.593 1.00 72.12 762 LEU A O 1
ATOM 5958 N N . HIS A 1 763 ? -12.686 24.523 6.633 1.00 67.94 763 HIS A N 1
ATOM 5959 C CA . HIS A 1 763 ? -13.813 23.625 6.898 1.00 67.94 763 HIS A CA 1
ATOM 5960 C C . HIS A 1 763 ? -14.933 23.791 5.853 1.00 67.94 763 HIS A C 1
ATOM 5962 O O . HIS A 1 763 ? -15.621 22.828 5.518 1.00 67.94 763 HIS A O 1
ATOM 5968 N N . VAL A 1 764 ? -15.140 25.006 5.345 1.00 68.12 764 VAL A N 1
ATOM 5969 C CA . VAL A 1 764 ? -16.201 25.294 4.372 1.00 68.12 764 VAL A CA 1
ATOM 5970 C C . VAL A 1 764 ? -15.739 25.042 2.938 1.00 68.12 764 VAL A C 1
ATOM 5972 O O . VAL A 1 764 ? -16.518 24.539 2.135 1.00 68.12 764 VAL A O 1
ATOM 5975 N N . TYR A 1 765 ? -14.495 25.396 2.609 1.00 75.56 765 TYR A N 1
ATOM 5976 C CA . TYR A 1 765 ? -14.047 25.485 1.218 1.00 75.56 765 TYR A CA 1
ATOM 5977 C C . TYR A 1 765 ? -12.990 24.451 0.792 1.00 75.56 765 TYR A C 1
ATOM 5979 O O . TYR A 1 765 ? -12.672 24.374 -0.395 1.00 75.56 765 TYR A O 1
ATOM 5987 N N . ASN A 1 766 ? -12.412 23.668 1.711 1.00 76.94 766 ASN A N 1
ATOM 5988 C CA . ASN A 1 766 ? -11.392 22.680 1.352 1.00 76.94 766 ASN A CA 1
ATOM 5989 C C . ASN A 1 766 ? -12.021 21.471 0.646 1.00 76.94 766 ASN A C 1
ATOM 5991 O O . ASN A 1 766 ? -12.914 20.818 1.174 1.00 76.94 766 ASN A O 1
ATOM 5995 N N . SER A 1 767 ? -11.519 21.163 -0.545 1.00 79.94 767 SER A N 1
ATOM 5996 C CA . SER A 1 767 ? -11.982 20.068 -1.401 1.00 79.94 767 SER A CA 1
ATOM 5997 C C . SER A 1 767 ? -11.101 18.816 -1.318 1.00 79.94 767 SER A C 1
ATOM 5999 O O . SER A 1 767 ? -11.340 17.865 -2.057 1.00 79.94 767 SER A O 1
ATOM 6001 N N . CYS A 1 768 ? -10.042 18.807 -0.499 1.00 76.38 768 CYS A N 1
ATOM 6002 C CA . CYS A 1 768 ? -9.290 17.576 -0.251 1.00 76.38 768 CYS A CA 1
ATOM 6003 C C . CYS A 1 768 ? -10.049 16.687 0.751 1.00 76.38 768 CYS A C 1
ATOM 6005 O O . CYS A 1 768 ? -10.610 17.198 1.716 1.00 76.38 768 CYS A O 1
ATOM 6007 N N . ASP A 1 769 ? -9.969 15.363 0.597 1.00 58.62 769 ASP A N 1
ATOM 6008 C CA . ASP A 1 769 ? -10.630 14.396 1.495 1.00 58.62 769 ASP A CA 1
ATOM 6009 C C . ASP A 1 769 ? -10.093 14.407 2.942 1.00 58.62 769 ASP A C 1
ATOM 6011 O O . ASP A 1 769 ? -10.647 13.742 3.817 1.00 58.62 769 ASP A O 1
ATOM 6015 N N . ASN A 1 770 ? -8.993 15.122 3.205 1.00 59.78 770 ASN A N 1
ATOM 6016 C CA . ASN A 1 770 ? -8.321 15.147 4.499 1.00 59.78 770 ASN A CA 1
ATOM 6017 C C . ASN A 1 770 ? -7.719 16.534 4.793 1.00 59.78 770 ASN A C 1
ATOM 6019 O O . ASN A 1 770 ? -7.233 17.205 3.879 1.00 59.78 770 ASN A O 1
ATOM 6023 N N . ASP A 1 771 ? -7.720 16.938 6.067 1.00 63.00 771 ASP A N 1
ATOM 6024 C CA . ASP A 1 771 ? -7.069 18.156 6.570 1.00 63.00 771 ASP A CA 1
ATOM 6025 C C . ASP A 1 771 ? -5.971 17.764 7.567 1.00 63.00 771 ASP A C 1
ATOM 6027 O O . ASP A 1 771 ? -6.217 17.585 8.759 1.00 63.00 771 ASP A O 1
ATOM 6031 N N . SER A 1 772 ? -4.747 17.590 7.063 1.00 74.06 772 SER A N 1
ATOM 6032 C CA . SER A 1 772 ? -3.557 17.340 7.885 1.00 74.06 772 SER A CA 1
ATOM 6033 C C . SER A 1 772 ? -2.667 18.580 8.020 1.00 74.06 772 SER A C 1
ATOM 6035 O O . SER A 1 772 ? -1.455 18.450 8.220 1.00 74.06 772 SER A O 1
ATOM 6037 N N . ASN A 1 773 ? -3.225 19.781 7.838 1.00 77.88 773 ASN A N 1
ATOM 6038 C CA . ASN A 1 773 ? -2.458 21.015 7.954 1.00 77.88 773 ASN A CA 1
ATOM 6039 C C . ASN A 1 773 ? -2.054 21.261 9.426 1.00 77.88 773 ASN A C 1
ATOM 6041 O O . ASN A 1 773 ? -2.819 21.016 10.361 1.00 77.88 773 ASN A O 1
ATOM 6045 N N . LYS A 1 774 ? -0.835 21.761 9.643 1.00 77.81 774 LYS A N 1
ATOM 6046 C CA . LYS A 1 774 ? -0.254 22.031 10.971 1.00 77.81 774 LYS A CA 1
ATOM 6047 C C . LYS A 1 774 ? 0.173 23.486 11.093 1.00 77.81 774 LYS A C 1
ATOM 6049 O O . LYS A 1 774 ? 0.389 24.146 10.076 1.00 77.81 774 LYS A O 1
ATOM 6054 N N . CYS A 1 775 ? 0.345 23.987 12.316 1.00 77.25 775 CYS A N 1
ATOM 6055 C CA . CYS A 1 775 ? 0.932 25.307 12.530 1.00 77.25 775 CYS A CA 1
ATOM 6056 C C . CYS A 1 775 ? 2.200 25.273 13.394 1.00 77.25 775 CYS A C 1
ATOM 6058 O O . CYS A 1 775 ? 2.420 24.363 14.189 1.00 77.25 775 CYS A O 1
ATOM 6060 N N . TYR A 1 776 ? 3.079 26.255 13.213 1.00 69.50 776 TYR A N 1
ATOM 6061 C CA . TYR A 1 776 ? 4.289 26.431 14.017 1.00 69.50 776 TYR A CA 1
ATOM 6062 C C . TYR A 1 776 ? 4.396 27.877 14.522 1.00 69.50 776 TYR A C 1
ATOM 6064 O O . TYR A 1 776 ? 3.852 28.808 13.923 1.00 69.50 776 TYR A O 1
ATOM 6072 N N . ALA A 1 777 ? 5.068 28.084 15.654 1.00 63.97 777 ALA A N 1
ATOM 6073 C CA . ALA A 1 777 ? 5.178 29.407 16.264 1.00 63.97 777 ALA A CA 1
ATOM 6074 C C . ALA A 1 777 ? 6.222 30.288 15.550 1.00 63.97 777 ALA A C 1
ATOM 6076 O O . ALA A 1 777 ? 7.234 29.818 15.028 1.00 63.97 777 ALA A O 1
ATOM 6077 N N . LYS A 1 778 ? 5.997 31.607 15.534 1.00 61.22 778 LYS A N 1
ATOM 6078 C CA . LYS A 1 778 ? 6.943 32.563 14.945 1.00 61.22 778 LYS A CA 1
ATOM 6079 C C . LYS A 1 778 ? 8.304 32.471 15.641 1.00 61.22 778 LYS A C 1
ATOM 6081 O O . LYS A 1 778 ? 8.387 32.631 16.854 1.00 61.22 778 LYS A O 1
ATOM 6086 N N . GLY A 1 779 ? 9.368 32.240 14.873 1.00 53.38 779 GLY A N 1
ATOM 6087 C CA . GLY A 1 779 ? 10.737 32.161 15.395 1.00 53.38 779 GLY A CA 1
ATOM 6088 C C . GLY A 1 779 ? 11.131 30.816 16.016 1.00 53.38 779 GLY A C 1
ATOM 6089 O O . GLY A 1 779 ? 12.271 30.686 16.459 1.00 53.38 779 GLY A O 1
ATOM 6090 N N . THR A 1 780 ? 10.260 29.798 16.026 1.00 50.78 780 THR A N 1
ATOM 6091 C CA . THR A 1 780 ? 10.701 28.440 16.377 1.00 50.78 780 THR A CA 1
ATOM 6092 C C . THR A 1 780 ? 11.508 27.841 15.234 1.00 50.78 780 THR A C 1
ATOM 6094 O O . THR A 1 780 ? 11.035 27.765 14.100 1.00 50.78 780 THR A O 1
ATOM 6097 N N . ILE A 1 781 ? 12.719 27.382 15.546 1.00 43.22 781 ILE A N 1
ATOM 6098 C CA . ILE A 1 781 ? 13.467 26.428 14.719 1.00 43.22 781 ILE A CA 1
ATOM 6099 C C . ILE A 1 781 ? 12.568 25.190 14.543 1.00 43.22 781 ILE A C 1
ATOM 6101 O O . ILE A 1 781 ? 11.918 24.817 15.514 1.00 43.22 781 ILE A O 1
ATOM 6105 N N . GLU A 1 782 ? 12.520 24.618 13.330 1.00 42.28 782 GLU A N 1
ATOM 6106 C CA . GLU A 1 782 ? 11.656 23.554 12.743 1.00 42.28 782 GLU A CA 1
ATOM 6107 C C . GLU A 1 782 ? 11.237 22.307 13.602 1.00 42.28 782 GLU A C 1
ATOM 6109 O O . GLU A 1 782 ? 10.894 21.270 13.040 1.00 42.28 782 GLU A O 1
ATOM 6114 N N . GLY A 1 783 ? 11.202 22.347 14.939 1.00 37.78 783 GLY A N 1
ATOM 6115 C CA . GLY A 1 783 ? 11.014 21.190 15.827 1.00 37.78 783 GLY A CA 1
ATOM 6116 C C . GLY A 1 783 ? 9.734 21.159 16.674 1.00 37.78 783 GLY A C 1
ATOM 6117 O O . GLY A 1 783 ? 9.316 20.075 17.067 1.00 37.78 783 GLY A O 1
ATOM 6118 N N . THR A 1 784 ? 9.075 22.289 16.948 1.00 41.22 784 THR A N 1
ATOM 6119 C CA . THR A 1 784 ? 7.793 22.312 17.686 1.00 41.22 784 THR A CA 1
ATOM 6120 C C . THR A 1 784 ? 6.646 22.616 16.726 1.00 41.22 784 THR A C 1
ATOM 6122 O O . THR A 1 784 ? 6.456 23.768 16.335 1.00 41.22 784 THR A O 1
ATOM 6125 N N . MET A 1 785 ? 5.909 21.583 16.314 1.00 39.84 785 MET A N 1
ATOM 6126 C CA . MET A 1 785 ? 4.710 21.712 15.478 1.00 39.84 785 MET A CA 1
ATOM 6127 C C . MET A 1 785 ? 3.481 21.467 16.345 1.00 39.84 785 MET A C 1
ATOM 6129 O O . MET A 1 785 ? 3.345 20.378 16.900 1.00 39.84 785 MET A O 1
ATOM 6133 N N . ASN A 1 786 ? 2.596 22.455 16.419 1.00 47.25 786 ASN A N 1
ATOM 6134 C CA . ASN A 1 786 ? 1.260 22.257 16.961 1.00 47.25 786 ASN A CA 1
ATOM 6135 C C . ASN A 1 786 ? 0.355 21.842 15.796 1.00 47.25 786 ASN A C 1
ATOM 6137 O O . ASN A 1 786 ? 0.575 22.235 14.641 1.00 47.25 786 ASN A O 1
ATOM 6141 N N . ASP A 1 787 ? -0.677 21.050 16.057 1.00 46.56 787 ASP A N 1
ATOM 6142 C CA . ASP A 1 787 ? -1.732 20.929 15.059 1.00 46.56 787 ASP A CA 1
ATOM 6143 C C . ASP A 1 787 ? -2.344 22.332 14.838 1.00 46.56 787 ASP A C 1
ATOM 6145 O O . ASP A 1 787 ? -2.226 23.224 15.683 1.00 46.56 787 ASP A O 1
ATOM 6149 N N . LEU A 1 788 ? -3.084 22.558 13.745 1.00 44.41 788 LEU A N 1
ATOM 6150 C CA . LEU A 1 788 ? -4.023 23.702 13.706 1.00 44.41 788 LEU A CA 1
ATOM 6151 C C . LEU A 1 788 ? -5.061 23.640 14.860 1.00 44.41 788 LEU A C 1
ATOM 6153 O O . LEU A 1 788 ? -5.897 24.532 15.018 1.00 44.41 788 LEU A O 1
ATOM 6157 N N . MET A 1 789 ? -5.017 22.564 15.651 1.00 35.66 789 MET A N 1
ATOM 6158 C CA . MET A 1 789 ? -5.693 22.327 16.909 1.00 35.66 789 MET A CA 1
ATOM 6159 C C . MET A 1 789 ? -4.710 22.545 18.069 1.00 35.66 789 MET A C 1
ATOM 6161 O O . MET A 1 789 ? -3.850 21.717 18.324 1.00 35.66 789 MET A O 1
ATOM 6165 N N . ASP A 1 790 ? -4.874 23.654 18.775 1.00 33.50 790 ASP A N 1
ATOM 6166 C CA . ASP A 1 790 ? -4.736 23.707 20.230 1.00 33.50 790 ASP A CA 1
ATOM 6167 C C . ASP A 1 790 ? -5.563 24.916 20.666 1.00 33.50 790 ASP A C 1
ATOM 6169 O O . ASP A 1 790 ? -5.105 26.061 20.711 1.00 33.50 790 ASP A O 1
ATOM 6173 N N . GLU A 1 791 ? -6.855 24.677 20.901 1.00 33.31 791 GLU A N 1
ATOM 6174 C CA . GLU A 1 791 ? -7.617 25.607 21.718 1.00 33.31 791 GLU A CA 1
ATOM 6175 C C . GLU A 1 791 ? -7.081 25.491 23.140 1.00 33.31 791 GLU A C 1
ATOM 6177 O O . GLU A 1 791 ? -7.354 24.531 23.854 1.00 33.31 791 GLU A O 1
ATOM 6182 N N . ASN A 1 792 ? -6.338 26.529 23.510 1.00 33.16 792 ASN A N 1
ATOM 6183 C CA . ASN A 1 792 ? -5.828 26.842 24.835 1.00 33.16 792 ASN A CA 1
ATOM 6184 C C . ASN A 1 792 ? -4.498 26.157 25.137 1.00 33.16 792 ASN A C 1
ATOM 6186 O O . ASN A 1 792 ? -4.435 25.032 25.620 1.00 33.16 792 ASN A O 1
ATOM 6190 N N . GLY A 1 793 ? -3.418 26.922 24.972 1.00 36.59 793 GLY A N 1
ATOM 6191 C CA . GLY A 1 793 ? -2.100 26.633 25.536 1.00 36.59 793 GLY A CA 1
ATOM 6192 C C . GLY A 1 793 ? -2.063 26.586 27.072 1.00 36.59 793 GLY A C 1
ATOM 6193 O O . GLY A 1 793 ? -1.073 27.015 27.654 1.00 36.59 793 GLY A O 1
ATOM 6194 N N . GLN A 1 794 ? -3.110 26.086 27.736 1.00 25.72 794 GLN A N 1
ATOM 6195 C CA . GLN A 1 794 ? -3.142 25.731 29.148 1.00 25.72 794 GLN A CA 1
ATOM 6196 C C . GLN A 1 794 ? -4.039 24.510 29.388 1.00 25.72 794 GLN A C 1
ATOM 6198 O O . GLN A 1 794 ? -5.190 24.453 28.963 1.00 25.72 794 GLN A O 1
ATOM 6203 N N . LYS A 1 795 ? -3.477 23.535 30.114 1.00 26.61 795 LYS A N 1
ATOM 6204 C CA . LYS A 1 795 ? -4.180 22.381 30.678 1.00 26.61 795 LYS A CA 1
ATOM 6205 C C . LYS A 1 795 ? -5.277 22.876 31.619 1.00 26.61 795 LYS A C 1
ATOM 6207 O O . LYS A 1 795 ? -4.942 23.283 32.723 1.00 26.61 795 LYS A O 1
ATOM 6212 N N . GLU A 1 796 ? -6.548 22.735 31.264 1.00 22.34 796 GLU A N 1
ATOM 6213 C CA . GLU A 1 796 ? -7.581 22.595 32.290 1.00 22.34 796 GLU A CA 1
ATOM 6214 C C . GLU A 1 796 ? -8.793 21.800 31.792 1.00 22.34 796 GLU A C 1
ATOM 6216 O O . GLU A 1 796 ? -9.423 22.110 30.784 1.00 22.34 796 GLU A O 1
ATOM 6221 N N . ASN A 1 797 ? -9.086 20.727 32.531 1.00 21.73 797 ASN A N 1
ATOM 6222 C CA . ASN A 1 797 ? -10.344 19.998 32.486 1.00 21.73 797 ASN A CA 1
ATOM 6223 C C . ASN A 1 797 ? -11.484 20.955 32.840 1.00 21.73 797 ASN A C 1
ATOM 6225 O O . ASN A 1 797 ? -11.410 21.555 33.902 1.00 21.73 797 ASN A O 1
ATOM 6229 N N . ILE A 1 798 ? -12.556 20.988 32.047 1.00 21.97 798 ILE A N 1
ATOM 6230 C CA . ILE A 1 798 ? -13.960 20.973 32.498 1.00 21.97 798 ILE A CA 1
ATOM 6231 C C . ILE A 1 798 ? -14.833 20.767 31.254 1.00 21.97 798 ILE A C 1
ATOM 6233 O O . ILE A 1 798 ? -14.731 21.478 30.258 1.00 21.97 798 ILE A O 1
ATOM 6237 N N . GLY A 1 799 ? -15.685 19.746 31.313 1.00 21.28 799 GLY A N 1
ATOM 6238 C CA . GLY A 1 799 ? -16.694 19.492 30.299 1.00 21.28 799 GLY A CA 1
ATOM 6239 C C . GLY A 1 799 ? -17.861 20.480 30.350 1.00 21.28 799 GLY A C 1
ATOM 6240 O O . GLY A 1 799 ? -18.108 21.148 31.349 1.00 21.28 799 GLY A O 1
ATOM 6241 N N . SER A 1 800 ? -18.654 20.420 29.282 1.00 25.03 800 SER A N 1
ATOM 6242 C CA . SER A 1 800 ? -20.005 20.968 29.115 1.00 25.03 800 SER A CA 1
ATOM 6243 C C . SER A 1 800 ? -20.152 22.451 28.727 1.00 25.03 800 SER A C 1
ATOM 6245 O O . SER A 1 800 ? -19.683 23.374 29.379 1.00 25.03 800 SER A O 1
ATOM 6247 N N . SER A 1 801 ? -20.959 22.629 27.675 1.00 24.77 801 SER A N 1
ATOM 6248 C CA . SER A 1 801 ? -21.556 23.861 27.146 1.00 24.77 801 SER A CA 1
ATOM 6249 C C . SER A 1 801 ? -20.715 24.699 26.174 1.00 24.77 801 SER A C 1
ATOM 6251 O O . SER A 1 801 ? -20.016 25.620 26.552 1.00 24.77 801 SER A O 1
ATOM 6253 N N . LEU A 1 802 ? -20.913 24.447 24.878 1.00 30.31 802 LEU A N 1
ATOM 6254 C CA . LEU A 1 802 ? -21.117 25.495 23.872 1.00 30.31 802 LEU A CA 1
ATOM 6255 C C . LEU A 1 802 ? -22.097 24.932 22.830 1.00 30.31 802 LEU A C 1
ATOM 6257 O O . LEU A 1 802 ? -21.737 24.400 21.784 1.00 30.31 802 LEU A O 1
ATOM 6261 N N . ARG A 1 803 ? -23.383 24.974 23.199 1.00 25.39 803 ARG A N 1
ATOM 6262 C CA . ARG A 1 803 ? -24.511 24.824 22.274 1.00 25.39 803 ARG A CA 1
ATOM 6263 C C . ARG A 1 803 ? -24.497 25.991 21.279 1.00 25.39 803 ARG A C 1
ATOM 6265 O O . ARG A 1 803 ? -24.311 27.130 21.690 1.00 25.39 803 ARG A O 1
ATOM 6272 N N . GLN A 1 804 ? -24.793 25.675 20.017 1.00 26.88 804 GLN A N 1
ATOM 6273 C CA . GLN A 1 804 ? -25.483 26.519 19.032 1.00 26.88 804 GLN A CA 1
ATOM 6274 C C . GLN A 1 804 ? -25.091 28.009 18.990 1.00 26.88 804 GLN A C 1
ATOM 6276 O O . GLN A 1 804 ? -25.720 28.857 19.620 1.00 26.88 804 GLN A O 1
ATOM 6281 N N . ARG A 1 805 ? -24.171 28.360 18.089 1.00 26.28 805 ARG A N 1
ATOM 6282 C CA . ARG A 1 805 ? -24.277 29.623 17.347 1.00 26.28 805 ARG A CA 1
ATOM 6283 C C . ARG A 1 805 ? -24.305 29.309 15.860 1.00 26.28 805 ARG A C 1
ATOM 6285 O O . ARG A 1 805 ? -23.281 29.021 15.253 1.00 26.28 805 ARG A O 1
ATOM 6292 N N . SER A 1 806 ? -25.511 29.324 15.302 1.00 26.08 806 SER A N 1
ATOM 6293 C CA . SER A 1 806 ? -25.749 29.310 13.864 1.00 26.08 806 SER A CA 1
ATOM 6294 C C . SER A 1 806 ? -25.148 30.578 13.259 1.00 26.08 806 SER A C 1
ATOM 6296 O O . SER A 1 806 ? -25.633 31.678 13.520 1.00 26.08 806 SER A O 1
ATOM 6298 N N . TYR A 1 807 ? -24.094 30.437 12.461 1.00 33.16 807 TYR A N 1
ATOM 6299 C CA . TYR A 1 807 ? -23.657 31.506 11.572 1.00 33.16 807 TYR A CA 1
ATOM 6300 C C . TYR A 1 807 ? -24.624 31.542 10.387 1.00 33.16 807 TYR A C 1
ATOM 6302 O O . TYR A 1 807 ? -24.614 30.657 9.534 1.00 33.16 807 TYR A O 1
ATOM 6310 N N . TYR A 1 808 ? -25.500 32.545 10.362 1.00 29.50 808 TYR A N 1
ATOM 6311 C CA . TYR A 1 808 ? -26.292 32.857 9.178 1.00 29.50 808 TYR A CA 1
ATOM 6312 C C . TYR A 1 808 ? -25.350 33.404 8.103 1.00 29.50 808 TYR A C 1
ATOM 6314 O O . TYR A 1 808 ? -24.841 34.519 8.213 1.00 29.50 808 TYR A O 1
ATOM 6322 N N . VAL A 1 809 ? -25.107 32.600 7.071 1.00 34.16 809 VAL A N 1
ATOM 6323 C CA . VAL A 1 809 ? -24.415 33.022 5.853 1.00 34.16 809 VAL A CA 1
ATOM 6324 C C . VAL A 1 809 ? -25.367 33.934 5.084 1.00 34.16 809 VAL A C 1
ATOM 6326 O O . VAL A 1 809 ? -26.312 33.479 4.442 1.00 34.16 809 VAL A O 1
ATOM 6329 N N . ILE A 1 810 ? -25.147 35.244 5.179 1.00 29.88 810 ILE A N 1
ATOM 6330 C CA . ILE A 1 810 ? -25.812 36.217 4.316 1.00 29.88 810 ILE A CA 1
ATOM 6331 C C . ILE A 1 810 ? -25.172 36.068 2.932 1.00 29.88 810 ILE A C 1
ATOM 6333 O O . ILE A 1 810 ? -24.050 36.511 2.702 1.00 29.88 810 ILE A O 1
ATOM 6337 N N . SER A 1 811 ? -25.875 35.379 2.032 1.00 35.75 811 SER A N 1
ATOM 6338 C CA . SER A 1 811 ? -25.515 35.252 0.618 1.00 35.75 811 SER A CA 1
ATOM 6339 C C . SER A 1 811 ? -25.205 36.624 0.006 1.00 35.75 811 SER A C 1
ATOM 6341 O O . SER A 1 811 ? -25.917 37.596 0.260 1.00 35.75 811 SER A O 1
ATOM 6343 N N . VAL A 1 812 ? -24.187 36.686 -0.857 1.00 38.44 812 VAL A N 1
ATOM 6344 C CA . VAL A 1 812 ? -23.757 37.876 -1.621 1.00 38.44 812 VAL A CA 1
ATOM 6345 C C . VAL A 1 812 ? -24.928 38.567 -2.340 1.00 38.44 812 VAL A C 1
ATOM 6347 O O . VAL A 1 812 ? -24.934 39.789 -2.485 1.00 38.44 812 VAL A O 1
ATOM 6350 N N . THR A 1 813 ? -25.976 37.821 -2.703 1.00 42.00 813 THR A N 1
ATOM 6351 C CA . THR A 1 813 ? -27.209 38.389 -3.268 1.00 42.00 813 THR A CA 1
ATOM 6352 C C . THR A 1 813 ? -27.927 39.358 -2.325 1.00 42.00 813 THR A C 1
ATOM 6354 O O . THR A 1 813 ? -28.423 40.379 -2.788 1.00 42.00 813 THR A O 1
ATOM 6357 N N . ALA A 1 814 ? -27.925 39.131 -1.009 1.00 40.72 814 ALA A N 1
ATOM 6358 C CA . ALA A 1 814 ? -28.506 40.071 -0.044 1.00 40.72 814 ALA A CA 1
ATOM 6359 C C . ALA A 1 814 ? -27.657 41.347 0.114 1.00 40.72 814 ALA A C 1
ATOM 6361 O O . ALA A 1 814 ? -28.202 42.426 0.342 1.00 40.72 814 ALA A O 1
ATOM 6362 N N . PHE A 1 815 ? -26.336 41.252 -0.076 1.00 38.72 815 PHE A N 1
ATOM 6363 C CA . PHE A 1 815 ? -25.440 42.410 -0.027 1.00 38.72 815 PHE A CA 1
ATOM 6364 C C . PHE A 1 815 ? -25.603 43.320 -1.258 1.00 38.72 815 PHE A C 1
ATOM 6366 O O . PHE A 1 815 ? -25.557 44.541 -1.135 1.00 38.72 815 PHE A O 1
ATOM 6373 N N . ILE A 1 816 ? -25.879 42.742 -2.435 1.00 44.66 816 ILE A N 1
ATOM 6374 C CA . ILE A 1 816 ? -26.157 43.502 -3.669 1.00 44.66 816 ILE A CA 1
ATOM 6375 C C . ILE A 1 816 ? -27.546 44.165 -3.621 1.00 44.66 816 ILE A C 1
ATOM 6377 O O . ILE A 1 816 ? -27.701 45.307 -4.063 1.00 44.66 816 ILE A O 1
ATOM 6381 N N . VAL A 1 817 ? -28.547 43.505 -3.025 1.00 39.00 817 VAL A N 1
ATOM 6382 C CA . VAL A 1 817 ? -29.897 44.076 -2.845 1.00 39.00 817 VAL A CA 1
ATOM 6383 C C . VAL A 1 817 ? -29.879 45.276 -1.886 1.00 39.00 817 VAL A C 1
ATOM 6385 O O . VAL A 1 817 ? -30.537 46.280 -2.146 1.00 39.00 817 VAL A O 1
ATOM 6388 N N . LEU A 1 818 ? -29.052 45.242 -0.834 1.00 39.62 818 LEU A N 1
ATOM 6389 C CA . LEU A 1 818 ? -28.915 46.365 0.106 1.00 39.62 818 LEU A CA 1
ATOM 6390 C C . LEU A 1 818 ? -28.266 47.617 -0.510 1.00 39.62 818 LEU A C 1
ATOM 6392 O O . LEU A 1 818 ? -28.513 48.724 -0.037 1.00 39.62 818 LEU A O 1
ATOM 6396 N N . ILE A 1 819 ? -27.467 47.469 -1.571 1.00 45.19 819 ILE A N 1
ATOM 6397 C CA . ILE A 1 819 ? -26.822 48.603 -2.256 1.00 45.19 819 ILE A CA 1
ATOM 6398 C C . ILE A 1 819 ? -27.724 49.187 -3.356 1.00 45.19 819 ILE A C 1
ATOM 6400 O O . ILE A 1 819 ? -27.650 50.383 -3.636 1.00 45.19 819 ILE A O 1
ATOM 6404 N N . SER A 1 820 ? -28.604 48.380 -3.957 1.00 44.53 820 SER A N 1
ATOM 6405 C CA . SER A 1 820 ? -29.461 48.809 -5.074 1.00 44.53 820 SER A CA 1
ATOM 6406 C C . SER A 1 820 ? -30.841 49.339 -4.659 1.00 44.53 820 SER A C 1
ATOM 6408 O O . SER A 1 820 ? -31.462 50.061 -5.435 1.00 44.53 820 SER A O 1
ATOM 6410 N N . CYS A 1 821 ? -31.287 49.128 -3.419 1.00 33.66 821 CYS A N 1
ATOM 6411 C CA . CYS A 1 821 ? -32.473 49.798 -2.872 1.00 33.66 821 CYS A CA 1
ATOM 6412 C C . CYS A 1 821 ? -32.121 51.125 -2.170 1.00 33.66 821 CYS A C 1
ATOM 6414 O O . CYS A 1 821 ? -32.340 51.301 -0.975 1.00 33.66 821 CYS A O 1
ATOM 6416 N N . ARG A 1 822 ? -31.592 52.095 -2.926 1.00 38.03 822 ARG A N 1
ATOM 6417 C CA . ARG A 1 822 ? -31.617 53.525 -2.562 1.00 38.03 822 ARG A CA 1
ATOM 6418 C C . ARG A 1 822 ? -32.598 54.247 -3.483 1.00 38.03 822 ARG A C 1
ATOM 6420 O O . ARG A 1 822 ? -32.158 54.944 -4.386 1.00 38.03 822 ARG A O 1
ATOM 6427 N N . THR A 1 823 ? -33.898 54.005 -3.295 1.00 33.62 823 THR A N 1
ATOM 6428 C CA . THR A 1 823 ? -35.065 54.854 -3.649 1.00 33.62 823 THR A CA 1
ATOM 6429 C C . THR A 1 823 ? -36.328 53.993 -3.795 1.00 33.62 823 THR A C 1
ATOM 6431 O O . THR A 1 823 ? -36.660 53.558 -4.891 1.00 33.62 823 THR A O 1
ATOM 6434 N N . PHE A 1 824 ? -37.012 53.724 -2.680 1.00 36.09 824 PHE A N 1
ATOM 6435 C CA . PHE A 1 824 ? -38.464 53.892 -2.515 1.00 36.09 824 PHE A CA 1
ATOM 6436 C C . PHE A 1 824 ? -38.825 53.744 -1.036 1.00 36.09 824 PHE A C 1
ATOM 6438 O O . PHE A 1 824 ? -38.352 52.760 -0.422 1.00 36.09 824 PHE A O 1
#

Sequence (824 aa):
MFLRSIVALWLFAWLSMANGNCPTGCICANTVVLCSCSGEVQFDILSPIRGIEYIGKIFVHSCSRLTIPADAFAGLAVGQEISIMEIQNLTIDPFAFRGMLKYPDQFTIRDSAVHLLATDAFAGFQQAKHLWFRNVTIHRVQRNAFRHVSNVDYLYFREVNFETIQSGAFANVQSIGNIFIRSKVNVQRMGSALFRGSKFDKLVIEDATVTSMSAYSLIGAASFGTIQLFNLRILSTSFNVPPDEVTLLAATIKGGKIEFYNVIMDRLHLGIFANVDETRLEHCQIDRLTSGLLTLHRVAVVSFVGSTVRFISSGAFANANQVGTVKFENSNVERIESGSFRHLSAVDYVMLLSTTVGAIETRAFENCTVNNFIIDGCTLHDMSTGSFMGVRSVLCRIVENNINKLSTRLLPDSAFALFSFERNNISGQGASRWLSRMHAQHVNISGNWFVRWEEHLLSEASFRSMELSANQFQCNCDNGAAWLVDMITTRRLYLELAEPIVVINEDNVCWEPQKKRRLSIEAYWESDCSKEKVALKTRSLVHGLTCTVSSLWTECRCRRSATKIVLDFTGASQALNTSVLRISNCTEILLSWSLVGQIQTIIFNSVKLLLAAQVFAKVNGLQSVWIEDSAVRLEGRHVLTTISPLVQVVFKNVDIHQVPVHSLSQSNAAEVTIENSKLGRLEPSMAEGSTIENLIIADSRIGFTSWSAFQGIRGAKLRLTNNIIGHMEGFSFLPAVATEKILCFNGNRIECNSTRDLRAALHVYNSCDNDSNKCYAKGTIEGTMNDLMDENGQKENIGSSLRQRSYYVISVTAFIVLISCRTF

pLDDT: mean 80.91, std 18.27, range [21.28, 98.44]